Protein AF-A0A933GNL2-F1 (afdb_monomer)

Solvent-accessible surface area (backbone atoms only — not comparable to full-atom values): 48690 Å² total; per-residue (Å²): 142,79,89,74,84,86,89,81,90,83,83,91,78,91,82,86,78,81,92,78,86,88,84,88,87,84,84,80,88,85,90,87,90,85,88,88,89,81,91,85,86,81,84,91,83,87,85,80,91,81,85,88,85,87,83,90,88,85,86,82,86,79,88,86,89,90,77,59,64,53,76,52,50,26,35,67,80,77,69,48,68,53,80,87,29,60,48,80,44,79,56,96,91,38,82,46,78,48,77,58,79,70,92,86,65,95,45,32,42,38,44,45,47,47,67,68,96,73,86,90,76,90,85,80,90,82,85,85,90,88,87,85,83,90,84,85,87,88,79,72,84,58,80,49,82,53,66,94,68,86,69,69,64,63,65,62,56,67,76,74,66,85,72,85,84,82,80,89,78,92,84,86,81,91,86,86,86,89,84,89,85,91,79,92,78,82,90,77,86,83,81,88,79,90,77,85,82,80,78,85,72,80,83,69,77,80,66,74,74,75,69,36,45,15,32,44,35,39,37,33,23,36,68,78,70,47,42,36,47,61,25,40,39,30,41,57,99,58,92,50,56,27,62,20,39,84,68,4,40,38,61,35,67,71,43,73,8,63,43,66,34,38,39,46,30,49,49,34,95,64,40,28,42,23,42,50,47,56,41,45,73,41,44,61,72,37,77,42,75,51,78,70,36,44,28,16,27,33,45,58,68,86,27,42,64,66,40,57,82,54,53,43,78,66,37,57,84,53,88,48,49,50,65,35,25,66,60,4,63,50,35,37,32,56,33,66,62,40,80,59,59,61,44,85,90,40,64,92,76,39,47,51,79,77,45,86,34,59,36,80,50,86,33,67,26,42,31,56,64,79,48,72,52,78,19,30,38,28,41,30,30,79,45,93,58,39,42,30,40,33,39,32,53,75,88,66,62,83,65,52,69,86,71,71,68,50,70,31,50,54,55,25,36,40,49,36,72,29,103,43,82,36,38,28,61,40,24,33,36,38,25,24,39,34,85,50,31,66,46,47,67,81,57,75,54,86,40,40,55,86,74,31,30,29,47,43,42,45,27,41,31,38,44,82,88,71,48,71,41,68,40,72,35,61,24,83,50,31,75,37,77,80,41,23,35,68,48,46,45,32,72,63,38,30,20,60,58,44,77,42,54,46,95,55,98,80,52,42,68,27,28,41,50,55,67,30,83,16,41,47,65,49,60,52,24,26,34,38,42,53,11,56,76,64,72,40,70,65,49,45,30,21,36,43,50,90,23,29,29,43,65,40,35,27,41,48,51,22,59,63,21,17,31,56,76,16,9,6,38,33,63,69,63,69,31,61,32,42,21,19,57,90,38,45,86,41,51,56,49,20,42,83,31,49,59,77,53,65,60,65,65,16,18,34,43,30,59,39,25,44,94,75,76,31,4,14,47,39,42,99,85,55,51,49,42,40,45,43,45,28,50,37,36,14,26,71,73,12,58,57,44,61,47,79,58,44,43,40,35,60,62,70,60,25,29,79,49,33,68,53,76,26,17,70,63,44,77,41,80,53,104,84,44,43,34,38,36,32,48,36,44,62,86,66,35,34,44,56,39,61,66,49,32,57,39,76,74,29,44,87,37,48,73,65,38,41,41,30,58,30,39,74,72,74,33,54,34,25,51,71,85,42,76,66,84,72,56,75,62,58,33,48,53,27,46,52,53,50,26,50,35,45,41,49,43,43,34,75,75,69,63,69,48,100,80,66,79,50,49,82,87,78,58,93,55,76,68,34,56,53,52,36,24,24,27,32,41,10,49,58,46,35,66,33,72,50,61,40,101,84,68,79,36,21,46,55,43,36,63,37,57,40,43,44,62,51,68,45,54,49,66,61,26,54,66,25,29,83,74,28,72,65,30,54,92,55,39,60,46,26,29,54,22,84,83,34,64,93,46,26,62,46,27,112

pLDDT: mean 72.28, std 27.18, range [17.94, 98.62]

Foldseek 3Di:
DDWDFDDDDDDDDDDDDDDDDDDDDDDDDDDDDDDDDDDDDDDDDDDDDDDDDDDDDDDDDDDDDDFAKDKWKAFPVPRHTDPPQWDWDDDPNDTDIDGHDDDPRQGWIWIWIDRDDDDDDDDDDDDDDDDDDDDDDDDDTDTDTDGPDPPPPPVVVVPPPDDDDDDDDDDDDDDDDDDDDDDDDDDDDDDDDDDDDGDGDDPPPPPDPDKAKEKEKEFEAELVRFGDFQKWKDWPPDPFIFTADNRRITMTIRDIDQAWTKIWIHHDPQWFTFIQFFTFGDDHHYYTYDYYQYTFGAFPFPFAADDPVLVCVPPCVPDNLSVQLCAACQVFQKFLDLLQQDPPPCCLAAPDAPPLGWAQQVDWFAALAPLADTFGWTWDHDHNSWIWIATHHPVPCPRSPCPPHQIFTFRIKGQGQPVDGSDHDFKMWTWTQLVRRNVSVPPAAPECSRVKTFTDQWMWGQAPVRDTGIDGDPRSPSSPLLRMCQQEPDLSFAASWDWAADPDPQRGTRYTDGRGGGDDDCLLWNRCRVCVVVVHPSNRSTGDLVSHYQLLSQVSLCQQQQFQQWAFPVVHSNGRGFFDCVCCSGRSRGHDGRSPDDSCNGTFQRQFDVVRVTGAPAFPVSQWGAEGRRLSSNQCLACCCPPSTGRHHCLLQADSSHNQGGHQWHWDDDPAKIKIWGSADLQLVLSVCCPCACDDLNVVQDNVLSQLLSVVVVTWMAINNHTDDDDPVSPVVSQVSLQVSLVVCCCVPVVPDDPDGDRSPDDPDDSRLQLFQFAAFYQYSHWHWDADPVRDAIDTGHDGTGSNRHFFALVQQVVQLVVCQQHSSSGGDGSCCVPDVVSHHGND

Nearest PDB structures (foldseek):
  8fia-assembly1_A-2  TM=8.368E-01  e=4.714E-04  Drosophila melanogaster
  3rfz-assembly3_B  TM=6.156E-01  e=5.531E-02  Escherichia coli
  3rfz-assembly3_E-2  TM=6.160E-01  e=5.839E-02  Escherichia coli

Sequence (844 aa):
MKRVVLFGFFTALIISQLLYGCGGGGGGGGDLAGAPAGDLLIRLNGSVNNDQPAPGGAPDRLMAPGAGYIVKAINAATGVPYPDAYSVTDIDGKFQLSFKIPKGADSAAILVATKDATVFRTFLPLGWTDVSGALINGDAIVAVTISQQSEDLVETLEQNLGLPAMSFGVQAGVGKPANECNWAARNIGFLLVAQTLEITGEVVDGGTTPTGPATITGKVTNTAGQGLAGAVVTAVGTNLSATTDANGNYTIADVTAPGPYYLDVVAPAGYLDGETRASIWLTIGATSSANDVMLSARPPSDATFVGVNVCKTCHNFVDDKYNQLMTSAHSTSIQPDLSRMVNTDKPNVWPALNAPGVLASGIIAKSPVDGTTDVAVYMCNTTAYGYSMQFIASSDAAAGDCASGSVVKVSGTYGGVGSKTNLGSFKQRFLAKLSDVPLAASWNYDLGKDKDYLIMPVQVTQSGDGSPKLGGYKQSEWTSRKRTFARACSNCHNTGLKIAWTDDANKYITSYDYIDENITCERCHGPGSKHQLAGGGKGKYIVNPRYLTANAESQVCGQCHAADAGKSKDPLNVFAFAWNAANANALGGGIYVPGVHDISDYINQPTTPVSAGGGFDAWPDGKHGVAHRQQYSEFVQSAHANNPYEKLACPTCHNAHTAIQSPSNFTVETDSAEYIFNSPKHKNNGLCLACHSTFGPFAGVTKDDVAAINIDAGSSVTKNGVPLSFDSTQVADAKAKIGEAVVQHMNETAGMGLYVVYDPDNEPGVGRCINCHMPKTGKSGGYTTGLDATGKTALIEADQGSHVFDIIPPQVSKALVSTAGGADTKIMPNSCGKCHERYRYSAD

Radius of gyration: 35.12 Å; Cα contacts (8 Å, |Δi|>4): 1653; chains: 1; bounding box: 95×64×106 Å

InterPro domains:
  IPR008969 Carboxypeptidase-like, regulatory domain superfamily [SSF49464] (215-276)
  IPR023155 Cytochrome c-552/4 [PF13435] (481-526)
  IPR036280 Multiheme cytochrome superfamily [SSF48695] (304-836)

Secondary structure (DSSP, 8-state):
---------------------------------------------------S----------------PEEEEEETTT--B-TTSEEEEESSS-EEEEE---TT--S-EEEEEESS---------SS----------------EEE-S--SHHHHHHHSSS-PPP------------------PPPP------------------------EEEEEEEEEEETTS-B-TT-EEEETTSS-EEE--TTSEEEEEEEEESEEE-EEEEPPTTB--EE-SB-EEE-TT-EEEPPPEEEPBPPPTTPPP--HHHHHHHHTSSTTHHHHHHHSTTTSSEE--SGGG--TT-TTTSPPTTSS--EEEEEEEE-TTTSSSEEEEEEEEEETTEEEEEEE-TTTTTS--S-SSEEEE--EEES---SBTTB-SSEEEEEEEGGG-GGGGG---SB-TTT-EEEEEEEEEE-TTS-EEEEE-STTTTTSGGGBHHHHTHHHHEES-EEEE-SSTT--EEEEE-SEES--HHHHH---HHHHHTT--SSTTS--GGGS-HHHHHHHHHHHHS-SS--BTBTTTTSSS--BGGGTTSTTTTS--TTTS-GGGTBSSTTSBGGGTSSB-B-TTSSSB-SSS-HHHHHTTSTTTS-SSB---HHHH--TTSSSSS-SEEEEE-SS-EEEEES--STTSHHHHHHHTTSGGGTT--HHHHHHHHHHTT-EEEETTEEP---HHHHHHHHHHHHHHHHHHHHHHH---TT----TTT--STT-HHHHHS-EEEEEEEEE-SB-TTSSSB--EEEEEPSS-S---HHHHHHHHHHHSS-GGGSPPPTTTTT-GGG-----

Structure (mmCIF, N/CA/C/O backbone):
data_AF-A0A933GNL2-F1
#
_entry.id   AF-A0A933GNL2-F1
#
loop_
_atom_site.group_PDB
_atom_site.id
_atom_site.type_symbol
_atom_site.label_atom_id
_atom_site.label_alt_id
_atom_site.label_comp_id
_atom_site.label_asym_id
_atom_site.label_entity_id
_atom_site.label_seq_id
_atom_site.pdbx_PDB_ins_code
_atom_site.Cartn_x
_atom_site.Cartn_y
_atom_site.Cartn_z
_atom_site.occupancy
_atom_site.B_iso_or_equiv
_atom_site.auth_seq_id
_atom_site.auth_comp_id
_atom_site.auth_asym_id
_atom_site.auth_atom_id
_atom_site.pdbx_PDB_model_num
ATOM 1 N N . MET A 1 1 ? -4.174 -19.028 52.964 1.00 23.88 1 MET A N 1
ATOM 2 C CA . MET A 1 1 ? -3.129 -18.302 53.722 1.00 23.88 1 MET A CA 1
ATOM 3 C C . MET A 1 1 ? -1.973 -19.250 54.037 1.00 23.88 1 MET A C 1
ATOM 5 O O . MET A 1 1 ? -2.178 -20.208 54.772 1.00 23.88 1 MET A O 1
ATOM 9 N N . LYS A 1 2 ? -0.776 -18.995 53.503 1.00 21.73 2 LYS A N 1
ATOM 10 C CA . LYS A 1 2 ? 0.497 -19.538 54.010 1.00 21.73 2 LYS A CA 1
ATOM 11 C C . LYS A 1 2 ? 1.430 -18.341 54.197 1.0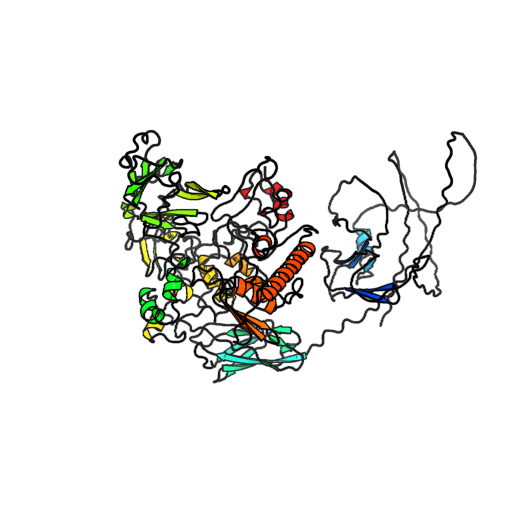0 21.73 2 LYS A C 1
ATOM 13 O O . LYS A 1 2 ? 1.581 -17.566 53.259 1.00 21.73 2 LYS A O 1
ATOM 18 N N . ARG A 1 3 ? 2.023 -18.169 55.381 1.00 23.92 3 ARG A N 1
ATOM 19 C CA . ARG A 1 3 ? 3.124 -17.211 55.569 1.00 23.92 3 ARG A CA 1
ATOM 20 C C . ARG A 1 3 ? 4.406 -17.863 55.062 1.00 23.92 3 ARG A C 1
ATOM 22 O O . ARG A 1 3 ? 4.700 -18.985 55.462 1.00 23.92 3 ARG A O 1
ATOM 29 N N . VAL A 1 4 ? 5.151 -17.160 54.216 1.00 26.98 4 VAL A N 1
ATOM 30 C CA . VAL A 1 4 ? 6.523 -17.520 53.842 1.00 26.98 4 VAL A CA 1
ATOM 31 C C . VAL A 1 4 ? 7.442 -16.528 54.542 1.00 26.98 4 VAL A C 1
ATOM 33 O O . VAL A 1 4 ? 7.252 -15.322 54.406 1.00 26.98 4 VAL A O 1
ATOM 36 N N . VAL A 1 5 ? 8.400 -17.032 55.318 1.00 26.64 5 VAL A N 1
ATOM 37 C CA . VAL A 1 5 ? 9.422 -16.225 55.995 1.00 26.64 5 VAL A CA 1
ATOM 38 C C . VAL A 1 5 ? 10.766 -16.604 55.386 1.00 26.64 5 VAL A C 1
ATOM 40 O O . VAL A 1 5 ? 11.175 -17.759 55.471 1.00 26.64 5 VAL A O 1
ATOM 43 N N . LEU A 1 6 ? 11.426 -15.641 54.746 1.00 27.81 6 LEU A N 1
ATOM 44 C CA . LEU A 1 6 ? 12.750 -15.797 54.145 1.00 27.81 6 LEU A CA 1
ATOM 45 C C . LEU A 1 6 ? 13.782 -15.094 55.031 1.00 27.81 6 LEU A C 1
ATOM 47 O O . LEU A 1 6 ? 13.713 -13.881 55.216 1.00 27.81 6 LEU A O 1
ATOM 51 N N . PHE A 1 7 ? 14.743 -15.852 55.558 1.00 25.09 7 PHE A N 1
ATOM 52 C CA . PHE A 1 7 ? 15.892 -15.310 56.282 1.00 25.09 7 PHE A CA 1
ATOM 53 C C . PHE A 1 7 ? 17.098 -15.212 55.345 1.00 25.09 7 PHE A C 1
ATOM 55 O O . PHE A 1 7 ? 17.540 -16.218 54.796 1.00 25.09 7 PHE A O 1
ATOM 62 N N . GLY A 1 8 ? 17.653 -14.008 55.196 1.00 28.75 8 GLY A N 1
ATOM 63 C CA . GLY A 1 8 ? 18.902 -13.762 54.476 1.00 28.75 8 GLY A CA 1
ATOM 64 C C . GLY A 1 8 ? 19.846 -12.909 55.320 1.00 28.75 8 GLY A C 1
ATOM 65 O O . GLY A 1 8 ? 19.467 -11.831 55.773 1.00 28.75 8 GLY A O 1
ATOM 66 N N . PHE A 1 9 ? 21.072 -13.387 55.534 1.00 24.03 9 PHE A N 1
ATOM 67 C CA . PHE A 1 9 ? 22.129 -12.615 56.188 1.00 24.03 9 PHE A CA 1
ATOM 68 C C . PHE A 1 9 ? 22.943 -11.851 55.140 1.00 24.03 9 PHE A C 1
ATOM 70 O O . PHE A 1 9 ? 23.398 -12.435 54.160 1.00 24.03 9 PHE A O 1
ATOM 77 N N . PHE A 1 10 ? 23.182 -10.561 55.380 1.00 27.11 10 PHE A N 1
ATOM 78 C CA . PHE A 1 10 ? 24.070 -9.735 54.562 1.00 27.11 10 PHE A CA 1
ATOM 79 C C . PHE A 1 10 ? 25.241 -9.216 55.396 1.00 27.11 10 PHE A C 1
ATOM 81 O O . PHE A 1 10 ? 25.085 -8.844 56.559 1.00 27.11 10 PHE A O 1
ATOM 88 N N . THR A 1 11 ? 26.427 -9.157 54.793 1.00 24.06 11 THR A N 1
ATOM 89 C CA . THR A 1 11 ? 27.618 -8.541 55.390 1.00 24.06 11 THR A CA 1
ATOM 90 C C . THR A 1 11 ? 28.251 -7.615 54.360 1.00 24.06 11 THR A C 1
ATOM 92 O O . THR A 1 11 ? 28.723 -8.071 53.322 1.00 24.06 11 THR A O 1
ATOM 95 N N . ALA A 1 12 ? 28.255 -6.310 54.628 1.00 26.33 12 ALA A N 1
ATOM 96 C CA . ALA A 1 12 ? 28.922 -5.330 53.778 1.00 26.33 12 ALA A CA 1
ATOM 97 C C . ALA A 1 12 ? 30.357 -5.112 54.276 1.00 26.33 12 ALA A C 1
ATOM 99 O O . ALA A 1 12 ? 30.560 -4.582 55.369 1.00 26.33 12 ALA A O 1
ATOM 100 N N . LEU A 1 13 ? 31.352 -5.512 53.479 1.00 23.62 13 LEU A N 1
ATOM 101 C CA . LEU A 1 13 ? 32.767 -5.295 53.784 1.00 23.62 13 LEU A CA 1
ATOM 102 C C . LEU A 1 13 ? 33.338 -4.211 52.861 1.00 23.62 13 LEU A C 1
ATOM 104 O O . LEU A 1 13 ? 33.428 -4.401 51.650 1.00 23.62 13 LEU A O 1
ATOM 108 N N . ILE A 1 14 ? 33.734 -3.069 53.426 1.00 24.98 14 ILE A N 1
ATOM 109 C CA . ILE A 1 14 ? 34.363 -1.983 52.663 1.00 24.98 14 ILE A CA 1
ATOM 110 C C . ILE A 1 14 ? 35.864 -2.270 52.557 1.00 24.98 14 ILE A C 1
ATOM 112 O O . ILE A 1 14 ? 36.626 -1.970 53.476 1.00 24.98 14 ILE A O 1
ATOM 116 N N . ILE A 1 15 ? 36.294 -2.840 51.428 1.00 23.59 15 ILE A N 1
ATOM 117 C CA . ILE A 1 15 ? 37.716 -2.981 51.089 1.00 23.59 15 ILE A CA 1
ATOM 118 C C . ILE A 1 15 ? 38.125 -1.835 50.160 1.00 23.59 15 ILE A C 1
ATOM 120 O O . ILE A 1 15 ? 37.629 -1.714 49.043 1.00 23.59 15 ILE A O 1
ATOM 124 N N . SER A 1 16 ? 39.088 -1.032 50.606 1.00 25.19 16 SER A N 1
ATOM 125 C CA . SER A 1 16 ? 39.906 -0.176 49.745 1.00 25.19 16 SER A CA 1
ATOM 126 C C . SER A 1 16 ? 41.315 -0.757 49.727 1.00 25.19 16 SER A C 1
ATOM 128 O O . SER A 1 16 ? 41.987 -0.742 50.760 1.00 25.19 16 SER A O 1
ATOM 130 N N . GLN A 1 17 ? 41.765 -1.287 48.587 1.00 24.78 17 GLN A N 1
ATOM 131 C CA . GLN A 1 17 ? 43.158 -1.699 48.415 1.00 24.78 17 GLN A CA 1
ATOM 132 C C . GLN A 1 17 ? 43.711 -1.313 47.044 1.00 24.78 17 GLN A C 1
ATOM 134 O O . GLN A 1 17 ? 43.114 -1.577 46.002 1.00 24.78 17 GLN A O 1
ATOM 139 N N . LEU A 1 18 ? 44.899 -0.707 47.081 1.00 24.39 18 LEU A N 1
ATOM 140 C CA . LEU A 1 18 ? 45.792 -0.620 45.935 1.00 24.39 18 LEU A CA 1
ATOM 141 C C . LEU A 1 18 ? 46.347 -2.017 45.614 1.00 24.39 18 LEU A C 1
ATOM 143 O O . LEU A 1 18 ? 46.599 -2.816 46.514 1.00 24.39 18 LEU A O 1
ATOM 147 N N . LEU A 1 19 ? 46.573 -2.282 44.328 1.00 22.19 19 LEU A N 1
ATOM 148 C CA . LEU A 1 19 ? 47.184 -3.514 43.820 1.00 22.19 19 LEU A CA 1
ATOM 149 C C . LEU A 1 19 ? 48.578 -3.762 44.420 1.00 22.19 19 LEU A C 1
ATOM 151 O O . LEU A 1 19 ? 49.414 -2.875 44.302 1.00 22.19 19 LEU A O 1
ATOM 155 N N . TYR A 1 20 ? 48.851 -4.977 44.923 1.00 22.28 20 TYR A N 1
ATOM 156 C CA . TYR A 1 20 ? 50.128 -5.702 44.743 1.00 22.28 20 TYR A CA 1
ATOM 157 C C . TYR A 1 20 ? 50.039 -7.188 45.182 1.00 22.28 20 TYR A C 1
ATOM 159 O O . TYR A 1 20 ? 49.918 -7.481 46.362 1.00 22.28 20 TYR A O 1
ATOM 167 N N . GLY A 1 21 ? 50.182 -8.110 44.217 1.00 22.19 21 GLY A N 1
ATOM 168 C CA . GLY A 1 21 ? 50.989 -9.349 44.299 1.00 22.19 21 GLY A CA 1
ATOM 169 C C . GLY A 1 21 ? 50.681 -10.520 45.270 1.00 22.19 21 GLY A C 1
ATOM 170 O O . GLY A 1 21 ? 50.908 -10.422 46.466 1.00 22.19 21 GLY A O 1
ATOM 171 N N . CYS A 1 22 ? 50.480 -11.705 44.663 1.00 21.81 22 CYS A N 1
ATOM 172 C CA . CYS A 1 22 ? 50.883 -13.062 45.118 1.00 21.81 22 CYS A CA 1
ATOM 173 C C . CYS A 1 22 ? 50.077 -13.863 46.183 1.00 21.81 22 CYS A C 1
ATOM 175 O O . CYS A 1 22 ? 50.244 -13.678 47.380 1.00 21.81 22 CYS A O 1
ATOM 177 N N . GLY A 1 23 ? 49.439 -14.961 45.731 1.00 23.69 23 GLY A N 1
ATOM 178 C CA . GLY A 1 23 ? 49.980 -16.307 46.028 1.00 23.69 23 GLY A CA 1
ATOM 179 C C . GLY A 1 23 ? 49.324 -17.238 47.075 1.00 23.69 23 GLY A C 1
ATOM 180 O O . GLY A 1 23 ? 49.934 -17.487 48.102 1.00 23.69 23 GLY A O 1
ATOM 181 N N . GLY A 1 24 ? 48.204 -17.891 46.721 1.00 24.45 24 GLY A N 1
ATOM 182 C CA . GLY A 1 24 ? 47.982 -19.356 46.858 1.00 24.45 24 GLY A CA 1
ATOM 183 C C . GLY A 1 24 ? 47.763 -20.068 48.222 1.00 24.45 24 GLY A C 1
ATOM 184 O O . GLY A 1 24 ? 48.628 -20.055 49.086 1.00 24.45 24 GLY A O 1
ATOM 185 N N . GLY A 1 25 ? 46.706 -20.905 48.294 1.00 25.05 25 GLY A N 1
ATOM 186 C CA . GLY A 1 25 ? 46.817 -22.274 48.856 1.00 25.05 25 GLY A CA 1
ATOM 187 C C . GLY A 1 25 ? 45.941 -22.730 50.050 1.00 25.05 25 GLY A C 1
ATOM 188 O O . GLY A 1 25 ? 46.413 -22.736 51.176 1.00 25.05 25 GLY A O 1
ATOM 189 N N . GLY A 1 26 ? 44.757 -23.305 49.771 1.00 25.28 26 GLY A N 1
ATOM 190 C CA . GLY A 1 26 ? 44.378 -24.674 50.210 1.00 25.28 26 GLY A CA 1
ATOM 191 C C . GLY A 1 26 ? 43.852 -25.008 51.632 1.00 25.28 26 GLY A C 1
ATOM 192 O O . GLY A 1 26 ? 44.640 -25.301 52.521 1.00 25.28 26 GLY A O 1
ATOM 193 N N . GLY A 1 27 ? 42.532 -25.259 51.735 1.00 25.47 27 GLY A N 1
ATOM 194 C CA . GLY A 1 27 ? 41.965 -26.552 52.202 1.00 25.47 27 GLY A CA 1
ATOM 195 C C . GLY A 1 27 ? 41.616 -26.809 53.691 1.00 25.47 27 GLY A C 1
ATOM 196 O O . GLY A 1 27 ? 42.455 -26.677 54.573 1.00 25.47 27 GLY A O 1
ATOM 197 N N . GLY A 1 28 ? 40.404 -27.344 53.942 1.00 25.39 28 GLY A N 1
ATOM 198 C CA . GLY A 1 28 ? 40.000 -28.029 55.195 1.00 25.39 28 GLY A CA 1
ATOM 199 C C . GLY A 1 28 ? 38.565 -27.717 55.675 1.00 25.39 28 GLY A C 1
ATOM 200 O O . GLY A 1 28 ? 38.170 -26.552 55.685 1.00 25.39 28 GLY A O 1
ATOM 201 N N . GLY A 1 29 ? 37.777 -28.730 56.077 1.00 26.38 29 GLY A N 1
ATOM 202 C CA . GLY A 1 29 ? 36.363 -28.581 56.495 1.00 26.38 29 GLY A CA 1
ATOM 203 C C . GLY A 1 29 ? 35.955 -29.393 57.742 1.00 26.38 29 GLY A C 1
ATOM 204 O O . GLY A 1 29 ? 36.789 -30.093 58.314 1.00 26.38 29 GLY A O 1
ATOM 205 N N . GLY A 1 30 ? 34.680 -29.296 58.151 1.00 25.09 30 GLY A N 1
ATOM 206 C CA . GLY A 1 30 ? 34.074 -30.053 59.266 1.00 25.09 30 GLY A CA 1
ATOM 207 C C . GLY A 1 30 ? 32.691 -29.524 59.711 1.00 25.09 30 GLY A C 1
ATOM 208 O O . GLY A 1 30 ? 32.497 -28.314 59.783 1.00 25.09 30 GLY A O 1
ATOM 209 N N . ASP A 1 31 ? 31.748 -30.431 59.999 1.00 25.27 31 ASP A N 1
ATOM 210 C CA . ASP A 1 31 ? 30.322 -30.171 60.307 1.00 25.27 31 ASP A CA 1
ATOM 211 C C . ASP A 1 31 ? 30.010 -29.822 61.785 1.00 25.27 31 ASP A C 1
ATOM 213 O O . ASP A 1 31 ? 30.770 -30.208 62.674 1.00 25.27 31 ASP A O 1
ATOM 217 N N . LEU A 1 32 ? 28.833 -29.216 62.070 1.00 24.02 32 LEU A N 1
ATOM 218 C CA . LEU A 1 32 ? 27.717 -29.864 62.819 1.00 24.02 32 LEU A CA 1
ATOM 219 C C . LEU A 1 32 ? 26.524 -28.946 63.228 1.00 24.02 32 LEU A C 1
ATOM 221 O O . LEU A 1 32 ? 26.669 -27.791 63.609 1.00 24.02 32 LEU A O 1
ATOM 225 N N . ALA A 1 33 ? 25.341 -29.573 63.187 1.00 23.45 33 ALA A N 1
ATOM 226 C CA . ALA A 1 33 ? 23.951 -29.189 63.503 1.00 23.45 33 ALA A CA 1
ATOM 227 C C . ALA A 1 33 ? 23.579 -28.415 64.805 1.00 23.45 33 ALA A C 1
ATOM 229 O O . ALA A 1 33 ? 24.254 -28.525 65.824 1.00 23.45 33 ALA A O 1
ATOM 230 N N . GLY A 1 34 ? 22.355 -27.836 64.826 1.00 23.41 34 GLY A N 1
ATOM 231 C CA . GLY A 1 34 ? 21.497 -27.768 66.040 1.00 23.41 34 GLY A CA 1
ATOM 232 C C . GLY A 1 34 ? 20.630 -26.502 66.259 1.00 23.41 34 GLY A C 1
ATOM 233 O O . GLY A 1 34 ? 21.163 -25.443 66.558 1.00 23.41 34 GLY A O 1
ATOM 234 N N . ALA A 1 35 ? 19.293 -26.620 66.189 1.00 23.78 35 ALA A N 1
ATOM 235 C CA . ALA A 1 35 ? 18.288 -25.566 66.499 1.00 23.78 35 ALA A CA 1
ATOM 236 C C . ALA A 1 35 ? 17.919 -25.531 68.025 1.00 23.78 35 ALA A C 1
ATOM 238 O O . ALA A 1 35 ? 18.414 -26.425 68.719 1.00 23.78 35 ALA A O 1
ATOM 239 N N . PRO A 1 36 ? 17.085 -24.609 68.606 1.00 27.00 36 PRO A N 1
ATOM 240 C CA . PRO A 1 36 ? 15.791 -24.096 68.100 1.00 27.00 36 PRO A CA 1
ATOM 241 C C . PRO A 1 36 ? 15.472 -22.587 68.365 1.00 27.00 36 PRO A C 1
ATOM 243 O O . PRO A 1 36 ? 16.342 -21.796 68.712 1.00 27.00 36 PRO A O 1
ATOM 246 N N . ALA A 1 37 ? 14.208 -22.194 68.134 1.00 24.95 37 ALA A N 1
ATOM 247 C CA . ALA A 1 37 ? 13.734 -20.826 67.863 1.00 24.95 37 ALA A CA 1
ATOM 248 C C . ALA A 1 37 ? 13.221 -19.981 69.059 1.00 24.95 37 ALA A C 1
ATOM 250 O O . ALA A 1 37 ? 12.924 -20.497 70.135 1.00 24.95 37 ALA A O 1
ATOM 251 N N . GLY A 1 38 ? 13.013 -18.681 68.793 1.00 20.53 38 GLY A N 1
ATOM 252 C CA . GLY A 1 38 ? 12.202 -17.735 69.572 1.00 20.53 38 GLY A CA 1
ATOM 253 C C . GLY A 1 38 ? 11.826 -16.504 68.724 1.00 20.53 38 GLY A C 1
ATOM 254 O O . GLY A 1 38 ? 12.639 -16.063 67.913 1.00 20.53 38 GLY A O 1
ATOM 255 N N . ASP A 1 39 ? 10.603 -15.984 68.874 1.00 22.84 39 ASP A N 1
ATOM 256 C CA . ASP A 1 39 ? 10.052 -14.897 68.041 1.00 22.84 39 ASP A CA 1
ATOM 257 C C . ASP A 1 39 ? 10.723 -13.528 68.283 1.00 22.84 39 ASP A C 1
ATOM 259 O O . ASP A 1 39 ? 11.056 -13.174 69.417 1.00 22.84 39 ASP A O 1
ATOM 263 N N . LEU A 1 40 ? 10.817 -12.699 67.234 1.00 22.44 40 LEU A N 1
ATOM 264 C CA . LEU A 1 40 ? 11.078 -11.258 67.341 1.00 22.44 40 LEU A CA 1
ATOM 265 C C . LEU A 1 40 ? 10.303 -10.491 66.253 1.00 22.44 40 LEU A C 1
ATOM 267 O O . LEU A 1 40 ? 9.906 -11.071 65.252 1.00 22.44 40 LEU A O 1
ATOM 271 N N . LEU A 1 41 ? 10.051 -9.202 66.494 1.00 22.64 41 LEU A N 1
ATOM 272 C CA . LEU A 1 41 ? 9.186 -8.321 65.704 1.00 22.64 41 LEU A CA 1
ATOM 273 C C . LEU A 1 41 ? 9.877 -6.960 65.553 1.00 22.64 41 LEU A C 1
ATOM 275 O O . LEU A 1 41 ? 10.186 -6.337 66.574 1.00 22.64 41 LEU A O 1
ATOM 279 N N . ILE A 1 42 ? 10.121 -6.475 64.328 1.00 21.20 42 ILE A N 1
ATOM 280 C CA . ILE A 1 42 ? 10.878 -5.224 64.103 1.00 21.20 42 ILE A CA 1
ATOM 281 C C . ILE A 1 42 ? 10.158 -4.218 63.188 1.00 21.20 42 ILE A C 1
ATOM 283 O O . ILE A 1 42 ? 9.677 -4.515 62.099 1.00 21.20 42 ILE A O 1
ATOM 287 N N . ARG A 1 43 ? 10.132 -2.962 63.656 1.00 22.16 43 ARG A N 1
ATOM 288 C CA . ARG A 1 43 ? 9.687 -1.762 62.929 1.00 22.16 43 ARG A CA 1
ATOM 289 C C . ARG A 1 43 ? 10.900 -0.987 62.412 1.00 22.16 43 ARG A C 1
ATOM 291 O O . ARG A 1 43 ? 11.878 -0.859 63.145 1.00 22.16 43 ARG A O 1
ATOM 298 N N . LEU A 1 44 ? 10.779 -0.331 61.257 1.00 23.16 44 LEU A N 1
ATOM 299 C CA . LEU A 1 44 ? 11.710 0.728 60.843 1.00 23.16 44 LEU A CA 1
ATOM 300 C C . LEU A 1 44 ? 11.108 2.133 61.053 1.00 23.16 44 LEU A C 1
ATOM 302 O O . LEU A 1 44 ? 9.920 2.379 60.811 1.00 23.16 44 LEU A O 1
ATOM 306 N N . ASN A 1 45 ? 11.957 3.048 61.528 1.00 23.00 45 ASN A N 1
ATOM 307 C CA . ASN A 1 45 ? 11.701 4.476 61.729 1.00 23.00 45 ASN A CA 1
ATOM 308 C C . ASN A 1 45 ? 12.896 5.265 61.169 1.00 23.00 45 ASN A C 1
ATOM 310 O O . ASN A 1 45 ? 14.033 4.981 61.539 1.00 23.00 45 ASN A O 1
ATOM 314 N N . GLY A 1 46 ? 12.630 6.289 60.358 1.00 24.97 46 GLY A N 1
ATOM 315 C CA . GLY A 1 46 ? 13.569 7.375 60.069 1.00 24.97 46 GLY A CA 1
ATOM 316 C C . GLY A 1 46 ? 13.058 8.672 60.698 1.00 24.97 46 GLY A C 1
ATOM 317 O O . GLY A 1 46 ? 11.849 8.862 60.797 1.00 24.97 46 GLY A O 1
ATOM 318 N N . SER A 1 47 ? 13.961 9.546 61.140 1.00 22.11 47 SER A N 1
ATOM 319 C CA . SER A 1 47 ? 13.637 10.867 61.695 1.00 22.11 47 SER A CA 1
ATOM 320 C C . SER A 1 47 ? 14.500 11.923 61.018 1.00 22.11 47 SER A C 1
ATOM 322 O O . SER A 1 47 ? 15.692 11.694 60.807 1.00 22.11 47 SER A O 1
ATOM 324 N N . VAL A 1 48 ? 13.919 13.085 60.724 1.00 26.03 48 VAL A N 1
ATOM 325 C CA . VAL A 1 48 ? 14.640 14.261 60.223 1.00 26.03 48 VAL A CA 1
ATOM 326 C C . VAL A 1 48 ? 14.620 15.320 61.319 1.00 26.03 48 VAL A C 1
ATOM 328 O O . VAL A 1 48 ? 13.554 15.805 61.689 1.00 26.03 48 VAL A O 1
ATOM 331 N N . ASN A 1 49 ? 15.789 15.677 61.853 1.00 24.64 49 ASN A N 1
ATOM 332 C CA . ASN A 1 49 ? 15.898 16.828 62.749 1.00 24.64 49 ASN A CA 1
ATOM 333 C C . ASN A 1 49 ? 15.765 18.108 61.923 1.00 24.64 49 ASN A C 1
ATOM 335 O O . ASN A 1 49 ? 16.545 18.319 60.996 1.00 24.64 49 ASN A O 1
ATOM 339 N N . ASN A 1 50 ? 14.819 18.968 62.290 1.00 27.69 50 ASN A N 1
ATOM 340 C CA . ASN A 1 50 ? 14.696 20.307 61.735 1.00 27.69 50 ASN A CA 1
ATOM 341 C C . ASN A 1 50 ? 14.490 21.281 62.896 1.00 27.69 50 ASN A C 1
ATOM 343 O O . ASN A 1 50 ? 13.520 21.153 63.642 1.00 27.69 50 ASN A O 1
ATOM 347 N N . ASP A 1 51 ? 15.435 22.197 63.082 1.00 24.89 51 ASP A N 1
ATOM 348 C CA . ASP A 1 51 ? 15.481 23.091 64.236 1.00 24.89 51 ASP A CA 1
ATOM 349 C C . ASP A 1 51 ? 15.261 24.544 63.785 1.00 24.89 51 ASP A C 1
ATOM 351 O O . ASP A 1 51 ? 15.894 25.006 62.836 1.00 24.89 51 ASP A O 1
ATOM 355 N N . GLN A 1 52 ? 14.415 25.257 64.535 1.00 25.34 52 GLN A N 1
ATOM 356 C CA . GLN A 1 52 ? 14.031 26.678 64.419 1.00 25.34 52 GLN A CA 1
ATOM 357 C C . GLN A 1 52 ? 12.876 27.071 63.455 1.00 25.34 52 GLN A C 1
ATOM 359 O O . GLN A 1 52 ? 12.629 26.396 62.456 1.00 25.34 52 GLN A O 1
ATOM 364 N N . PRO A 1 53 ? 12.088 28.127 63.794 1.00 28.70 53 PRO A N 1
ATOM 365 C CA . PRO A 1 53 ? 10.672 28.202 63.414 1.00 28.70 53 PRO A CA 1
ATOM 366 C C . PRO A 1 53 ? 10.308 29.303 62.397 1.00 28.70 53 PRO A C 1
ATOM 368 O O . PRO A 1 53 ? 10.995 30.311 62.245 1.00 28.70 53 PRO A O 1
ATOM 371 N N . ALA A 1 54 ? 9.151 29.132 61.752 1.00 29.50 54 ALA A N 1
ATOM 372 C CA . ALA A 1 54 ? 8.556 30.085 60.810 1.00 29.50 54 ALA A CA 1
ATOM 373 C C . ALA A 1 54 ? 7.780 31.232 61.493 1.00 29.50 54 ALA A C 1
ATOM 375 O O . ALA A 1 54 ? 7.364 31.109 62.649 1.00 29.50 54 ALA A O 1
ATOM 376 N N . PRO A 1 55 ? 7.460 32.298 60.732 1.00 26.12 55 PRO A N 1
ATOM 377 C CA . PRO A 1 55 ? 6.143 32.915 60.888 1.00 26.12 55 PRO A CA 1
ATOM 378 C C . PRO A 1 55 ? 5.439 33.293 59.565 1.00 26.12 55 PRO A C 1
ATOM 380 O O . PRO A 1 55 ? 5.938 34.104 58.793 1.00 26.12 55 PRO A O 1
ATOM 383 N N . GLY A 1 56 ? 4.190 32.831 59.424 1.00 23.45 56 GLY A N 1
ATOM 384 C CA . GLY A 1 56 ? 3.080 33.636 58.886 1.00 23.45 56 GLY A CA 1
ATOM 385 C C . GLY A 1 56 ? 2.801 33.624 57.374 1.00 23.45 56 GLY A C 1
ATOM 386 O O . GLY A 1 56 ? 3.565 34.167 56.586 1.00 23.45 56 GLY A O 1
ATOM 387 N N . GLY A 1 57 ? 1.602 33.155 57.001 1.00 21.98 57 GLY A N 1
ATOM 388 C CA . GLY A 1 57 ? 0.978 33.428 55.696 1.00 21.98 57 GLY A CA 1
ATOM 389 C C . GLY A 1 57 ? 0.440 32.181 54.992 1.00 21.98 57 GLY A C 1
ATOM 390 O O . GLY A 1 57 ? 1.202 31.310 54.597 1.00 21.98 57 GLY A O 1
ATOM 391 N N . ALA A 1 58 ? -0.877 32.112 54.811 1.00 22.22 58 ALA A N 1
ATOM 392 C CA . ALA A 1 58 ? -1.577 31.076 54.049 1.00 22.22 58 ALA A CA 1
ATOM 393 C C . ALA A 1 58 ? -2.458 31.744 52.972 1.00 22.22 58 ALA A C 1
ATOM 395 O O . ALA A 1 58 ? -2.760 32.930 53.123 1.00 22.22 58 ALA A O 1
ATOM 396 N N . PRO A 1 59 ? -3.010 31.006 51.992 1.00 31.88 59 PRO A N 1
ATOM 397 C CA . PRO A 1 59 ? -2.496 29.793 51.348 1.00 31.88 59 PRO A CA 1
ATOM 398 C C . PRO A 1 59 ? -2.492 29.946 49.812 1.00 31.88 59 PRO A C 1
ATOM 400 O O . PRO A 1 59 ? -3.552 30.143 49.222 1.00 31.88 59 PRO A O 1
ATOM 403 N N . ASP A 1 60 ? -1.350 29.790 49.135 1.00 21.25 60 ASP A N 1
ATOM 404 C CA . ASP A 1 60 ? -1.357 29.741 47.665 1.00 21.25 60 ASP A CA 1
ATOM 405 C C . ASP A 1 60 ? -0.147 28.989 47.085 1.00 21.25 60 ASP A C 1
ATOM 407 O O . ASP A 1 60 ? 0.985 29.289 47.449 1.00 21.25 60 ASP A O 1
ATOM 411 N N . ARG A 1 61 ? -0.440 28.055 46.165 1.00 23.77 61 ARG A N 1
ATOM 412 C CA . ARG A 1 61 ? 0.421 27.344 45.186 1.00 23.77 61 ARG A CA 1
ATOM 413 C C . ARG A 1 61 ? 1.790 26.740 45.594 1.00 23.77 61 ARG A C 1
ATOM 415 O O . ARG A 1 61 ? 2.484 27.161 46.502 1.00 23.77 61 ARG A O 1
ATOM 422 N N . LEU A 1 62 ? 2.204 25.814 44.718 1.00 20.39 62 LEU A N 1
ATOM 423 C CA . LEU A 1 62 ? 3.541 25.234 44.507 1.00 20.39 62 LEU A CA 1
ATOM 424 C C . LEU A 1 62 ? 3.994 24.044 45.374 1.00 20.39 62 LEU A C 1
ATOM 426 O O . LEU A 1 62 ? 3.848 23.985 46.587 1.00 20.39 62 LEU A O 1
ATOM 430 N N . MET A 1 63 ? 4.601 23.110 44.632 1.00 28.47 63 MET A N 1
ATOM 431 C CA . MET A 1 63 ? 5.760 22.274 44.956 1.00 28.47 63 MET A CA 1
ATOM 432 C C . MET A 1 63 ? 6.507 22.613 46.258 1.00 28.47 63 MET A C 1
ATOM 434 O O . MET A 1 63 ? 6.839 23.773 46.486 1.00 28.47 63 MET A O 1
ATOM 438 N N . ALA A 1 64 ? 7.004 21.587 46.961 1.00 22.75 64 ALA A N 1
ATOM 439 C CA . ALA A 1 64 ? 8.412 21.155 46.850 1.00 22.75 64 ALA A CA 1
ATOM 440 C C . ALA A 1 64 ? 8.697 19.987 47.851 1.00 22.75 64 ALA A C 1
ATOM 442 O O . ALA A 1 64 ? 7.792 19.173 48.026 1.00 22.75 64 ALA A O 1
ATOM 443 N N . PRO A 1 65 ? 9.923 19.730 48.362 1.00 32.50 65 PRO A N 1
ATOM 444 C CA . PRO A 1 65 ? 10.693 18.590 47.851 1.00 32.50 65 PRO A CA 1
ATOM 445 C C . PRO A 1 65 ? 11.257 17.650 48.942 1.00 32.50 65 PRO A C 1
ATOM 447 O O . PRO A 1 65 ? 11.294 17.994 50.119 1.00 32.50 65 PRO A O 1
ATOM 450 N N . GLY A 1 66 ? 11.853 16.521 48.528 1.00 24.81 66 GLY A N 1
ATOM 451 C CA . GLY A 1 66 ? 12.962 15.916 49.289 1.00 24.81 66 GLY A CA 1
ATOM 452 C C . GLY A 1 66 ? 12.858 14.439 49.682 1.00 24.81 66 GLY A C 1
ATOM 453 O O . GLY A 1 66 ? 12.732 14.145 50.862 1.00 24.81 66 GLY A O 1
ATOM 454 N N . ALA A 1 67 ? 13.036 13.528 48.716 1.00 32.75 67 ALA A N 1
ATOM 455 C CA . ALA A 1 67 ? 13.734 12.232 48.863 1.00 32.75 67 ALA A CA 1
ATOM 456 C C . ALA A 1 67 ? 13.672 11.468 47.523 1.00 32.75 67 ALA A C 1
ATOM 458 O O . ALA A 1 67 ? 12.714 10.749 47.252 1.00 32.75 67 ALA A O 1
ATOM 459 N N . GLY A 1 68 ? 14.664 11.659 46.648 1.00 34.78 68 GLY A N 1
ATOM 460 C CA . GLY A 1 68 ? 14.626 11.184 45.258 1.00 34.78 68 GLY A CA 1
ATOM 461 C C . GLY A 1 68 ? 14.904 9.691 45.061 1.00 34.78 68 GLY A C 1
ATOM 462 O O . GLY A 1 68 ? 15.889 9.355 44.421 1.00 34.78 68 GLY A O 1
ATOM 463 N N . TYR A 1 69 ? 14.056 8.792 45.566 1.00 35.66 69 TYR A N 1
ATOM 464 C CA . TYR A 1 69 ? 14.195 7.354 45.299 1.00 35.66 69 TYR A CA 1
ATOM 465 C C . TYR A 1 69 ? 13.461 6.930 44.022 1.00 35.66 69 TYR A C 1
ATOM 467 O O . TYR A 1 69 ? 12.237 7.022 43.942 1.00 35.66 69 TYR A O 1
ATOM 475 N N . ILE A 1 70 ? 14.195 6.393 43.044 1.00 40.09 70 ILE A N 1
ATOM 476 C CA . ILE A 1 70 ? 13.599 5.709 41.885 1.00 40.09 70 ILE A CA 1
ATOM 477 C C . ILE A 1 70 ? 13.482 4.221 42.212 1.00 40.09 70 ILE A C 1
ATOM 479 O O . ILE A 1 70 ? 14.503 3.557 42.374 1.00 40.09 70 ILE A O 1
ATOM 483 N N . VAL A 1 71 ? 12.257 3.692 42.254 1.00 41.22 71 VAL A N 1
ATOM 484 C CA . VAL A 1 71 ? 12.000 2.246 42.348 1.00 41.22 71 VAL A CA 1
ATOM 485 C C . VAL A 1 71 ? 11.619 1.707 40.976 1.00 41.22 71 VAL A C 1
ATOM 487 O O . VAL A 1 71 ? 10.767 2.279 40.299 1.00 41.22 71 VAL A O 1
ATOM 490 N N . LYS A 1 72 ? 12.227 0.590 40.567 1.00 44.78 72 LYS A N 1
ATOM 491 C CA . LYS A 1 72 ? 11.822 -0.173 39.378 1.00 44.78 72 LYS A CA 1
ATOM 492 C C . LYS A 1 72 ? 11.677 -1.650 39.722 1.00 44.78 72 LYS A C 1
ATOM 494 O O . LYS A 1 72 ? 12.529 -2.200 40.414 1.00 44.78 72 LYS A O 1
ATOM 499 N N . ALA A 1 73 ? 10.626 -2.273 39.194 1.00 43.97 73 ALA A N 1
ATOM 500 C CA . ALA A 1 73 ? 10.481 -3.721 39.131 1.00 43.97 73 ALA A CA 1
ATOM 501 C C . ALA A 1 73 ? 10.856 -4.187 37.719 1.00 43.97 73 ALA A C 1
ATOM 503 O O . ALA A 1 73 ? 10.269 -3.728 36.736 1.00 43.97 73 ALA A O 1
ATOM 504 N N . ILE A 1 74 ? 11.836 -5.084 37.619 1.00 44.16 74 ILE A N 1
ATOM 505 C CA . ILE A 1 74 ? 12.298 -5.665 36.350 1.00 44.16 74 ILE A CA 1
ATOM 506 C C . ILE A 1 74 ? 12.207 -7.190 36.388 1.00 44.16 74 ILE A C 1
ATOM 508 O O . ILE A 1 74 ? 12.422 -7.806 37.434 1.00 44.16 74 ILE A O 1
ATOM 512 N N . ASN A 1 75 ? 11.927 -7.798 35.239 1.00 45.34 75 ASN A N 1
ATOM 513 C CA . ASN A 1 75 ? 12.077 -9.236 35.037 1.00 45.34 75 ASN A CA 1
ATOM 514 C C . ASN A 1 75 ? 13.576 -9.594 35.011 1.00 45.34 75 ASN A C 1
ATOM 516 O O . ASN A 1 75 ? 14.308 -9.102 34.153 1.00 45.34 75 ASN A O 1
ATOM 520 N N . ALA A 1 76 ? 14.042 -10.455 35.921 1.00 41.44 76 ALA A N 1
ATOM 521 C CA . ALA A 1 76 ? 15.468 -10.774 36.054 1.00 41.44 76 ALA A CA 1
ATOM 522 C C . ALA A 1 76 ? 16.077 -11.517 34.848 1.00 41.44 76 ALA A C 1
ATOM 524 O O . ALA A 1 76 ? 17.289 -11.449 34.661 1.00 41.44 76 ALA A O 1
ATOM 525 N N . ALA A 1 77 ? 15.271 -12.199 34.025 1.00 38.41 77 ALA A N 1
ATOM 526 C CA . ALA A 1 77 ? 15.761 -12.929 32.852 1.00 38.41 77 ALA A CA 1
ATOM 527 C C . ALA A 1 77 ? 15.824 -12.061 31.584 1.00 38.41 77 ALA A C 1
ATOM 529 O O . ALA A 1 77 ? 16.687 -12.271 30.737 1.00 38.41 77 ALA A O 1
ATOM 530 N N . THR A 1 78 ? 14.913 -11.092 31.436 1.00 40.00 78 THR A N 1
ATOM 531 C CA . THR A 1 78 ? 14.778 -10.286 30.203 1.00 40.00 78 THR A CA 1
ATOM 532 C C . THR A 1 78 ? 15.158 -8.814 30.372 1.00 40.00 78 THR A C 1
ATOM 534 O O . THR A 1 78 ? 15.306 -8.105 29.380 1.00 40.00 78 THR A O 1
ATOM 537 N N . GLY A 1 79 ? 15.299 -8.323 31.608 1.00 38.19 79 GLY A N 1
ATOM 538 C CA . GLY A 1 79 ? 15.556 -6.911 31.914 1.00 38.19 79 GLY A CA 1
ATOM 539 C C . GLY A 1 79 ? 14.381 -5.968 31.621 1.00 38.19 79 GLY A C 1
ATOM 540 O O . GLY A 1 79 ? 14.512 -4.758 31.810 1.00 38.19 79 GLY A O 1
ATOM 541 N N . VAL A 1 80 ? 13.239 -6.496 31.169 1.00 42.88 80 VAL A N 1
ATOM 542 C CA . VAL A 1 80 ? 12.049 -5.713 30.818 1.00 42.88 80 VAL A CA 1
ATOM 543 C C . VAL A 1 80 ? 11.387 -5.176 32.100 1.00 42.88 80 VAL A C 1
ATOM 545 O O . VAL A 1 80 ? 11.188 -5.953 33.043 1.00 42.88 80 VAL A O 1
ATOM 548 N N . PRO A 1 81 ? 11.045 -3.873 32.177 1.00 41.31 81 PRO A N 1
ATOM 549 C CA . PRO A 1 81 ? 10.273 -3.324 33.288 1.00 41.31 81 PRO A CA 1
ATOM 550 C C . PRO A 1 81 ? 8.860 -3.905 33.338 1.00 41.31 81 PRO A C 1
ATOM 552 O O . PRO A 1 81 ? 8.245 -4.121 32.297 1.00 41.31 81 PRO A O 1
ATOM 555 N N . TYR A 1 82 ? 8.311 -4.059 34.540 1.00 42.66 82 TYR A N 1
ATOM 556 C CA . TYR A 1 82 ? 6.876 -4.264 34.724 1.00 42.66 82 TYR A CA 1
ATOM 557 C C . TYR A 1 82 ? 6.192 -2.906 34.987 1.00 42.66 82 TYR A C 1
ATOM 559 O O . TYR A 1 82 ? 6.213 -2.446 36.135 1.00 42.66 82 TYR A O 1
ATOM 567 N N . PRO A 1 83 ? 5.616 -2.229 33.970 1.00 40.97 83 PRO A N 1
ATOM 568 C CA . PRO A 1 83 ? 4.771 -1.059 34.210 1.00 40.97 83 PRO A CA 1
ATOM 569 C C . PRO A 1 83 ? 3.557 -1.451 35.065 1.00 40.97 83 PRO A C 1
ATOM 571 O O . PRO A 1 83 ? 3.081 -2.584 34.998 1.00 40.97 83 PRO A O 1
ATOM 574 N N . ASP A 1 84 ? 3.097 -0.524 35.907 1.00 41.97 84 ASP A N 1
ATOM 575 C CA . ASP A 1 84 ? 1.891 -0.622 36.752 1.00 41.97 84 ASP A CA 1
ATOM 576 C C . ASP A 1 84 ? 1.836 -1.797 37.756 1.00 41.97 84 ASP A C 1
ATOM 578 O O . ASP A 1 84 ? 0.848 -1.996 38.468 1.00 41.97 84 ASP A O 1
ATOM 582 N N . ALA A 1 85 ? 2.929 -2.553 37.888 1.00 37.94 85 ALA A N 1
ATOM 583 C CA . ALA A 1 85 ? 3.055 -3.686 38.801 1.00 37.94 85 ALA A CA 1
ATOM 584 C C . ALA A 1 85 ? 3.363 -3.291 40.256 1.00 37.94 85 ALA A C 1
ATOM 586 O O . ALA A 1 85 ? 3.631 -4.172 41.075 1.00 37.94 85 ALA A O 1
ATOM 587 N N . TYR A 1 86 ? 3.350 -2.000 40.601 1.00 41.47 86 TYR A N 1
ATOM 588 C CA . TYR A 1 86 ? 3.606 -1.527 41.960 1.00 41.47 86 TYR A CA 1
ATOM 589 C C . TYR A 1 86 ? 2.808 -0.273 42.322 1.00 41.47 86 TYR A C 1
ATOM 591 O O . TYR A 1 86 ? 2.415 0.509 41.459 1.00 41.47 86 TYR A O 1
ATOM 599 N N . SER A 1 87 ? 2.610 -0.060 43.622 1.00 39.75 87 SER A N 1
ATOM 600 C CA . SER A 1 87 ? 2.119 1.201 44.181 1.00 39.75 87 SER A CA 1
ATOM 601 C C . SER A 1 87 ? 2.978 1.623 45.368 1.00 39.75 87 SER A C 1
ATOM 603 O O . SER A 1 87 ? 3.389 0.785 46.174 1.00 39.75 87 SER A O 1
ATOM 605 N N . VAL A 1 88 ? 3.221 2.928 45.481 1.00 39.47 88 VAL A N 1
ATOM 606 C CA . VAL A 1 88 ? 3.871 3.554 46.637 1.00 39.47 88 VAL A CA 1
ATOM 607 C C . VAL A 1 88 ? 2.821 4.387 47.364 1.00 39.47 88 VAL A C 1
ATOM 609 O O . VAL A 1 88 ? 2.120 5.175 46.732 1.00 39.47 88 VAL A O 1
ATOM 612 N N . THR A 1 89 ? 2.694 4.214 48.675 1.00 37.78 89 THR A N 1
ATOM 613 C CA . THR A 1 89 ? 1.754 4.978 49.506 1.00 37.78 89 THR A CA 1
ATOM 614 C C . THR A 1 89 ? 2.505 5.570 50.691 1.00 37.78 89 THR A C 1
ATOM 616 O O . THR A 1 89 ? 3.253 4.856 51.355 1.00 37.78 89 THR A O 1
ATOM 619 N N . ASP A 1 90 ? 2.338 6.870 50.933 1.00 35.59 90 ASP A N 1
ATOM 620 C CA . ASP A 1 90 ? 2.852 7.536 52.132 1.00 35.59 90 ASP A CA 1
ATOM 621 C C . ASP A 1 90 ? 1.823 7.403 53.262 1.00 35.59 90 ASP A C 1
ATOM 623 O O . ASP A 1 90 ? 0.647 7.727 53.081 1.00 35.59 90 ASP A O 1
ATOM 627 N N . ILE A 1 91 ? 2.265 6.888 54.407 1.00 32.22 91 ILE A N 1
ATOM 628 C CA . ILE A 1 91 ? 1.483 6.788 55.638 1.00 32.22 91 ILE A CA 1
ATOM 629 C C . ILE A 1 91 ? 2.348 7.339 56.773 1.00 32.22 91 ILE A C 1
ATOM 631 O O . ILE A 1 91 ? 3.336 6.720 57.167 1.00 32.22 91 ILE A O 1
ATOM 635 N N . ASP A 1 92 ? 1.969 8.505 57.298 1.00 28.16 92 ASP A N 1
ATOM 636 C CA . ASP A 1 92 ? 2.637 9.197 58.409 1.00 28.16 92 ASP A CA 1
ATOM 637 C C . ASP A 1 92 ? 4.162 9.387 58.219 1.00 28.16 92 ASP A C 1
ATOM 639 O O . ASP A 1 92 ? 4.951 9.209 59.153 1.00 28.16 92 ASP A O 1
ATOM 643 N N . GLY A 1 93 ? 4.594 9.746 57.002 1.00 30.58 93 GLY A N 1
ATOM 644 C CA . GLY A 1 93 ? 6.007 9.970 56.673 1.00 30.58 93 GLY A CA 1
ATOM 645 C C . GLY A 1 93 ? 6.790 8.674 56.451 1.00 30.58 93 GLY A C 1
ATOM 646 O O . GLY A 1 93 ? 7.995 8.613 56.719 1.00 30.58 93 GLY A O 1
ATOM 647 N N . LYS A 1 94 ? 6.107 7.616 55.999 1.00 31.02 94 LYS A N 1
ATOM 648 C CA . LYS A 1 94 ? 6.687 6.302 55.701 1.00 31.02 94 LYS A CA 1
ATOM 649 C C . LYS A 1 94 ? 6.152 5.768 54.384 1.00 31.02 94 LYS A C 1
ATOM 651 O O . LYS A 1 94 ? 4.946 5.666 54.186 1.00 31.02 94 LYS A O 1
ATOM 656 N N . PHE A 1 95 ? 7.062 5.329 53.522 1.00 35.41 95 PHE A N 1
ATOM 657 C CA . PHE A 1 95 ? 6.716 4.716 52.245 1.00 35.41 95 PHE A CA 1
ATOM 658 C C . PHE A 1 95 ? 6.368 3.234 52.416 1.00 35.41 95 PHE A C 1
ATOM 660 O O . PHE A 1 95 ? 7.212 2.431 52.818 1.00 35.41 95 PHE A O 1
ATOM 667 N N . GLN A 1 96 ? 5.146 2.861 52.050 1.00 36.62 96 GLN A N 1
ATOM 668 C CA . GLN A 1 96 ? 4.730 1.477 51.860 1.00 36.62 96 GLN A CA 1
ATOM 669 C C . GLN A 1 96 ? 4.785 1.134 50.366 1.00 36.62 96 GLN A C 1
ATOM 671 O O . GLN A 1 96 ? 4.180 1.828 49.549 1.00 36.62 96 GLN A O 1
ATOM 676 N N . LEU A 1 97 ? 5.493 0.059 50.006 1.00 39.75 97 LEU A N 1
ATOM 677 C CA . LEU A 1 97 ? 5.493 -0.497 48.650 1.00 39.75 97 LEU A CA 1
ATOM 678 C C . LEU A 1 97 ? 4.635 -1.758 48.576 1.00 39.75 97 LEU A C 1
ATOM 680 O O . LEU A 1 97 ? 4.796 -2.672 49.381 1.00 39.75 97 LEU A O 1
ATOM 684 N N . SER A 1 98 ? 3.762 -1.814 47.572 1.00 39.06 98 SER A N 1
ATOM 685 C CA . SER A 1 98 ? 2.969 -2.997 47.217 1.00 39.06 98 SER A CA 1
ATOM 686 C C . SER A 1 98 ? 3.259 -3.399 45.773 1.00 39.06 98 SER A C 1
ATOM 688 O O . SER A 1 98 ? 3.496 -2.524 44.944 1.00 39.06 98 SER A O 1
ATOM 690 N N . PHE A 1 99 ? 3.216 -4.699 45.462 1.00 41.25 99 PHE A N 1
ATOM 691 C CA . PHE A 1 99 ? 3.524 -5.242 44.132 1.00 41.25 99 PHE A CA 1
ATOM 692 C C . PHE A 1 99 ? 2.440 -6.208 43.631 1.00 41.25 99 PHE A C 1
ATOM 694 O O . PHE A 1 99 ? 1.773 -6.868 44.426 1.00 41.25 99 PHE A O 1
ATOM 701 N N . LYS A 1 100 ? 2.304 -6.330 42.306 1.00 39.59 100 LYS A N 1
ATOM 702 C CA . LYS A 1 100 ? 1.458 -7.312 41.611 1.00 39.59 100 LYS A CA 1
ATOM 703 C C . LYS A 1 100 ? 2.308 -8.087 40.604 1.00 39.59 100 LYS A C 1
ATOM 705 O O . LYS A 1 100 ? 2.790 -7.505 39.639 1.00 39.59 100 LYS A O 1
ATOM 710 N N . ILE A 1 101 ? 2.471 -9.395 40.803 1.00 38.16 101 ILE A N 1
ATOM 711 C CA . ILE A 1 101 ? 3.195 -10.276 39.870 1.00 38.16 101 ILE A CA 1
ATOM 712 C C . ILE A 1 101 ? 2.169 -11.150 39.124 1.00 38.16 101 ILE A C 1
ATOM 714 O O . ILE A 1 101 ? 1.365 -11.811 39.787 1.00 38.16 101 ILE A O 1
ATOM 718 N N . PRO A 1 102 ? 2.164 -11.182 37.776 1.00 34.47 102 PRO A N 1
ATOM 719 C CA . PRO A 1 102 ? 1.308 -12.087 37.011 1.00 34.47 102 PRO A CA 1
ATOM 720 C C . PRO A 1 102 ? 1.625 -13.564 37.289 1.00 34.47 102 PRO A C 1
ATOM 722 O O . PRO A 1 102 ? 2.785 -13.957 37.415 1.00 34.47 102 PRO A O 1
ATOM 725 N N . LYS A 1 103 ? 0.592 -14.411 37.337 1.00 33.56 103 LYS A N 1
ATOM 726 C CA . LYS A 1 103 ? 0.759 -15.863 37.481 1.00 33.56 103 LYS A CA 1
ATOM 727 C C . LYS A 1 103 ? 1.376 -16.442 36.199 1.00 33.56 103 LYS A C 1
ATOM 729 O O . LYS A 1 103 ? 0.790 -16.284 35.134 1.00 33.56 103 LYS A O 1
ATOM 734 N N . GLY A 1 104 ? 2.519 -17.124 36.317 1.00 36.53 104 GLY A N 1
ATOM 735 C CA . GLY A 1 104 ? 3.272 -17.673 35.176 1.00 36.53 104 GLY A CA 1
ATOM 736 C C . GLY A 1 104 ? 4.469 -16.829 34.714 1.00 36.53 104 GLY A C 1
ATOM 737 O O . GLY A 1 104 ? 4.947 -17.016 33.603 1.00 36.53 104 GLY A O 1
ATOM 738 N N . ALA A 1 105 ? 4.951 -15.885 35.529 1.00 36.00 105 ALA A N 1
ATOM 739 C CA . ALA A 1 105 ? 6.239 -15.237 35.294 1.00 36.00 105 ALA A CA 1
ATOM 740 C C . ALA A 1 105 ? 7.388 -16.120 35.823 1.00 36.00 105 ALA A C 1
ATOM 742 O O . ALA A 1 105 ? 7.643 -16.143 37.025 1.00 36.00 105 ALA A O 1
ATOM 743 N N . ASP A 1 106 ? 8.106 -16.800 34.925 1.00 34.44 106 ASP A N 1
ATOM 744 C CA . ASP A 1 106 ? 9.198 -17.743 35.253 1.00 34.44 106 ASP A CA 1
ATOM 745 C C . ASP A 1 106 ? 10.495 -17.077 35.770 1.00 34.44 106 ASP A C 1
ATOM 747 O O . ASP A 1 106 ? 11.510 -17.739 35.982 1.00 34.44 106 ASP A O 1
ATOM 751 N N . SER A 1 107 ? 10.488 -15.757 35.977 1.00 38.28 107 SER A N 1
ATOM 752 C CA . SER A 1 107 ? 11.672 -14.970 36.327 1.00 38.28 107 SER A CA 1
ATOM 753 C C . SER A 1 107 ? 11.481 -14.221 37.634 1.00 38.28 107 SER A C 1
ATOM 755 O O . SER A 1 107 ? 10.454 -13.571 37.842 1.00 38.28 107 SER A O 1
ATOM 757 N N . ALA A 1 108 ? 12.526 -14.194 38.460 1.00 40.00 108 ALA A N 1
ATOM 758 C CA . ALA A 1 108 ? 12.523 -13.376 39.661 1.00 40.00 108 ALA A CA 1
ATOM 759 C C . ALA A 1 108 ? 12.340 -11.877 39.357 1.00 40.00 108 ALA A C 1
ATOM 761 O O . ALA A 1 108 ? 12.756 -11.381 38.306 1.00 40.00 108 ALA A O 1
ATOM 762 N N . ALA A 1 109 ? 11.746 -11.147 40.299 1.00 38.09 109 ALA A N 1
ATOM 763 C CA . ALA A 1 109 ? 11.732 -9.688 40.282 1.00 38.09 109 ALA A CA 1
ATOM 764 C C . ALA A 1 109 ? 12.924 -9.145 41.081 1.00 38.09 109 ALA A C 1
ATOM 766 O O . ALA A 1 109 ? 13.197 -9.647 42.172 1.00 38.09 109 ALA A O 1
ATOM 767 N N . ILE A 1 110 ? 13.595 -8.117 40.550 1.00 37.78 110 ILE A N 1
ATOM 768 C CA . ILE A 1 110 ? 14.635 -7.354 41.257 1.00 37.78 110 ILE A CA 1
ATOM 769 C C . ILE A 1 110 ? 14.086 -5.960 41.563 1.00 37.78 110 ILE A C 1
ATOM 771 O O . ILE A 1 110 ? 13.665 -5.250 40.646 1.00 37.78 110 ILE A O 1
ATOM 775 N N . LEU A 1 111 ? 14.124 -5.565 42.839 1.00 39.06 111 LEU A N 1
ATOM 776 C CA . LEU A 1 111 ? 14.018 -4.160 43.243 1.00 39.06 111 LEU A CA 1
ATOM 777 C C . LEU A 1 111 ? 15.398 -3.502 43.183 1.00 39.06 111 LEU A C 1
ATOM 779 O O . LEU A 1 111 ? 16.394 -4.092 43.597 1.00 39.06 111 LEU A O 1
ATOM 783 N N . VAL A 1 112 ? 15.424 -2.244 42.750 1.00 39.31 112 VAL A N 1
ATOM 784 C CA . VAL A 1 112 ? 16.545 -1.322 42.955 1.00 39.31 112 VAL A CA 1
ATOM 785 C C . VAL A 1 112 ? 15.967 0.010 43.422 1.00 39.31 112 VAL A C 1
ATOM 787 O O . VAL A 1 112 ? 14.971 0.465 42.860 1.00 39.31 112 VAL A O 1
ATOM 790 N N . ALA A 1 113 ? 16.588 0.622 44.430 1.00 38.31 113 ALA A N 1
ATOM 791 C CA . ALA A 1 113 ? 16.305 1.981 44.878 1.00 38.31 113 ALA A CA 1
ATOM 792 C C . ALA A 1 113 ? 17.623 2.759 44.978 1.00 38.31 113 ALA A C 1
ATOM 794 O O . ALA A 1 113 ? 18.545 2.319 45.660 1.00 38.31 113 ALA A O 1
ATOM 795 N N . THR A 1 114 ? 17.719 3.902 44.299 1.00 37.19 114 THR A N 1
ATOM 796 C CA . THR A 1 114 ? 18.872 4.820 44.366 1.00 37.19 114 THR A CA 1
ATOM 797 C C . THR A 1 114 ? 18.385 6.257 44.483 1.00 37.19 114 THR A C 1
ATOM 799 O O . THR A 1 114 ? 17.276 6.566 44.050 1.00 37.19 114 THR A O 1
ATOM 802 N N . LYS A 1 115 ? 19.213 7.124 45.075 1.00 32.31 115 LYS A N 1
ATOM 803 C CA . LYS A 1 115 ? 18.844 8.497 45.459 1.00 32.31 115 LYS A CA 1
ATOM 804 C C . LYS A 1 115 ? 19.151 9.573 44.406 1.00 32.31 115 LYS A C 1
ATOM 806 O O . LYS A 1 115 ? 18.638 10.682 44.509 1.00 32.31 115 LYS A O 1
ATOM 811 N N . ASP A 1 116 ? 19.981 9.248 43.413 1.00 35.62 116 ASP A N 1
ATOM 812 C CA . ASP A 1 116 ? 20.394 10.163 42.345 1.00 35.62 116 ASP A CA 1
ATOM 813 C C . ASP A 1 116 ? 20.123 9.590 40.947 1.00 35.62 116 ASP A C 1
ATOM 815 O O . ASP A 1 116 ? 20.176 8.379 40.708 1.00 35.62 116 ASP A O 1
ATOM 819 N N . ALA A 1 117 ? 19.820 10.493 40.012 1.00 32.59 117 ALA A N 1
ATOM 820 C CA . ALA A 1 117 ? 19.365 10.183 38.661 1.00 32.59 117 ALA A CA 1
ATOM 821 C C . ALA A 1 117 ? 20.524 10.082 37.648 1.00 32.59 117 ALA A C 1
ATOM 823 O O . ALA A 1 117 ? 20.633 10.889 36.723 1.00 32.59 117 ALA A O 1
ATOM 824 N N . THR A 1 118 ? 21.380 9.067 37.785 1.00 28.25 118 THR A N 1
ATOM 825 C CA . THR A 1 118 ? 22.480 8.792 36.840 1.00 28.25 118 THR A CA 1
ATOM 826 C C . THR A 1 118 ? 22.406 7.382 36.242 1.00 28.25 118 THR A C 1
ATOM 828 O O . THR A 1 118 ? 22.727 6.385 36.875 1.00 28.25 118 THR A O 1
ATOM 831 N N . VAL A 1 119 ? 21.967 7.336 34.976 1.00 28.52 119 VAL A N 1
ATOM 832 C CA . VAL A 1 119 ? 22.082 6.259 33.964 1.00 28.52 119 VAL A CA 1
ATOM 833 C C . VAL A 1 119 ? 22.397 4.844 34.485 1.00 28.52 119 VAL A C 1
ATOM 835 O O . VAL A 1 119 ? 23.555 4.444 34.594 1.00 28.52 119 VAL A O 1
ATOM 838 N N . PHE A 1 120 ? 21.361 4.017 34.633 1.00 27.00 120 PHE A N 1
ATOM 839 C CA . PHE A 1 120 ? 21.528 2.568 34.777 1.00 27.00 120 PHE A CA 1
ATOM 840 C C . PHE A 1 120 ? 21.822 1.918 33.411 1.00 27.00 120 PHE A C 1
ATOM 842 O O . PHE A 1 120 ? 21.064 2.100 32.456 1.00 27.00 120 PHE A O 1
ATOM 849 N N . ARG A 1 121 ? 22.896 1.124 33.316 1.00 24.77 121 ARG A N 1
ATOM 850 C CA . ARG A 1 121 ? 23.139 0.177 32.212 1.00 24.77 121 ARG A CA 1
ATOM 851 C C . ARG A 1 121 ? 23.327 -1.218 32.792 1.00 24.77 121 ARG A C 1
ATOM 853 O O . ARG A 1 121 ? 24.326 -1.478 33.454 1.00 24.77 121 ARG A O 1
ATOM 860 N N . THR A 1 122 ? 22.388 -2.114 32.521 1.00 26.59 122 THR A N 1
ATOM 861 C CA . THR A 1 122 ? 22.491 -3.531 32.876 1.00 26.59 122 THR A CA 1
ATOM 862 C C . THR A 1 122 ? 23.510 -4.233 31.977 1.00 26.59 122 THR A C 1
ATOM 864 O O . THR A 1 122 ? 23.316 -4.339 30.769 1.00 26.59 122 THR A O 1
ATOM 867 N N . PHE A 1 123 ? 24.589 -4.734 32.579 1.00 22.75 123 PHE A N 1
ATOM 868 C CA . PHE A 1 123 ? 25.426 -5.785 32.000 1.00 22.75 123 PHE A CA 1
ATOM 869 C C . PHE A 1 123 ? 24.936 -7.135 32.538 1.00 22.75 123 PHE A C 1
ATOM 871 O O . PHE A 1 123 ? 24.882 -7.325 33.751 1.00 22.75 123 PHE A O 1
ATOM 878 N N . LEU A 1 124 ? 24.604 -8.068 31.644 1.00 25.03 124 LEU A N 1
ATOM 879 C CA . LEU A 1 124 ? 24.394 -9.483 31.962 1.00 25.03 124 LEU A CA 1
ATOM 880 C C . LEU A 1 124 ? 25.548 -10.287 31.333 1.00 25.03 124 LEU A C 1
ATOM 882 O O . LEU A 1 124 ? 25.847 -10.061 30.157 1.00 25.03 124 LEU A O 1
ATOM 886 N N . PRO A 1 125 ? 26.239 -11.169 32.079 1.00 29.41 125 PRO A N 1
ATOM 887 C CA . PRO A 1 125 ? 27.482 -11.771 31.606 1.00 29.41 125 PRO A CA 1
ATOM 888 C C . PRO A 1 125 ? 27.279 -13.058 30.793 1.00 29.41 125 PRO A C 1
ATOM 890 O O . PRO A 1 125 ? 26.804 -14.067 31.307 1.00 29.41 125 PRO A O 1
ATOM 893 N N . LEU A 1 126 ? 27.805 -13.057 29.567 1.00 25.33 126 LEU A N 1
ATOM 894 C CA . LEU A 1 126 ? 28.402 -14.233 28.922 1.00 25.33 126 LEU A CA 1
ATOM 895 C C . LEU A 1 126 ? 29.736 -13.795 28.282 1.00 25.33 126 LEU A C 1
ATOM 897 O O . LEU A 1 126 ? 29.745 -13.246 27.185 1.00 25.33 126 LEU A O 1
ATOM 901 N N . GLY A 1 127 ? 30.858 -14.035 28.976 1.00 24.92 127 GLY A N 1
ATOM 902 C CA . GLY A 1 127 ? 32.228 -13.736 28.506 1.00 24.92 127 GLY A CA 1
ATOM 903 C C . GLY A 1 127 ? 32.843 -12.425 29.041 1.00 24.92 127 GLY A C 1
ATOM 904 O O . GLY A 1 127 ? 32.175 -11.401 29.103 1.00 24.92 127 GLY A O 1
ATOM 905 N N . TRP A 1 128 ? 34.122 -12.472 29.438 1.00 24.39 128 TRP A N 1
ATOM 906 C CA . TRP A 1 128 ? 34.889 -11.402 30.117 1.00 24.39 128 TRP A CA 1
ATOM 907 C C . TRP A 1 128 ? 36.038 -10.890 29.209 1.00 24.39 128 TRP A C 1
ATOM 909 O O . TRP A 1 128 ? 36.377 -11.577 28.248 1.00 24.39 128 TRP A O 1
ATOM 919 N N . THR A 1 129 ? 36.735 -9.767 29.445 1.00 24.33 129 THR A N 1
ATOM 920 C CA . THR A 1 129 ? 36.714 -8.738 30.521 1.00 24.33 129 THR A CA 1
ATOM 921 C C . THR A 1 129 ? 36.277 -7.361 29.923 1.00 24.33 129 THR A C 1
ATOM 923 O O . THR A 1 129 ? 35.645 -7.363 28.870 1.00 24.33 129 THR A O 1
ATOM 926 N N . ASP A 1 130 ? 36.452 -6.142 30.467 1.00 21.34 130 ASP A N 1
ATOM 927 C CA . ASP A 1 130 ? 37.201 -5.600 31.621 1.00 21.34 130 ASP A CA 1
ATOM 928 C C . ASP A 1 130 ? 36.589 -4.272 32.142 1.00 21.34 130 ASP A C 1
ATOM 930 O O . ASP A 1 130 ? 35.613 -3.775 31.575 1.00 21.34 130 ASP A O 1
ATOM 934 N N . VAL A 1 131 ? 37.144 -3.683 33.216 1.00 23.34 131 VAL A N 1
ATOM 935 C CA . VAL A 1 131 ? 36.574 -2.508 33.923 1.00 23.34 131 VAL A CA 1
ATOM 936 C C . VAL A 1 131 ? 37.645 -1.494 34.364 1.00 23.34 131 VAL A C 1
ATOM 938 O O . VAL A 1 131 ? 38.690 -1.881 34.875 1.00 23.34 131 VAL A O 1
ATOM 941 N N . SER A 1 132 ? 37.373 -0.178 34.282 1.00 17.94 132 SER A N 1
ATOM 942 C CA . SER A 1 132 ? 38.061 0.834 35.124 1.00 17.94 132 SER A CA 1
ATOM 943 C C . SER A 1 132 ? 37.342 2.203 35.233 1.00 17.94 132 SER A C 1
ATOM 945 O O . SER A 1 132 ? 36.862 2.738 34.239 1.00 17.94 132 SER A O 1
ATOM 947 N N . GLY A 1 133 ? 37.333 2.784 36.451 1.00 19.94 133 GLY A N 1
ATOM 948 C CA . GLY A 1 133 ? 36.868 4.151 36.805 1.00 19.94 133 GLY A CA 1
ATOM 949 C C . GLY A 1 133 ? 35.442 4.221 37.410 1.00 19.94 133 GLY A C 1
ATOM 950 O O . GLY A 1 133 ? 34.489 3.957 36.694 1.00 19.94 133 GLY A O 1
ATOM 951 N N . ALA A 1 134 ? 35.216 4.403 38.727 1.00 20.30 134 ALA A N 1
ATOM 952 C CA . ALA A 1 134 ? 35.419 5.598 39.594 1.00 20.30 134 ALA A CA 1
ATOM 953 C C . ALA A 1 134 ? 34.297 6.674 39.438 1.00 20.30 134 ALA A C 1
ATOM 955 O O . ALA A 1 134 ? 33.931 6.969 38.310 1.00 20.30 134 ALA A O 1
ATOM 956 N N . LEU A 1 135 ? 33.732 7.342 40.469 1.00 22.52 135 LEU A N 1
ATOM 957 C CA . LEU A 1 135 ? 34.022 7.427 41.923 1.00 22.52 135 LEU A CA 1
ATOM 958 C C . LEU A 1 135 ? 32.898 8.206 42.696 1.00 22.52 135 LEU A C 1
ATOM 960 O O . LEU A 1 135 ? 32.118 8.911 42.069 1.00 22.52 135 LEU A O 1
ATOM 964 N N . ILE A 1 136 ? 32.967 8.203 44.045 1.00 22.17 136 ILE A N 1
ATOM 965 C CA . ILE A 1 136 ? 32.458 9.205 45.038 1.00 22.17 136 ILE A CA 1
ATOM 966 C C . ILE A 1 136 ? 30.967 9.204 45.468 1.00 22.17 136 ILE A C 1
ATOM 968 O O . ILE A 1 136 ? 30.059 9.286 44.657 1.00 22.17 136 ILE A O 1
ATOM 972 N N . ASN A 1 137 ? 30.799 9.263 46.804 1.00 23.30 137 ASN A N 1
ATOM 973 C CA . ASN A 1 137 ? 29.591 9.419 47.636 1.00 23.30 137 ASN A CA 1
ATOM 974 C C . ASN A 1 137 ? 28.497 8.353 47.468 1.00 23.30 137 ASN A C 1
ATOM 976 O O . ASN A 1 137 ? 27.835 8.244 46.445 1.00 23.30 137 ASN A O 1
ATOM 980 N N . GLY A 1 138 ? 28.328 7.549 48.520 1.00 30.09 138 GLY A N 1
ATOM 981 C CA . GLY A 1 138 ? 27.464 6.375 48.501 1.00 30.09 138 GLY A CA 1
ATOM 982 C C . GLY A 1 138 ? 26.054 6.625 49.021 1.00 30.09 138 GLY A C 1
ATOM 983 O O . GLY A 1 138 ? 25.844 7.430 49.922 1.00 30.09 138 GLY A O 1
ATOM 984 N N . ASP A 1 139 ? 25.136 5.816 48.507 1.00 27.84 139 ASP A N 1
ATOM 985 C CA . ASP A 1 139 ? 23.872 5.417 49.121 1.00 27.84 139 ASP A CA 1
ATOM 986 C C . ASP A 1 139 ? 23.631 3.940 48.716 1.00 27.84 139 ASP A C 1
ATOM 988 O O . ASP A 1 139 ? 24.191 3.460 47.725 1.00 27.84 139 ASP A O 1
ATOM 992 N N . ALA A 1 140 ? 22.911 3.167 49.533 1.00 29.48 140 ALA A N 1
ATOM 993 C CA . ALA A 1 140 ? 22.953 1.699 49.476 1.00 29.48 140 ALA A CA 1
ATOM 994 C C . ALA A 1 140 ? 22.188 1.075 48.290 1.00 29.48 140 ALA A C 1
ATOM 996 O O . ALA A 1 140 ? 21.063 1.464 47.992 1.00 29.48 140 ALA A O 1
ATOM 997 N N . ILE A 1 141 ? 22.755 0.019 47.692 1.00 29.69 141 ILE A N 1
ATOM 998 C CA . ILE A 1 141 ? 22.037 -0.885 46.779 1.00 29.69 141 ILE A CA 1
ATOM 999 C C . ILE A 1 141 ? 21.407 -2.006 47.611 1.00 29.69 141 ILE A C 1
ATOM 1001 O O . ILE A 1 141 ? 22.123 -2.778 48.248 1.00 29.69 141 ILE A O 1
ATOM 1005 N N . VAL A 1 142 ? 20.080 -2.130 47.566 1.00 32.72 142 VAL A N 1
ATOM 1006 C CA . VAL A 1 142 ? 19.346 -3.275 48.123 1.00 32.72 142 VAL A CA 1
ATOM 1007 C C . VAL A 1 142 ? 18.732 -4.056 46.967 1.00 32.72 142 VAL A C 1
ATOM 1009 O O . VAL A 1 142 ? 17.748 -3.614 46.382 1.00 32.72 142 VAL A O 1
ATOM 1012 N N . ALA A 1 143 ? 19.321 -5.206 46.638 1.00 32.62 143 ALA A N 1
ATOM 1013 C CA . ALA A 1 143 ? 18.773 -6.143 45.664 1.00 32.62 143 ALA A CA 1
ATOM 1014 C C . ALA A 1 143 ? 17.992 -7.241 46.400 1.00 32.62 143 ALA A C 1
ATOM 1016 O O . ALA A 1 143 ? 18.569 -8.010 47.167 1.00 32.62 143 ALA A O 1
ATOM 1017 N N . VAL A 1 144 ? 16.681 -7.310 46.164 1.00 33.75 144 VAL A N 1
ATOM 1018 C CA . VAL A 1 144 ? 15.815 -8.393 46.655 1.00 33.75 144 VAL A CA 1
ATOM 1019 C C . VAL A 1 144 ? 15.396 -9.243 45.464 1.00 33.75 144 VAL A C 1
ATOM 1021 O O . VAL A 1 144 ? 14.891 -8.695 44.489 1.00 33.75 144 VAL A O 1
ATOM 1024 N N . THR A 1 145 ? 15.587 -10.559 45.562 1.00 32.97 145 THR A N 1
ATOM 1025 C CA . THR A 1 145 ? 15.208 -11.544 44.538 1.00 32.97 145 THR A CA 1
ATOM 1026 C C . THR A 1 145 ? 14.032 -12.367 45.055 1.00 32.97 145 THR A C 1
ATOM 1028 O O . THR A 1 145 ? 14.146 -13.009 46.096 1.00 32.97 145 THR A O 1
ATOM 1031 N N . ILE A 1 146 ? 12.906 -12.369 44.336 1.00 35.12 146 ILE A N 1
ATOM 1032 C CA . ILE A 1 146 ? 11.701 -13.135 44.703 1.00 35.12 146 ILE A CA 1
ATOM 1033 C C . ILE A 1 146 ? 11.422 -14.176 43.612 1.00 35.12 146 ILE A C 1
ATOM 1035 O O . ILE A 1 146 ? 11.129 -13.792 42.485 1.00 35.12 146 ILE A O 1
ATOM 1039 N N . SER A 1 147 ? 11.500 -15.471 43.944 1.00 35.62 147 SER A N 1
ATOM 1040 C CA . SER A 1 147 ? 11.224 -16.614 43.048 1.00 35.62 147 SER A CA 1
ATOM 1041 C C . SER A 1 147 ? 10.042 -17.445 43.568 1.00 35.62 147 SER A C 1
ATOM 1043 O O . SER A 1 147 ? 9.879 -17.577 44.780 1.00 35.62 147 SER A O 1
ATOM 1045 N N . GLN A 1 148 ? 9.241 -18.035 42.669 1.00 34.41 148 GLN A N 1
ATOM 1046 C CA . GLN A 1 148 ? 8.199 -19.013 43.032 1.00 34.41 148 GLN A CA 1
ATOM 1047 C C . GLN A 1 148 ? 8.716 -20.453 43.186 1.00 34.41 148 GLN A C 1
ATOM 1049 O O . GLN A 1 148 ? 8.012 -21.276 43.767 1.00 34.41 148 GLN A O 1
ATOM 1054 N N . GLN A 1 149 ? 9.925 -20.762 42.711 1.00 30.53 149 GLN A N 1
ATOM 1055 C CA . GLN A 1 149 ? 10.577 -22.056 42.932 1.00 30.53 149 GLN A CA 1
ATOM 1056 C C . GLN A 1 149 ? 11.680 -21.886 43.978 1.00 30.53 149 GLN A C 1
ATOM 1058 O O . GLN A 1 149 ? 12.714 -21.273 43.705 1.00 30.53 149 GLN A O 1
ATOM 1063 N N . SER A 1 150 ? 11.425 -22.385 45.190 1.00 30.92 150 SER A N 1
ATOM 1064 C CA . SER A 1 150 ? 12.312 -22.246 46.354 1.00 30.92 150 SER A CA 1
ATOM 1065 C C . SER A 1 150 ? 13.112 -23.506 46.698 1.00 30.92 150 SER A C 1
ATOM 1067 O O . SER A 1 150 ? 13.801 -23.495 47.712 1.00 30.92 150 SER A O 1
ATOM 1069 N N . GLU A 1 151 ? 13.018 -24.577 45.901 1.00 29.50 151 GLU A N 1
ATOM 1070 C CA . GLU A 1 151 ? 13.705 -25.853 46.177 1.00 29.50 151 GLU A CA 1
ATOM 1071 C C . GLU A 1 151 ? 14.700 -26.244 45.055 1.00 29.50 151 GLU A C 1
ATOM 1073 O O . GLU A 1 151 ? 15.856 -26.519 45.364 1.00 29.50 151 GLU A O 1
ATOM 1078 N N . ASP A 1 152 ? 14.355 -26.119 43.764 1.00 31.53 152 ASP A N 1
ATOM 1079 C CA . ASP A 1 152 ? 15.215 -26.612 42.658 1.00 31.53 152 ASP A CA 1
ATOM 1080 C C . ASP A 1 152 ? 16.383 -25.685 42.226 1.00 31.53 152 ASP A C 1
ATOM 1082 O O . ASP A 1 152 ? 17.302 -26.102 41.509 1.00 31.53 152 ASP A O 1
ATOM 1086 N N . LEU A 1 153 ? 16.383 -24.406 42.628 1.00 29.72 153 LEU A N 1
ATOM 1087 C CA . LEU A 1 153 ? 17.366 -23.432 42.116 1.00 29.72 153 LEU A CA 1
ATOM 1088 C C . LEU A 1 153 ? 18.757 -23.540 42.774 1.00 29.72 153 LEU A C 1
ATOM 1090 O O . LEU A 1 153 ? 19.735 -23.042 42.217 1.00 29.72 153 LEU A O 1
ATOM 1094 N N . VAL A 1 154 ? 18.851 -24.161 43.955 1.00 29.22 154 VAL A N 1
ATOM 1095 C CA . VAL A 1 154 ? 20.105 -24.247 44.728 1.00 29.22 154 VAL A CA 1
ATOM 1096 C C . VAL A 1 154 ? 21.008 -25.360 44.185 1.00 29.22 154 VAL A C 1
ATOM 1098 O O . VAL A 1 154 ? 22.183 -25.115 43.923 1.00 29.22 154 VAL A O 1
ATOM 1101 N N . GLU A 1 155 ? 20.457 -26.545 43.905 1.00 28.98 155 GLU A N 1
ATOM 1102 C CA . GLU A 1 155 ? 21.222 -27.688 43.370 1.00 28.98 155 GLU A CA 1
ATOM 1103 C C . GLU A 1 155 ? 21.762 -27.431 41.949 1.00 28.98 155 GLU A C 1
ATOM 1105 O O . GLU A 1 155 ? 22.866 -27.851 41.593 1.00 28.98 155 GLU A O 1
ATOM 1110 N N . THR A 1 156 ? 21.015 -26.674 41.138 1.00 30.77 156 THR A N 1
ATOM 1111 C CA . THR A 1 156 ? 21.358 -26.409 39.729 1.00 30.77 156 THR A CA 1
ATOM 1112 C C . THR A 1 156 ? 22.554 -25.454 39.562 1.00 30.77 156 THR A C 1
ATOM 1114 O O . THR A 1 156 ? 23.224 -25.472 38.524 1.00 30.77 156 THR A O 1
ATOM 1117 N N . LEU A 1 157 ? 22.867 -24.640 40.579 1.00 30.11 157 LEU A N 1
ATOM 1118 C CA . LEU A 1 157 ? 24.016 -23.724 40.576 1.00 30.11 157 LEU A CA 1
ATOM 1119 C C . LEU A 1 157 ? 25.328 -24.401 41.000 1.00 30.11 157 LEU A C 1
ATOM 1121 O O . LEU A 1 157 ? 26.383 -24.060 40.463 1.00 30.11 157 LEU A O 1
ATOM 1125 N N . GLU A 1 158 ? 25.277 -25.381 41.905 1.00 31.64 158 GLU A N 1
ATOM 1126 C CA . GLU A 1 158 ? 26.478 -26.072 42.396 1.00 31.64 158 GLU A CA 1
ATOM 1127 C C . GLU A 1 158 ? 27.071 -27.038 41.357 1.00 31.64 158 GLU A C 1
ATOM 1129 O O . GLU A 1 158 ? 28.293 -27.149 41.241 1.00 31.64 158 GLU A O 1
ATOM 1134 N N . GLN A 1 159 ? 26.236 -27.687 40.534 1.00 32.50 159 GLN A N 1
ATOM 1135 C CA . GLN A 1 159 ? 26.712 -28.668 39.545 1.00 32.50 159 GLN A CA 1
ATOM 1136 C C . GLN A 1 159 ? 27.314 -28.055 38.265 1.00 32.50 159 GLN A C 1
ATOM 1138 O O . GLN A 1 159 ? 28.097 -28.721 37.589 1.00 32.50 159 GLN A O 1
ATOM 1143 N N . ASN A 1 160 ? 26.989 -26.803 37.917 1.00 30.17 160 ASN A N 1
ATOM 1144 C CA . ASN A 1 160 ? 27.303 -26.236 36.593 1.00 30.17 160 ASN A CA 1
ATOM 1145 C C . ASN A 1 160 ? 28.521 -25.290 36.532 1.00 30.17 160 ASN A C 1
ATOM 1147 O O . ASN A 1 160 ? 28.884 -24.863 35.436 1.00 30.17 160 ASN A O 1
ATOM 1151 N N . LEU A 1 161 ? 29.158 -24.941 37.661 1.00 30.64 161 LEU A N 1
ATOM 1152 C CA . LEU A 1 161 ? 30.212 -23.904 37.689 1.00 30.64 161 LEU A CA 1
ATOM 1153 C C . LEU A 1 161 ? 31.614 -24.353 38.138 1.00 30.64 161 LEU A C 1
ATOM 1155 O O . LEU A 1 161 ? 32.561 -23.595 37.948 1.00 30.64 161 LEU A O 1
ATOM 1159 N N . GLY A 1 162 ? 31.792 -25.573 38.657 1.00 28.97 162 GLY A N 1
ATOM 1160 C CA . GLY A 1 162 ? 33.110 -26.231 38.718 1.00 28.97 162 GLY A CA 1
ATOM 1161 C C . GLY A 1 162 ? 34.239 -25.498 39.471 1.00 28.97 162 GLY A C 1
ATOM 1162 O O . GLY A 1 162 ? 35.401 -25.634 39.087 1.00 28.97 162 GLY A O 1
ATOM 1163 N N . LEU A 1 163 ? 33.931 -24.730 40.523 1.00 28.53 163 LEU A N 1
ATOM 1164 C CA . LEU A 1 163 ? 34.928 -24.024 41.345 1.00 28.53 163 LEU A CA 1
ATOM 1165 C C . LEU A 1 163 ? 35.200 -24.758 42.677 1.00 28.53 163 LEU A C 1
ATOM 1167 O O . LEU A 1 163 ? 34.257 -25.225 43.314 1.00 28.53 163 LEU A O 1
ATOM 1171 N N . PRO A 1 164 ? 36.464 -24.852 43.141 1.00 23.88 164 PRO A N 1
ATOM 1172 C CA . PRO A 1 164 ? 36.799 -25.512 44.401 1.00 23.88 164 PRO A CA 1
ATOM 1173 C C . PRO A 1 164 ? 36.482 -24.632 45.622 1.00 23.88 164 PRO A C 1
ATOM 1175 O O . PRO A 1 164 ? 36.761 -23.433 45.634 1.00 23.88 164 PRO A O 1
ATOM 1178 N N . ALA A 1 165 ? 35.953 -25.251 46.679 1.00 24.36 165 ALA A N 1
ATOM 1179 C CA . ALA A 1 165 ? 35.580 -24.572 47.918 1.00 24.36 165 ALA A CA 1
ATOM 1180 C C . ALA A 1 165 ? 36.787 -23.980 48.678 1.00 24.36 165 ALA A C 1
ATOM 1182 O O . ALA A 1 165 ? 37.817 -24.636 48.851 1.00 24.36 165 ALA A O 1
ATOM 1183 N N . MET A 1 166 ? 36.620 -22.766 49.214 1.00 23.58 166 MET A N 1
ATOM 1184 C CA . MET A 1 166 ? 37.511 -22.166 50.214 1.00 23.58 166 MET A CA 1
ATOM 1185 C C . MET A 1 166 ? 36.698 -21.689 51.421 1.00 23.58 166 MET A C 1
ATOM 1187 O O . MET A 1 166 ? 35.751 -20.918 51.284 1.00 23.58 166 MET A O 1
ATOM 1191 N N . SER A 1 167 ? 37.081 -22.168 52.601 1.00 24.05 167 SER A N 1
ATOM 1192 C CA . SER A 1 167 ? 36.452 -21.903 53.894 1.00 24.05 167 SER A CA 1
ATOM 1193 C C . SER A 1 167 ? 37.155 -20.753 54.629 1.00 24.05 167 SER A C 1
ATOM 1195 O O . SER A 1 167 ? 38.382 -20.696 54.674 1.00 24.05 167 SER A O 1
ATOM 1197 N N . PHE A 1 168 ? 36.387 -19.852 55.254 1.00 25.86 168 PHE A N 1
ATOM 1198 C CA . PHE A 1 168 ? 36.912 -18.830 56.171 1.00 25.86 168 PHE A CA 1
ATOM 1199 C C . PHE A 1 168 ? 36.413 -19.092 57.594 1.00 25.86 168 PHE A C 1
ATOM 1201 O O . PHE A 1 168 ? 35.214 -19.042 57.858 1.00 25.86 168 PHE A O 1
ATOM 1208 N N . GLY A 1 169 ? 37.345 -19.342 58.515 1.00 24.50 169 GLY A N 1
ATOM 1209 C CA . GLY A 1 169 ? 37.089 -19.431 59.954 1.00 24.50 169 GLY A CA 1
ATOM 1210 C C . GLY A 1 169 ? 37.662 -18.226 60.701 1.00 24.50 169 GLY A C 1
ATOM 1211 O O . GLY A 1 169 ? 38.722 -17.711 60.346 1.00 24.50 169 GLY A O 1
ATOM 1212 N N . VAL A 1 170 ? 36.979 -17.779 61.757 1.00 23.84 170 VAL A N 1
ATOM 1213 C CA . VAL A 1 170 ? 37.467 -16.706 62.637 1.00 23.84 170 VAL A CA 1
ATOM 1214 C C . VAL A 1 170 ? 38.413 -17.294 63.682 1.00 23.84 170 VAL A C 1
ATOM 1216 O O . VAL A 1 170 ? 37.990 -18.089 64.519 1.00 23.84 170 VAL A O 1
ATOM 1219 N N . GLN A 1 171 ? 39.676 -16.862 63.685 1.00 25.17 171 GLN A N 1
ATOM 1220 C CA . GLN A 1 171 ? 40.628 -17.179 64.750 1.00 25.17 171 GLN A CA 1
ATOM 1221 C C . GLN A 1 171 ? 40.907 -15.927 65.590 1.00 25.17 171 GLN A C 1
ATOM 1223 O O . GLN A 1 171 ? 41.369 -14.909 65.077 1.00 25.17 171 GLN A O 1
ATOM 1228 N N . ALA A 1 172 ? 40.641 -16.002 66.894 1.00 23.38 172 ALA A N 1
ATOM 1229 C CA . ALA A 1 172 ? 40.939 -14.937 67.846 1.00 23.38 172 ALA A CA 1
ATOM 1230 C C . ALA A 1 172 ? 42.004 -15.403 68.849 1.00 23.38 172 ALA A C 1
ATOM 1232 O O . ALA A 1 172 ? 41.805 -16.419 69.511 1.00 23.38 172 ALA A O 1
ATOM 1233 N N . GLY A 1 173 ? 43.086 -14.631 69.025 1.00 25.70 173 GLY A N 1
ATOM 1234 C CA . GLY A 1 173 ? 43.867 -14.692 70.268 1.00 25.70 173 GLY A CA 1
ATOM 1235 C C . GLY A 1 173 ? 45.387 -14.480 70.200 1.00 25.70 173 GLY A C 1
ATOM 1236 O O . GLY A 1 173 ? 46.125 -15.417 69.945 1.00 25.70 173 GLY A O 1
ATOM 1237 N N . VAL A 1 174 ? 45.817 -13.279 70.616 1.00 23.92 174 VAL A N 1
ATOM 1238 C CA . VAL A 1 174 ? 46.968 -13.004 71.518 1.00 23.92 174 VAL A CA 1
ATOM 1239 C C . VAL A 1 174 ? 48.398 -13.452 71.118 1.00 23.92 174 VAL A C 1
ATOM 1241 O O . VAL A 1 174 ? 48.733 -14.627 71.171 1.00 23.92 174 VAL A O 1
ATOM 1244 N N . GLY A 1 175 ? 49.316 -12.479 70.948 1.00 24.70 175 GLY A N 1
ATOM 1245 C CA . GLY A 1 175 ? 50.776 -12.698 71.085 1.00 24.70 175 GLY A CA 1
ATOM 1246 C C . GLY A 1 175 ? 51.688 -11.787 70.238 1.00 24.70 175 GLY A C 1
ATOM 1247 O O . GLY A 1 175 ? 51.816 -11.983 69.038 1.00 24.70 175 GLY A O 1
ATOM 1248 N N . LYS A 1 176 ? 52.360 -10.806 70.862 1.00 24.88 176 LYS A N 1
ATOM 1249 C CA . LYS A 1 176 ? 53.467 -9.975 70.300 1.00 24.88 176 LYS A CA 1
ATOM 1250 C C . LYS A 1 176 ? 54.850 -10.597 70.683 1.00 24.88 176 LYS A C 1
ATOM 1252 O O . LYS A 1 176 ? 54.800 -11.497 71.521 1.00 24.88 176 LYS A O 1
ATOM 1257 N N . PRO A 1 177 ? 56.058 -10.134 70.227 1.00 34.56 177 PRO A N 1
ATOM 1258 C CA . PRO A 1 177 ? 56.377 -8.851 69.558 1.00 34.56 177 PRO A CA 1
ATOM 1259 C C . PRO A 1 177 ? 57.470 -8.795 68.434 1.00 34.56 177 PRO A C 1
ATOM 1261 O O . PRO A 1 177 ? 58.366 -9.622 68.351 1.00 34.56 177 PRO A O 1
ATOM 1264 N N . ALA A 1 178 ? 57.441 -7.666 67.703 1.00 25.67 178 ALA A N 1
ATOM 1265 C CA . ALA A 1 178 ? 58.554 -6.778 67.278 1.00 25.67 178 ALA A CA 1
ATOM 1266 C C . ALA A 1 178 ? 59.690 -7.193 66.300 1.00 25.67 178 ALA A C 1
ATOM 1268 O O . ALA A 1 178 ? 60.705 -7.750 66.707 1.00 25.67 178 ALA A O 1
ATOM 1269 N N . ASN A 1 179 ? 59.660 -6.567 65.110 1.00 28.98 179 ASN A N 1
ATOM 1270 C CA . ASN A 1 179 ? 60.717 -5.653 64.624 1.00 28.98 179 ASN A CA 1
ATOM 1271 C C . ASN A 1 179 ? 60.048 -4.459 63.889 1.00 28.98 179 ASN A C 1
ATOM 1273 O O . ASN A 1 179 ? 58.896 -4.567 63.473 1.00 28.98 179 ASN A O 1
ATOM 1277 N N . GLU A 1 180 ? 60.718 -3.308 63.772 1.00 25.95 180 GLU A N 1
ATOM 1278 C CA . GLU A 1 180 ? 60.058 -1.999 63.585 1.00 25.95 180 GLU A CA 1
ATOM 1279 C C . GLU A 1 180 ? 60.098 -1.401 62.164 1.00 25.95 180 GLU A C 1
ATOM 1281 O O . GLU A 1 180 ? 61.132 -1.398 61.500 1.00 25.95 180 GLU A O 1
ATOM 1286 N N . CYS A 1 181 ? 59.014 -0.713 61.781 1.00 22.38 181 CYS A N 1
ATOM 1287 C CA . CYS A 1 181 ? 59.088 0.622 61.168 1.00 22.38 181 CYS A CA 1
ATOM 1288 C C . CYS A 1 181 ? 57.763 1.373 61.401 1.00 22.38 181 CYS A C 1
ATOM 1290 O O . CYS A 1 181 ? 56.690 0.791 61.260 1.00 22.38 181 CYS A O 1
ATOM 1292 N N . ASN A 1 182 ? 57.822 2.642 61.817 1.00 24.44 182 ASN A N 1
ATOM 1293 C CA . ASN A 1 182 ? 56.717 3.305 62.522 1.00 24.44 182 ASN A CA 1
ATOM 1294 C C . ASN A 1 182 ? 56.284 4.615 61.836 1.00 24.44 182 ASN A C 1
ATOM 1296 O O . ASN A 1 182 ? 57.059 5.568 61.811 1.00 24.44 182 ASN A O 1
ATOM 1300 N N . TRP A 1 183 ? 55.048 4.681 61.323 1.00 21.55 183 TRP A N 1
ATOM 1301 C CA . TRP A 1 183 ? 54.391 5.916 60.860 1.00 21.55 183 TRP A CA 1
ATOM 1302 C C . TRP A 1 183 ? 52.928 5.931 61.333 1.00 21.55 183 TRP A C 1
ATOM 1304 O O . TRP A 1 183 ? 52.251 4.904 61.338 1.00 21.55 183 TRP A O 1
ATOM 1314 N N . ALA A 1 184 ? 52.453 7.090 61.794 1.00 23.27 184 ALA A N 1
ATOM 1315 C CA . ALA A 1 184 ? 51.273 7.183 62.654 1.00 23.27 184 ALA A CA 1
ATOM 1316 C C . ALA A 1 184 ? 49.924 7.025 61.923 1.00 23.27 184 ALA A C 1
ATOM 1318 O O . ALA A 1 184 ? 49.598 7.801 61.026 1.00 23.27 184 ALA A O 1
ATOM 1319 N N . ALA A 1 185 ? 49.084 6.104 62.405 1.00 24.73 185 ALA A N 1
ATOM 1320 C CA . ALA A 1 185 ? 47.674 6.006 62.033 1.00 24.73 185 ALA A CA 1
ATOM 1321 C C . ALA A 1 185 ? 46.783 6.729 63.062 1.00 24.73 185 ALA A C 1
ATOM 1323 O O . ALA A 1 185 ? 46.882 6.488 64.266 1.00 24.73 185 ALA A O 1
ATOM 1324 N N . ARG A 1 186 ? 45.876 7.597 62.594 1.00 24.16 186 ARG A N 1
ATOM 1325 C CA . ARG A 1 186 ? 44.773 8.115 63.421 1.00 24.16 186 ARG A CA 1
ATOM 1326 C C . ARG A 1 186 ? 43.678 7.052 63.516 1.00 24.16 186 ARG A C 1
ATOM 1328 O O . ARG A 1 186 ? 43.236 6.544 62.492 1.00 24.16 186 ARG A O 1
ATOM 1335 N N . ASN A 1 187 ? 43.209 6.769 64.729 1.00 22.92 187 ASN A N 1
ATOM 1336 C CA . ASN A 1 187 ? 42.077 5.869 64.944 1.00 22.92 187 ASN A CA 1
ATOM 1337 C C . ASN A 1 187 ? 40.793 6.455 64.336 1.00 22.92 187 ASN A C 1
ATOM 1339 O O . ASN A 1 187 ? 40.345 7.521 64.757 1.00 22.92 187 ASN A O 1
ATOM 1343 N N . ILE A 1 188 ? 40.175 5.722 63.409 1.00 23.91 188 ILE A N 1
ATOM 1344 C CA . ILE A 1 188 ? 38.763 5.877 63.046 1.00 23.91 188 ILE A CA 1
ATOM 1345 C C . ILE A 1 188 ? 38.072 4.592 63.502 1.00 23.91 188 ILE A C 1
ATOM 1347 O O . ILE A 1 188 ? 38.356 3.513 62.986 1.00 23.91 188 ILE A O 1
ATOM 1351 N N . GLY A 1 189 ? 37.217 4.698 64.518 1.00 21.95 189 GLY A N 1
ATOM 1352 C CA . GLY A 1 189 ? 36.409 3.574 64.983 1.00 21.95 189 GLY A CA 1
ATOM 1353 C C . GLY A 1 189 ? 35.226 3.351 64.046 1.00 21.95 189 GLY A C 1
ATOM 1354 O O . GLY A 1 189 ? 34.461 4.280 63.801 1.00 21.95 189 GLY A O 1
ATOM 1355 N N . PHE A 1 190 ? 35.063 2.128 63.546 1.00 22.11 190 PHE A N 1
ATOM 1356 C CA . PHE A 1 190 ? 33.881 1.737 62.783 1.00 22.11 190 PHE A CA 1
ATOM 1357 C C . PHE A 1 190 ? 32.783 1.250 63.733 1.00 22.11 190 PHE A C 1
ATOM 1359 O O . PHE A 1 190 ? 32.991 0.323 64.514 1.00 22.11 190 PHE A O 1
ATOM 1366 N N . LEU A 1 191 ? 31.608 1.874 63.651 1.00 22.94 191 LEU A N 1
ATOM 1367 C CA . LEU A 1 191 ? 30.407 1.448 64.362 1.00 22.94 191 LEU A CA 1
ATOM 1368 C C . LEU A 1 191 ? 29.649 0.442 63.484 1.00 22.94 191 LEU A C 1
ATOM 1370 O O . LEU A 1 191 ? 29.098 0.828 62.454 1.00 22.94 191 LEU A O 1
ATOM 1374 N N . LEU A 1 192 ? 29.602 -0.834 63.878 1.00 21.48 192 LEU A N 1
ATOM 1375 C CA . LEU A 1 192 ? 28.673 -1.782 63.257 1.00 21.48 192 LEU A CA 1
ATOM 1376 C C . LEU A 1 192 ? 27.244 -1.455 63.705 1.00 21.48 192 LEU A C 1
ATOM 1378 O O . LEU A 1 192 ? 26.940 -1.502 64.895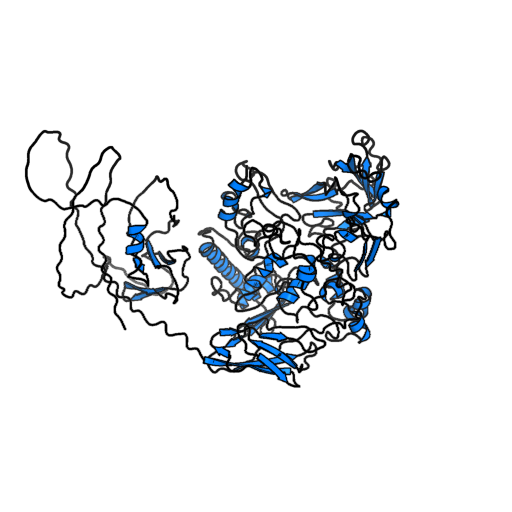 1.00 21.48 192 LEU A O 1
ATOM 1382 N N . VAL A 1 193 ? 26.361 -1.199 62.742 1.00 22.56 193 VAL A N 1
ATOM 1383 C CA . VAL A 1 193 ? 24.911 -1.161 62.954 1.00 22.56 193 VAL A CA 1
ATOM 1384 C C . VAL A 1 193 ? 24.301 -2.287 62.128 1.00 22.56 193 VAL A C 1
ATOM 1386 O O . VAL A 1 193 ? 24.166 -2.169 60.913 1.00 22.56 193 VAL A O 1
ATOM 1389 N N . ALA A 1 194 ? 23.954 -3.394 62.782 1.00 22.17 194 ALA A N 1
ATOM 1390 C CA . ALA A 1 194 ? 23.154 -4.441 62.160 1.00 22.17 194 ALA A CA 1
ATOM 1391 C C . ALA A 1 194 ? 21.672 -4.044 62.243 1.00 22.17 194 ALA A C 1
ATOM 1393 O O . ALA A 1 194 ? 21.143 -3.871 63.341 1.00 22.17 194 ALA A O 1
ATOM 1394 N N . GLN A 1 195 ? 21.008 -3.903 61.096 1.00 23.19 195 GLN A N 1
ATOM 1395 C CA . GLN A 1 195 ? 19.551 -3.790 61.017 1.00 23.19 195 GLN A CA 1
ATOM 1396 C C . GLN A 1 195 ? 18.990 -5.030 60.327 1.00 23.19 195 GLN A C 1
ATOM 1398 O O . GLN A 1 195 ? 19.313 -5.315 59.176 1.00 23.19 195 GLN A O 1
ATOM 1403 N N . THR A 1 196 ? 18.143 -5.764 61.040 1.00 23.69 196 THR A N 1
ATOM 1404 C CA . THR A 1 196 ? 17.317 -6.840 60.492 1.00 23.69 196 THR A CA 1
ATOM 1405 C C . THR A 1 196 ? 16.106 -6.235 59.784 1.00 23.69 196 THR A C 1
ATOM 1407 O O . THR A 1 196 ? 15.310 -5.526 60.398 1.00 23.69 196 THR A O 1
ATOM 1410 N N . LEU A 1 197 ? 15.967 -6.517 58.487 1.00 27.42 197 LEU A N 1
ATOM 1411 C CA . LEU A 1 197 ? 14.821 -6.116 57.673 1.00 27.42 197 LEU A CA 1
ATOM 1412 C C . LEU A 1 197 ? 13.840 -7.291 57.567 1.00 27.42 197 LEU A C 1
ATOM 1414 O O . LEU A 1 197 ? 14.073 -8.222 56.800 1.00 27.42 197 LEU A O 1
ATOM 1418 N N . GLU A 1 198 ? 12.737 -7.248 58.313 1.00 25.91 198 GLU A N 1
ATOM 1419 C CA . GLU A 1 198 ? 11.632 -8.194 58.125 1.00 25.91 198 GLU A CA 1
ATOM 1420 C C . GLU A 1 198 ? 10.732 -7.733 56.971 1.00 25.91 198 GLU A C 1
ATOM 1422 O O . GLU A 1 198 ? 10.001 -6.748 57.089 1.00 25.91 198 GLU A O 1
ATOM 1427 N N . ILE A 1 199 ? 10.756 -8.459 55.850 1.00 29.17 199 ILE A N 1
ATOM 1428 C CA . ILE A 1 199 ? 9.818 -8.246 54.741 1.00 29.17 199 ILE A CA 1
ATOM 1429 C C . ILE A 1 199 ? 8.622 -9.179 54.941 1.00 29.17 199 ILE A C 1
ATOM 1431 O O . ILE A 1 199 ? 8.723 -10.388 54.742 1.00 29.17 199 ILE A O 1
ATOM 1435 N N . THR A 1 200 ? 7.469 -8.618 55.307 1.00 26.42 200 THR A N 1
ATOM 1436 C CA . THR A 1 200 ? 6.197 -9.353 55.345 1.00 26.42 200 THR A CA 1
ATOM 1437 C C . THR A 1 200 ? 5.415 -9.103 54.059 1.00 26.42 200 THR A C 1
ATOM 1439 O O . THR A 1 200 ? 4.784 -8.066 53.883 1.00 26.42 200 THR A O 1
ATOM 1442 N N . GLY A 1 201 ? 5.471 -10.064 53.136 1.00 29.12 201 GLY A N 1
ATOM 1443 C CA . GLY A 1 201 ? 4.627 -10.080 51.942 1.00 29.12 201 GLY A CA 1
ATOM 1444 C C . GLY A 1 201 ? 3.347 -10.873 52.192 1.00 29.12 201 GLY A C 1
ATOM 1445 O O . GLY A 1 201 ? 3.409 -12.046 52.565 1.00 29.12 201 GLY A O 1
ATOM 1446 N N . GLU A 1 202 ? 2.186 -10.266 51.954 1.00 27.47 202 GLU A N 1
ATOM 1447 C CA . GLU A 1 202 ? 0.938 -11.016 51.842 1.00 27.47 202 GLU A CA 1
ATOM 1448 C C . GLU A 1 202 ? 0.758 -11.460 50.388 1.00 27.47 202 GLU A C 1
ATOM 1450 O O . GLU A 1 202 ? 0.553 -10.641 49.493 1.00 27.47 202 GLU A O 1
ATOM 1455 N N . VAL A 1 203 ? 0.829 -12.773 50.145 1.00 28.92 203 VAL A N 1
ATOM 1456 C CA . VAL A 1 203 ? 0.331 -13.348 48.891 1.00 28.92 203 VAL A CA 1
ATOM 1457 C C . VAL A 1 203 ? -1.189 -13.300 48.962 1.00 28.92 203 VAL A C 1
ATOM 1459 O O . VAL A 1 203 ? -1.843 -14.256 49.386 1.00 28.92 203 VAL A O 1
ATOM 1462 N N . VAL A 1 204 ? -1.743 -12.154 48.572 1.00 28.47 204 VAL A N 1
ATOM 1463 C CA . VAL A 1 204 ? -3.138 -12.079 48.158 1.00 28.47 204 VAL A CA 1
ATOM 1464 C C . VAL A 1 204 ? -3.243 -13.006 46.955 1.00 28.47 204 VAL A C 1
ATOM 1466 O O . VAL A 1 204 ? -2.549 -12.794 45.957 1.00 28.47 204 VAL A O 1
ATOM 1469 N N . ASP A 1 205 ? -4.067 -14.052 47.049 1.00 28.94 205 ASP A N 1
ATOM 1470 C CA . ASP A 1 205 ? -4.451 -14.800 45.858 1.00 28.94 205 ASP A CA 1
ATOM 1471 C C . ASP A 1 205 ? -5.006 -13.772 44.874 1.00 28.94 205 ASP A C 1
ATOM 1473 O O . ASP A 1 205 ? -6.030 -13.134 45.138 1.00 28.94 205 ASP A O 1
ATOM 1477 N N . GLY A 1 206 ? -4.312 -13.597 43.748 1.00 33.44 206 GLY A N 1
ATOM 1478 C CA . GLY A 1 206 ? -4.872 -12.955 42.574 1.00 33.44 206 GLY A CA 1
ATOM 1479 C C . GLY A 1 206 ? -5.994 -13.856 42.095 1.00 33.44 206 GLY A C 1
ATOM 1480 O O . GLY A 1 206 ? -5.774 -14.704 41.229 1.00 33.44 206 GLY A O 1
ATOM 1481 N N . GLY A 1 207 ? -7.157 -13.731 42.745 1.00 32.94 207 GLY A N 1
ATOM 1482 C CA . GLY A 1 207 ? -8.343 -14.505 42.440 1.00 32.94 207 GLY A CA 1
ATOM 1483 C C . GLY A 1 207 ? -8.554 -14.411 40.945 1.00 32.94 207 GLY A C 1
ATOM 1484 O O . GLY A 1 207 ? -8.503 -13.309 40.396 1.00 32.94 207 GLY A O 1
ATOM 1485 N N . THR A 1 208 ? -8.706 -15.567 40.295 1.00 43.44 208 THR A N 1
ATOM 1486 C CA . THR A 1 208 ? -8.973 -15.644 38.858 1.00 43.44 208 THR A CA 1
ATOM 1487 C C . THR A 1 208 ? -10.005 -14.584 38.526 1.00 43.44 208 THR A C 1
ATOM 1489 O O . THR A 1 208 ? -11.100 -14.658 39.093 1.00 43.44 208 THR A O 1
ATOM 1492 N N . THR A 1 209 ? -9.641 -13.596 37.692 1.00 57.03 209 THR A N 1
ATOM 1493 C CA . THR A 1 209 ? -10.559 -12.534 37.263 1.00 57.03 209 THR A CA 1
ATOM 1494 C C . THR A 1 209 ? -11.875 -13.218 36.936 1.00 57.03 209 THR A C 1
ATOM 1496 O O . THR A 1 209 ? -11.834 -14.122 36.096 1.00 57.03 209 THR A O 1
ATOM 1499 N N . PRO A 1 210 ? -12.978 -12.930 37.660 1.00 76.38 210 PRO A N 1
ATOM 1500 C CA . PRO A 1 210 ? -14.157 -13.773 37.583 1.00 76.38 210 PRO A CA 1
ATOM 1501 C C . PRO A 1 210 ? -14.552 -13.942 36.124 1.00 76.38 210 PRO A C 1
ATOM 1503 O O . PRO A 1 210 ? -14.704 -12.956 35.410 1.00 76.38 210 PRO A O 1
ATOM 1506 N N . THR A 1 211 ? -14.615 -15.188 35.667 1.00 84.50 211 THR A N 1
ATOM 1507 C CA . THR A 1 211 ? -15.028 -15.497 34.303 1.00 84.50 211 THR A CA 1
ATOM 1508 C C . THR A 1 211 ? -16.432 -16.058 34.329 1.00 84.50 211 THR A C 1
ATOM 1510 O O . THR A 1 211 ? -16.821 -16.766 35.261 1.00 84.50 211 THR A O 1
ATOM 1513 N N . GLY A 1 212 ? -17.217 -15.719 33.317 1.00 86.19 212 GLY A N 1
ATOM 1514 C CA . GLY A 1 212 ? -18.576 -16.216 33.189 1.00 86.19 212 GLY A CA 1
ATOM 1515 C C . GLY A 1 212 ? -19.165 -15.913 31.818 1.00 86.19 212 GLY A C 1
ATOM 1516 O O . GLY A 1 212 ? -18.555 -15.179 31.037 1.00 86.19 212 GLY A O 1
ATOM 1517 N N . PRO A 1 213 ? -20.334 -16.490 31.512 1.00 92.62 213 PRO A N 1
ATOM 1518 C CA . PRO A 1 213 ? -20.962 -16.331 30.213 1.00 92.62 213 PRO A CA 1
ATOM 1519 C C . PRO A 1 213 ? -21.424 -14.887 30.001 1.00 92.62 213 PRO A C 1
ATOM 1521 O O . PRO A 1 213 ? -21.935 -14.229 30.911 1.00 92.62 213 PRO A O 1
ATOM 1524 N N . ALA A 1 214 ? -21.275 -14.421 28.771 1.00 94.94 214 ALA A N 1
ATOM 1525 C CA . ALA A 1 214 ? -21.879 -13.219 28.226 1.00 94.94 214 ALA A CA 1
ATOM 1526 C C . ALA A 1 214 ? -22.460 -13.539 26.841 1.00 94.94 214 ALA A C 1
ATOM 1528 O O . ALA A 1 214 ? -22.169 -14.579 26.247 1.00 94.94 214 ALA A O 1
ATOM 1529 N N . THR A 1 215 ? -23.315 -12.653 26.338 1.00 96.00 215 THR A N 1
ATOM 1530 C CA . THR A 1 215 ? -23.974 -12.819 25.036 1.00 96.00 215 THR A CA 1
ATOM 1531 C C . THR A 1 215 ? -23.585 -11.684 24.098 1.00 96.00 215 THR A C 1
ATOM 1533 O O . THR A 1 215 ? -23.613 -10.518 24.490 1.00 96.00 215 THR A O 1
ATOM 1536 N N . ILE A 1 216 ? -23.260 -12.018 22.851 1.00 96.56 216 ILE A N 1
ATOM 1537 C CA . ILE A 1 216 ? -23.097 -11.051 21.763 1.00 96.56 216 ILE A CA 1
ATOM 1538 C C . ILE A 1 216 ? -24.344 -11.105 20.887 1.00 96.56 216 ILE A C 1
ATOM 1540 O O . ILE A 1 216 ? -24.714 -12.171 20.397 1.00 96.56 216 ILE A O 1
ATOM 1544 N N . THR A 1 217 ? -24.962 -9.958 20.639 1.00 97.06 217 THR A N 1
ATOM 1545 C CA . THR A 1 217 ? -26.013 -9.797 19.623 1.00 97.06 217 THR A CA 1
ATOM 1546 C C . THR A 1 217 ? -25.555 -8.828 18.546 1.00 97.06 217 THR A C 1
ATOM 1548 O O . THR A 1 217 ? -24.683 -7.997 18.787 1.00 97.06 217 THR A O 1
ATOM 1551 N N . GLY A 1 218 ? -26.152 -8.886 17.363 1.00 96.44 218 GLY A N 1
ATOM 1552 C CA . GLY A 1 218 ? -25.895 -7.896 16.323 1.00 96.44 218 GLY A CA 1
ATOM 1553 C C . GLY A 1 218 ? -26.575 -8.256 15.015 1.00 96.44 218 GLY A C 1
ATOM 1554 O O . GLY A 1 218 ? -27.454 -9.124 14.972 1.00 96.44 218 GLY A O 1
ATOM 1555 N N . LYS A 1 219 ? -26.155 -7.585 13.942 1.00 97.50 219 LYS A N 1
ATOM 1556 C CA . LYS A 1 219 ? -26.745 -7.743 12.617 1.00 97.50 219 LYS A CA 1
ATOM 1557 C C . LYS A 1 219 ? -25.692 -7.746 11.514 1.00 97.50 219 LYS A C 1
ATOM 1559 O O . LYS A 1 219 ? -24.712 -7.007 11.571 1.00 97.50 219 LYS A O 1
ATOM 1564 N N . VAL A 1 220 ? -25.928 -8.549 10.481 1.00 98.31 220 VAL A N 1
ATOM 1565 C CA . VAL A 1 220 ? -25.185 -8.521 9.218 1.00 98.31 220 VAL A CA 1
ATOM 1566 C C . VAL A 1 220 ? -26.084 -7.937 8.135 1.00 98.31 220 VAL A C 1
ATOM 1568 O O . VAL A 1 220 ? -27.228 -8.369 7.953 1.00 98.31 220 VAL A O 1
ATOM 1571 N N . THR A 1 221 ? -25.581 -6.944 7.406 1.00 97.00 221 THR A N 1
ATOM 1572 C CA . THR A 1 221 ? -26.342 -6.239 6.366 1.00 97.00 221 THR A CA 1
ATOM 1573 C C . THR A 1 221 ? -25.554 -6.095 5.070 1.00 97.00 221 THR A C 1
ATOM 1575 O O . THR A 1 221 ? -24.337 -6.255 5.029 1.00 97.00 221 THR A O 1
ATOM 1578 N N . ASN A 1 222 ? -26.248 -5.787 3.976 1.00 93.81 222 ASN A N 1
ATOM 1579 C CA . ASN A 1 222 ? -25.608 -5.319 2.754 1.00 93.81 222 ASN A CA 1
ATOM 1580 C C . ASN A 1 222 ? -25.377 -3.799 2.785 1.00 93.81 222 ASN A C 1
ATOM 1582 O O . ASN A 1 222 ? -25.910 -3.067 3.616 1.00 93.81 222 ASN A O 1
ATOM 1586 N N . THR A 1 223 ? -24.656 -3.297 1.788 1.00 90.12 223 THR A N 1
ATOM 1587 C CA . THR A 1 223 ? -24.379 -1.867 1.561 1.00 90.12 223 THR A CA 1
ATOM 1588 C C . THR A 1 223 ? -25.609 -0.966 1.358 1.00 90.12 223 THR A C 1
ATOM 1590 O O . THR A 1 223 ? -25.470 0.257 1.297 1.00 90.12 223 THR A O 1
ATOM 1593 N N . ALA A 1 224 ? -26.819 -1.527 1.263 1.00 89.00 224 ALA A N 1
ATOM 1594 C CA . ALA A 1 224 ? -28.080 -0.786 1.261 1.00 89.00 224 ALA A CA 1
ATOM 1595 C C . ALA A 1 224 ? -28.798 -0.776 2.630 1.00 89.00 224 ALA A C 1
ATOM 1597 O O . ALA A 1 224 ? -29.843 -0.134 2.738 1.00 89.00 224 ALA A O 1
ATOM 1598 N N . GLY A 1 225 ? -28.246 -1.434 3.658 1.00 90.44 225 GLY A N 1
ATOM 1599 C CA . GLY A 1 225 ? -28.821 -1.566 5.005 1.00 90.44 225 GLY A CA 1
ATOM 1600 C C . GLY A 1 225 ? -29.821 -2.720 5.159 1.00 90.44 225 GLY A C 1
ATOM 1601 O O . GLY A 1 225 ? -30.484 -2.836 6.190 1.00 90.44 225 GLY A O 1
ATOM 1602 N N . GLN A 1 226 ? -29.965 -3.575 4.141 1.00 93.50 226 GLN A N 1
ATOM 1603 C CA . GLN A 1 226 ? -30.864 -4.730 4.192 1.00 93.50 226 GLN A CA 1
ATOM 1604 C C . GLN A 1 226 ? -30.171 -5.889 4.910 1.00 93.50 226 GLN A C 1
ATOM 1606 O O . GLN A 1 226 ? -28.999 -6.153 4.652 1.00 93.50 226 GLN A O 1
ATOM 1611 N N . GLY A 1 227 ? -30.898 -6.586 5.783 1.00 96.75 227 GLY A N 1
ATOM 1612 C CA . GLY A 1 227 ? -30.400 -7.771 6.479 1.00 96.75 227 GLY A CA 1
ATOM 1613 C C . GLY A 1 227 ? -30.009 -8.904 5.533 1.00 96.75 227 GLY A C 1
ATOM 1614 O O . GLY A 1 227 ? -30.664 -9.107 4.510 1.00 96.75 227 GLY A O 1
ATOM 1615 N N . LEU A 1 228 ? -28.951 -9.638 5.880 1.00 97.31 228 LEU A N 1
ATOM 1616 C CA . LEU A 1 228 ? -28.464 -10.782 5.111 1.00 97.31 228 LEU A CA 1
ATOM 1617 C C . LEU A 1 228 ? -28.611 -12.076 5.907 1.00 97.31 228 LEU A C 1
ATOM 1619 O O . LEU A 1 228 ? -27.941 -12.257 6.919 1.00 97.31 228 LEU A O 1
ATOM 1623 N N . ALA A 1 229 ? -29.458 -12.980 5.419 1.00 97.94 229 ALA A N 1
ATOM 1624 C CA . ALA A 1 229 ? -29.656 -14.308 5.991 1.00 97.94 229 ALA A CA 1
ATOM 1625 C C . ALA A 1 229 ? -28.538 -15.282 5.594 1.00 97.94 229 ALA A C 1
ATOM 1627 O O . ALA A 1 229 ? -28.021 -15.216 4.476 1.00 97.94 229 ALA A O 1
ATOM 1628 N N . GLY A 1 230 ? -28.217 -16.227 6.479 1.00 97.88 230 GLY A N 1
ATOM 1629 C CA . GLY A 1 230 ? -27.250 -17.291 6.191 1.00 97.88 230 GLY A CA 1
ATOM 1630 C C . GLY A 1 230 ? -25.774 -16.877 6.245 1.00 97.88 230 GLY A C 1
ATOM 1631 O O . GLY A 1 230 ? -24.926 -17.664 5.835 1.00 97.88 230 GLY A O 1
ATOM 1632 N N . ALA A 1 231 ? -25.453 -15.680 6.745 1.00 98.44 231 ALA A N 1
ATOM 1633 C CA . ALA A 1 231 ? -24.086 -15.321 7.117 1.00 98.44 231 ALA A CA 1
ATOM 1634 C C . ALA A 1 231 ? -23.705 -16.059 8.410 1.00 98.44 231 ALA A C 1
ATOM 1636 O O . ALA A 1 231 ? -24.545 -16.192 9.303 1.00 98.44 231 ALA A O 1
ATOM 1637 N N . VAL A 1 232 ? -22.461 -16.527 8.532 1.00 98.56 232 VAL A N 1
ATOM 1638 C CA . VAL A 1 232 ? -21.973 -17.199 9.751 1.00 98.56 232 VAL A CA 1
ATOM 1639 C C . VAL A 1 232 ? -21.033 -16.261 10.492 1.00 98.56 232 VAL A C 1
ATOM 1641 O O . VAL A 1 232 ? -19.965 -15.925 9.987 1.00 98.56 232 VAL A O 1
ATOM 1644 N N . VAL A 1 233 ? -21.441 -15.842 11.687 1.00 98.50 233 VAL A N 1
ATOM 1645 C CA . VAL A 1 233 ? -20.713 -14.905 12.549 1.00 98.50 233 VAL A CA 1
ATOM 1646 C C . VAL A 1 233 ? -20.024 -15.692 13.656 1.00 98.50 233 VAL A C 1
ATOM 1648 O O . VAL A 1 233 ? -20.696 -16.428 14.377 1.00 98.50 233 VAL A O 1
ATOM 1651 N N . THR A 1 234 ? -18.708 -15.545 13.801 1.00 98.00 234 THR A N 1
ATOM 1652 C CA . THR A 1 234 ? -17.885 -16.302 14.762 1.00 98.00 234 THR A CA 1
ATOM 1653 C C . THR A 1 234 ? -17.147 -15.356 15.701 1.00 98.00 234 THR A C 1
ATOM 1655 O O . THR A 1 234 ? -16.514 -14.409 15.239 1.00 98.00 234 THR A O 1
ATOM 1658 N N . ALA A 1 235 ? -17.190 -15.619 17.009 1.00 96.25 235 ALA A N 1
ATOM 1659 C CA . ALA A 1 235 ? -16.404 -14.868 17.986 1.00 96.25 235 ALA A CA 1
ATOM 1660 C C . ALA A 1 235 ? -14.937 -15.332 17.953 1.00 96.25 235 ALA A C 1
ATOM 1662 O O . ALA A 1 235 ? -14.626 -16.475 18.304 1.00 96.25 235 ALA A O 1
ATOM 1663 N N . VAL A 1 236 ? -14.039 -14.447 17.515 1.00 92.25 236 VAL A N 1
ATOM 1664 C CA . VAL A 1 236 ? -12.616 -14.744 17.279 1.00 92.25 236 VAL A CA 1
ATOM 1665 C C . VAL A 1 236 ? -11.940 -15.249 18.555 1.00 92.25 236 VAL A C 1
ATOM 1667 O O . VAL A 1 236 ? -12.165 -14.727 19.644 1.00 92.25 236 VAL A O 1
ATOM 1670 N N . GLY A 1 237 ? -11.106 -16.285 18.417 1.00 90.25 237 GLY A N 1
ATOM 1671 C CA . GLY A 1 237 ? -10.478 -16.977 19.549 1.00 90.25 237 GLY A CA 1
ATOM 1672 C C . GLY A 1 237 ? -11.368 -18.032 20.219 1.00 90.25 237 GLY A C 1
ATOM 1673 O O . GLY A 1 237 ? -10.940 -18.658 21.186 1.00 90.25 237 GLY A O 1
ATOM 1674 N N . THR A 1 238 ? -12.579 -18.269 19.704 1.00 92.56 238 THR A N 1
ATOM 1675 C CA . THR A 1 238 ? -13.510 -19.296 20.193 1.00 92.56 238 THR A CA 1
ATOM 1676 C C . THR A 1 238 ? -14.038 -20.162 19.042 1.00 92.56 238 THR A C 1
ATOM 1678 O O . THR A 1 238 ? -13.853 -19.838 17.872 1.00 92.56 238 THR A O 1
ATOM 1681 N N . ASN A 1 239 ? -14.754 -21.239 19.378 1.00 93.12 239 ASN A N 1
ATOM 1682 C CA . ASN A 1 239 ? -15.551 -22.018 18.419 1.00 93.12 239 ASN A CA 1
ATOM 1683 C C . ASN A 1 239 ? -17.039 -21.596 18.408 1.00 93.12 239 ASN A C 1
ATOM 1685 O O . ASN A 1 239 ? -17.877 -22.301 17.846 1.00 93.12 239 ASN A O 1
ATOM 1689 N N . LEU A 1 240 ? -17.392 -20.492 19.079 1.00 97.12 240 LEU A N 1
ATOM 1690 C CA . LEU A 1 240 ? -18.770 -20.029 19.228 1.00 97.12 240 LEU A CA 1
ATOM 1691 C C . LEU A 1 240 ? -19.170 -19.194 18.011 1.00 97.12 240 LEU A C 1
ATOM 1693 O O . LEU A 1 240 ? -18.518 -18.206 17.666 1.00 97.12 240 LEU A O 1
ATOM 1697 N N . SER A 1 241 ? -20.260 -19.596 17.364 1.00 97.50 241 SER A N 1
ATOM 1698 C CA . SER A 1 241 ? -20.774 -18.945 16.163 1.00 97.50 241 SER A CA 1
ATOM 1699 C C . SER A 1 241 ? -22.298 -18.984 16.101 1.00 97.50 241 SER A C 1
ATOM 1701 O O . SER A 1 241 ? -22.946 -19.779 16.783 1.00 97.50 241 SER A O 1
ATOM 1703 N N . ALA A 1 242 ? -22.867 -18.113 15.273 1.00 98.12 242 ALA A N 1
ATOM 1704 C CA . ALA A 1 242 ? -24.291 -18.054 14.983 1.00 98.12 242 ALA A CA 1
ATOM 1705 C C . ALA A 1 242 ? -24.525 -17.789 13.491 1.00 98.12 242 ALA A C 1
ATOM 1707 O O . ALA A 1 242 ? -23.762 -17.068 12.846 1.00 98.12 242 ALA A O 1
ATOM 1708 N N . THR A 1 243 ? -25.597 -18.356 12.940 1.00 98.44 243 THR A N 1
ATOM 1709 C CA . THR A 1 243 ? -26.047 -18.070 11.570 1.00 98.44 243 THR A CA 1
ATOM 1710 C C . THR A 1 243 ? -27.149 -17.019 11.596 1.00 98.44 243 THR A C 1
ATOM 1712 O O . THR A 1 243 ? -28.049 -17.095 12.432 1.00 98.44 243 THR A O 1
ATOM 1715 N N . THR A 1 244 ? -27.095 -16.049 10.687 1.00 98.62 244 THR A N 1
ATOM 1716 C CA . THR A 1 244 ? -28.049 -14.936 10.671 1.00 98.62 244 THR A CA 1
ATOM 1717 C C . THR A 1 244 ? -29.446 -15.321 10.186 1.00 98.62 244 THR A C 1
ATOM 1719 O O . THR A 1 244 ? -29.611 -16.095 9.235 1.00 98.62 244 THR A O 1
ATOM 1722 N N . ASP A 1 245 ? -30.459 -14.727 10.823 1.00 98.12 245 ASP A N 1
ATOM 1723 C CA . ASP A 1 245 ? -31.874 -14.891 10.476 1.00 98.12 245 ASP A CA 1
ATOM 1724 C C . ASP A 1 245 ? -32.270 -14.158 9.172 1.00 98.12 245 ASP A C 1
ATOM 1726 O O . ASP A 1 245 ? -31.466 -13.486 8.525 1.00 98.12 245 ASP A O 1
ATOM 1730 N N . ALA A 1 246 ? -33.550 -14.248 8.790 1.00 96.62 246 ALA A N 1
ATOM 1731 C CA . ALA A 1 246 ? -34.102 -13.578 7.605 1.00 96.62 246 ALA A CA 1
ATOM 1732 C C . ALA A 1 246 ? -33.928 -12.041 7.587 1.00 96.62 246 ALA A C 1
ATOM 1734 O O . ALA A 1 246 ? -34.001 -11.430 6.522 1.00 96.62 246 ALA A O 1
ATOM 1735 N N . ASN A 1 247 ? -33.700 -11.418 8.746 1.00 96.94 247 ASN A N 1
ATOM 1736 C CA . ASN A 1 247 ? -33.479 -9.984 8.924 1.00 96.94 247 ASN A CA 1
ATOM 1737 C C . ASN A 1 247 ? -31.995 -9.636 9.150 1.00 96.94 247 ASN A C 1
ATOM 1739 O O . ASN A 1 247 ? -31.675 -8.465 9.367 1.00 96.94 247 ASN A O 1
ATOM 1743 N N . GLY A 1 248 ? -31.093 -10.620 9.080 1.00 97.81 248 GLY A N 1
ATOM 1744 C CA . GLY A 1 248 ? -29.660 -10.466 9.317 1.00 97.81 248 GLY A CA 1
ATOM 1745 C C . GLY A 1 248 ? -29.229 -10.532 10.784 1.00 97.81 248 GLY A C 1
ATOM 1746 O O . GLY A 1 248 ? -28.048 -10.332 11.050 1.00 97.81 248 GLY A O 1
ATOM 1747 N N . ASN A 1 249 ? -30.132 -10.788 11.733 1.00 98.25 249 ASN A N 1
ATOM 1748 C CA . ASN A 1 249 ? -29.810 -10.787 13.163 1.00 98.25 249 ASN A CA 1
ATOM 1749 C C . ASN A 1 249 ? -29.083 -12.073 13.575 1.00 98.25 249 ASN A C 1
ATOM 1751 O O . ASN A 1 249 ? -29.391 -13.148 13.056 1.00 98.25 249 ASN A O 1
ATOM 1755 N N . TYR A 1 250 ? -28.194 -11.985 14.564 1.00 98.25 250 TYR A N 1
ATOM 1756 C CA . TYR A 1 250 ? -27.557 -13.140 15.205 1.00 98.25 250 TYR A CA 1
ATOM 1757 C C . TYR A 1 250 ? -27.429 -12.957 16.724 1.00 98.25 250 TYR A C 1
ATOM 1759 O O . TYR A 1 250 ? -27.428 -11.834 17.235 1.00 98.25 250 TYR A O 1
ATOM 1767 N N . THR A 1 251 ? -27.255 -14.081 17.425 1.00 97.94 251 THR A N 1
ATOM 1768 C CA . THR A 1 251 ? -26.989 -14.141 18.868 1.00 97.94 251 THR A CA 1
ATOM 1769 C C . THR A 1 251 ? -25.973 -15.245 19.148 1.00 97.94 251 THR A C 1
ATOM 1771 O O . THR A 1 251 ? -26.254 -16.411 18.882 1.00 97.94 251 THR A O 1
ATOM 1774 N N . ILE A 1 252 ? -24.812 -14.890 19.698 1.00 97.38 252 ILE A N 1
ATOM 1775 C CA . ILE A 1 252 ? -23.782 -15.825 20.171 1.00 97.38 252 ILE A CA 1
ATOM 1776 C C . ILE A 1 252 ? -23.834 -15.821 21.701 1.00 97.38 252 ILE A C 1
ATOM 1778 O O . ILE A 1 252 ? -23.496 -14.819 22.332 1.00 97.38 252 ILE A O 1
ATOM 1782 N N . ALA A 1 253 ? -24.300 -16.920 22.290 1.00 96.12 253 ALA A N 1
ATOM 1783 C CA . ALA A 1 253 ? -24.360 -17.109 23.739 1.00 96.12 253 ALA A CA 1
ATOM 1784 C C . ALA A 1 253 ? -23.052 -17.704 24.293 1.00 96.12 253 ALA A C 1
ATOM 1786 O O . ALA A 1 253 ? -22.190 -18.149 23.534 1.00 96.12 253 ALA A O 1
ATOM 1787 N N . ASP A 1 254 ? -22.937 -17.725 25.623 1.00 94.50 254 ASP A N 1
ATOM 1788 C CA . ASP A 1 254 ? -21.878 -18.403 26.386 1.00 94.50 254 ASP A CA 1
ATOM 1789 C C . ASP A 1 254 ? -20.435 -17.979 26.048 1.00 94.50 254 ASP A C 1
ATOM 1791 O O . ASP A 1 254 ? -19.480 -18.719 26.283 1.00 94.50 254 ASP A O 1
ATOM 1795 N N . VAL A 1 255 ? -20.254 -16.752 25.548 1.00 94.69 255 VAL A N 1
ATOM 1796 C CA . VAL A 1 255 ? -18.928 -16.178 25.290 1.00 94.69 255 VAL A CA 1
ATOM 1797 C C . VAL A 1 255 ? -18.275 -15.793 26.618 1.00 94.69 255 VAL A C 1
ATOM 1799 O O . VAL A 1 255 ? -18.875 -15.088 27.429 1.00 94.69 255 VAL A O 1
ATOM 1802 N N . THR A 1 256 ? -17.044 -16.245 26.860 1.00 93.25 256 THR A N 1
ATOM 1803 C CA . THR A 1 256 ? -16.344 -16.025 28.134 1.00 93.25 256 THR A CA 1
ATOM 1804 C C . THR A 1 256 ? -15.997 -14.550 28.343 1.00 93.25 256 THR A C 1
ATOM 1806 O O . THR A 1 256 ? -15.113 -14.010 27.680 1.00 93.25 256 THR A O 1
ATOM 1809 N N . ALA A 1 257 ? -16.641 -13.904 29.308 1.00 89.56 257 ALA A N 1
ATOM 1810 C CA . ALA A 1 257 ? -16.317 -12.555 29.762 1.00 89.56 257 ALA A CA 1
ATOM 1811 C C . ALA A 1 257 ? -15.493 -12.586 31.067 1.00 89.56 257 ALA A C 1
ATOM 1813 O O . ALA A 1 257 ? -15.611 -13.560 31.812 1.00 89.56 257 ALA A O 1
ATOM 1814 N N . PRO A 1 258 ? -14.723 -11.527 31.393 1.00 88.06 258 PRO A N 1
ATOM 1815 C CA . PRO A 1 258 ? -14.499 -10.335 30.577 1.00 88.06 258 PRO A CA 1
ATOM 1816 C C . PRO A 1 258 ? -13.479 -10.560 29.455 1.00 88.06 258 PRO A C 1
ATOM 1818 O O . PRO A 1 258 ? -12.534 -11.332 29.609 1.00 88.06 258 PRO A O 1
ATOM 1821 N N . GLY A 1 259 ? -13.642 -9.844 28.343 1.00 84.31 259 GLY A N 1
ATOM 1822 C CA . GLY A 1 259 ? -12.667 -9.850 27.252 1.00 84.31 259 GLY A CA 1
ATOM 1823 C C . GLY A 1 259 ? -13.113 -9.050 26.022 1.00 84.31 259 GLY A C 1
ATOM 1824 O O . GLY A 1 259 ? -14.321 -8.905 25.809 1.00 84.31 259 GLY A O 1
ATOM 1825 N N . PRO A 1 260 ? -12.164 -8.529 25.222 1.00 90.56 260 PRO A N 1
ATOM 1826 C CA . PRO A 1 260 ? -12.431 -7.994 23.892 1.00 90.56 260 PRO A CA 1
ATOM 1827 C C . PRO A 1 260 ? -12.601 -9.132 22.879 1.00 90.56 260 PRO A C 1
ATOM 1829 O O . PRO A 1 260 ? -11.738 -10.003 22.770 1.00 90.56 260 PRO A O 1
ATOM 1832 N N . TYR A 1 261 ? -13.673 -9.089 22.090 1.00 92.19 261 TYR A N 1
ATOM 1833 C CA . TYR A 1 261 ? -13.912 -10.033 20.997 1.00 92.19 261 TYR A CA 1
ATOM 1834 C C . TYR A 1 261 ? -14.094 -9.310 19.667 1.00 92.19 261 TYR A C 1
ATOM 1836 O O . TYR A 1 261 ? -14.896 -8.385 19.553 1.00 92.19 261 TYR A O 1
ATOM 1844 N N . TYR A 1 262 ? -13.386 -9.773 18.642 1.00 94.38 262 TYR A N 1
ATOM 1845 C CA . TYR A 1 262 ? -13.741 -9.486 17.255 1.00 94.38 262 TYR A CA 1
ATOM 1846 C C . TYR A 1 262 ? -14.742 -10.524 16.755 1.00 94.38 262 TYR A C 1
ATOM 1848 O O . TYR A 1 262 ? -14.780 -11.650 17.261 1.00 94.38 262 TYR A O 1
ATOM 1856 N N . LEU A 1 263 ? -15.524 -10.155 15.745 1.00 96.25 263 LEU A N 1
ATOM 1857 C CA . LEU A 1 263 ? -16.376 -11.086 15.018 1.00 96.25 263 LEU A CA 1
ATOM 1858 C C . LEU A 1 263 ? -15.885 -11.204 13.585 1.00 96.25 263 LEU A C 1
ATOM 1860 O O . LEU A 1 263 ? -15.826 -10.192 12.891 1.00 96.25 263 LEU A O 1
ATOM 1864 N N . ASP A 1 264 ? -15.608 -12.425 13.141 1.00 96.69 264 ASP A N 1
ATOM 1865 C CA . ASP A 1 264 ? -15.372 -12.725 11.729 1.00 96.69 264 ASP A CA 1
ATOM 1866 C C . ASP A 1 264 ? -16.691 -13.231 11.114 1.00 96.69 264 ASP A C 1
ATOM 1868 O O . ASP A 1 264 ? -17.430 -13.998 11.743 1.00 96.69 264 ASP A O 1
ATOM 1872 N N . VAL A 1 265 ? -17.013 -12.785 9.896 1.00 98.19 265 VAL A N 1
ATOM 1873 C CA . VAL A 1 265 ? -18.281 -13.070 9.208 1.00 98.19 265 VAL A CA 1
ATOM 1874 C C . VAL A 1 265 ? -18.020 -13.722 7.857 1.00 98.19 265 VAL A C 1
ATOM 1876 O O . VAL A 1 265 ? -17.615 -13.054 6.904 1.00 98.19 265 VAL A O 1
ATOM 1879 N N . VAL A 1 266 ? -18.332 -15.017 7.763 1.00 98.12 266 VAL A N 1
ATOM 1880 C CA . VAL A 1 266 ? -18.371 -15.744 6.488 1.00 98.12 266 VAL A CA 1
ATOM 1881 C C . VAL A 1 266 ? -19.654 -15.367 5.753 1.00 98.12 266 VAL A C 1
ATOM 1883 O O . VAL A 1 266 ? -20.764 -15.505 6.282 1.00 98.12 266 VAL A O 1
ATOM 1886 N N . ALA A 1 267 ? -19.497 -14.860 4.537 1.00 97.81 267 ALA A N 1
ATOM 1887 C CA . ALA A 1 267 ? -20.559 -14.229 3.778 1.00 97.81 267 ALA A CA 1
ATOM 1888 C C . ALA A 1 267 ? -21.466 -15.235 3.042 1.00 97.81 267 ALA A C 1
ATOM 1890 O O . ALA A 1 267 ? -20.999 -16.253 2.522 1.00 97.81 267 ALA A O 1
ATOM 1891 N N . PRO A 1 268 ? -22.773 -14.936 2.906 1.00 97.25 268 PRO A N 1
ATOM 1892 C CA . PRO A 1 268 ? -23.655 -15.694 2.033 1.00 97.25 268 PRO A CA 1
ATOM 1893 C C . PRO A 1 268 ? -23.337 -15.412 0.555 1.00 97.25 268 PRO A C 1
ATOM 1895 O O . PRO A 1 268 ? -22.717 -14.407 0.192 1.00 97.25 268 PRO A O 1
ATOM 1898 N N . ALA A 1 269 ? -23.803 -16.296 -0.330 1.00 95.56 269 ALA A N 1
ATOM 1899 C CA . ALA A 1 269 ? -23.527 -16.219 -1.764 1.00 95.56 269 ALA A CA 1
ATOM 1900 C C . ALA A 1 269 ? -23.868 -14.840 -2.373 1.00 95.56 269 ALA A C 1
ATOM 1902 O O . ALA A 1 269 ? -24.968 -14.315 -2.200 1.00 95.56 269 ALA A O 1
ATOM 1903 N N . GLY A 1 270 ? -22.922 -14.274 -3.131 1.00 95.00 270 GLY A N 1
ATOM 1904 C CA . GLY A 1 270 ? -23.038 -12.942 -3.744 1.00 95.00 270 GLY A CA 1
ATOM 1905 C C . GLY A 1 270 ? -22.397 -11.803 -2.940 1.00 95.00 270 GLY A C 1
ATOM 1906 O O . GLY A 1 270 ? -22.315 -10.684 -3.451 1.00 95.00 270 GLY A O 1
ATOM 1907 N N . TYR A 1 271 ? -21.891 -12.087 -1.739 1.00 97.56 271 TYR A N 1
ATOM 1908 C CA . TYR A 1 271 ? -21.162 -11.150 -0.883 1.00 97.56 271 TYR A CA 1
ATOM 1909 C C . TYR A 1 271 ? -19.715 -11.613 -0.645 1.00 97.56 271 TYR A C 1
ATOM 1911 O O . TYR A 1 271 ? -19.307 -12.678 -1.119 1.00 97.56 271 TYR A O 1
ATOM 1919 N N . LEU A 1 272 ? -18.923 -10.762 0.005 1.00 97.94 272 LEU A N 1
ATOM 1920 C CA . LEU A 1 272 ? -17.553 -11.032 0.447 1.00 97.94 272 LEU A CA 1
ATOM 1921 C C . LEU A 1 272 ? -17.493 -11.016 1.973 1.00 97.94 272 LEU A C 1
ATOM 1923 O O . LEU A 1 272 ? -18.265 -10.292 2.603 1.00 97.94 272 LEU A O 1
ATOM 1927 N N . ASP A 1 273 ? -16.575 -11.803 2.529 1.00 97.94 273 ASP A N 1
ATOM 1928 C CA . ASP A 1 273 ? -16.379 -11.935 3.972 1.00 97.94 273 ASP A CA 1
ATOM 1929 C C . ASP A 1 273 ? -16.011 -10.591 4.619 1.00 97.94 273 ASP A C 1
ATOM 1931 O O . ASP A 1 273 ? -15.321 -9.748 4.032 1.00 97.94 273 ASP A O 1
ATOM 1935 N N . GLY A 1 274 ? -16.480 -10.406 5.850 1.00 96.88 274 GLY A N 1
ATOM 1936 C CA . GLY A 1 274 ? -16.308 -9.181 6.627 1.00 96.88 274 GLY A CA 1
ATOM 1937 C C . GLY A 1 274 ? -15.992 -9.479 8.088 1.00 96.88 274 GLY A C 1
ATOM 1938 O O . GLY A 1 274 ? -15.899 -10.632 8.498 1.00 96.88 274 GLY A O 1
ATOM 1939 N N . GLU A 1 275 ? -15.815 -8.432 8.884 1.00 95.69 275 GLU A N 1
ATOM 1940 C CA . GLU A 1 275 ? -15.523 -8.543 10.316 1.00 95.69 275 GLU A CA 1
ATOM 1941 C C . GLU A 1 275 ? -15.921 -7.260 11.060 1.00 95.69 275 GLU A C 1
ATOM 1943 O O . GLU A 1 275 ? -16.157 -6.221 10.432 1.00 95.69 275 GLU A O 1
ATOM 1948 N N . THR A 1 276 ? -15.921 -7.289 12.394 1.00 93.81 276 THR A N 1
ATOM 1949 C CA . THR A 1 276 ? -15.909 -6.051 13.190 1.00 93.81 276 THR A CA 1
ATOM 1950 C C . THR A 1 276 ? -14.508 -5.440 13.219 1.00 93.81 276 THR A C 1
ATOM 1952 O O . THR A 1 276 ? -13.516 -6.135 13.440 1.00 93.81 276 THR A O 1
ATOM 1955 N N . ARG A 1 277 ? -14.415 -4.117 13.018 1.00 88.69 277 ARG A N 1
ATOM 1956 C CA . ARG A 1 277 ? -13.140 -3.385 13.122 1.00 88.69 277 ARG A CA 1
ATOM 1957 C C . ARG A 1 277 ? -12.795 -2.992 14.548 1.00 88.69 277 ARG A C 1
ATOM 1959 O O . ARG A 1 277 ? -11.639 -3.125 14.914 1.00 88.69 277 ARG A O 1
ATOM 1966 N N . ALA A 1 278 ? -13.775 -2.593 15.354 1.00 88.81 278 ALA A N 1
ATOM 1967 C CA . ALA A 1 278 ? -13.613 -2.451 16.799 1.00 88.81 278 ALA A CA 1
ATOM 1968 C C . ALA A 1 278 ? -13.868 -3.789 17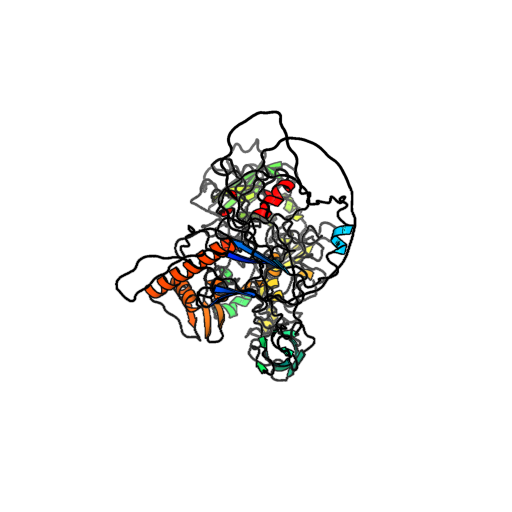.513 1.00 88.81 278 ALA A C 1
ATOM 1970 O O . ALA A 1 278 ? -14.652 -4.624 17.038 1.00 88.81 278 ALA A O 1
ATOM 1971 N N . SER A 1 279 ? -13.215 -3.986 18.657 1.00 89.75 279 SER A N 1
ATOM 1972 C CA . SER A 1 279 ? -13.492 -5.106 19.551 1.00 89.75 279 SER A CA 1
ATOM 1973 C C . SER A 1 279 ? -14.715 -4.837 20.430 1.00 89.75 279 SER A C 1
ATOM 1975 O O . SER A 1 279 ? -14.985 -3.716 20.861 1.00 89.75 279 SER A O 1
ATOM 1977 N N . ILE A 1 280 ? -15.471 -5.893 20.712 1.00 90.38 280 ILE A N 1
ATOM 1978 C CA . ILE A 1 280 ? -16.639 -5.865 21.589 1.00 90.38 280 ILE A CA 1
ATOM 1979 C C . ILE A 1 280 ? -16.167 -6.263 22.981 1.00 90.38 280 ILE A C 1
ATOM 1981 O O . ILE A 1 280 ? -15.766 -7.407 23.200 1.00 90.38 280 ILE A O 1
ATOM 1985 N N . TRP A 1 281 ? -16.220 -5.330 23.926 1.00 88.19 281 TRP A N 1
ATOM 1986 C CA . TRP A 1 281 ? -15.855 -5.594 25.314 1.00 88.19 281 TRP A CA 1
ATOM 1987 C C . TRP A 1 281 ? -17.024 -6.236 26.057 1.00 88.19 281 TRP A C 1
ATOM 1989 O O . TRP A 1 281 ? -18.100 -5.649 26.198 1.00 88.19 281 TRP A O 1
ATOM 1999 N N . LEU A 1 282 ? -16.819 -7.469 26.521 1.00 90.25 282 LEU A N 1
ATOM 2000 C CA . LEU A 1 282 ? -17.826 -8.211 27.274 1.00 90.25 282 LEU A CA 1
ATOM 2001 C C . LEU A 1 282 ? -17.633 -8.068 28.779 1.00 90.25 282 LEU A C 1
ATOM 2003 O O . LEU A 1 282 ? -16.517 -8.134 29.292 1.00 90.25 282 LEU A O 1
ATOM 2007 N N . THR A 1 283 ? -18.760 -7.953 29.477 1.00 90.00 283 THR A N 1
ATOM 2008 C CA . THR A 1 283 ? -18.868 -7.994 30.938 1.00 90.00 283 THR A CA 1
ATOM 2009 C C . THR A 1 283 ? -19.672 -9.234 31.332 1.00 90.00 283 THR A C 1
ATOM 2011 O O . THR A 1 283 ? -20.581 -9.643 30.611 1.00 90.00 283 THR A O 1
ATOM 2014 N N . ILE A 1 284 ? -19.337 -9.852 32.465 1.00 91.44 284 ILE A N 1
ATOM 2015 C CA . ILE A 1 284 ? -19.965 -11.093 32.948 1.00 91.44 284 ILE A CA 1
ATOM 2016 C C . ILE A 1 284 ? -21.487 -10.923 33.053 1.00 91.44 284 ILE A C 1
ATOM 2018 O O . ILE A 1 284 ? -21.963 -9.978 33.680 1.00 91.44 284 ILE A O 1
ATOM 2022 N N . GLY A 1 285 ? -22.248 -11.842 32.456 1.00 89.00 285 GLY A N 1
ATOM 2023 C CA . GLY A 1 285 ? -23.713 -11.824 32.454 1.00 89.00 285 GLY A CA 1
ATOM 2024 C C . GLY A 1 285 ? -24.350 -10.735 31.582 1.00 89.00 285 GLY A C 1
ATOM 2025 O O . GLY A 1 285 ? -25.577 -10.667 31.513 1.00 89.00 285 GLY A O 1
ATOM 2026 N N . ALA A 1 286 ? -23.562 -9.890 30.910 1.00 90.12 286 ALA A N 1
ATOM 2027 C CA . ALA A 1 286 ? -24.085 -8.855 30.027 1.00 90.12 286 ALA A CA 1
ATOM 2028 C C . ALA A 1 286 ? -24.472 -9.418 28.650 1.00 90.12 286 ALA A C 1
ATOM 2030 O O . ALA A 1 286 ? -23.915 -10.406 28.165 1.00 90.12 286 ALA A O 1
ATOM 2031 N N . THR A 1 287 ? -25.414 -8.735 27.997 1.00 91.56 287 THR A N 1
ATOM 2032 C CA . THR A 1 287 ? -25.628 -8.842 26.550 1.00 91.56 287 THR A CA 1
ATOM 2033 C C . THR A 1 287 ? -25.078 -7.579 25.905 1.00 91.56 287 THR A C 1
ATOM 2035 O O . THR A 1 287 ? -25.588 -6.492 26.177 1.00 91.56 287 THR A O 1
ATOM 2038 N N . SER A 1 288 ? -24.047 -7.714 25.074 1.00 90.62 288 SER A N 1
ATOM 2039 C CA . SER A 1 288 ? -23.464 -6.601 24.320 1.00 90.62 288 SER A CA 1
ATOM 2040 C C . SER A 1 288 ? -23.953 -6.647 22.875 1.00 90.62 288 SER A C 1
ATOM 2042 O O . SER A 1 288 ? -23.880 -7.691 22.223 1.00 90.62 288 SER A O 1
ATOM 2044 N N . SER A 1 289 ? -24.418 -5.509 22.354 1.00 89.12 289 SER A N 1
ATOM 2045 C CA . SER A 1 289 ? -24.647 -5.363 20.916 1.00 89.12 289 SER A CA 1
ATOM 2046 C C . SER A 1 289 ? -23.332 -5.028 20.226 1.00 89.12 289 SER A C 1
ATOM 2048 O O . SER A 1 289 ? -22.650 -4.085 20.618 1.00 89.12 289 SER A O 1
ATOM 2050 N N . ALA A 1 290 ? -22.997 -5.777 19.184 1.00 87.75 290 ALA A N 1
ATOM 2051 C CA . ALA A 1 290 ? -21.995 -5.383 18.210 1.00 87.75 290 ALA A CA 1
ATOM 2052 C C . ALA A 1 290 ? -22.551 -4.292 17.281 1.00 87.75 290 ALA A C 1
ATOM 2054 O O . ALA A 1 290 ? -23.767 -4.201 17.081 1.00 87.75 290 ALA A O 1
ATOM 2055 N N . ASN A 1 291 ? -21.652 -3.521 16.668 1.00 86.44 291 ASN A N 1
ATOM 2056 C CA . ASN A 1 291 ? -21.982 -2.672 15.524 1.00 86.44 291 ASN A CA 1
ATOM 2057 C C . ASN A 1 291 ? -22.307 -3.545 14.295 1.00 86.44 291 ASN A C 1
ATOM 2059 O O . ASN A 1 291 ? -21.687 -4.593 14.098 1.00 86.44 291 ASN A O 1
ATOM 2063 N N . ASP A 1 292 ? -23.263 -3.109 13.466 1.00 90.38 292 ASP A N 1
ATOM 2064 C CA . ASP A 1 292 ? -23.698 -3.828 12.259 1.00 90.38 292 ASP A CA 1
ATOM 2065 C C . ASP A 1 292 ? -22.517 -4.139 11.319 1.00 90.38 292 ASP A C 1
ATOM 2067 O O . ASP A 1 292 ? -21.833 -3.233 10.831 1.00 90.38 292 ASP A O 1
ATOM 2071 N N . VAL A 1 293 ? -22.323 -5.418 10.982 1.00 95.25 293 VAL A N 1
ATOM 2072 C CA . VAL A 1 293 ? -21.327 -5.823 9.980 1.00 95.25 293 VAL A CA 1
ATOM 2073 C C . VAL A 1 293 ? -21.943 -5.681 8.591 1.00 95.25 293 VAL A C 1
ATOM 2075 O O . VAL A 1 293 ? -22.755 -6.495 8.147 1.00 95.25 293 VAL A O 1
ATOM 2078 N N . MET A 1 294 ? -21.559 -4.617 7.892 1.00 95.75 294 MET A N 1
ATOM 2079 C CA . MET A 1 294 ? -21.913 -4.403 6.491 1.00 95.75 294 MET A CA 1
ATOM 2080 C C . MET A 1 294 ? -20.972 -5.214 5.592 1.00 95.75 294 MET A C 1
ATOM 2082 O O . MET A 1 294 ? -19.759 -5.036 5.671 1.00 95.75 294 MET A O 1
ATOM 2086 N N . LEU A 1 295 ? -21.514 -6.064 4.716 1.00 96.88 295 LEU A N 1
ATOM 2087 C CA . LEU A 1 295 ? -20.733 -6.867 3.768 1.00 96.88 295 LEU A CA 1
ATOM 2088 C C . LEU A 1 295 ? -20.653 -6.212 2.385 1.00 96.88 295 LEU A C 1
ATOM 2090 O O . LEU A 1 295 ? -21.661 -5.762 1.824 1.00 96.88 295 LEU A O 1
ATOM 2094 N N . SER A 1 296 ? -19.454 -6.222 1.795 1.00 96.81 296 SER A N 1
ATOM 2095 C CA . SER A 1 296 ? -19.260 -5.869 0.385 1.00 96.81 296 SER A CA 1
ATOM 2096 C C . SER A 1 296 ? -19.973 -6.868 -0.528 1.00 96.81 296 SER A C 1
ATOM 2098 O O . SER A 1 296 ? -19.948 -8.075 -0.288 1.00 96.81 296 SER A O 1
ATOM 2100 N N . ALA A 1 297 ? -20.543 -6.397 -1.640 1.00 96.12 297 ALA A N 1
ATOM 2101 C CA . ALA A 1 297 ? -20.953 -7.304 -2.706 1.00 96.12 297 ALA A CA 1
ATOM 2102 C C . ALA A 1 297 ? -19.726 -7.951 -3.371 1.00 96.12 297 ALA A C 1
ATOM 2104 O O . ALA A 1 297 ? -18.644 -7.358 -3.438 1.00 96.12 297 ALA A O 1
ATOM 2105 N N . ARG A 1 298 ? -19.926 -9.151 -3.916 1.00 96.50 298 ARG A N 1
ATOM 2106 C CA . ARG A 1 298 ? -18.979 -9.835 -4.798 1.00 96.50 298 ARG A CA 1
ATOM 2107 C C . ARG A 1 298 ? -19.348 -9.539 -6.259 1.00 96.50 298 ARG A C 1
ATOM 2109 O O . ARG A 1 298 ? -20.510 -9.740 -6.631 1.00 96.50 298 ARG A O 1
ATOM 2116 N N . PRO A 1 299 ? -18.413 -9.090 -7.115 1.00 97.00 299 PRO A N 1
ATOM 2117 C CA . PRO A 1 299 ? -18.657 -9.053 -8.553 1.00 97.00 299 PRO A CA 1
ATOM 2118 C C . PRO A 1 299 ? -18.940 -10.478 -9.073 1.00 97.00 299 PRO A C 1
ATOM 2120 O O . PRO A 1 299 ? -18.235 -11.411 -8.677 1.00 97.00 299 PRO A O 1
ATOM 2123 N N . PRO A 1 300 ? -19.954 -10.688 -9.934 1.00 96.12 300 PRO A N 1
ATOM 2124 C CA . PRO A 1 300 ? -20.189 -11.980 -10.577 1.00 96.12 300 PRO A CA 1
ATOM 2125 C C . PRO A 1 300 ? -18.946 -12.478 -11.323 1.00 96.12 300 PRO A C 1
ATOM 2127 O O . PRO A 1 300 ? -18.167 -11.675 -11.829 1.00 96.12 300 PRO A O 1
ATOM 2130 N N . SER A 1 301 ? -18.758 -13.795 -11.417 1.00 95.12 301 SER A N 1
ATOM 2131 C CA . SER A 1 301 ? -17.537 -14.402 -11.978 1.00 95.12 301 SER A CA 1
ATOM 2132 C C . SER A 1 301 ? -17.258 -14.038 -13.441 1.00 95.12 301 SER A C 1
ATOM 2134 O O . SER A 1 301 ? -16.114 -14.105 -13.874 1.00 95.12 301 SER A O 1
ATOM 2136 N N . ASP A 1 302 ? -18.289 -13.643 -14.189 1.00 95.12 302 ASP A N 1
ATOM 2137 C CA . ASP A 1 302 ? -18.228 -13.181 -15.578 1.00 95.12 302 ASP A CA 1
ATOM 2138 C C . ASP A 1 302 ? -18.195 -11.640 -15.706 1.00 95.12 302 ASP A C 1
ATOM 2140 O O . ASP A 1 302 ? -18.456 -11.090 -16.779 1.00 95.12 302 ASP A O 1
ATOM 2144 N N . ALA A 1 303 ? -17.902 -10.915 -14.621 1.00 97.38 303 ALA A N 1
ATOM 2145 C CA . ALA A 1 303 ? -17.697 -9.472 -14.655 1.00 97.38 303 ALA A CA 1
ATOM 2146 C C . ALA A 1 303 ? -16.333 -9.115 -15.273 1.00 97.38 303 ALA A C 1
ATOM 2148 O O . ALA A 1 303 ? -15.272 -9.493 -14.776 1.00 97.38 303 ALA A O 1
ATOM 2149 N N . THR A 1 304 ? -16.362 -8.319 -16.340 1.00 97.06 304 THR A N 1
ATOM 2150 C CA . THR A 1 304 ? -15.186 -7.696 -16.959 1.00 97.06 304 THR A CA 1
ATOM 2151 C C . THR A 1 304 ? -14.960 -6.273 -16.451 1.00 97.06 304 THR A C 1
ATOM 2153 O O . THR A 1 304 ? -15.892 -5.613 -15.978 1.00 97.06 304 THR A O 1
ATOM 2156 N N . PHE A 1 305 ? -13.720 -5.801 -16.587 1.00 97.50 305 PHE A N 1
ATOM 2157 C CA . PHE A 1 305 ? -13.353 -4.394 -16.434 1.00 97.50 305 PHE A CA 1
ATOM 2158 C C . PHE A 1 305 ? -14.021 -3.532 -17.525 1.00 97.50 305 PHE A C 1
ATOM 2160 O O . PHE A 1 305 ? -14.262 -4.031 -18.631 1.00 97.50 305 PHE A O 1
ATOM 2167 N N . VAL A 1 306 ? -14.311 -2.262 -17.229 1.00 96.56 306 VAL A N 1
ATOM 2168 C CA . VAL A 1 306 ? -14.955 -1.295 -18.151 1.00 96.56 306 VAL A CA 1
ATOM 2169 C C . VAL A 1 306 ? -14.239 0.055 -18.266 1.00 96.56 306 VAL A C 1
ATOM 2171 O O . VAL A 1 306 ? -14.499 0.801 -19.210 1.00 96.56 306 VAL A O 1
ATOM 2174 N N . GLY A 1 307 ? -13.313 0.358 -17.357 1.00 94.69 307 GLY A N 1
ATOM 2175 C CA . GLY A 1 307 ? -12.489 1.563 -17.367 1.00 94.69 307 GLY A CA 1
ATOM 2176 C C . GLY A 1 307 ? -13.141 2.798 -16.748 1.00 94.69 307 GLY A C 1
ATOM 2177 O O . GLY A 1 307 ? -14.366 2.959 -16.687 1.00 94.69 307 GLY A O 1
ATOM 2178 N N . VAL A 1 308 ? -12.295 3.737 -16.325 1.00 91.38 308 VAL A N 1
ATOM 2179 C CA . VAL A 1 308 ? -12.696 4.953 -15.602 1.00 91.38 308 VAL A CA 1
ATOM 2180 C C . VAL A 1 308 ? -13.653 5.834 -16.411 1.00 91.38 308 VAL A C 1
ATOM 2182 O O . VAL A 1 308 ? -14.527 6.499 -15.853 1.00 91.38 308 VAL A O 1
ATOM 2185 N N . ASN A 1 309 ? -13.543 5.793 -17.743 1.00 91.06 309 ASN A N 1
ATOM 2186 C CA . ASN A 1 309 ? -14.410 6.525 -18.665 1.00 91.06 309 ASN A CA 1
ATOM 2187 C C . ASN A 1 309 ? -15.864 6.035 -18.674 1.00 91.06 309 ASN A C 1
ATOM 2189 O O . ASN A 1 309 ? -16.746 6.807 -19.051 1.00 91.06 309 ASN A O 1
ATOM 2193 N N . VAL A 1 310 ? -16.120 4.801 -18.236 1.00 91.88 310 VAL A N 1
ATOM 2194 C CA . VAL A 1 310 ? -17.471 4.281 -18.004 1.00 91.88 310 VAL A CA 1
ATOM 2195 C C . VAL A 1 310 ? -17.939 4.661 -16.601 1.00 91.88 310 VAL A C 1
ATOM 2197 O O . VAL A 1 310 ? -19.022 5.232 -16.459 1.00 91.88 310 VAL A O 1
ATOM 2200 N N . CYS A 1 311 ? -17.104 4.460 -15.575 1.00 89.88 311 CYS A N 1
ATOM 2201 C CA . CYS A 1 311 ? -17.425 4.815 -14.186 1.00 89.88 311 CYS A CA 1
ATOM 2202 C C . CYS A 1 311 ? -17.828 6.295 -14.029 1.00 89.88 311 CYS A C 1
ATOM 2204 O O . CYS A 1 311 ? -18.815 6.611 -13.360 1.00 89.88 311 CYS A O 1
ATOM 2206 N N . LYS A 1 312 ? -17.120 7.210 -14.708 1.00 88.50 312 LYS A N 1
ATOM 2207 C CA . LYS A 1 312 ? -17.374 8.660 -14.641 1.00 88.50 312 LYS A CA 1
ATOM 2208 C C . LYS A 1 312 ? -18.773 9.075 -15.115 1.00 88.50 312 LYS A C 1
ATOM 2210 O O . LYS A 1 312 ? -19.254 10.130 -14.717 1.00 88.50 312 LYS A O 1
ATOM 2215 N N . THR A 1 313 ? -19.450 8.261 -15.935 1.00 86.31 313 THR A N 1
ATOM 2216 C CA . THR A 1 313 ? -20.806 8.579 -16.432 1.00 86.31 313 THR A CA 1
ATOM 2217 C C . THR A 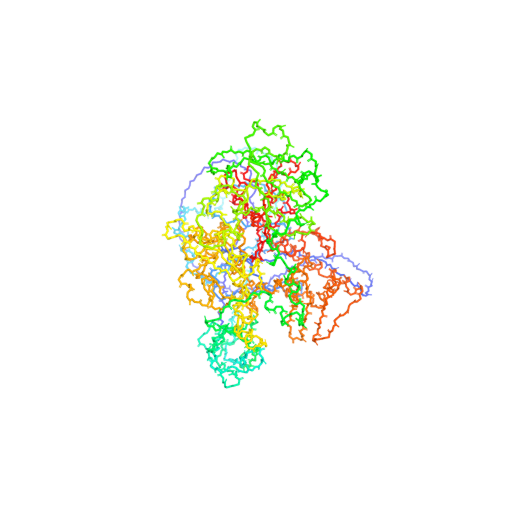1 313 ? -21.839 8.671 -15.307 1.00 86.31 313 THR A C 1
ATOM 2219 O O . THR A 1 313 ? -22.793 9.432 -15.428 1.00 86.31 313 THR A O 1
ATOM 2222 N N . CYS A 1 314 ? -21.615 7.952 -14.201 1.00 84.00 314 CYS A N 1
ATOM 2223 C CA . CYS A 1 314 ? -22.454 7.999 -13.002 1.00 84.00 314 CYS A CA 1
ATOM 2224 C C . CYS A 1 314 ? -21.740 8.698 -11.828 1.00 84.00 314 CYS A C 1
ATOM 2226 O O . CYS A 1 314 ? -22.354 9.488 -11.115 1.00 84.00 314 CYS A O 1
ATOM 2228 N N . HIS A 1 315 ? -20.432 8.469 -11.651 1.00 83.56 315 HIS A N 1
ATOM 2229 C CA . HIS A 1 315 ? -19.669 8.961 -10.492 1.00 83.56 315 HIS A CA 1
ATOM 2230 C C . HIS A 1 315 ? -19.149 10.410 -10.599 1.00 83.56 315 HIS A C 1
ATOM 2232 O O . HIS A 1 315 ? -18.518 10.891 -9.662 1.00 83.56 315 HIS A O 1
ATOM 2238 N N . ASN A 1 316 ? -19.422 11.136 -11.691 1.00 67.94 316 ASN A N 1
ATOM 2239 C CA . ASN A 1 316 ? -19.107 12.572 -11.778 1.00 67.94 316 ASN A CA 1
ATOM 2240 C C . ASN A 1 316 ? -20.121 13.475 -11.062 1.00 67.94 316 ASN A C 1
ATOM 2242 O O . ASN A 1 316 ? -19.796 14.614 -10.743 1.00 67.94 316 ASN A O 1
ATOM 2246 N N . PHE A 1 317 ? -21.344 12.992 -10.832 1.00 53.94 317 PHE A N 1
ATOM 2247 C CA . PHE A 1 317 ? -22.445 13.796 -10.285 1.00 53.94 317 PHE A CA 1
ATOM 2248 C C . PHE A 1 317 ? -22.623 13.642 -8.770 1.00 53.94 317 PHE A C 1
ATOM 2250 O O . PHE A 1 317 ? -23.438 14.342 -8.174 1.00 53.94 317 PHE A O 1
ATOM 2257 N N . VAL A 1 318 ? -21.875 12.723 -8.155 1.00 50.56 318 VAL A N 1
ATOM 2258 C CA . VAL A 1 318 ? -21.966 12.373 -6.737 1.00 50.56 318 VAL A CA 1
ATOM 2259 C C . VAL A 1 318 ? -20.548 12.399 -6.154 1.00 50.56 318 VAL A C 1
ATOM 2261 O O . VAL A 1 318 ? -19.689 11.611 -6.545 1.00 50.56 318 VAL A O 1
ATOM 2264 N N . ASP A 1 319 ? -20.306 13.345 -5.246 1.00 60.12 319 ASP A N 1
ATOM 2265 C CA . ASP A 1 319 ? -19.118 13.474 -4.382 1.00 60.12 319 ASP A CA 1
ATOM 2266 C C . ASP A 1 319 ? -17.748 13.771 -5.036 1.00 60.12 319 ASP A C 1
ATOM 2268 O O . ASP A 1 319 ? -16.717 13.671 -4.360 1.00 60.12 319 ASP A O 1
ATOM 2272 N N . ASP A 1 320 ? -17.707 14.151 -6.321 1.00 71.56 320 ASP A N 1
ATOM 2273 C CA . ASP A 1 320 ? -16.495 14.598 -7.049 1.00 71.56 320 ASP A CA 1
ATOM 2274 C C . ASP A 1 320 ? -15.328 13.569 -7.059 1.00 71.56 320 ASP A C 1
ATOM 2276 O O . ASP A 1 320 ? -14.176 13.863 -7.391 1.00 71.56 320 ASP A O 1
ATOM 2280 N N . LYS A 1 321 ? -15.626 12.302 -6.735 1.00 74.81 321 LYS A N 1
ATOM 2281 C CA . LYS A 1 321 ? -14.624 11.241 -6.519 1.00 74.81 321 LYS A CA 1
ATOM 2282 C C . LYS A 1 321 ? -13.775 10.939 -7.748 1.00 74.81 321 LYS A C 1
ATOM 2284 O O . LYS A 1 321 ? -12.613 10.571 -7.600 1.00 74.81 321 LYS A O 1
ATOM 2289 N N . TYR A 1 322 ? -14.328 11.124 -8.946 1.00 83.88 322 TYR A N 1
ATOM 2290 C CA . TYR A 1 322 ? -13.574 11.006 -10.191 1.00 83.88 322 TYR A CA 1
ATOM 2291 C C . TYR A 1 322 ? -12.456 12.056 -10.283 1.00 83.88 322 TYR A C 1
ATOM 2293 O O . TYR A 1 322 ? -11.306 11.682 -10.488 1.00 83.88 322 TYR A O 1
ATOM 2301 N N . ASN A 1 323 ? -12.744 13.348 -10.086 1.00 82.62 323 ASN A N 1
ATOM 2302 C CA . ASN A 1 323 ? -11.724 14.399 -10.211 1.00 82.62 323 ASN A CA 1
ATOM 2303 C C . ASN A 1 323 ? -10.678 14.302 -9.091 1.00 82.62 323 ASN A C 1
ATOM 2305 O O . ASN A 1 323 ? -9.481 14.456 -9.344 1.00 82.62 323 ASN A O 1
ATOM 2309 N N . GLN A 1 324 ? -11.113 13.961 -7.875 1.00 81.50 324 GLN A N 1
ATOM 2310 C CA . GLN A 1 324 ? -10.220 13.628 -6.763 1.00 81.50 324 GLN A CA 1
ATOM 2311 C C . GLN A 1 324 ? -9.262 12.486 -7.154 1.00 81.50 324 GLN A C 1
ATOM 2313 O O . GLN A 1 324 ? -8.042 12.648 -7.071 1.00 81.50 324 GLN A O 1
ATOM 2318 N N . LEU A 1 325 ? -9.781 11.358 -7.663 1.00 85.00 325 LEU A N 1
ATOM 2319 C CA . LEU A 1 325 ? -8.946 10.218 -8.051 1.00 85.00 325 LEU A CA 1
ATOM 2320 C C . LEU A 1 325 ? -8.008 10.570 -9.209 1.00 85.00 325 LEU A C 1
ATOM 2322 O O . LEU A 1 325 ? -6.828 10.241 -9.138 1.00 85.00 325 LEU A O 1
ATOM 2326 N N . MET A 1 326 ? -8.490 11.274 -10.237 1.00 85.00 326 MET A N 1
ATOM 2327 C CA . MET A 1 326 ? -7.700 11.688 -11.408 1.00 85.00 326 MET A CA 1
ATOM 2328 C C . MET A 1 326 ? -6.640 12.765 -11.103 1.00 85.00 326 MET A C 1
ATOM 2330 O O . MET A 1 326 ? -5.810 13.069 -11.959 1.00 85.00 326 MET A O 1
ATOM 2334 N N . THR A 1 327 ? -6.635 13.323 -9.887 1.00 80.81 327 THR A N 1
ATOM 2335 C CA . THR A 1 327 ? -5.568 14.198 -9.370 1.00 80.81 327 THR A CA 1
ATOM 2336 C C . THR A 1 327 ? -4.691 13.521 -8.308 1.00 80.81 327 THR A C 1
ATOM 2338 O O . THR A 1 327 ? -3.712 14.116 -7.857 1.00 80.81 327 THR A O 1
ATOM 2341 N N . SER A 1 328 ? -4.988 12.275 -7.917 1.00 82.12 328 SER A N 1
ATOM 2342 C CA . SER A 1 328 ? -4.185 11.512 -6.955 1.00 82.12 328 SER A CA 1
ATOM 2343 C C . SER A 1 328 ? -2.908 10.934 -7.583 1.00 82.12 328 SER A C 1
ATOM 2345 O O . SER A 1 328 ? -2.780 10.798 -8.801 1.00 82.12 328 SER A O 1
ATOM 2347 N N . ALA A 1 329 ? -1.941 10.543 -6.747 1.00 79.56 329 ALA A N 1
ATOM 2348 C CA . ALA A 1 329 ? -0.696 9.919 -7.210 1.00 79.56 329 ALA A CA 1
ATOM 2349 C C . ALA A 1 329 ? -0.920 8.579 -7.950 1.00 79.56 329 ALA A C 1
ATOM 2351 O O . ALA A 1 329 ? -0.111 8.189 -8.794 1.00 79.56 329 ALA A O 1
ATOM 2352 N N . HIS A 1 330 ? -2.027 7.882 -7.668 1.00 86.50 330 HIS A N 1
ATOM 2353 C CA . HIS A 1 330 ? -2.341 6.575 -8.253 1.00 86.50 330 HIS A CA 1
ATOM 2354 C C . HIS A 1 330 ? -2.720 6.678 -9.739 1.00 86.50 330 HIS A C 1
ATOM 2356 O O . HIS A 1 330 ? -2.260 5.871 -10.547 1.00 86.50 330 HIS A O 1
ATOM 2362 N N . SER A 1 331 ? -3.476 7.711 -10.119 1.00 85.81 331 SER A N 1
ATOM 2363 C CA . SER A 1 331 ? -3.856 7.989 -11.513 1.00 85.81 331 SER A CA 1
ATOM 2364 C C . SER A 1 331 ? -2.782 8.749 -12.305 1.00 85.81 331 SER A C 1
ATOM 2366 O O . SER A 1 331 ? -2.900 8.893 -13.519 1.00 85.81 331 SER A O 1
ATOM 2368 N N . THR A 1 332 ? -1.724 9.227 -11.635 1.00 79.19 332 THR A N 1
ATOM 2369 C CA . THR A 1 332 ? -0.689 10.102 -12.218 1.00 79.19 332 THR A CA 1
ATOM 2370 C C . THR A 1 332 ? 0.743 9.553 -12.106 1.00 79.19 332 THR A C 1
ATOM 2372 O O . THR A 1 332 ? 1.709 10.276 -12.363 1.00 79.19 332 THR A O 1
ATOM 2375 N N . SER A 1 333 ? 0.910 8.270 -11.771 1.00 79.56 333 SER A N 1
ATOM 2376 C CA . SER A 1 333 ? 2.225 7.625 -11.597 1.00 79.56 333 SER A CA 1
ATOM 2377 C C . SER A 1 333 ? 3.063 7.557 -12.885 1.00 79.56 333 SER A C 1
ATOM 2379 O O . SER A 1 333 ? 4.286 7.729 -12.834 1.00 79.56 333 SER A O 1
ATOM 2381 N N . ILE A 1 334 ? 2.399 7.326 -14.021 1.00 83.81 334 ILE A N 1
ATOM 2382 C CA . ILE A 1 334 ? 2.912 7.384 -15.392 1.00 83.81 334 ILE A CA 1
ATOM 2383 C C . ILE A 1 334 ? 2.373 8.649 -16.054 1.00 83.81 334 ILE A C 1
ATOM 2385 O O . ILE A 1 334 ? 1.164 8.883 -16.061 1.00 83.81 334 ILE A O 1
ATOM 2389 N N . GLN A 1 335 ? 3.272 9.444 -16.626 1.00 80.75 335 GLN A N 1
ATOM 2390 C CA . GLN A 1 335 ? 2.943 10.617 -17.432 1.00 80.75 335 GLN A CA 1
ATOM 2391 C C . GLN A 1 335 ? 3.405 10.370 -18.874 1.00 80.75 335 GLN A C 1
ATOM 2393 O O . GLN A 1 335 ? 4.606 10.482 -19.130 1.00 80.75 335 GLN A O 1
ATOM 2398 N N . PRO A 1 336 ? 2.502 10.004 -19.805 1.00 74.56 336 PRO A N 1
ATOM 2399 C CA . PRO A 1 336 ? 2.815 9.940 -21.234 1.00 74.56 336 PRO A CA 1
ATOM 2400 C C . PRO A 1 336 ? 2.854 11.342 -21.868 1.00 74.56 336 PRO A C 1
ATOM 2402 O O . PRO A 1 336 ? 3.469 11.535 -22.915 1.00 74.56 336 PRO A O 1
ATOM 2405 N N . ASP A 1 337 ? 2.226 12.339 -21.230 1.00 67.06 337 ASP A N 1
ATOM 2406 C CA . ASP A 1 337 ? 2.401 13.743 -21.594 1.00 67.06 337 ASP A CA 1
ATOM 2407 C C . ASP A 1 337 ? 3.788 14.235 -21.136 1.00 67.06 337 ASP A C 1
ATOM 2409 O O . ASP A 1 337 ? 4.220 13.982 -20.010 1.00 67.06 337 ASP A O 1
ATOM 2413 N N . LEU A 1 338 ? 4.496 14.933 -22.029 1.00 65.00 338 LEU A N 1
ATOM 2414 C CA . LEU A 1 338 ? 5.813 15.511 -21.735 1.00 65.00 338 LEU A CA 1
ATOM 2415 C C . LEU A 1 338 ? 5.709 16.936 -21.151 1.00 65.00 338 LEU A C 1
ATOM 2417 O O . LEU A 1 338 ? 6.712 17.514 -20.730 1.00 65.00 338 LEU A O 1
ATOM 2421 N N . SER A 1 339 ? 4.501 17.515 -21.092 1.00 59.53 339 SER A N 1
ATOM 2422 C CA . SER A 1 339 ? 4.269 18.899 -20.642 1.00 59.53 339 SER A CA 1
ATOM 2423 C C . SER A 1 339 ? 4.692 19.117 -19.184 1.00 59.53 339 SER A C 1
ATOM 2425 O O . SER A 1 339 ? 5.122 20.205 -18.803 1.00 59.53 339 SER A O 1
ATOM 2427 N N . ARG A 1 340 ? 4.660 18.043 -18.386 1.00 57.62 340 ARG A N 1
ATOM 2428 C CA . ARG A 1 340 ? 5.035 18.014 -16.964 1.00 57.62 340 ARG A CA 1
ATOM 2429 C C . ARG A 1 340 ? 6.516 17.706 -16.707 1.00 57.62 340 ARG A C 1
ATOM 2431 O O . ARG A 1 340 ? 6.908 17.582 -15.550 1.00 57.62 340 ARG A O 1
ATOM 2438 N N . MET A 1 341 ? 7.344 17.564 -17.747 1.00 60.62 341 MET A N 1
ATOM 2439 C CA . MET A 1 341 ? 8.777 17.245 -17.601 1.00 60.62 341 MET A CA 1
ATOM 2440 C C . MET A 1 341 ? 9.681 18.462 -17.367 1.00 60.62 341 MET A C 1
ATOM 2442 O O . MET A 1 341 ? 10.813 18.303 -16.922 1.00 60.62 341 MET A O 1
ATOM 2446 N N . VAL A 1 342 ? 9.237 19.674 -17.713 1.00 54.47 342 VAL A N 1
ATOM 2447 C CA . VAL A 1 342 ? 10.135 20.837 -17.800 1.00 54.47 342 VAL A CA 1
ATOM 2448 C C . VAL A 1 342 ? 10.172 21.607 -16.483 1.00 54.47 342 VAL A C 1
ATOM 2450 O O . VAL A 1 342 ? 9.260 22.377 -16.187 1.00 54.47 342 VAL A O 1
ATOM 2453 N N . ASN A 1 343 ? 11.257 21.491 -15.717 1.00 55.94 343 ASN A N 1
ATOM 2454 C CA . ASN A 1 343 ? 11.577 22.500 -14.706 1.00 55.94 343 ASN A CA 1
ATOM 2455 C C . ASN A 1 343 ? 12.418 23.615 -15.357 1.00 55.94 343 ASN A C 1
ATOM 2457 O O . ASN A 1 343 ? 13.633 23.477 -15.510 1.00 55.94 343 ASN A O 1
ATOM 2461 N N . THR A 1 344 ? 11.760 24.710 -15.752 1.00 50.50 344 THR A N 1
ATOM 2462 C CA . THR A 1 344 ? 12.382 25.895 -16.383 1.00 50.50 344 THR A CA 1
ATOM 2463 C C . THR A 1 344 ? 13.423 26.583 -15.502 1.00 50.50 344 THR A C 1
ATOM 2465 O O . THR A 1 344 ? 14.296 27.283 -16.008 1.00 50.50 344 THR A O 1
ATOM 2468 N N . ASP A 1 345 ? 13.363 26.352 -14.192 1.00 51.94 345 ASP A N 1
ATOM 2469 C CA . ASP A 1 345 ? 14.064 27.140 -13.178 1.00 51.94 345 ASP A CA 1
ATOM 2470 C C . ASP A 1 345 ? 15.369 26.454 -12.716 1.00 51.94 345 ASP A C 1
ATOM 2472 O O . ASP A 1 345 ? 16.048 26.914 -11.791 1.00 51.94 345 ASP A O 1
ATOM 2476 N N . LYS A 1 346 ? 15.728 25.320 -13.344 1.00 58.34 346 LYS A N 1
ATOM 2477 C CA . LYS A 1 346 ? 16.919 24.501 -13.047 1.00 58.34 346 LYS A CA 1
ATOM 2478 C C . LYS A 1 346 ? 17.697 24.111 -14.323 1.00 58.34 346 LYS A C 1
ATOM 2480 O O . LYS A 1 346 ? 17.797 22.921 -14.635 1.00 58.34 346 LYS A O 1
ATOM 2485 N N . PRO A 1 347 ? 18.334 25.076 -15.020 1.00 54.28 347 PRO A N 1
ATOM 2486 C CA . PRO A 1 347 ? 19.085 24.827 -16.262 1.00 54.28 347 PRO A CA 1
ATOM 2487 C C . PRO A 1 347 ? 20.307 23.900 -16.103 1.00 54.28 347 PRO A C 1
ATOM 2489 O O . PRO A 1 347 ? 20.821 23.384 -17.087 1.00 54.28 347 PRO A O 1
ATOM 2492 N N . ASN A 1 348 ? 20.760 23.640 -14.871 1.00 55.91 348 ASN A N 1
ATOM 2493 C CA . ASN A 1 348 ? 21.858 22.704 -14.590 1.00 55.91 348 ASN A CA 1
ATOM 2494 C C . ASN A 1 348 ? 21.406 21.227 -14.536 1.00 55.91 348 ASN A C 1
ATOM 2496 O O . ASN A 1 348 ? 22.241 20.340 -14.387 1.00 55.91 348 ASN A O 1
ATOM 2500 N N . VAL A 1 349 ? 20.095 20.962 -14.604 1.00 60.34 349 VAL A N 1
ATOM 2501 C CA . VAL A 1 349 ? 19.496 19.610 -14.588 1.00 60.34 349 VAL A CA 1
ATOM 2502 C C . VAL A 1 349 ? 18.819 19.294 -15.923 1.00 60.34 349 VAL A C 1
ATOM 2504 O O . VAL A 1 349 ? 18.813 18.144 -16.356 1.00 60.34 349 VAL A O 1
ATOM 2507 N N . TRP A 1 350 ? 18.284 20.318 -16.592 1.00 64.50 350 TRP A N 1
ATOM 2508 C CA . TRP A 1 350 ? 17.612 20.206 -17.883 1.00 64.50 350 TRP A CA 1
ATOM 2509 C C . TRP A 1 350 ? 18.307 21.092 -18.922 1.00 64.50 350 TRP A C 1
ATOM 2511 O O . TRP A 1 350 ? 18.454 22.288 -18.666 1.00 64.50 350 TRP A O 1
ATOM 2521 N N . PRO A 1 351 ? 18.690 20.567 -20.102 1.00 59.16 351 PRO A N 1
ATOM 2522 C CA . PRO A 1 351 ? 19.245 21.394 -21.164 1.00 59.16 351 PRO A CA 1
ATOM 2523 C C . PRO A 1 351 ? 18.225 22.446 -21.616 1.00 59.16 351 PRO A C 1
ATOM 2525 O O . PRO A 1 351 ? 17.034 22.152 -21.780 1.00 59.16 351 PRO A O 1
ATOM 2528 N N . ALA A 1 352 ? 18.700 23.679 -21.796 1.00 59.44 352 ALA A N 1
ATOM 2529 C CA . ALA A 1 352 ? 17.872 24.815 -22.179 1.00 59.44 352 ALA A CA 1
ATOM 2530 C C . ALA A 1 352 ? 17.224 24.604 -23.558 1.00 59.44 352 ALA A C 1
ATOM 2532 O O . ALA A 1 352 ? 17.830 24.042 -24.471 1.00 59.44 352 ALA A O 1
ATOM 2533 N N . LEU A 1 353 ? 15.983 25.069 -23.705 1.00 54.66 353 LEU A N 1
ATOM 2534 C CA . LEU A 1 353 ? 15.211 24.922 -24.937 1.00 54.66 353 LEU A CA 1
ATOM 2535 C C . LEU A 1 353 ? 15.914 25.605 -26.119 1.00 54.66 353 LEU A C 1
ATOM 2537 O O . LEU A 1 353 ? 16.219 26.793 -26.049 1.00 54.66 353 LEU A O 1
ATOM 2541 N N . ASN A 1 354 ? 16.119 24.860 -27.210 1.00 49.06 354 ASN A N 1
ATOM 2542 C CA . ASN A 1 354 ? 16.743 25.319 -28.458 1.00 49.06 354 ASN A CA 1
ATOM 2543 C C . ASN A 1 354 ? 18.173 25.885 -28.309 1.00 49.06 354 ASN A C 1
ATOM 2545 O O . ASN A 1 354 ? 18.679 26.521 -29.234 1.00 49.06 354 ASN A O 1
ATOM 2549 N N . ALA A 1 355 ? 18.845 25.655 -27.177 1.00 53.91 355 ALA A N 1
ATOM 2550 C CA . ALA A 1 355 ? 20.272 25.928 -27.057 1.00 53.91 355 ALA A CA 1
ATOM 2551 C C . ALA A 1 355 ? 21.077 24.798 -27.734 1.00 53.91 355 ALA A C 1
ATOM 2553 O O . ALA A 1 355 ? 20.684 23.635 -27.612 1.00 53.91 355 ALA A O 1
ATOM 2554 N N . PRO A 1 356 ? 22.220 25.085 -28.391 1.00 50.41 356 PRO A N 1
ATOM 2555 C CA . PRO A 1 356 ? 23.192 24.055 -28.759 1.00 50.41 356 PRO A CA 1
ATOM 2556 C C . PRO A 1 356 ? 23.772 23.470 -27.463 1.00 50.41 356 PRO A C 1
ATOM 2558 O O . PRO A 1 356 ? 24.687 24.024 -26.857 1.00 50.41 356 PRO A O 1
ATOM 2561 N N . GLY A 1 357 ? 23.129 22.414 -26.968 1.00 56.91 357 GLY A N 1
ATOM 2562 C CA . GLY A 1 357 ? 23.135 22.087 -25.546 1.00 56.91 357 GLY A CA 1
ATOM 2563 C C . GLY A 1 357 ? 22.769 20.636 -25.301 1.00 56.91 357 GLY A C 1
ATOM 2564 O O . GLY A 1 357 ? 21.682 20.318 -24.823 1.00 56.91 357 GLY A O 1
ATOM 2565 N N . VAL A 1 358 ? 23.711 19.757 -25.614 1.00 64.44 358 VAL A N 1
ATOM 2566 C CA . VAL A 1 358 ? 23.665 18.357 -25.210 1.00 64.44 358 VAL A CA 1
ATOM 2567 C C . VAL A 1 358 ? 24.115 18.273 -23.745 1.00 64.44 358 VAL A C 1
ATOM 2569 O O . VAL A 1 358 ? 25.264 18.590 -23.436 1.00 64.44 358 VAL A O 1
ATOM 2572 N N . LEU A 1 359 ? 23.240 17.856 -22.822 1.00 71.88 359 LEU A N 1
ATOM 2573 C CA . LEU A 1 359 ? 23.636 17.677 -21.422 1.00 71.88 359 LEU A CA 1
ATOM 2574 C C . LEU A 1 359 ? 24.364 16.337 -21.260 1.00 71.88 359 LEU A C 1
ATOM 2576 O O . LEU A 1 359 ? 23.760 15.264 -21.359 1.00 71.88 359 LEU A O 1
ATOM 2580 N N . ALA A 1 360 ? 25.669 16.411 -20.995 1.00 70.81 360 ALA A N 1
ATOM 2581 C CA . ALA A 1 360 ? 26.496 15.262 -20.648 1.00 70.81 360 ALA A CA 1
ATOM 2582 C C . ALA A 1 360 ? 25.990 14.620 -19.352 1.00 70.81 360 ALA A C 1
ATOM 2584 O O . ALA A 1 360 ? 26.105 15.198 -18.275 1.00 70.81 360 ALA A O 1
ATOM 2585 N N . SER A 1 361 ? 25.428 13.414 -19.455 1.00 70.56 361 SER A N 1
ATOM 2586 C CA . SER A 1 361 ? 24.866 12.721 -18.289 1.00 70.56 361 SER A CA 1
ATOM 2587 C C . SER A 1 361 ? 25.926 12.037 -17.416 1.00 70.56 361 SER A C 1
ATOM 2589 O O . SER A 1 361 ? 25.642 11.675 -16.278 1.00 70.56 361 SER A O 1
ATOM 2591 N N . GLY A 1 362 ? 27.133 11.817 -17.956 1.00 79.31 362 GLY A N 1
ATOM 2592 C CA . GLY A 1 362 ? 28.172 10.980 -17.343 1.00 79.31 362 GLY A CA 1
ATOM 2593 C C . GLY A 1 362 ? 27.878 9.472 -17.397 1.00 79.31 362 GLY A C 1
ATOM 2594 O O . GLY A 1 362 ? 28.605 8.684 -16.797 1.00 79.31 362 GLY A O 1
ATOM 2595 N N . ILE A 1 363 ? 26.817 9.056 -18.096 1.00 86.06 363 ILE A N 1
ATOM 2596 C CA . ILE A 1 363 ? 26.333 7.675 -18.124 1.00 86.06 363 ILE A CA 1
ATOM 2597 C C . ILE A 1 363 ? 26.827 6.966 -19.389 1.00 86.06 363 ILE A C 1
ATOM 2599 O O . ILE A 1 363 ? 26.614 7.441 -20.502 1.00 86.06 363 ILE A O 1
ATOM 2603 N N . ILE A 1 364 ? 27.420 5.785 -19.211 1.00 90.81 364 ILE A N 1
ATOM 2604 C CA . ILE A 1 364 ? 27.635 4.796 -20.275 1.00 90.81 364 ILE A CA 1
ATOM 2605 C C . ILE A 1 364 ? 26.523 3.741 -20.195 1.00 90.81 364 ILE A C 1
ATOM 2607 O O . ILE A 1 364 ? 26.177 3.302 -19.093 1.00 90.81 364 ILE A O 1
ATOM 2611 N N . ALA A 1 365 ? 25.957 3.350 -21.339 1.00 94.31 365 ALA A N 1
ATOM 2612 C CA . ALA A 1 365 ? 24.907 2.337 -21.451 1.00 94.31 365 ALA A CA 1
ATOM 2613 C C . ALA A 1 365 ? 24.990 1.543 -22.758 1.00 94.31 365 ALA A C 1
ATOM 2615 O O . ALA A 1 365 ? 25.691 1.932 -23.688 1.00 94.31 365 ALA A O 1
ATOM 2616 N N . LYS A 1 366 ? 24.229 0.446 -22.850 1.00 95.25 366 LYS A N 1
ATOM 2617 C CA . LYS A 1 366 ? 24.127 -0.337 -24.088 1.00 95.25 366 LYS A CA 1
ATOM 2618 C C . LYS A 1 366 ? 23.447 0.438 -25.213 1.00 95.25 366 LYS A C 1
ATOM 2620 O O . LYS A 1 366 ? 22.448 1.119 -24.987 1.00 95.25 366 LYS A O 1
ATOM 2625 N N . SER A 1 367 ? 23.978 0.305 -26.424 1.00 93.88 367 SER A N 1
ATOM 2626 C CA . SER A 1 367 ? 23.459 0.946 -27.629 1.00 93.88 367 SER A CA 1
ATOM 2627 C C . SER A 1 367 ? 22.028 0.483 -27.933 1.00 93.88 367 SER A C 1
ATOM 2629 O O . SER A 1 367 ? 21.758 -0.720 -27.892 1.00 93.88 367 SER A O 1
ATOM 2631 N N . PRO A 1 368 ? 21.106 1.395 -28.295 1.00 94.62 368 PRO A N 1
ATOM 2632 C CA . PRO A 1 368 ? 19.735 1.051 -28.675 1.00 94.62 368 PRO A CA 1
ATOM 2633 C C . PRO A 1 368 ? 19.640 0.346 -30.040 1.00 94.62 368 PRO A C 1
ATOM 2635 O O . PRO A 1 368 ? 18.542 -0.041 -30.441 1.00 94.62 368 PRO A O 1
ATOM 2638 N N . VAL A 1 369 ? 20.761 0.198 -30.760 1.00 94.31 369 VAL A N 1
ATOM 2639 C CA . VAL A 1 369 ? 20.844 -0.462 -32.074 1.00 94.31 369 VAL A CA 1
ATOM 2640 C C . VAL A 1 369 ? 21.118 -1.959 -31.941 1.00 94.31 369 VAL A C 1
ATOM 2642 O O . VAL A 1 369 ? 20.402 -2.759 -32.535 1.00 94.31 369 VAL A O 1
ATOM 2645 N N . ASP A 1 370 ? 22.126 -2.338 -31.151 1.00 93.38 370 ASP A N 1
ATOM 2646 C CA . ASP A 1 370 ? 22.590 -3.729 -31.012 1.00 93.38 370 ASP A CA 1
ATOM 2647 C C . ASP A 1 370 ? 22.330 -4.338 -29.619 1.00 93.38 370 ASP A C 1
ATOM 2649 O O . ASP A 1 370 ? 22.259 -5.556 -29.476 1.00 93.38 370 ASP A O 1
ATOM 2653 N N . GLY A 1 371 ? 22.142 -3.508 -28.587 1.00 93.38 371 GLY A N 1
ATOM 2654 C CA . GLY A 1 371 ? 21.997 -3.937 -27.197 1.00 93.38 371 GLY A CA 1
ATOM 2655 C C . GLY A 1 371 ? 23.285 -4.444 -26.531 1.00 93.38 371 GLY A C 1
ATOM 2656 O O . GLY A 1 371 ? 23.222 -4.882 -25.383 1.00 93.38 371 GLY A O 1
ATOM 2657 N N . THR A 1 372 ? 24.438 -4.374 -27.200 1.00 93.38 372 THR A N 1
ATOM 2658 C CA . THR A 1 372 ? 25.718 -4.966 -26.767 1.00 93.38 372 THR A CA 1
ATOM 2659 C C . THR A 1 372 ? 26.857 -3.958 -26.636 1.00 93.38 372 THR A C 1
ATOM 2661 O O . THR A 1 372 ? 27.672 -4.087 -25.717 1.00 93.38 372 THR A O 1
ATOM 2664 N N . THR A 1 373 ? 26.912 -2.948 -27.503 1.00 94.50 373 THR A N 1
ATOM 2665 C CA . THR A 1 373 ? 27.992 -1.950 -27.538 1.00 94.50 373 THR A CA 1
ATOM 2666 C C . THR A 1 373 ? 27.787 -0.901 -26.452 1.00 94.50 373 THR A C 1
ATOM 2668 O O . THR A 1 373 ? 26.679 -0.392 -26.295 1.00 94.50 373 THR A O 1
ATOM 2671 N N . ASP A 1 374 ? 28.837 -0.568 -25.701 1.00 93.75 374 ASP A N 1
ATOM 2672 C CA . ASP A 1 374 ? 28.792 0.505 -24.704 1.00 93.75 374 ASP A CA 1
ATOM 2673 C C . ASP A 1 374 ? 28.975 1.875 -25.369 1.00 93.75 374 ASP A C 1
ATOM 2675 O O . ASP A 1 374 ? 29.939 2.111 -26.094 1.00 93.75 374 ASP A O 1
ATOM 2679 N N . VAL A 1 375 ? 28.030 2.779 -25.117 1.00 91.38 375 VAL A N 1
ATOM 2680 C CA . VAL A 1 375 ? 27.963 4.131 -25.685 1.00 91.38 375 VAL A CA 1
ATOM 2681 C C . VAL A 1 375 ? 27.642 5.148 -24.593 1.00 91.38 375 VAL A C 1
ATOM 2683 O O . VAL A 1 375 ? 26.984 4.834 -23.598 1.00 91.38 375 VAL A O 1
ATOM 2686 N N . ALA A 1 376 ? 28.111 6.379 -24.769 1.00 89.00 376 ALA A N 1
ATOM 2687 C CA . ALA A 1 376 ? 27.782 7.480 -23.881 1.00 89.00 376 ALA A CA 1
ATOM 2688 C C . ALA A 1 376 ? 26.356 7.977 -24.144 1.00 89.00 376 ALA A C 1
ATOM 2690 O O . ALA A 1 376 ? 25.913 8.080 -25.292 1.00 89.00 376 ALA A O 1
ATOM 2691 N N . VAL A 1 377 ? 25.645 8.269 -23.054 1.00 87.75 377 VAL A N 1
ATOM 2692 C CA . VAL A 1 377 ? 24.267 8.754 -23.071 1.00 87.75 377 VAL A CA 1
ATOM 2693 C C . VAL A 1 377 ? 24.244 10.246 -22.780 1.00 87.75 377 VAL A C 1
ATOM 2695 O O . VAL A 1 377 ? 24.908 10.750 -21.870 1.00 87.75 377 VAL A O 1
ATOM 2698 N N . TYR A 1 378 ? 23.424 10.952 -23.534 1.00 83.25 378 TYR A N 1
ATOM 2699 C CA . TYR A 1 378 ? 23.352 12.400 -23.531 1.00 83.25 378 TYR A CA 1
ATOM 2700 C C . TYR A 1 378 ? 21.894 12.845 -23.595 1.00 83.25 378 TYR A C 1
ATOM 2702 O O . TYR A 1 378 ? 21.115 12.261 -24.342 1.00 83.25 378 TYR A O 1
ATOM 2710 N N . MET A 1 379 ? 21.507 13.864 -22.823 1.00 81.50 379 MET A N 1
ATOM 2711 C CA . MET A 1 379 ? 20.132 14.374 -22.849 1.00 81.50 379 MET A CA 1
ATOM 2712 C C . MET A 1 379 ? 20.027 15.584 -23.782 1.00 81.50 379 MET A C 1
ATOM 2714 O O . MET A 1 379 ? 20.773 16.554 -23.645 1.00 81.50 379 MET A O 1
ATOM 2718 N N . CYS A 1 380 ? 19.082 15.521 -24.716 1.00 77.62 380 CYS A N 1
ATOM 2719 C CA . CYS A 1 380 ? 18.831 16.512 -25.759 1.00 77.62 380 CYS A CA 1
ATOM 2720 C C . CYS A 1 380 ? 17.454 17.156 -25.555 1.00 77.62 380 CYS A C 1
ATOM 2722 O O . CYS A 1 380 ? 16.501 16.470 -25.181 1.00 77.62 380 CYS A O 1
ATOM 2724 N N . ASN A 1 381 ? 17.326 18.451 -25.850 1.00 74.31 381 ASN A N 1
ATOM 2725 C CA . ASN A 1 381 ? 16.058 19.188 -25.828 1.00 74.31 381 ASN A CA 1
ATOM 2726 C C . ASN A 1 381 ? 15.816 19.799 -27.214 1.00 74.31 381 ASN A C 1
ATOM 2728 O O . ASN A 1 381 ? 16.448 20.787 -27.578 1.00 74.31 381 ASN A O 1
ATOM 2732 N N . THR A 1 382 ? 14.955 19.159 -28.008 1.00 61.62 382 THR A N 1
ATOM 2733 C CA . THR A 1 382 ? 14.823 19.442 -29.454 1.00 61.62 382 THR A CA 1
ATOM 2734 C C . THR A 1 382 ? 13.586 20.265 -29.810 1.00 61.62 382 THR A C 1
ATOM 2736 O O . THR A 1 382 ? 13.508 20.820 -30.901 1.00 61.62 382 THR A O 1
ATOM 2739 N N . THR A 1 383 ? 12.613 20.347 -28.901 1.00 61.81 383 THR A N 1
ATOM 2740 C CA . THR A 1 383 ? 11.374 21.129 -29.034 1.00 61.81 383 THR A CA 1
ATOM 2741 C C . THR A 1 383 ? 10.858 21.495 -27.644 1.00 61.81 383 THR A C 1
ATOM 2743 O O . THR A 1 383 ? 11.266 20.892 -26.653 1.00 61.81 383 THR A O 1
ATOM 2746 N N . ALA A 1 384 ? 9.932 22.454 -27.535 1.00 56.31 384 ALA A N 1
ATOM 2747 C CA . ALA A 1 384 ? 9.299 22.756 -26.252 1.00 56.31 384 ALA A CA 1
ATOM 2748 C C . ALA A 1 384 ? 8.655 21.478 -25.684 1.00 56.31 384 ALA A C 1
ATOM 2750 O O . ALA A 1 384 ? 7.787 20.891 -26.325 1.00 56.31 384 ALA A O 1
ATOM 2751 N N . TYR A 1 385 ? 9.101 21.056 -24.495 1.00 56.31 385 TYR A N 1
ATOM 2752 C CA . TYR A 1 385 ? 8.706 19.804 -23.831 1.00 56.31 385 TYR A CA 1
ATOM 2753 C C . TYR A 1 385 ? 9.159 18.500 -24.532 1.00 56.31 385 TYR A C 1
ATOM 2755 O O . TYR A 1 385 ? 8.824 17.418 -24.064 1.00 56.31 385 TYR A O 1
ATOM 2763 N N . GLY A 1 386 ? 9.949 18.552 -25.611 1.00 67.38 386 GLY A N 1
ATOM 2764 C CA . GLY A 1 386 ? 10.413 17.372 -26.352 1.00 67.38 386 GLY A CA 1
ATOM 2765 C C . GLY A 1 386 ? 11.865 16.995 -26.062 1.00 67.38 386 GLY A C 1
ATOM 2766 O O . GLY A 1 386 ? 12.786 17.413 -26.775 1.00 67.38 386 GLY A O 1
ATOM 2767 N N . TYR A 1 387 ? 12.054 16.152 -25.045 1.00 77.31 387 TYR A N 1
ATOM 2768 C CA . TYR A 1 387 ? 13.351 15.564 -24.712 1.00 77.31 387 TYR A CA 1
ATOM 2769 C C . TYR A 1 387 ? 13.621 14.260 -25.473 1.00 77.31 387 TYR A C 1
ATOM 2771 O O . TYR A 1 387 ? 12.722 13.451 -25.712 1.00 77.31 387 TYR A O 1
ATOM 2779 N N . SER A 1 388 ? 14.895 14.024 -25.771 1.00 83.06 388 SER A N 1
ATOM 2780 C CA . SER A 1 388 ? 15.411 12.768 -26.323 1.00 83.06 388 SER A CA 1
ATOM 2781 C C . SER A 1 388 ? 16.723 12.396 -25.636 1.00 83.06 388 SER A C 1
ATOM 2783 O O . SER A 1 388 ? 17.404 13.260 -25.084 1.00 83.06 388 SER A O 1
ATOM 2785 N N . MET A 1 389 ? 17.098 11.121 -25.697 1.00 86.94 389 MET A N 1
ATOM 2786 C CA . MET A 1 389 ? 18.416 10.644 -25.286 1.00 86.94 389 MET A CA 1
ATOM 2787 C C . MET A 1 389 ? 19.227 10.275 -26.531 1.00 86.94 389 MET A C 1
ATOM 2789 O O . MET A 1 389 ? 18.804 9.434 -27.326 1.00 86.94 389 MET A O 1
ATOM 2793 N N . GLN A 1 390 ? 20.383 10.908 -26.698 1.00 87.00 390 GLN A N 1
ATOM 2794 C CA . GLN A 1 390 ? 21.369 10.601 -27.728 1.00 87.00 390 GLN A CA 1
ATOM 2795 C C . GLN A 1 390 ? 22.344 9.540 -27.198 1.00 87.00 390 GLN A C 1
ATOM 2797 O O . GLN A 1 390 ? 22.808 9.611 -26.059 1.00 87.00 390 GLN A O 1
ATOM 2802 N N . PHE A 1 391 ? 22.635 8.554 -28.042 1.00 89.25 391 PHE A N 1
ATOM 2803 C CA . PHE A 1 391 ? 23.509 7.415 -27.787 1.00 89.25 391 PHE A CA 1
ATOM 2804 C C . PHE A 1 391 ? 24.614 7.409 -28.844 1.00 89.25 391 PHE A C 1
ATOM 2806 O O . PHE A 1 391 ? 24.347 7.198 -30.032 1.00 89.25 391 PHE A O 1
ATOM 2813 N N . ILE A 1 392 ? 25.847 7.672 -28.420 1.00 86.06 392 ILE A N 1
ATOM 2814 C CA . ILE A 1 392 ? 26.995 7.870 -29.313 1.00 86.06 392 ILE A CA 1
ATOM 2815 C C . ILE A 1 392 ? 28.293 7.406 -28.633 1.00 86.06 392 ILE A C 1
ATOM 2817 O O . ILE A 1 392 ? 28.358 7.326 -27.405 1.00 86.06 392 ILE A O 1
ATOM 2821 N N . ALA A 1 393 ? 29.335 7.076 -29.398 1.00 80.31 393 ALA A N 1
ATOM 2822 C CA . ALA A 1 393 ? 30.652 6.834 -28.814 1.00 80.31 393 ALA A CA 1
ATOM 2823 C C . ALA A 1 393 ? 31.147 8.100 -28.088 1.00 80.31 393 ALA A C 1
ATOM 2825 O O . ALA A 1 393 ? 30.976 9.218 -28.575 1.00 80.31 393 ALA A O 1
ATOM 2826 N N . SER A 1 394 ? 31.763 7.937 -26.914 1.00 66.00 394 SER A N 1
ATOM 2827 C CA . SER A 1 394 ? 32.213 9.064 -26.080 1.00 66.00 394 SER A CA 1
ATOM 2828 C C . SER A 1 394 ? 33.282 9.937 -26.748 1.00 66.00 394 SER A C 1
ATOM 2830 O O . SER A 1 394 ? 33.415 11.106 -26.396 1.00 66.00 394 SER A O 1
ATOM 2832 N N . SER A 1 395 ? 34.015 9.391 -27.722 1.00 64.44 395 SER A N 1
ATOM 2833 C CA . SER A 1 395 ? 34.970 10.108 -28.576 1.00 64.44 395 SER A CA 1
ATOM 2834 C C . SER A 1 395 ? 34.315 11.093 -29.548 1.00 64.44 395 SER A C 1
ATOM 2836 O O . SER A 1 395 ? 34.951 12.068 -29.943 1.00 64.44 395 SER A O 1
ATOM 2838 N N . ASP A 1 396 ? 33.056 10.856 -29.922 1.00 66.25 396 ASP A N 1
ATOM 2839 C CA . ASP A 1 396 ? 32.431 11.478 -31.096 1.00 66.25 396 ASP A CA 1
ATOM 2840 C C . ASP A 1 396 ? 31.425 12.578 -30.700 1.00 66.25 396 ASP A C 1
ATOM 2842 O O . ASP A 1 396 ? 30.962 13.351 -31.535 1.00 66.25 396 ASP A O 1
ATOM 2846 N N . ALA A 1 397 ? 31.116 12.698 -29.405 1.00 58.00 397 ALA A N 1
ATOM 2847 C CA . ALA A 1 397 ? 30.129 13.628 -28.850 1.00 58.00 397 ALA A CA 1
ATOM 2848 C C . ALA A 1 397 ? 30.561 15.113 -28.824 1.00 58.00 397 ALA A C 1
ATOM 2850 O O . ALA A 1 397 ? 29.861 15.954 -28.261 1.00 58.00 397 ALA A O 1
ATOM 2851 N N . ALA A 1 398 ? 31.717 15.456 -29.400 1.00 54.19 398 ALA A N 1
ATOM 2852 C CA . ALA A 1 398 ? 32.275 16.812 -29.369 1.00 54.19 398 ALA A CA 1
ATOM 2853 C C . ALA A 1 398 ? 31.495 17.838 -30.225 1.00 54.19 398 ALA A C 1
ATOM 2855 O O . ALA A 1 398 ? 31.707 19.042 -30.074 1.00 54.19 398 ALA A O 1
ATOM 2856 N N . ALA A 1 399 ? 30.587 17.388 -31.097 1.00 51.03 399 ALA A N 1
ATOM 2857 C CA . ALA A 1 399 ? 29.662 18.238 -31.845 1.00 51.03 399 ALA A CA 1
ATOM 2858 C C . ALA A 1 399 ? 28.258 18.181 -31.212 1.00 51.03 399 ALA A C 1
ATOM 2860 O O . ALA A 1 399 ? 27.526 17.209 -31.376 1.00 51.03 399 ALA A O 1
ATOM 2861 N N . GLY A 1 400 ? 27.879 19.229 -30.473 1.00 53.59 400 GLY A N 1
ATOM 2862 C CA . GLY A 1 400 ? 26.621 19.299 -29.713 1.00 53.59 400 GLY A CA 1
ATOM 2863 C C . GLY A 1 400 ? 25.361 19.545 -30.557 1.00 53.59 400 GLY A C 1
ATOM 2864 O O . GLY A 1 400 ? 24.629 20.494 -30.285 1.00 53.59 400 GLY A O 1
ATOM 2865 N N . ASP A 1 401 ? 25.120 18.726 -31.583 1.00 64.19 401 ASP A N 1
ATOM 2866 C CA . ASP A 1 401 ? 24.096 18.947 -32.618 1.00 64.19 401 ASP A CA 1
ATOM 2867 C C . ASP A 1 401 ? 22.733 18.268 -32.364 1.00 64.19 401 ASP A C 1
ATOM 2869 O O . ASP A 1 401 ? 21.764 18.569 -33.058 1.00 64.19 401 ASP A O 1
ATOM 2873 N N . CYS A 1 402 ? 22.637 17.364 -31.379 1.00 69.94 402 CYS A N 1
ATOM 2874 C CA . CYS A 1 402 ? 21.471 16.492 -31.133 1.00 69.94 402 CYS A CA 1
ATOM 2875 C C . CYS A 1 402 ? 21.021 15.637 -32.347 1.00 69.94 402 CYS A C 1
ATOM 2877 O O . CYS A 1 402 ? 19.916 15.094 -32.330 1.00 69.94 402 CYS A O 1
ATOM 2879 N N . ALA A 1 403 ? 21.854 15.518 -33.384 1.00 65.50 403 ALA A N 1
ATOM 2880 C CA . ALA A 1 403 ? 21.560 14.865 -34.663 1.00 65.50 403 ALA A CA 1
ATOM 2881 C C . ALA A 1 403 ? 22.516 13.697 -34.973 1.00 65.50 403 ALA A C 1
ATOM 2883 O O . ALA A 1 403 ? 22.167 12.799 -35.737 1.00 65.50 403 ALA A O 1
ATOM 2884 N N . SER A 1 404 ? 23.700 13.687 -34.359 1.00 68.94 404 SER A N 1
ATOM 2885 C CA . SER A 1 404 ? 24.687 12.611 -34.466 1.00 68.94 404 SER A CA 1
ATOM 2886 C C . SER A 1 404 ? 24.309 11.366 -33.637 1.00 68.94 404 SER A C 1
ATOM 2888 O O . SER A 1 404 ? 23.650 11.463 -32.600 1.00 68.94 404 SER A O 1
ATOM 2890 N N . GLY A 1 405 ? 24.773 10.179 -34.042 1.00 75.56 405 GLY A N 1
ATOM 2891 C CA . GLY A 1 405 ? 24.533 8.921 -33.314 1.00 75.56 405 GLY A CA 1
ATOM 2892 C C . GLY A 1 405 ? 23.086 8.408 -33.392 1.00 75.56 405 GLY A C 1
ATOM 2893 O O . GLY A 1 405 ? 22.356 8.698 -34.336 1.00 75.56 405 GLY A O 1
ATOM 2894 N N . SER A 1 406 ? 22.669 7.598 -32.414 1.00 86.56 406 SER A N 1
ATOM 2895 C CA . SER A 1 406 ? 21.282 7.113 -32.306 1.00 86.56 406 SER A CA 1
ATOM 2896 C C . SER A 1 406 ? 20.496 7.944 -31.301 1.00 86.56 406 SER A C 1
ATOM 2898 O O . SER A 1 406 ? 20.875 8.017 -30.135 1.00 86.56 406 SER A O 1
ATOM 2900 N N . VAL A 1 407 ? 19.380 8.536 -31.721 1.00 87.25 407 VAL A N 1
ATOM 2901 C CA . VAL A 1 407 ? 18.524 9.362 -30.857 1.00 87.25 407 VAL A CA 1
ATOM 2902 C C . VAL A 1 407 ? 17.231 8.611 -30.551 1.00 87.25 407 VAL A C 1
ATOM 2904 O O . VAL A 1 407 ? 16.484 8.261 -31.460 1.00 87.25 407 VAL A O 1
ATOM 2907 N N . VAL A 1 408 ? 16.959 8.376 -29.266 1.00 90.38 408 VAL A N 1
ATOM 2908 C CA . VAL A 1 408 ? 15.725 7.741 -28.779 1.00 90.38 408 VAL A CA 1
ATOM 2909 C C . VAL A 1 408 ? 14.884 8.791 -28.067 1.00 90.38 408 VAL A C 1
ATOM 2911 O O . VAL A 1 408 ? 15.346 9.442 -27.127 1.00 90.38 408 VAL A O 1
ATOM 2914 N N . LYS A 1 409 ? 13.637 8.959 -28.502 1.00 88.06 409 LYS A N 1
ATOM 2915 C CA . LYS A 1 409 ? 12.703 9.930 -27.928 1.00 88.06 409 LYS A CA 1
ATOM 2916 C C . LYS A 1 409 ? 12.295 9.540 -26.501 1.00 88.06 409 LYS A C 1
ATOM 2918 O O . LYS A 1 409 ? 12.012 8.372 -26.232 1.00 88.06 409 LYS A O 1
ATOM 2923 N N . VAL A 1 410 ? 12.197 10.524 -25.601 1.00 86.69 410 VAL A N 1
ATOM 2924 C CA . VAL A 1 410 ? 11.467 10.336 -24.341 1.00 86.69 410 VAL A CA 1
ATOM 2925 C C . VAL A 1 410 ? 9.974 10.459 -24.639 1.00 86.69 410 VAL A C 1
ATOM 2927 O O . VAL A 1 410 ? 9.495 11.505 -25.073 1.00 86.69 410 VAL A O 1
ATOM 2930 N N . SER A 1 411 ? 9.243 9.374 -24.411 1.00 87.38 411 SER A N 1
ATOM 2931 C CA . SER A 1 411 ? 7.811 9.238 -24.708 1.00 87.38 411 SER A CA 1
ATOM 2932 C C . SER A 1 411 ? 6.950 9.101 -23.441 1.00 87.38 411 SER A C 1
ATOM 2934 O O . SER A 1 411 ? 5.758 8.831 -23.536 1.00 87.38 411 SER A O 1
ATOM 2936 N N . GLY A 1 412 ? 7.543 9.291 -22.257 1.00 85.25 412 GLY A N 1
ATOM 2937 C CA . GLY A 1 412 ? 6.837 9.406 -20.981 1.00 85.25 412 GLY A CA 1
ATOM 2938 C C . GLY A 1 412 ? 7.775 9.347 -19.772 1.00 85.25 412 GLY A C 1
ATOM 2939 O O . GLY A 1 412 ? 8.980 9.118 -19.915 1.00 85.25 412 GLY A O 1
ATOM 2940 N N . THR A 1 413 ? 7.235 9.528 -18.564 1.00 81.75 413 THR A N 1
ATOM 2941 C CA . THR A 1 413 ? 7.992 9.396 -17.305 1.00 81.75 413 THR A CA 1
ATOM 2942 C C . THR A 1 413 ? 7.248 8.606 -16.230 1.00 81.75 413 THR A C 1
ATOM 2944 O O . THR A 1 413 ? 6.021 8.528 -16.230 1.00 81.75 413 THR A O 1
ATOM 2947 N N . TYR A 1 414 ? 8.014 8.027 -15.302 1.00 81.12 414 TYR A N 1
ATOM 2948 C CA . TYR A 1 414 ? 7.539 7.319 -14.111 1.00 81.12 414 TYR A CA 1
ATOM 2949 C C . TYR A 1 414 ? 8.168 7.923 -12.849 1.00 81.12 414 TYR A C 1
ATOM 2951 O O . TYR A 1 414 ? 9.383 8.133 -12.803 1.00 81.12 414 TYR A O 1
ATOM 2959 N N . GLY A 1 415 ? 7.357 8.155 -11.814 1.00 71.44 415 GLY A N 1
ATOM 2960 C CA . GLY A 1 415 ? 7.794 8.734 -10.531 1.00 71.44 415 GLY A CA 1
ATOM 2961 C C . GLY A 1 415 ? 6.875 9.826 -9.969 1.00 71.44 415 GLY A C 1
ATOM 2962 O O . GLY A 1 415 ? 7.116 10.305 -8.864 1.00 71.44 415 GLY A O 1
ATOM 2963 N N . GLY A 1 416 ? 5.816 10.187 -10.704 1.00 58.62 416 GLY A N 1
ATOM 2964 C CA . GLY A 1 416 ? 4.854 11.222 -10.322 1.00 58.62 416 GLY A CA 1
ATOM 2965 C C . GLY A 1 416 ? 5.404 12.652 -10.385 1.00 58.62 416 GLY A C 1
ATOM 2966 O O . GLY A 1 416 ? 6.580 12.886 -10.660 1.00 58.62 416 GLY A O 1
ATOM 2967 N N . VAL A 1 417 ? 4.530 13.621 -10.109 1.00 51.47 417 VAL A N 1
ATOM 2968 C CA . VAL A 1 417 ? 4.918 15.011 -9.829 1.00 51.47 417 VAL A CA 1
ATOM 2969 C C . VAL A 1 417 ? 5.057 15.135 -8.313 1.00 51.47 417 VAL A C 1
ATOM 2971 O O . VAL A 1 417 ? 4.116 14.839 -7.578 1.00 51.47 417 VAL A O 1
ATOM 2974 N N . GLY A 1 418 ? 6.240 15.509 -7.827 1.00 48.06 418 GLY A N 1
ATOM 2975 C CA . GLY A 1 418 ? 6.478 15.728 -6.404 1.00 48.06 418 GLY A CA 1
ATOM 2976 C C . GLY A 1 418 ? 5.833 17.019 -5.897 1.00 48.06 418 GLY A C 1
ATOM 2977 O O . GLY A 1 418 ? 5.158 17.741 -6.625 1.00 48.06 418 GLY A O 1
ATOM 2978 N N . SER A 1 419 ? 6.131 17.398 -4.651 1.00 40.41 419 SER A N 1
ATOM 2979 C CA . SER A 1 419 ? 5.746 18.718 -4.114 1.00 40.41 419 SER A CA 1
ATOM 2980 C C . SER A 1 419 ? 6.538 19.888 -4.731 1.00 40.41 419 SER A C 1
ATOM 2982 O O . SER A 1 419 ? 6.454 21.015 -4.250 1.00 40.41 419 SER A O 1
ATOM 2984 N N . LYS A 1 420 ? 7.361 19.610 -5.748 1.00 48.50 420 LYS A N 1
ATOM 2985 C CA . LYS A 1 420 ? 8.108 20.569 -6.561 1.00 48.50 420 LYS A CA 1
ATOM 2986 C C . LYS A 1 420 ? 7.561 20.475 -7.981 1.00 48.50 420 LYS A C 1
ATOM 2988 O O . LYS A 1 420 ? 7.418 19.374 -8.510 1.00 48.50 420 LYS A O 1
ATOM 2993 N N . THR A 1 421 ? 7.301 21.615 -8.607 1.00 49.62 421 THR A N 1
ATOM 2994 C CA . THR A 1 421 ? 6.851 21.691 -10.000 1.00 49.62 421 THR A CA 1
ATOM 2995 C C . THR A 1 421 ? 7.792 20.907 -10.919 1.00 49.62 421 THR A C 1
ATOM 2997 O O . THR A 1 421 ? 9.004 21.145 -10.951 1.00 49.62 421 THR A O 1
ATOM 3000 N N . ASN A 1 422 ? 7.206 19.980 -11.679 1.00 50.62 422 ASN A N 1
ATOM 3001 C CA . ASN A 1 422 ? 7.825 19.272 -12.803 1.00 50.62 422 ASN A CA 1
ATOM 3002 C C . ASN A 1 422 ? 9.032 18.375 -12.448 1.00 50.62 422 ASN A C 1
ATOM 3004 O O . ASN A 1 422 ? 9.884 18.116 -13.294 1.00 50.62 422 ASN A O 1
ATOM 3008 N N . LEU A 1 423 ? 9.108 17.885 -11.202 1.00 57.00 423 LEU A N 1
ATOM 3009 C CA . LEU A 1 423 ? 10.076 16.871 -10.763 1.00 57.00 423 LEU A CA 1
ATOM 3010 C C . LEU A 1 423 ? 9.423 15.878 -9.796 1.00 57.00 423 LEU A C 1
ATOM 3012 O O . LEU A 1 423 ? 8.752 16.288 -8.849 1.00 57.00 423 LEU A O 1
ATOM 3016 N N . GLY A 1 424 ? 9.669 14.580 -9.986 1.00 54.00 424 GLY A N 1
ATOM 3017 C CA . GLY A 1 424 ? 9.284 13.553 -9.013 1.00 54.00 424 GLY A CA 1
ATOM 3018 C C . GLY A 1 424 ? 10.002 13.741 -7.671 1.00 54.00 424 GLY A C 1
ATOM 3019 O O . GLY A 1 424 ? 11.179 14.107 -7.628 1.00 54.00 424 GLY A O 1
ATOM 3020 N N . SER A 1 425 ? 9.309 13.489 -6.556 1.00 51.88 425 SER A N 1
ATOM 3021 C CA . SER A 1 425 ? 9.951 13.486 -5.234 1.00 51.88 425 SER A CA 1
ATOM 3022 C C . SER A 1 425 ? 10.958 12.333 -5.159 1.00 51.88 425 SER A C 1
ATOM 3024 O O . SER A 1 425 ? 10.597 11.177 -5.369 1.00 51.88 425 SER A O 1
ATOM 3026 N N . PHE A 1 426 ? 12.215 12.646 -4.836 1.00 59.50 426 PHE A N 1
ATOM 3027 C CA . PHE A 1 426 ? 13.361 11.726 -4.755 1.00 59.50 426 PHE A CA 1
ATOM 3028 C C . PHE A 1 426 ? 13.809 11.044 -6.059 1.00 59.50 426 PHE A C 1
ATOM 3030 O O . PHE A 1 426 ? 15.015 10.946 -6.265 1.00 59.50 426 PHE A O 1
ATOM 3037 N N . LYS A 1 427 ? 12.915 10.619 -6.963 1.00 74.19 427 LYS A N 1
ATOM 3038 C CA . LYS A 1 427 ? 13.296 9.973 -8.237 1.00 74.19 427 LYS A CA 1
ATOM 3039 C C . LYS A 1 427 ? 12.315 10.209 -9.389 1.00 74.19 427 LYS A C 1
ATOM 3041 O O . LYS A 1 427 ? 11.108 10.289 -9.182 1.00 74.19 427 LYS A O 1
ATOM 3046 N N . GLN A 1 428 ? 12.834 10.195 -10.615 1.00 78.81 428 GLN A N 1
ATOM 3047 C CA . GLN A 1 428 ? 12.057 10.148 -11.858 1.00 78.81 428 GLN A CA 1
ATOM 3048 C C . GLN A 1 428 ? 12.798 9.311 -12.911 1.00 78.81 428 GLN A C 1
ATOM 3050 O O . GLN A 1 428 ? 14.006 9.457 -13.089 1.00 78.81 428 GLN A O 1
ATOM 3055 N N . ARG A 1 429 ? 12.086 8.421 -13.610 1.00 83.75 429 ARG A N 1
ATOM 3056 C CA . ARG A 1 429 ? 12.621 7.588 -14.702 1.00 83.75 429 ARG A CA 1
ATOM 3057 C C . ARG A 1 429 ? 11.970 7.967 -16.025 1.00 83.75 429 ARG A C 1
ATOM 3059 O O . ARG A 1 429 ? 10.796 8.336 -16.048 1.00 83.75 429 ARG A O 1
ATOM 3066 N N . PHE A 1 430 ? 12.714 7.817 -17.114 1.00 87.31 430 PHE A N 1
ATOM 3067 C CA . PHE A 1 430 ? 12.247 8.110 -18.470 1.00 87.31 430 PHE A CA 1
ATOM 3068 C C . PHE A 1 430 ? 11.825 6.831 -19.201 1.00 87.31 430 PHE A C 1
ATOM 3070 O O . PHE A 1 430 ? 12.394 5.758 -18.976 1.00 87.31 430 PHE A O 1
ATOM 3077 N N . LEU A 1 431 ? 10.823 6.947 -20.069 1.00 91.25 431 LEU A N 1
ATOM 3078 C CA . LEU A 1 431 ? 10.265 5.863 -20.874 1.00 91.25 431 LEU A CA 1
ATOM 3079 C C . LEU A 1 431 ? 10.451 6.177 -22.363 1.00 91.25 431 LEU A C 1
ATOM 3081 O O . LEU A 1 431 ? 10.214 7.306 -22.789 1.00 91.25 431 LEU A O 1
ATOM 3085 N N . ALA A 1 432 ? 10.814 5.172 -23.154 1.00 93.38 432 ALA A N 1
ATOM 3086 C CA . ALA A 1 432 ? 10.834 5.228 -24.616 1.00 93.38 432 ALA A CA 1
ATOM 3087 C C . ALA A 1 432 ? 9.846 4.198 -25.171 1.00 93.38 432 ALA A C 1
ATOM 3089 O O . ALA A 1 432 ? 9.796 3.075 -24.666 1.00 93.38 432 ALA A O 1
ATOM 3090 N N . LYS A 1 433 ? 9.060 4.547 -26.196 1.00 93.62 433 LYS A N 1
ATOM 3091 C CA . LYS A 1 433 ? 8.178 3.576 -26.866 1.00 93.62 433 LYS A CA 1
ATOM 3092 C C . LYS A 1 433 ? 9.018 2.538 -27.607 1.00 93.62 433 LYS A C 1
ATOM 3094 O O . LYS A 1 433 ? 10.099 2.857 -28.098 1.00 93.62 433 LYS A O 1
ATOM 3099 N N . LEU A 1 434 ? 8.512 1.309 -27.752 1.00 95.25 434 LEU A N 1
ATOM 3100 C CA . LEU A 1 434 ? 9.227 0.274 -28.518 1.00 95.25 434 LEU A CA 1
ATOM 3101 C C . LEU A 1 434 ? 9.407 0.635 -30.006 1.00 95.25 434 LEU A C 1
ATOM 3103 O O . LEU A 1 434 ? 10.304 0.101 -30.650 1.00 95.25 434 LEU A O 1
ATOM 3107 N N . SER A 1 435 ? 8.591 1.546 -30.547 1.00 92.25 435 SER A N 1
ATOM 3108 C CA . SER A 1 435 ? 8.764 2.130 -31.886 1.00 92.25 435 SER A CA 1
ATOM 3109 C C . SER A 1 435 ? 10.032 2.974 -32.030 1.00 92.25 435 SER A C 1
ATOM 3111 O O . SER A 1 435 ? 10.578 3.067 -33.125 1.00 92.25 435 SER A O 1
ATOM 3113 N N . ASP A 1 436 ? 10.494 3.579 -30.934 1.00 91.69 436 ASP A N 1
ATOM 3114 C CA . ASP A 1 436 ? 11.539 4.608 -30.933 1.00 91.69 436 ASP A CA 1
ATOM 3115 C C . ASP A 1 436 ? 12.934 4.002 -30.665 1.00 91.69 436 ASP A C 1
ATOM 3117 O O . ASP A 1 436 ? 13.936 4.716 -30.644 1.00 91.69 436 ASP A O 1
ATOM 3121 N N . VAL A 1 437 ? 13.010 2.682 -30.440 1.00 95.12 437 VAL A N 1
ATOM 3122 C CA . VAL A 1 437 ? 14.237 1.940 -30.110 1.00 95.12 437 VAL A CA 1
ATOM 3123 C C . VAL A 1 437 ? 14.567 0.969 -31.254 1.00 95.12 437 VAL A C 1
ATOM 3125 O O . VAL A 1 437 ? 13.877 -0.043 -31.393 1.00 95.12 437 VAL A O 1
ATOM 3128 N N . PRO A 1 438 ? 15.623 1.208 -32.061 1.00 94.75 438 PRO A N 1
ATOM 3129 C CA . PRO A 1 438 ? 15.899 0.426 -33.272 1.00 94.75 438 PRO A CA 1
ATOM 3130 C C . PRO A 1 438 ? 15.968 -1.095 -33.067 1.00 94.75 438 PRO A C 1
ATOM 3132 O O . PRO A 1 438 ? 15.351 -1.840 -33.829 1.00 94.75 438 PRO A O 1
ATOM 3135 N N . LEU A 1 439 ? 16.624 -1.575 -32.003 1.00 94.81 439 LEU A N 1
ATOM 3136 C CA . LEU A 1 439 ? 16.692 -3.007 -31.675 1.00 94.81 439 LEU A CA 1
ATOM 3137 C C . LEU A 1 439 ? 15.298 -3.640 -31.499 1.00 94.81 439 LEU A C 1
ATOM 3139 O O . LEU A 1 439 ? 15.079 -4.796 -31.883 1.00 94.81 439 LEU A O 1
ATOM 3143 N N . ALA A 1 440 ? 14.345 -2.885 -30.943 1.00 95.44 440 ALA A N 1
ATOM 3144 C CA . ALA A 1 440 ? 12.990 -3.350 -30.663 1.00 95.44 440 ALA A CA 1
ATOM 3145 C C . ALA A 1 440 ? 12.114 -3.477 -31.920 1.00 95.44 440 ALA A C 1
ATOM 3147 O O . ALA A 1 440 ? 11.100 -4.183 -31.890 1.00 95.44 440 ALA A O 1
ATOM 3148 N N . ALA A 1 441 ? 12.523 -2.912 -33.064 1.00 92.44 441 ALA A N 1
ATOM 3149 C CA . ALA A 1 441 ? 11.845 -3.122 -34.345 1.00 92.44 441 ALA A CA 1
ATOM 3150 C C . ALA A 1 441 ? 11.705 -4.623 -34.673 1.00 92.44 441 ALA A C 1
ATOM 3152 O O . ALA A 1 441 ? 10.621 -5.069 -35.041 1.00 92.44 441 ALA A O 1
ATOM 3153 N N . SER A 1 442 ? 12.747 -5.415 -34.392 1.00 91.75 442 SER A N 1
ATOM 3154 C CA . SER A 1 442 ? 12.804 -6.874 -34.604 1.00 91.75 442 SER A CA 1
ATOM 3155 C C . SER A 1 442 ? 11.975 -7.729 -33.625 1.00 91.75 442 SER A C 1
ATOM 3157 O O . SER A 1 442 ? 11.996 -8.957 -33.700 1.00 91.75 442 SER A O 1
ATOM 3159 N N . TRP A 1 443 ? 11.303 -7.124 -32.639 1.00 94.75 443 TRP A N 1
ATOM 3160 C CA . TRP A 1 443 ? 10.613 -7.874 -31.585 1.00 94.75 443 TRP A CA 1
ATOM 3161 C C . TRP A 1 443 ? 9.184 -8.231 -32.000 1.00 94.75 443 TRP A C 1
ATOM 3163 O O . TRP A 1 443 ? 8.380 -7.340 -32.279 1.00 94.75 443 TRP A O 1
ATOM 3173 N N . ASN A 1 444 ? 8.877 -9.529 -32.020 1.00 91.62 444 ASN A N 1
ATOM 3174 C CA . ASN A 1 444 ? 7.563 -10.051 -32.393 1.00 91.62 444 ASN A CA 1
ATOM 3175 C C . ASN A 1 444 ? 6.531 -9.752 -31.302 1.00 91.62 444 ASN A C 1
ATOM 3177 O O . ASN A 1 444 ? 6.742 -10.114 -30.146 1.00 91.62 444 ASN A O 1
ATOM 3181 N N . TYR A 1 445 ? 5.431 -9.117 -31.697 1.00 96.19 445 TYR A N 1
ATOM 3182 C CA . TYR A 1 445 ? 4.238 -8.887 -30.889 1.00 96.19 445 TYR A CA 1
ATOM 3183 C C . TYR A 1 445 ? 3.018 -9.176 -31.767 1.00 96.19 445 TYR A C 1
ATOM 3185 O O . TYR A 1 445 ? 2.982 -8.744 -32.920 1.00 96.19 445 TYR A O 1
ATOM 3193 N N . ASP A 1 446 ? 2.027 -9.851 -31.201 1.00 95.75 446 ASP A N 1
ATOM 3194 C CA . ASP A 1 446 ? 0.721 -10.106 -31.806 1.00 95.75 446 ASP A CA 1
ATOM 3195 C C . ASP A 1 446 ? -0.185 -8.865 -31.679 1.00 95.75 446 ASP A C 1
ATOM 3197 O O . ASP A 1 446 ? -0.969 -8.562 -32.578 1.00 95.75 446 ASP A O 1
ATOM 3201 N N . LEU A 1 447 ? -0.056 -8.117 -30.570 1.00 96.50 447 LEU A N 1
ATOM 3202 C CA . LEU A 1 447 ? -0.833 -6.906 -30.275 1.00 96.50 447 LEU A CA 1
ATOM 3203 C C . LEU A 1 447 ? -0.100 -5.968 -29.295 1.00 96.50 447 LEU A C 1
ATOM 3205 O O . LEU A 1 447 ? 0.555 -6.417 -28.355 1.00 96.50 447 LEU A O 1
ATOM 3209 N N . GLY A 1 448 ? -0.261 -4.650 -29.468 1.00 94.62 448 GLY A N 1
ATOM 3210 C CA . GLY A 1 448 ? 0.053 -3.659 -28.427 1.00 94.62 448 GLY A CA 1
ATOM 3211 C C . GLY A 1 448 ? 1.525 -3.267 -28.268 1.00 94.62 448 GLY A C 1
ATOM 3212 O O . GLY A 1 448 ? 1.913 -2.687 -27.252 1.00 94.62 448 GLY A O 1
ATOM 3213 N N . LYS A 1 449 ? 2.363 -3.539 -29.274 1.00 95.06 449 LYS A N 1
ATOM 3214 C CA . LYS A 1 449 ? 3.771 -3.096 -29.315 1.00 95.06 449 LYS A CA 1
ATOM 3215 C C . LYS A 1 449 ? 3.925 -1.570 -29.224 1.00 95.06 449 LYS A C 1
ATOM 3217 O O . LYS A 1 449 ? 4.905 -1.073 -28.683 1.00 95.06 449 LYS A O 1
ATOM 3222 N N . ASP A 1 450 ? 2.942 -0.845 -29.746 1.00 92.75 450 ASP A N 1
ATOM 3223 C CA . ASP A 1 450 ? 2.768 0.609 -29.683 1.00 92.75 450 ASP A CA 1
ATOM 3224 C C . ASP A 1 450 ? 2.361 1.114 -28.285 1.00 92.75 450 ASP A C 1
ATOM 3226 O O . ASP A 1 450 ? 2.585 2.279 -27.946 1.00 92.75 450 ASP A O 1
ATOM 3230 N N . LYS A 1 451 ? 1.796 0.246 -27.438 1.00 93.06 451 LYS A N 1
ATOM 3231 C CA . LYS A 1 451 ? 1.464 0.569 -26.045 1.00 93.06 451 LYS A CA 1
ATOM 3232 C C . LYS A 1 451 ? 2.666 0.418 -25.113 1.00 93.06 451 LYS A C 1
ATOM 3234 O O . LYS A 1 451 ? 2.805 1.227 -24.198 1.00 93.06 451 LYS A O 1
ATOM 3239 N N . ASP A 1 452 ? 3.535 -0.563 -25.351 1.00 95.31 452 ASP A N 1
ATOM 3240 C CA . ASP A 1 452 ? 4.665 -0.900 -24.472 1.00 95.31 452 ASP A CA 1
ATOM 3241 C C . ASP A 1 452 ? 5.838 0.107 -24.548 1.00 95.31 452 ASP A C 1
ATOM 3243 O O . ASP A 1 452 ? 6.005 0.860 -25.514 1.00 95.31 452 ASP A O 1
ATOM 3247 N N . TYR A 1 453 ? 6.672 0.098 -23.509 1.00 94.88 453 TYR A N 1
ATOM 3248 C CA . TYR A 1 453 ? 7.830 0.975 -23.346 1.00 94.88 453 TYR A CA 1
ATOM 3249 C C . TYR A 1 453 ? 9.065 0.191 -22.878 1.00 94.88 453 TYR A C 1
ATOM 3251 O O . TYR A 1 453 ? 8.953 -0.812 -22.172 1.00 94.88 453 TYR A O 1
ATOM 3259 N N . LEU A 1 454 ? 10.260 0.712 -23.162 1.00 95.56 454 LEU A N 1
ATOM 3260 C CA . LEU A 1 454 ? 11.456 0.438 -22.364 1.00 95.56 454 LEU A CA 1
ATOM 3261 C C . LEU A 1 454 ? 11.683 1.569 -21.361 1.00 95.56 454 LEU A C 1
ATOM 3263 O O . LEU A 1 454 ? 11.504 2.748 -21.671 1.00 95.56 454 LEU A O 1
ATOM 3267 N N . ILE A 1 455 ? 12.130 1.204 -20.161 1.00 92.75 455 ILE A N 1
ATOM 3268 C CA . ILE A 1 455 ? 12.626 2.173 -19.181 1.00 92.75 455 ILE A CA 1
ATOM 3269 C C . ILE A 1 455 ? 14.067 2.511 -19.568 1.00 92.75 455 ILE A C 1
ATOM 3271 O O . ILE A 1 455 ? 14.917 1.621 -19.621 1.00 92.75 455 ILE A O 1
ATOM 3275 N N . MET A 1 456 ? 14.318 3.784 -19.859 1.00 92.81 456 MET A N 1
ATOM 3276 C CA . MET A 1 456 ? 15.593 4.285 -20.375 1.00 92.81 456 MET A CA 1
ATOM 3277 C C . MET A 1 456 ? 16.723 4.152 -19.335 1.00 92.81 456 MET A C 1
ATOM 3279 O O . MET A 1 456 ? 16.443 4.084 -18.134 1.00 92.81 456 MET A O 1
ATOM 3283 N N . PRO A 1 457 ? 18.008 4.168 -19.746 1.00 92.81 457 PRO A N 1
ATOM 3284 C CA . PRO A 1 457 ? 19.131 3.897 -18.847 1.00 92.81 457 PRO A CA 1
ATOM 3285 C C . PRO A 1 457 ? 19.513 5.082 -17.949 1.00 92.81 457 PRO A C 1
ATOM 3287 O O . PRO A 1 457 ? 20.590 5.094 -17.352 1.00 92.81 457 PRO A O 1
ATOM 3290 N N . VAL A 1 458 ? 18.641 6.086 -17.870 1.00 86.38 458 VAL A N 1
ATOM 3291 C CA . VAL A 1 458 ? 18.836 7.366 -17.192 1.00 86.38 458 VAL A CA 1
ATOM 3292 C C . VAL A 1 458 ? 17.669 7.586 -16.236 1.00 86.38 458 VAL A C 1
ATOM 3294 O O . VAL A 1 458 ? 16.509 7.342 -16.578 1.00 86.38 458 VAL A O 1
ATOM 3297 N N . GLN A 1 459 ? 17.973 8.078 -15.043 1.00 83.94 459 GLN A N 1
ATOM 3298 C CA . GLN A 1 459 ? 17.000 8.563 -14.071 1.00 83.94 459 GLN A CA 1
ATOM 3299 C C . GLN A 1 459 ? 17.487 9.885 -13.471 1.00 83.94 459 GLN A C 1
ATOM 3301 O O . GLN A 1 459 ? 18.689 10.140 -13.409 1.00 83.94 459 GLN A O 1
ATOM 3306 N N . VAL A 1 460 ? 16.559 10.715 -13.008 1.00 77.50 460 VAL A N 1
ATOM 3307 C CA . VAL A 1 460 ? 16.859 11.814 -12.086 1.00 77.50 460 VAL A CA 1
ATOM 3308 C C . VAL A 1 460 ? 16.676 11.280 -10.672 1.00 77.50 460 VAL A C 1
ATOM 3310 O O . VAL A 1 460 ? 15.655 10.659 -10.378 1.00 77.50 460 VAL A O 1
ATOM 3313 N N . THR A 1 461 ? 17.639 11.537 -9.793 1.00 72.44 461 THR A N 1
ATOM 3314 C CA . THR A 1 461 ? 17.546 11.270 -8.350 1.00 72.44 461 THR A CA 1
ATOM 3315 C C . THR A 1 461 ? 17.856 12.536 -7.567 1.00 72.44 461 THR A C 1
ATOM 3317 O O . THR A 1 461 ? 18.768 13.277 -7.932 1.00 72.44 461 THR A O 1
ATOM 3320 N N . GLN A 1 462 ? 17.137 12.787 -6.478 1.00 58.62 462 GLN A N 1
ATOM 3321 C CA . GLN A 1 462 ? 17.479 13.844 -5.532 1.00 58.62 462 GLN A CA 1
ATOM 3322 C C . GLN A 1 462 ? 18.590 13.329 -4.610 1.00 58.62 462 GLN A C 1
ATOM 3324 O O . GLN A 1 462 ? 18.376 12.366 -3.876 1.00 58.62 462 GLN A O 1
ATOM 3329 N N . SER A 1 463 ? 19.773 13.943 -4.644 1.00 50.72 463 SER A N 1
ATOM 3330 C CA . SER A 1 463 ? 20.835 13.624 -3.682 1.00 50.72 463 SER A CA 1
ATOM 3331 C C . SER A 1 463 ? 20.517 14.180 -2.289 1.00 50.72 463 SER A C 1
ATOM 3333 O O . SER A 1 463 ? 19.661 15.054 -2.139 1.00 50.72 463 SER A O 1
ATOM 3335 N N . GLY A 1 464 ? 21.228 13.694 -1.263 1.00 45.06 464 GLY A N 1
ATOM 3336 C CA . GLY A 1 464 ? 21.075 14.152 0.128 1.00 45.06 464 GLY A CA 1
ATOM 3337 C C . GLY A 1 464 ? 21.331 15.653 0.346 1.00 45.06 464 GLY A C 1
ATOM 3338 O O . GLY A 1 464 ? 20.840 16.222 1.311 1.00 45.06 464 GLY A O 1
ATOM 3339 N N . ASP A 1 465 ? 22.005 16.320 -0.597 1.00 50.44 465 ASP A N 1
ATOM 3340 C CA . ASP A 1 465 ? 22.149 17.787 -0.677 1.00 50.44 465 ASP A CA 1
ATOM 3341 C C . ASP A 1 465 ? 20.885 18.522 -1.190 1.00 50.44 465 ASP A C 1
ATOM 3343 O O . ASP A 1 465 ? 20.887 19.737 -1.391 1.00 50.44 465 ASP A O 1
ATOM 3347 N N . GLY A 1 466 ? 19.800 17.792 -1.454 1.00 55.03 466 GLY A N 1
ATOM 3348 C CA . GLY A 1 466 ? 18.523 18.316 -1.925 1.00 55.03 466 GLY A CA 1
ATOM 3349 C C . GLY A 1 466 ? 18.451 18.647 -3.422 1.00 55.03 466 GLY A C 1
ATOM 3350 O O . GLY A 1 466 ? 17.352 18.978 -3.893 1.00 55.03 466 GLY A O 1
ATOM 3351 N N . SER A 1 467 ? 19.555 18.533 -4.168 1.00 62.44 467 SER A N 1
ATOM 3352 C CA . SER A 1 467 ? 19.630 18.841 -5.603 1.00 62.44 467 SER A CA 1
ATOM 3353 C C . SER A 1 467 ? 19.287 17.625 -6.478 1.00 62.44 467 SER A C 1
ATOM 3355 O O . SER A 1 467 ? 19.632 16.500 -6.118 1.00 62.44 467 SER A O 1
ATOM 3357 N N . PRO A 1 468 ? 18.625 17.798 -7.640 1.00 66.62 468 PRO A N 1
ATOM 3358 C CA . PRO A 1 468 ? 18.442 16.710 -8.596 1.00 66.62 468 PRO A CA 1
ATOM 3359 C C . PRO A 1 468 ? 19.748 16.450 -9.356 1.00 66.62 468 PRO A C 1
ATOM 3361 O O . PRO A 1 468 ? 20.404 17.393 -9.798 1.00 66.62 468 PRO A O 1
ATOM 3364 N N . LYS A 1 469 ? 20.099 15.180 -9.549 1.00 73.25 469 LYS A N 1
ATOM 3365 C CA . LYS A 1 469 ? 21.245 14.728 -10.350 1.00 73.25 469 LYS A CA 1
ATOM 3366 C C . LYS A 1 469 ? 20.796 13.651 -11.330 1.00 73.25 469 LYS A C 1
ATOM 3368 O O . LYS A 1 469 ? 19.919 12.850 -11.004 1.00 73.25 469 LYS A O 1
ATOM 3373 N N . LEU A 1 470 ? 21.399 13.628 -12.518 1.00 77.81 470 LEU A N 1
ATOM 3374 C CA . LEU A 1 470 ? 21.267 12.495 -13.432 1.00 77.81 470 LEU A CA 1
ATOM 3375 C C . LEU A 1 470 ? 22.073 11.314 -12.885 1.00 77.81 470 LEU A C 1
ATOM 3377 O O . LEU A 1 470 ? 23.187 11.483 -12.394 1.00 77.81 470 LEU A O 1
ATOM 3381 N N . GLY A 1 471 ? 21.497 10.121 -12.975 1.00 79.94 471 GLY A N 1
ATOM 3382 C CA . GLY A 1 471 ? 22.121 8.874 -12.566 1.00 79.94 471 GLY A CA 1
ATOM 3383 C C . GLY A 1 471 ? 21.791 7.752 -13.539 1.00 79.94 471 GLY A C 1
ATOM 3384 O O . GLY A 1 471 ? 20.733 7.738 -14.174 1.00 79.94 471 GLY A O 1
ATOM 3385 N N . GLY A 1 472 ? 22.706 6.793 -13.649 1.00 86.19 472 GLY A N 1
ATOM 3386 C CA . GLY A 1 472 ? 22.478 5.573 -14.413 1.00 86.19 472 GLY A CA 1
ATOM 3387 C C . GLY A 1 472 ? 21.354 4.728 -13.812 1.00 86.19 472 GLY A C 1
ATOM 3388 O O . GLY A 1 472 ? 21.195 4.650 -12.591 1.00 86.19 472 GLY A O 1
ATOM 3389 N N . TYR A 1 473 ? 20.574 4.076 -14.670 1.00 88.19 473 TYR A N 1
ATOM 3390 C CA . TYR A 1 473 ? 19.565 3.104 -14.263 1.00 88.19 473 TYR A CA 1
ATOM 3391 C C . TYR A 1 473 ? 19.630 1.864 -15.154 1.00 88.19 473 TYR A C 1
ATOM 3393 O O . TYR A 1 473 ? 19.194 1.889 -16.297 1.00 88.19 473 TYR A O 1
ATOM 3401 N N . LYS A 1 474 ? 20.157 0.749 -14.631 1.00 92.44 474 LYS A N 1
ATOM 3402 C CA . LYS A 1 474 ? 20.198 -0.547 -15.341 1.00 92.44 474 LYS A CA 1
ATOM 3403 C C . LYS A 1 474 ? 20.858 -0.477 -16.731 1.00 92.44 474 LYS A C 1
ATOM 3405 O O . LYS A 1 474 ? 20.434 -1.145 -17.672 1.00 92.44 474 LYS A O 1
ATOM 3410 N N . GLN A 1 475 ? 21.925 0.313 -16.854 1.00 93.88 475 GLN A N 1
ATOM 3411 C CA . GLN A 1 475 ? 22.524 0.680 -18.145 1.00 93.88 475 GLN A CA 1
ATOM 3412 C C . GLN A 1 475 ? 23.037 -0.495 -18.988 1.00 93.88 475 GLN A C 1
ATOM 3414 O O . GLN A 1 475 ? 23.062 -0.406 -20.214 1.00 93.88 475 GLN A O 1
ATOM 3419 N N . SER A 1 476 ? 23.435 -1.589 -18.338 1.00 94.19 476 SER A N 1
ATOM 3420 C CA . SER A 1 476 ? 23.913 -2.816 -18.980 1.00 94.19 476 SER A CA 1
ATOM 3421 C C . SER A 1 476 ? 22.796 -3.713 -19.527 1.00 94.19 476 SER A C 1
ATOM 3423 O O . SER A 1 476 ? 23.086 -4.620 -20.299 1.00 94.19 476 SER A O 1
ATOM 3425 N N . GLU A 1 477 ? 21.535 -3.488 -19.134 1.00 94.25 477 GLU A N 1
ATOM 3426 C CA . GLU A 1 477 ? 20.405 -4.369 -19.469 1.00 94.25 477 GLU A CA 1
ATOM 3427 C C . GLU A 1 477 ? 19.149 -3.637 -19.977 1.00 94.25 477 GLU A C 1
ATOM 3429 O O . GLU A 1 477 ? 18.158 -4.295 -20.284 1.00 94.25 477 GLU A O 1
ATOM 3434 N N . TRP A 1 478 ? 19.149 -2.301 -20.075 1.00 94.50 478 TRP A N 1
ATOM 3435 C CA . TRP A 1 478 ? 17.947 -1.505 -20.388 1.00 94.50 478 TRP A CA 1
ATOM 3436 C C . TRP A 1 478 ? 17.284 -1.858 -21.733 1.00 94.50 478 TRP A C 1
ATOM 3438 O O . TRP A 1 478 ? 16.062 -1.796 -21.843 1.00 94.50 478 TRP A O 1
ATOM 3448 N N . THR A 1 479 ? 18.072 -2.292 -22.720 1.00 94.69 479 THR A N 1
ATOM 3449 C CA . THR A 1 479 ? 17.631 -2.783 -24.039 1.00 94.69 479 THR A CA 1
ATOM 3450 C C . THR A 1 479 ? 17.051 -4.201 -24.017 1.00 94.69 479 THR A C 1
ATOM 3452 O O . THR A 1 479 ? 16.586 -4.695 -25.041 1.00 94.69 479 THR A O 1
ATOM 3455 N N . SER A 1 480 ? 17.077 -4.898 -22.880 1.00 93.56 480 SER A N 1
ATOM 3456 C CA . SER A 1 480 ? 16.579 -6.269 -22.768 1.00 93.56 480 SER A CA 1
ATOM 3457 C C . SER A 1 480 ? 15.056 -6.332 -22.868 1.00 93.56 480 SER A C 1
ATOM 3459 O O . SER A 1 480 ? 14.343 -5.617 -22.167 1.00 93.56 480 SER A O 1
ATOM 3461 N N . ARG A 1 481 ? 14.525 -7.318 -23.602 1.00 93.25 481 ARG A N 1
ATOM 3462 C CA . ARG A 1 481 ? 13.089 -7.667 -23.568 1.00 93.25 481 ARG A CA 1
ATOM 3463 C C . ARG A 1 481 ? 12.573 -8.010 -22.159 1.00 93.25 481 ARG A C 1
ATOM 3465 O O . ARG A 1 481 ? 11.371 -7.987 -21.925 1.00 93.25 481 ARG A O 1
ATOM 3472 N N . LYS A 1 482 ? 13.455 -8.316 -21.192 1.00 92.38 482 LYS A N 1
ATOM 3473 C CA . LYS A 1 482 ? 13.067 -8.526 -19.779 1.00 92.38 482 LYS A CA 1
ATOM 3474 C C . LYS A 1 482 ? 12.757 -7.214 -19.037 1.00 92.38 482 LYS A C 1
ATOM 3476 O O . LYS A 1 482 ? 12.182 -7.267 -17.951 1.00 92.38 482 LYS A O 1
ATOM 3481 N N . ARG A 1 483 ? 13.126 -6.064 -19.617 1.00 92.44 483 ARG A N 1
ATOM 3482 C CA . ARG A 1 483 ? 12.976 -4.700 -19.080 1.00 92.44 483 ARG A CA 1
ATOM 3483 C C . ARG A 1 483 ? 11.771 -3.927 -19.630 1.00 92.44 483 ARG A C 1
ATOM 3485 O O . ARG A 1 483 ? 11.615 -2.765 -19.253 1.00 92.44 483 ARG A O 1
ATOM 3492 N N . THR A 1 484 ? 10.932 -4.534 -20.476 1.00 95.12 484 THR A N 1
ATOM 3493 C CA . THR A 1 484 ? 9.722 -3.866 -20.978 1.00 95.12 484 THR A CA 1
ATOM 3494 C C . THR A 1 484 ? 8.746 -3.533 -19.856 1.00 95.12 484 THR A C 1
ATOM 3496 O O . THR A 1 484 ? 8.628 -4.258 -18.861 1.00 95.12 484 THR A O 1
ATOM 3499 N N . PHE A 1 485 ? 8.033 -2.424 -20.018 1.00 94.56 485 PHE A N 1
ATOM 3500 C CA . PHE A 1 485 ? 7.046 -1.944 -19.061 1.00 94.56 485 PHE A CA 1
ATOM 3501 C C . PHE A 1 485 ? 5.917 -2.965 -18.868 1.00 94.56 485 PHE A C 1
ATOM 3503 O O . PHE A 1 485 ? 5.562 -3.280 -17.727 1.00 94.56 485 PHE A O 1
ATOM 3510 N N . ALA A 1 486 ? 5.447 -3.576 -19.962 1.00 95.38 486 ALA A N 1
ATOM 3511 C CA . ALA A 1 486 ? 4.464 -4.657 -19.947 1.00 95.38 486 ALA A CA 1
ATOM 3512 C C . ALA A 1 486 ? 4.851 -5.825 -19.021 1.00 95.38 486 ALA A C 1
ATOM 3514 O O . ALA A 1 486 ? 3.979 -6.412 -18.384 1.00 95.38 486 ALA A O 1
ATOM 3515 N N . ARG A 1 487 ? 6.149 -6.141 -18.902 1.00 94.44 487 ARG A N 1
ATOM 3516 C CA . ARG A 1 487 ? 6.670 -7.266 -18.104 1.00 94.44 487 ARG A CA 1
ATOM 3517 C C . ARG A 1 487 ? 7.099 -6.879 -16.682 1.00 94.44 487 ARG A C 1
ATOM 3519 O O . ARG A 1 487 ? 7.134 -7.729 -15.792 1.00 94.44 487 ARG A O 1
ATOM 3526 N N . ALA A 1 488 ? 7.487 -5.621 -16.477 1.00 91.38 488 ALA A N 1
ATOM 3527 C CA . ALA A 1 488 ? 8.131 -5.153 -15.248 1.00 91.38 488 ALA A CA 1
ATOM 3528 C C . ALA A 1 488 ? 7.275 -4.204 -14.391 1.00 91.38 488 ALA A C 1
ATOM 3530 O O . ALA A 1 488 ? 7.639 -3.934 -13.248 1.00 91.38 488 ALA A O 1
ATOM 3531 N N . CYS A 1 489 ? 6.189 -3.646 -14.931 1.00 91.19 489 CYS A N 1
ATOM 3532 C CA . CYS A 1 489 ? 5.465 -2.540 -14.292 1.00 91.19 489 CYS A CA 1
ATOM 3533 C C . CYS A 1 489 ? 3.939 -2.614 -14.448 1.00 91.19 489 CYS A C 1
ATOM 3535 O O . CYS A 1 489 ? 3.225 -2.143 -13.564 1.00 91.19 489 CYS A O 1
ATOM 3537 N N . SER A 1 490 ? 3.446 -3.197 -15.541 1.00 93.19 490 SER A N 1
ATOM 3538 C CA . SER A 1 490 ? 2.057 -3.045 -15.990 1.00 93.19 490 SER A CA 1
ATOM 3539 C C . SER A 1 490 ? 0.982 -3.335 -14.941 1.00 93.19 490 SER A C 1
ATOM 3541 O O . SER A 1 490 ? 0.153 -2.468 -14.696 1.00 93.19 490 SER A O 1
ATOM 3543 N N . ASN A 1 491 ? 0.989 -4.473 -14.235 1.00 91.38 491 ASN A N 1
ATOM 3544 C CA . ASN A 1 491 ? -0.126 -4.768 -13.316 1.00 91.38 491 ASN A CA 1
ATOM 3545 C C . ASN A 1 491 ? -0.153 -3.889 -12.046 1.00 91.38 491 ASN A C 1
ATOM 3547 O O . ASN A 1 491 ? -1.137 -3.899 -11.304 1.00 91.38 491 ASN A O 1
ATOM 3551 N N . CYS A 1 492 ? 0.897 -3.098 -11.802 1.00 91.81 492 CYS A N 1
ATOM 3552 C CA . CYS A 1 492 ? 0.914 -2.058 -10.770 1.00 91.81 492 CYS A CA 1
ATOM 3553 C C . CYS A 1 492 ? 0.577 -0.656 -11.314 1.00 91.81 492 CYS A C 1
ATOM 3555 O O . CYS A 1 492 ? 0.455 0.281 -10.528 1.00 91.81 492 CYS A O 1
ATOM 3557 N N . HIS A 1 493 ? 0.437 -0.500 -12.637 1.00 93.00 493 HIS A N 1
ATOM 3558 C CA . HIS A 1 493 ? 0.310 0.790 -13.330 1.00 93.00 493 HIS A CA 1
ATOM 3559 C C . HIS A 1 493 ? -0.678 0.787 -14.515 1.00 93.00 493 HIS A C 1
ATOM 3561 O O . HIS A 1 493 ? -0.697 1.733 -15.298 1.00 93.00 493 HIS A O 1
ATOM 3567 N N . ASN A 1 494 ? -1.516 -0.239 -14.639 1.00 94.88 494 ASN A N 1
ATOM 3568 C CA . ASN A 1 494 ? -2.603 -0.342 -15.607 1.00 94.88 494 ASN A CA 1
ATOM 3569 C C . ASN A 1 494 ? -3.839 -0.932 -14.934 1.00 94.88 494 ASN A C 1
ATOM 3571 O O . ASN A 1 494 ? -3.730 -1.759 -14.024 1.00 94.88 494 ASN A O 1
ATOM 3575 N N . THR A 1 495 ? -5.014 -0.564 -15.440 1.00 95.75 495 THR A N 1
ATOM 3576 C CA . THR A 1 495 ? -6.291 -1.145 -15.010 1.00 95.75 495 THR A CA 1
ATOM 3577 C C . THR A 1 495 ? -6.925 -1.918 -16.170 1.00 95.75 495 THR A C 1
ATOM 3579 O O . THR A 1 495 ? -6.913 -1.465 -17.317 1.00 95.75 495 THR A O 1
ATOM 3582 N N . GLY A 1 496 ? -7.424 -3.128 -15.889 1.00 95.81 496 GLY A N 1
ATOM 3583 C CA . GLY A 1 496 ? -7.908 -4.059 -16.915 1.00 95.81 496 GLY A CA 1
ATOM 3584 C C . GLY A 1 496 ? -6.803 -4.623 -17.821 1.00 95.81 496 GLY A C 1
ATOM 3585 O O . GLY A 1 496 ? -7.015 -4.741 -19.027 1.00 95.81 496 GLY A O 1
ATOM 3586 N N . LEU A 1 497 ? -5.625 -4.920 -17.257 1.00 96.50 497 LEU A N 1
ATOM 3587 C CA . LEU A 1 497 ? -4.470 -5.480 -17.970 1.00 96.50 497 LEU A CA 1
ATOM 3588 C C . LEU A 1 497 ? -4.803 -6.806 -18.680 1.00 96.50 497 LEU A C 1
ATOM 3590 O O . LEU A 1 497 ? -5.465 -7.681 -18.128 1.00 96.50 497 LEU A O 1
ATOM 3594 N N . LYS A 1 498 ? -4.261 -6.990 -19.883 1.00 95.62 498 LYS A N 1
ATOM 3595 C CA . LYS A 1 498 ? -4.209 -8.267 -20.598 1.00 95.62 498 LYS A CA 1
ATOM 3596 C C . LYS A 1 498 ? -2.806 -8.452 -21.160 1.00 95.62 498 LYS A C 1
ATOM 3598 O O . LYS A 1 498 ? -2.310 -7.593 -21.888 1.00 95.62 498 LYS A O 1
ATOM 3603 N N . ILE A 1 499 ? -2.177 -9.578 -20.843 1.00 95.75 499 ILE A N 1
ATOM 3604 C CA . ILE A 1 499 ? -0.848 -9.930 -21.348 1.00 95.75 499 ILE A CA 1
ATOM 3605 C C . ILE A 1 499 ? -0.823 -11.360 -21.879 1.00 95.75 499 ILE A C 1
ATOM 3607 O O . ILE A 1 499 ? -1.452 -12.249 -21.312 1.00 95.75 499 ILE A O 1
ATOM 3611 N N . ALA A 1 500 ? -0.057 -11.569 -22.946 1.00 95.81 500 ALA A N 1
ATOM 3612 C CA . ALA A 1 500 ? 0.370 -12.886 -23.409 1.00 95.81 500 ALA A CA 1
ATOM 3613 C C . ALA A 1 500 ? 1.889 -12.885 -23.598 1.00 95.81 500 ALA A C 1
ATOM 3615 O O . ALA A 1 500 ? 2.504 -11.825 -23.768 1.00 95.81 500 ALA A O 1
ATOM 3616 N N . TRP A 1 501 ? 2.500 -14.064 -23.537 1.00 96.44 501 TRP A N 1
ATOM 3617 C CA . TRP A 1 501 ? 3.948 -14.222 -23.546 1.00 96.44 501 TRP A CA 1
ATOM 3618 C C . TRP A 1 501 ? 4.383 -15.511 -24.250 1.00 96.44 501 TRP A C 1
ATOM 3620 O O . TRP A 1 501 ? 3.614 -16.462 -24.372 1.00 96.44 501 TRP A O 1
ATOM 3630 N N . THR A 1 502 ? 5.642 -15.557 -24.685 1.00 95.88 502 THR A N 1
ATOM 3631 C CA . THR A 1 502 ? 6.256 -16.742 -25.293 1.00 95.88 502 THR A CA 1
ATOM 3632 C C . THR A 1 502 ? 6.332 -17.893 -24.296 1.00 95.88 502 THR A C 1
ATOM 3634 O O . THR A 1 502 ? 6.718 -17.689 -23.146 1.00 95.88 502 THR A O 1
ATOM 3637 N N . ASP A 1 503 ? 6.053 -19.128 -24.721 1.00 92.12 503 ASP A N 1
ATOM 3638 C CA . ASP A 1 503 ? 6.135 -20.287 -23.819 1.00 92.12 503 ASP A CA 1
ATOM 3639 C C . ASP A 1 503 ? 7.566 -20.841 -23.621 1.00 92.12 503 ASP A C 1
ATOM 3641 O O . ASP A 1 503 ? 7.772 -21.975 -23.206 1.00 92.12 503 ASP A O 1
ATOM 3645 N N . ASP A 1 504 ? 8.595 -20.018 -23.830 1.00 92.56 504 ASP A N 1
ATOM 3646 C CA . ASP A 1 504 ? 9.989 -20.364 -23.526 1.00 92.56 504 ASP A CA 1
ATOM 3647 C C . ASP A 1 504 ? 10.402 -19.936 -22.099 1.00 92.56 504 ASP A C 1
ATOM 3649 O O . ASP A 1 504 ? 9.629 -19.325 -21.360 1.00 92.56 504 ASP A O 1
ATOM 3653 N N . ALA A 1 505 ? 11.629 -20.254 -21.676 1.00 88.75 505 ALA A N 1
ATOM 3654 C CA . ALA A 1 505 ? 12.125 -19.958 -20.325 1.00 88.75 505 ALA A CA 1
ATOM 3655 C C . ALA A 1 505 ? 12.214 -18.453 -19.979 1.00 88.75 505 ALA A C 1
ATOM 3657 O O . ALA A 1 505 ? 12.314 -18.090 -18.807 1.00 88.75 505 ALA A O 1
ATOM 3658 N N . ASN A 1 506 ? 12.196 -17.555 -20.967 1.00 90.12 506 ASN A N 1
ATOM 3659 C CA . ASN A 1 506 ? 12.271 -16.111 -20.744 1.00 90.12 506 ASN A CA 1
ATOM 3660 C C . ASN A 1 506 ? 10.908 -15.464 -20.473 1.00 90.12 506 ASN A C 1
ATOM 3662 O O . ASN A 1 506 ? 10.877 -14.405 -19.826 1.00 90.12 506 ASN A O 1
ATOM 3666 N N . LYS A 1 507 ? 9.824 -16.083 -20.970 1.00 94.38 507 LYS A N 1
ATOM 3667 C CA . LYS A 1 507 ? 8.450 -15.555 -20.967 1.00 94.38 507 LYS A CA 1
ATOM 3668 C C . LYS A 1 507 ? 8.438 -14.087 -21.432 1.00 94.38 507 LYS A C 1
ATOM 3670 O O . LYS A 1 507 ? 8.216 -13.156 -20.650 1.00 94.38 507 LYS A O 1
ATOM 3675 N N . TYR A 1 508 ? 8.819 -13.867 -22.693 1.00 95.50 508 TYR A N 1
ATOM 3676 C CA . TYR A 1 508 ? 8.816 -12.536 -23.306 1.00 95.50 508 TYR A CA 1
ATOM 3677 C C . TYR A 1 508 ? 7.393 -12.151 -23.698 1.00 95.50 508 TYR A C 1
ATOM 3679 O O . TYR A 1 508 ? 6.674 -12.984 -24.233 1.00 95.50 508 TYR A O 1
ATOM 3687 N N . ILE A 1 509 ? 6.993 -10.903 -23.460 1.00 96.19 509 ILE A N 1
ATOM 3688 C CA . ILE A 1 509 ? 5.656 -10.419 -23.828 1.00 96.19 509 ILE A CA 1
ATOM 3689 C C . ILE A 1 509 ? 5.483 -10.468 -25.353 1.00 96.19 509 ILE A C 1
ATOM 3691 O O . ILE A 1 509 ? 6.375 -10.035 -26.081 1.00 96.19 509 ILE A O 1
ATOM 3695 N N . THR A 1 510 ? 4.340 -10.983 -25.810 1.00 96.38 510 THR A N 1
ATOM 3696 C CA . THR A 1 510 ? 3.908 -10.967 -27.221 1.00 96.38 510 THR A CA 1
ATOM 3697 C C . THR A 1 510 ? 2.600 -10.201 -27.418 1.00 96.38 510 THR A C 1
ATOM 3699 O O . THR A 1 510 ? 2.373 -9.650 -28.488 1.00 96.38 510 THR A O 1
ATOM 3702 N N . SER A 1 511 ? 1.760 -10.083 -26.388 1.00 96.94 511 SER A N 1
ATOM 3703 C CA . SER A 1 511 ? 0.574 -9.221 -26.407 1.00 96.94 511 SER A CA 1
ATOM 3704 C C . SER A 1 511 ? 0.529 -8.376 -25.144 1.00 96.94 511 SER A C 1
ATOM 3706 O O . SER A 1 511 ? 0.740 -8.903 -24.051 1.00 96.94 511 SER A O 1
ATOM 3708 N N . TYR A 1 512 ? 0.219 -7.088 -25.285 1.00 97.38 512 TYR A N 1
ATOM 3709 C CA . TYR A 1 512 ? 0.058 -6.159 -24.166 1.00 97.38 512 TYR A CA 1
ATOM 3710 C C . TYR A 1 512 ? -1.096 -5.189 -24.420 1.00 97.38 512 TYR A C 1
ATOM 3712 O O . TYR A 1 512 ? -1.046 -4.362 -25.326 1.00 97.38 512 TYR A O 1
ATOM 3720 N N . ASP A 1 513 ? -2.140 -5.280 -23.605 1.00 96.44 513 ASP A N 1
ATOM 3721 C CA . ASP A 1 513 ? -3.309 -4.411 -23.687 1.00 96.44 513 ASP A CA 1
ATOM 3722 C C . ASP A 1 513 ? -3.803 -4.026 -22.285 1.00 96.44 513 ASP A C 1
ATOM 3724 O O . ASP A 1 513 ? -3.520 -4.700 -21.296 1.00 96.44 513 ASP A O 1
ATOM 3728 N N . TYR A 1 514 ? -4.523 -2.915 -22.189 1.00 96.12 514 TYR A N 1
ATOM 3729 C CA . TYR A 1 514 ? -5.112 -2.402 -20.954 1.00 96.12 514 TYR A CA 1
ATOM 3730 C C . TYR A 1 514 ? -6.271 -1.462 -21.285 1.00 96.12 514 TYR A C 1
ATOM 3732 O O . TYR A 1 514 ? -6.315 -0.890 -22.378 1.00 96.12 514 TYR A O 1
ATOM 3740 N N . ILE A 1 515 ? -7.185 -1.275 -20.328 1.00 96.25 515 ILE A N 1
ATOM 3741 C CA . ILE A 1 515 ? -8.309 -0.344 -20.483 1.00 96.25 515 ILE A CA 1
ATOM 3742 C C . ILE A 1 515 ? -7.890 1.072 -20.077 1.00 96.25 515 ILE A C 1
ATOM 3744 O O . ILE A 1 515 ? -8.029 1.991 -20.879 1.00 96.25 515 ILE A O 1
ATOM 3748 N N . ASP A 1 516 ? -7.308 1.233 -18.883 1.00 94.44 516 ASP A N 1
ATOM 3749 C CA . ASP A 1 516 ? -6.760 2.515 -18.426 1.00 94.44 516 ASP A CA 1
ATOM 3750 C C . ASP A 1 516 ? -5.236 2.430 -18.214 1.00 94.44 516 ASP A C 1
ATOM 3752 O O . ASP A 1 516 ? -4.708 1.451 -17.670 1.00 94.44 516 ASP A O 1
ATOM 3756 N N . GLU A 1 517 ? -4.525 3.481 -18.629 1.00 89.44 517 GLU A N 1
ATOM 3757 C CA . GLU A 1 517 ? -3.155 3.765 -18.184 1.00 89.44 517 GLU A CA 1
ATOM 3758 C C . GLU A 1 517 ? -3.235 4.375 -16.775 1.00 89.44 517 GLU A C 1
ATOM 3760 O O . GLU A 1 517 ? -4.101 5.213 -16.521 1.00 89.44 517 GLU A O 1
ATOM 3765 N N . ASN A 1 518 ? -2.342 3.963 -15.871 1.00 90.50 518 ASN A N 1
ATOM 3766 C CA . ASN A 1 518 ? -2.404 4.193 -14.421 1.00 90.50 518 ASN A CA 1
ATOM 3767 C C . ASN A 1 518 ? -3.489 3.395 -13.663 1.00 90.50 518 ASN A C 1
ATOM 3769 O O . ASN A 1 518 ? -4.186 2.527 -14.197 1.00 90.50 518 ASN A O 1
ATOM 3773 N N . ILE A 1 519 ? -3.549 3.640 -12.350 1.00 92.50 519 ILE A N 1
ATOM 3774 C CA . ILE A 1 519 ? -4.453 2.985 -11.409 1.00 92.50 519 ILE A CA 1
ATOM 3775 C C . ILE A 1 519 ? -5.751 3.785 -11.299 1.00 92.50 519 ILE A C 1
ATOM 3777 O O . ILE A 1 519 ? -5.753 4.933 -10.850 1.00 92.50 519 ILE A O 1
ATOM 3781 N N . THR A 1 520 ? -6.856 3.157 -11.697 1.00 92.88 520 THR A N 1
ATOM 3782 C CA . THR A 1 520 ? -8.207 3.730 -11.662 1.00 92.88 520 THR A CA 1
ATOM 3783 C C . THR A 1 520 ? -9.140 2.882 -10.786 1.00 92.88 520 THR A C 1
ATOM 3785 O O . THR A 1 520 ? -8.703 1.932 -10.130 1.00 92.88 520 THR A O 1
ATOM 3788 N N . CYS A 1 521 ? -10.430 3.242 -10.732 1.00 93.75 521 CYS A N 1
ATOM 3789 C CA . CYS A 1 521 ? -11.423 2.699 -9.797 1.00 93.75 521 CYS A CA 1
ATOM 3790 C C . CYS A 1 521 ? -11.369 1.167 -9.663 1.00 93.75 521 CYS A C 1
ATOM 3792 O O . CYS A 1 521 ? -11.300 0.631 -8.558 1.00 93.75 521 CYS A O 1
ATOM 3794 N N . GLU A 1 522 ? -11.366 0.451 -10.786 1.00 96.25 522 GLU A N 1
ATOM 3795 C CA . GLU A 1 522 ? -11.522 -1.007 -10.805 1.00 96.25 522 GLU A CA 1
ATOM 3796 C C . GLU A 1 522 ? -10.289 -1.773 -10.294 1.00 96.25 522 GLU A C 1
ATOM 3798 O O . GLU A 1 522 ? -10.392 -2.961 -9.994 1.00 96.25 522 GLU A O 1
ATOM 3803 N N . ARG A 1 523 ? -9.130 -1.118 -10.110 1.00 95.19 523 ARG A N 1
ATOM 3804 C CA . ARG A 1 523 ? -7.977 -1.754 -9.447 1.00 95.19 523 ARG A CA 1
ATOM 3805 C C . ARG A 1 523 ? -8.232 -1.987 -7.951 1.00 95.19 523 ARG A C 1
ATOM 3807 O O . ARG A 1 523 ? -7.721 -2.956 -7.391 1.00 95.19 523 ARG A O 1
ATOM 3814 N N . CYS A 1 524 ? -9.033 -1.122 -7.324 1.00 95.38 524 CYS A N 1
ATOM 3815 C CA . CYS A 1 524 ? -9.406 -1.205 -5.906 1.00 95.38 524 CYS A CA 1
ATOM 3816 C C . CYS A 1 524 ? -10.832 -1.736 -5.691 1.00 95.38 524 CYS A C 1
ATOM 3818 O O . CYS A 1 524 ? -11.117 -2.320 -4.650 1.00 95.38 524 CYS A O 1
ATOM 3820 N N . HIS A 1 525 ? -11.718 -1.556 -6.673 1.00 95.75 525 HIS A N 1
ATOM 3821 C CA . HIS A 1 525 ? -13.130 -1.948 -6.604 1.00 95.75 525 HIS A CA 1
ATOM 3822 C C . HIS A 1 525 ? -13.472 -3.227 -7.396 1.00 95.75 525 HIS A C 1
ATOM 3824 O O . HIS A 1 525 ? -14.597 -3.722 -7.322 1.00 95.75 525 HIS A O 1
ATOM 3830 N N . GLY A 1 526 ? -12.507 -3.791 -8.127 1.00 96.56 526 GLY A 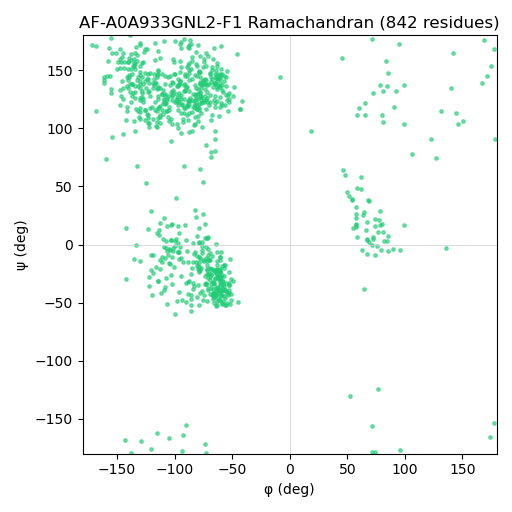N 1
ATOM 3831 C CA . GLY A 1 526 ? -12.707 -4.959 -8.984 1.00 96.56 526 GLY A CA 1
ATOM 3832 C C . GLY A 1 526 ? -13.480 -4.654 -10.281 1.00 96.56 526 GLY A C 1
ATOM 3833 O O . GLY A 1 526 ? -13.824 -3.500 -10.543 1.00 96.56 526 GLY A O 1
ATOM 3834 N N . PRO A 1 527 ? -13.740 -5.683 -11.112 1.00 97.31 527 PRO A N 1
ATOM 3835 C CA . PRO A 1 527 ? -14.402 -5.535 -12.413 1.00 97.31 527 PRO A CA 1
ATOM 3836 C C . PRO A 1 527 ? -15.850 -5.012 -12.316 1.00 97.31 527 PRO A C 1
ATOM 3838 O O . PRO A 1 527 ? -16.696 -5.629 -11.668 1.00 97.31 527 PRO A O 1
ATOM 3841 N N . GLY A 1 528 ? -16.154 -3.896 -12.986 1.00 96.94 528 GLY A N 1
ATOM 3842 C CA . GLY A 1 528 ? -17.384 -3.119 -12.793 1.00 96.94 528 GLY A CA 1
ATOM 3843 C C . GLY A 1 528 ? -18.505 -3.304 -13.820 1.00 96.94 528 GLY A C 1
ATOM 3844 O O . GLY A 1 528 ? -19.582 -2.738 -13.634 1.00 96.94 528 GLY A O 1
ATOM 3845 N N . SER A 1 529 ? -18.330 -4.101 -14.879 1.00 97.06 529 SER A N 1
ATOM 3846 C CA . SER A 1 529 ? -19.359 -4.281 -15.933 1.00 97.06 529 SER A CA 1
ATOM 3847 C C . SER A 1 529 ? -20.747 -4.676 -15.413 1.00 97.06 529 SER A C 1
ATOM 3849 O O . SER A 1 529 ? -21.758 -4.144 -15.868 1.00 97.06 529 SER A O 1
ATOM 3851 N N . LYS A 1 530 ? -20.834 -5.584 -14.435 1.00 96.94 530 LYS A N 1
ATOM 3852 C CA . LYS A 1 530 ? -22.125 -6.019 -13.872 1.00 96.94 530 LYS A CA 1
ATOM 3853 C C . LYS A 1 530 ? -22.768 -4.950 -12.993 1.00 96.94 530 LYS A C 1
ATOM 3855 O O . LYS A 1 530 ? -23.989 -4.818 -13.002 1.00 96.94 530 LYS A O 1
ATOM 3860 N N . HIS A 1 531 ? -21.959 -4.160 -12.290 1.00 95.62 531 HIS A N 1
ATOM 3861 C CA . HIS A 1 531 ? -22.413 -2.980 -11.557 1.00 95.62 531 HIS A CA 1
ATOM 3862 C C . HIS A 1 531 ? -22.986 -1.925 -12.514 1.00 95.62 531 HIS A C 1
ATOM 3864 O O . HIS A 1 531 ? -24.119 -1.482 -12.333 1.00 95.62 531 HIS A O 1
ATOM 3870 N N . GLN A 1 532 ? -22.259 -1.607 -13.591 1.00 94.00 532 GLN A N 1
ATOM 3871 C CA . GLN A 1 532 ? -22.715 -0.703 -14.651 1.00 94.00 532 GLN A CA 1
ATOM 3872 C C . GLN A 1 532 ? -24.045 -1.174 -15.266 1.00 94.00 532 GLN A C 1
ATOM 3874 O O . GLN A 1 532 ? -25.002 -0.404 -15.328 1.00 94.00 532 GLN A O 1
ATOM 3879 N N . LEU A 1 533 ? -24.131 -2.441 -15.691 1.00 93.94 533 LEU A N 1
ATOM 3880 C CA . LEU A 1 533 ? -25.334 -3.011 -16.316 1.00 93.94 533 LEU A CA 1
ATOM 3881 C C . LEU A 1 533 ? -26.544 -3.066 -15.371 1.00 93.94 533 LEU A C 1
ATOM 3883 O O . LEU A 1 533 ? -27.681 -3.044 -15.835 1.00 93.94 533 LEU A O 1
ATOM 3887 N N . ALA A 1 534 ? -26.322 -3.100 -14.055 1.00 92.00 534 ALA A N 1
ATOM 3888 C CA . ALA A 1 534 ? -27.380 -2.997 -13.053 1.00 92.00 534 ALA A CA 1
ATOM 3889 C C . ALA A 1 534 ? -27.874 -1.552 -12.812 1.00 92.00 534 ALA A C 1
ATOM 3891 O O . ALA A 1 534 ? -28.734 -1.354 -11.954 1.00 92.00 534 ALA A O 1
ATOM 3892 N N . GLY A 1 535 ? -27.341 -0.557 -13.535 1.00 87.44 535 GLY A N 1
ATOM 3893 C CA . GLY A 1 535 ? -27.618 0.868 -13.317 1.00 87.44 535 GLY A CA 1
ATOM 3894 C C . GLY A 1 535 ? -26.845 1.475 -12.139 1.00 87.44 535 GLY A C 1
ATOM 3895 O O . GLY A 1 535 ? -27.225 2.529 -11.634 1.00 87.44 535 GLY A O 1
ATOM 3896 N N . GLY A 1 536 ? -25.787 0.807 -11.670 1.00 79.06 536 GLY A N 1
ATOM 3897 C CA . GLY A 1 536 ? -25.016 1.199 -10.493 1.00 79.06 536 GLY A CA 1
ATOM 3898 C C . GLY A 1 536 ? -25.721 0.859 -9.173 1.00 79.06 536 GLY A C 1
ATOM 3899 O O . GLY A 1 536 ? -26.066 -0.295 -8.905 1.00 79.06 536 GLY A O 1
ATOM 3900 N N . GLY A 1 537 ? -25.911 1.870 -8.320 1.00 71.00 537 GLY A N 1
ATOM 3901 C CA . GLY A 1 537 ? -26.537 1.750 -6.996 1.00 71.00 537 GLY A CA 1
ATOM 3902 C C . GLY A 1 537 ? -25.540 1.601 -5.837 1.00 71.00 537 GLY A C 1
ATOM 3903 O O . GLY A 1 537 ? -24.327 1.646 -6.029 1.00 71.00 537 GLY A O 1
ATOM 3904 N N . LYS A 1 538 ? -26.050 1.424 -4.608 1.00 73.44 538 LYS A N 1
ATOM 3905 C CA . LYS A 1 538 ? -25.247 1.323 -3.369 1.00 73.44 538 LYS A CA 1
ATOM 3906 C C . LYS A 1 538 ? -24.410 0.030 -3.317 1.00 73.44 538 LYS A C 1
ATOM 3908 O O . LYS A 1 538 ? -24.765 -0.900 -2.602 1.00 73.44 538 LYS A O 1
ATOM 3913 N N . GLY A 1 539 ? -23.318 -0.054 -4.076 1.00 79.44 539 GLY A N 1
ATOM 3914 C CA . GLY A 1 539 ? -22.339 -1.150 -4.002 1.00 79.44 539 GLY A CA 1
ATOM 3915 C C . GLY A 1 539 ? -22.767 -2.495 -4.610 1.00 79.44 539 GLY A C 1
ATOM 3916 O O . GLY A 1 539 ? -22.143 -3.509 -4.329 1.00 79.44 539 GLY A O 1
ATOM 3917 N N . LYS A 1 540 ? -23.818 -2.556 -5.439 1.00 89.12 540 LYS A N 1
ATOM 3918 C CA . LYS A 1 540 ? -24.277 -3.820 -6.050 1.00 89.12 540 LYS A CA 1
ATOM 3919 C C . LYS A 1 540 ? -23.273 -4.337 -7.093 1.00 89.12 540 LYS A C 1
ATOM 3921 O O . LYS A 1 540 ? -22.939 -3.594 -8.007 1.00 89.12 540 LYS A O 1
ATOM 3926 N N . TYR A 1 541 ? -22.856 -5.604 -7.004 1.00 95.25 541 TYR A N 1
ATOM 3927 C CA . TYR A 1 541 ? -21.916 -6.263 -7.938 1.00 95.25 541 TYR A CA 1
ATOM 3928 C C . TYR A 1 541 ? -20.535 -5.589 -8.094 1.00 95.25 541 TYR A C 1
ATOM 3930 O O . TYR A 1 541 ? -19.870 -5.796 -9.106 1.00 95.25 541 TYR A O 1
ATOM 3938 N N . ILE A 1 542 ? -20.101 -4.796 -7.113 1.00 96.06 542 ILE A N 1
ATOM 3939 C CA . ILE A 1 542 ? -18.793 -4.129 -7.090 1.00 96.06 542 ILE A CA 1
ATOM 3940 C C . ILE A 1 542 ? -18.203 -4.244 -5.682 1.00 96.06 542 ILE A C 1
ATOM 3942 O O . ILE A 1 542 ? -18.954 -4.243 -4.705 1.00 96.06 542 ILE A O 1
ATOM 3946 N N . VAL A 1 543 ? -16.878 -4.344 -5.564 1.00 97.25 543 VAL A N 1
ATOM 3947 C CA . VAL A 1 543 ? -16.223 -4.406 -4.252 1.00 97.25 543 VAL A CA 1
ATOM 3948 C C . VAL A 1 543 ? -16.236 -3.025 -3.600 1.00 97.25 543 VAL A C 1
ATOM 3950 O O . VAL A 1 543 ? -15.944 -2.017 -4.245 1.00 97.25 543 VAL A O 1
ATOM 3953 N N . ASN A 1 544 ? -16.515 -2.967 -2.301 1.00 94.25 544 ASN A N 1
ATOM 3954 C CA . ASN A 1 544 ? -16.245 -1.805 -1.465 1.00 94.25 544 ASN A CA 1
ATOM 3955 C C . ASN A 1 544 ? -15.199 -2.182 -0.398 1.00 94.25 544 ASN A C 1
ATOM 3957 O O . ASN A 1 544 ? -15.555 -2.873 0.557 1.00 94.25 544 ASN A O 1
ATOM 3961 N N . PRO A 1 545 ? -13.932 -1.734 -0.535 1.00 94.50 545 PRO A N 1
ATOM 3962 C CA . PRO A 1 545 ? -12.839 -2.100 0.371 1.00 94.50 545 PRO A CA 1
ATOM 3963 C C . PRO A 1 545 ? -13.112 -1.875 1.865 1.00 94.50 545 PRO A C 1
ATOM 3965 O O . PRO A 1 545 ? -12.687 -2.696 2.674 1.00 94.50 545 PRO A O 1
ATOM 3968 N N . ARG A 1 546 ? -13.896 -0.844 2.227 1.00 90.81 546 ARG A N 1
ATOM 3969 C CA . ARG A 1 546 ? -14.263 -0.537 3.626 1.00 90.81 546 ARG A CA 1
ATOM 3970 C C . ARG A 1 546 ? -15.043 -1.669 4.310 1.00 90.81 546 ARG A C 1
ATOM 3972 O O . ARG A 1 546 ? -15.063 -1.749 5.532 1.00 90.81 546 ARG A O 1
ATOM 3979 N N . TYR A 1 547 ? -15.702 -2.518 3.522 1.00 94.62 547 TYR A N 1
ATOM 3980 C CA . TYR A 1 547 ? -16.564 -3.614 3.974 1.00 94.62 547 TYR A CA 1
ATOM 3981 C C . TYR A 1 547 ? -15.949 -4.998 3.712 1.00 94.62 547 TYR A C 1
ATOM 3983 O O . TYR A 1 547 ? -16.668 -5.987 3.580 1.00 94.62 547 TYR A O 1
ATOM 3991 N N . LEU A 1 548 ? -14.620 -5.050 3.587 1.00 96.69 548 LEU A N 1
ATOM 3992 C CA . LEU A 1 548 ? -13.820 -6.272 3.649 1.00 96.69 548 LEU A CA 1
ATOM 3993 C C . LEU A 1 548 ? -13.278 -6.471 5.075 1.00 96.69 548 LEU A C 1
ATOM 3995 O O . LEU A 1 548 ? -13.353 -5.564 5.911 1.00 96.69 548 LEU A O 1
ATOM 3999 N N . THR A 1 549 ? -12.649 -7.615 5.345 1.00 95.62 549 THR A N 1
ATOM 4000 C CA . THR A 1 549 ? -11.769 -7.763 6.520 1.00 95.62 549 THR A CA 1
ATOM 4001 C C . THR A 1 549 ? -10.563 -6.817 6.431 1.00 95.62 549 THR A C 1
ATOM 4003 O O . THR A 1 549 ? -10.144 -6.446 5.334 1.00 95.62 549 THR A O 1
ATOM 4006 N N . ALA A 1 550 ? -9.975 -6.409 7.558 1.00 94.62 550 ALA A N 1
ATOM 4007 C CA . ALA A 1 550 ? -8.853 -5.468 7.605 1.00 94.62 550 ALA A CA 1
ATOM 4008 C C . ALA A 1 550 ? -7.618 -5.993 6.862 1.00 94.62 550 ALA A C 1
ATOM 4010 O O . ALA A 1 550 ? -6.925 -5.221 6.192 1.00 94.62 550 ALA A O 1
ATOM 4011 N N . ASN A 1 551 ? -7.377 -7.311 6.895 1.00 93.50 551 ASN A N 1
ATOM 4012 C CA . ASN A 1 551 ? -6.353 -7.942 6.061 1.00 93.50 551 ASN A CA 1
ATOM 4013 C C . ASN A 1 551 ? -6.695 -7.796 4.567 1.00 93.50 551 ASN A C 1
ATOM 4015 O O . ASN A 1 551 ? -5.881 -7.267 3.814 1.00 93.50 551 ASN A O 1
ATOM 4019 N N . ALA A 1 552 ? -7.901 -8.184 4.135 1.00 96.62 552 ALA A N 1
ATOM 4020 C CA . ALA A 1 552 ? -8.301 -8.096 2.729 1.00 96.62 552 ALA A CA 1
ATOM 4021 C C . ALA A 1 552 ? -8.340 -6.645 2.204 1.00 96.62 552 ALA A C 1
ATOM 4023 O O . ALA A 1 552 ? -7.931 -6.397 1.068 1.00 96.62 552 ALA A O 1
ATOM 4024 N N . GLU A 1 553 ? -8.750 -5.674 3.029 1.00 96.62 553 GLU A N 1
ATOM 4025 C CA . GLU A 1 553 ? -8.661 -4.239 2.727 1.00 96.62 553 GLU A CA 1
ATOM 4026 C C . GLU A 1 553 ? -7.198 -3.786 2.588 1.00 96.62 553 GLU A C 1
ATOM 4028 O O . GLU A 1 553 ? -6.848 -3.086 1.637 1.00 96.62 553 GLU A O 1
ATOM 4033 N N . SER A 1 554 ? -6.307 -4.239 3.474 1.00 96.19 554 SER A N 1
ATOM 4034 C CA . SER A 1 554 ? -4.872 -3.930 3.394 1.00 96.19 554 SER A CA 1
ATOM 4035 C C . SER A 1 554 ? -4.208 -4.555 2.160 1.00 96.19 554 SER A C 1
ATOM 4037 O O . SER A 1 554 ? -3.341 -3.936 1.536 1.00 96.19 554 SER A O 1
ATOM 4039 N N . GLN A 1 555 ? -4.658 -5.737 1.726 1.00 97.12 555 GLN A N 1
ATOM 4040 C CA . GLN A 1 555 ? -4.209 -6.371 0.481 1.00 97.12 555 GLN A CA 1
ATOM 4041 C C . GLN A 1 555 ? -4.610 -5.581 -0.781 1.00 97.12 555 GLN A C 1
ATOM 4043 O O . GLN A 1 555 ? -3.908 -5.663 -1.793 1.00 97.12 555 GLN A O 1
ATOM 4048 N N . VAL A 1 556 ? -5.655 -4.737 -0.729 1.00 97.12 556 VAL A N 1
ATOM 4049 C CA . VAL A 1 556 ? -5.993 -3.795 -1.822 1.00 97.12 556 VAL A CA 1
ATOM 4050 C C . VAL A 1 556 ? -4.866 -2.793 -2.079 1.00 97.12 556 VAL A C 1
ATOM 4052 O O . VAL A 1 556 ? -4.662 -2.379 -3.221 1.00 97.12 556 VAL A O 1
ATOM 4055 N N . CYS A 1 557 ? -4.087 -2.444 -1.055 1.00 95.69 557 CYS A N 1
ATOM 4056 C CA . CYS A 1 557 ? -2.839 -1.699 -1.214 1.00 95.69 557 CYS A CA 1
ATOM 4057 C C . CYS A 1 557 ? -1.664 -2.646 -1.510 1.00 95.69 557 CYS A C 1
ATOM 4059 O O . CYS A 1 557 ? -0.873 -2.395 -2.424 1.00 95.69 557 CYS A O 1
ATOM 4061 N N . GLY A 1 558 ? -1.580 -3.768 -0.786 1.00 95.75 558 GLY A N 1
ATOM 4062 C CA . GLY A 1 558 ? -0.507 -4.759 -0.898 1.00 95.75 558 GLY A CA 1
ATOM 4063 C C . GLY A 1 558 ? -0.260 -5.278 -2.317 1.00 95.75 558 GLY A C 1
ATOM 4064 O O . GLY A 1 558 ? 0.898 -5.462 -2.687 1.00 95.75 558 GLY A O 1
ATOM 4065 N N . GLN A 1 559 ? -1.296 -5.426 -3.153 1.00 93.94 559 GLN A N 1
ATOM 4066 C CA . GLN A 1 559 ? -1.163 -5.879 -4.552 1.00 93.94 559 GLN A CA 1
ATOM 4067 C C . GLN A 1 559 ? -0.145 -5.075 -5.386 1.00 93.94 559 GLN A C 1
ATOM 4069 O O . GLN A 1 559 ? 0.394 -5.598 -6.363 1.00 93.94 559 GLN A O 1
ATOM 4074 N N . CYS A 1 560 ? 0.132 -3.829 -4.981 1.00 93.69 560 CYS A N 1
ATOM 4075 C CA . CYS A 1 560 ? 1.210 -2.992 -5.507 1.00 93.69 560 CYS A CA 1
ATOM 4076 C C . CYS A 1 560 ? 2.276 -2.638 -4.451 1.00 93.69 560 CYS A C 1
ATOM 4078 O O . CYS A 1 560 ? 3.369 -2.241 -4.839 1.00 93.69 560 CYS A O 1
ATOM 4080 N N . HIS A 1 561 ? 1.976 -2.748 -3.149 1.00 93.81 561 HIS A N 1
ATOM 4081 C CA . HIS A 1 561 ? 2.798 -2.262 -2.028 1.00 93.81 561 HIS A CA 1
ATOM 4082 C C . HIS A 1 561 ? 3.257 -3.346 -1.029 1.00 93.81 561 HIS A C 1
ATOM 4084 O O . HIS A 1 561 ? 3.470 -3.038 0.142 1.00 93.81 561 HIS A O 1
ATOM 4090 N N . ALA A 1 562 ? 3.427 -4.603 -1.453 1.00 92.50 562 ALA A N 1
ATOM 4091 C CA . ALA A 1 562 ? 3.915 -5.686 -0.585 1.00 92.50 562 ALA A CA 1
ATOM 4092 C C . ALA A 1 562 ? 5.419 -6.016 -0.687 1.00 92.50 562 ALA A C 1
ATOM 4094 O O . ALA A 1 562 ? 6.079 -6.154 0.339 1.00 92.50 562 ALA A O 1
ATOM 4095 N N . ALA A 1 563 ? 5.981 -6.192 -1.885 1.00 89.00 563 ALA A N 1
ATOM 4096 C CA . ALA A 1 563 ? 7.285 -6.848 -2.038 1.00 89.00 563 ALA A CA 1
ATOM 4097 C C . ALA A 1 563 ? 8.117 -6.303 -3.209 1.00 89.00 563 ALA A C 1
ATOM 4099 O O . ALA A 1 563 ? 7.554 -5.866 -4.219 1.00 89.00 563 ALA A O 1
ATOM 4100 N N . ASP A 1 564 ? 9.455 -6.383 -3.109 1.00 86.25 564 ASP A N 1
ATOM 4101 C CA . ASP A 1 564 ? 10.346 -6.111 -4.244 1.00 86.25 564 ASP A CA 1
ATOM 4102 C C . ASP A 1 564 ? 10.852 -7.387 -4.933 1.00 86.25 564 ASP A C 1
ATOM 4104 O O . ASP A 1 564 ? 10.564 -7.606 -6.115 1.00 86.25 564 ASP A O 1
ATOM 4108 N N . ALA A 1 565 ? 11.549 -8.256 -4.197 1.00 83.25 565 ALA A N 1
ATOM 4109 C CA . ALA A 1 565 ? 11.964 -9.576 -4.665 1.00 83.25 565 ALA A CA 1
ATOM 4110 C C . ALA A 1 565 ? 10.772 -10.514 -4.899 1.00 83.25 565 ALA A C 1
ATOM 4112 O O . ALA A 1 565 ? 10.816 -11.335 -5.821 1.00 83.25 565 ALA A O 1
ATOM 4113 N N . GLY A 1 566 ? 9.705 -10.361 -4.107 1.00 79.19 566 GLY A N 1
ATOM 4114 C CA . GLY A 1 566 ? 8.409 -11.001 -4.310 1.00 79.19 566 GLY A CA 1
ATOM 4115 C C . GLY A 1 566 ? 7.748 -10.501 -5.591 1.00 79.19 566 GLY A C 1
ATOM 4116 O O . GLY A 1 566 ? 7.467 -9.315 -5.763 1.00 79.19 566 GLY A O 1
ATOM 4117 N N . LYS A 1 567 ? 7.524 -11.437 -6.506 1.00 88.12 567 LYS A N 1
ATOM 4118 C CA . LYS A 1 567 ? 7.085 -11.221 -7.890 1.00 88.12 567 LYS A CA 1
ATOM 4119 C C . LYS A 1 567 ? 5.876 -12.110 -8.191 1.00 88.12 567 LYS A C 1
ATOM 4121 O O . LYS A 1 567 ? 5.318 -12.688 -7.261 1.00 88.12 567 LYS A O 1
ATOM 4126 N N . SER A 1 568 ? 5.463 -12.231 -9.453 1.00 95.12 568 SER A N 1
ATOM 4127 C CA . SER A 1 568 ? 4.328 -13.079 -9.848 1.00 95.12 568 SER A CA 1
ATOM 4128 C C . SER A 1 568 ? 4.405 -14.489 -9.257 1.00 95.12 568 SER A C 1
ATOM 4130 O O . SER A 1 568 ? 5.461 -15.126 -9.287 1.00 95.12 568 SER A O 1
ATOM 4132 N N . LYS A 1 569 ? 3.277 -14.990 -8.744 1.00 95.44 569 LYS A N 1
ATOM 4133 C CA . LYS A 1 569 ? 3.153 -16.365 -8.246 1.00 95.44 569 LYS A CA 1
ATOM 4134 C C . LYS A 1 569 ? 3.269 -17.378 -9.382 1.00 95.44 569 LYS A C 1
ATOM 4136 O O . LYS A 1 569 ? 3.980 -18.369 -9.243 1.00 95.44 569 LYS A O 1
ATOM 4141 N N . ASP A 1 570 ? 2.612 -17.097 -10.504 1.00 94.88 570 ASP A N 1
ATOM 4142 C CA . ASP A 1 570 ? 2.603 -17.954 -11.688 1.00 94.88 570 ASP A CA 1
ATOM 4143 C C . ASP A 1 570 ? 2.506 -17.106 -12.972 1.00 94.88 570 ASP A C 1
ATOM 4145 O O . ASP A 1 570 ? 1.531 -16.368 -13.111 1.00 94.88 570 ASP A O 1
ATOM 4149 N N . PRO A 1 571 ? 3.470 -17.169 -13.912 1.00 94.25 571 PRO A N 1
ATOM 4150 C CA . PRO A 1 571 ? 4.715 -17.929 -13.830 1.00 94.25 571 PRO A CA 1
ATOM 4151 C C . PRO A 1 571 ? 5.652 -17.377 -12.745 1.00 94.25 571 PRO A C 1
ATOM 4153 O O . PRO A 1 571 ? 5.830 -16.162 -12.603 1.00 94.25 571 PRO A O 1
ATOM 4156 N N . LEU A 1 572 ? 6.242 -18.283 -11.960 1.00 92.88 572 LEU A N 1
ATOM 4157 C CA . LEU A 1 572 ? 6.926 -17.952 -10.708 1.00 92.88 572 LEU A CA 1
ATOM 4158 C C . LEU A 1 572 ? 8.100 -16.981 -10.906 1.00 92.88 572 LEU A C 1
ATOM 4160 O O . LEU A 1 572 ? 9.064 -17.261 -11.616 1.00 92.88 572 LEU A O 1
ATOM 4164 N N . ASN A 1 573 ? 8.022 -15.839 -10.225 1.00 89.62 573 ASN A N 1
ATOM 4165 C CA . ASN A 1 573 ? 9.008 -14.759 -10.193 1.00 89.62 573 ASN A CA 1
ATOM 4166 C C . ASN A 1 573 ? 9.381 -14.129 -11.556 1.00 89.62 573 ASN A C 1
ATOM 4168 O O . ASN A 1 573 ? 10.392 -13.426 -11.670 1.00 89.62 573 ASN A O 1
ATOM 4172 N N . VAL A 1 574 ? 8.559 -14.340 -12.588 1.00 92.88 574 VAL A N 1
ATOM 4173 C CA . VAL A 1 574 ? 8.786 -13.850 -13.957 1.00 92.88 574 VAL A CA 1
ATOM 4174 C C . VAL A 1 574 ? 8.434 -12.371 -14.116 1.00 92.88 574 VAL A C 1
ATOM 4176 O O . VAL A 1 574 ? 9.266 -11.604 -14.619 1.00 92.88 574 VAL A O 1
ATOM 4179 N N . PHE A 1 575 ? 7.230 -11.969 -13.701 1.00 94.31 575 PHE A N 1
ATOM 4180 C CA . PHE A 1 575 ? 6.735 -10.595 -13.789 1.00 94.31 575 PHE A CA 1
ATOM 4181 C C . PHE A 1 575 ? 6.986 -9.854 -12.479 1.00 94.31 575 PHE A C 1
ATOM 4183 O O . PHE A 1 575 ? 6.814 -10.417 -11.401 1.00 94.31 575 PHE A O 1
ATOM 4190 N N . ALA A 1 576 ? 7.372 -8.579 -12.542 1.00 90.81 576 ALA A N 1
ATOM 4191 C CA . ALA A 1 576 ? 7.723 -7.808 -11.340 1.00 90.81 576 ALA A CA 1
ATOM 4192 C C . ALA A 1 576 ? 6.507 -7.217 -10.588 1.00 90.81 576 ALA A C 1
ATOM 4194 O O . ALA A 1 576 ? 6.597 -6.151 -9.981 1.00 90.81 576 ALA A O 1
ATOM 4195 N N . PHE A 1 577 ? 5.368 -7.905 -10.670 1.00 92.75 577 PHE A N 1
ATOM 4196 C CA . PHE A 1 577 ? 4.071 -7.516 -10.126 1.00 92.75 577 PHE A CA 1
ATOM 4197 C C . PHE A 1 577 ? 3.240 -8.758 -9.771 1.00 92.75 577 PHE A C 1
ATOM 4199 O O . PHE A 1 577 ? 3.536 -9.862 -10.229 1.00 92.75 577 PHE A O 1
ATOM 4206 N N . ALA A 1 578 ? 2.179 -8.565 -8.986 1.00 94.38 578 ALA A N 1
ATOM 4207 C CA . ALA A 1 578 ? 1.214 -9.604 -8.634 1.00 94.38 578 ALA A CA 1
ATOM 4208 C C . ALA A 1 578 ? 0.548 -10.198 -9.894 1.00 94.38 578 ALA A C 1
ATOM 4210 O O . ALA A 1 578 ? -0.079 -9.454 -10.645 1.00 94.38 578 ALA A O 1
ATOM 4211 N N . TRP A 1 579 ? 0.671 -11.503 -10.148 1.00 96.38 579 TRP A N 1
ATOM 4212 C CA . TRP A 1 579 ? 0.038 -12.187 -11.291 1.00 96.38 579 TRP A CA 1
ATOM 4213 C C . TRP A 1 579 ? -0.014 -13.703 -11.062 1.00 96.38 579 TRP A C 1
ATOM 4215 O O . TRP A 1 579 ? 0.921 -14.276 -10.491 1.00 96.38 579 TRP A O 1
ATOM 4225 N N . ASN A 1 580 ? -1.094 -14.339 -11.521 1.00 96.94 580 ASN A N 1
ATOM 4226 C CA . ASN A 1 580 ? -1.284 -15.787 -11.455 1.00 96.94 580 ASN A CA 1
ATOM 4227 C C . ASN A 1 580 ? -1.985 -16.296 -12.729 1.00 96.94 580 ASN A C 1
ATOM 4229 O O . ASN A 1 580 ? -3.179 -16.062 -12.922 1.00 96.94 580 ASN A O 1
ATOM 4233 N N . ALA A 1 581 ? -1.245 -16.986 -13.600 1.00 96.12 581 ALA A N 1
ATOM 4234 C CA . ALA A 1 581 ? -1.757 -17.496 -14.870 1.00 96.12 581 ALA A CA 1
ATOM 4235 C C . ALA A 1 581 ? -2.748 -18.667 -14.709 1.00 96.12 581 ALA A C 1
ATOM 4237 O O . ALA A 1 581 ? -3.680 -18.766 -15.509 1.00 96.12 581 ALA A O 1
ATOM 4238 N N . ALA A 1 582 ? -2.651 -19.480 -13.652 1.00 96.12 582 ALA A N 1
ATOM 4239 C CA . ALA A 1 582 ? -3.679 -20.470 -13.307 1.00 96.12 582 ALA A CA 1
ATOM 4240 C C . ALA A 1 582 ? -5.069 -19.830 -13.091 1.00 96.12 582 ALA A C 1
ATOM 4242 O O . ALA A 1 582 ? -6.092 -20.447 -13.391 1.00 96.12 582 ALA A O 1
ATOM 4243 N N . ASN A 1 583 ? -5.111 -18.557 -12.680 1.00 95.56 583 ASN A N 1
ATOM 4244 C CA . ASN A 1 583 ? -6.341 -17.779 -12.505 1.00 95.56 583 ASN A CA 1
ATOM 4245 C C . ASN A 1 583 ? -6.764 -16.988 -13.765 1.00 95.56 583 ASN A C 1
ATOM 4247 O O . ASN A 1 583 ? -7.615 -16.101 -13.677 1.00 95.56 583 ASN A O 1
ATOM 4251 N N . ALA A 1 584 ? -6.233 -17.307 -14.955 1.00 93.12 584 ALA A N 1
ATOM 4252 C CA . ALA A 1 584 ? -6.606 -16.653 -16.220 1.00 93.12 584 ALA A CA 1
ATOM 4253 C C . ALA A 1 584 ? -8.098 -16.799 -16.590 1.00 93.12 584 ALA A C 1
ATOM 4255 O O . ALA A 1 584 ? -8.652 -15.918 -17.242 1.00 93.12 584 ALA A O 1
ATOM 4256 N N . ASN A 1 585 ? -8.756 -17.876 -16.144 1.00 92.62 585 ASN A N 1
ATOM 4257 C CA . ASN A 1 585 ? -10.198 -18.105 -16.329 1.00 92.62 585 ASN A CA 1
ATOM 4258 C C . ASN A 1 585 ? -11.048 -17.688 -15.110 1.00 92.62 585 ASN A C 1
ATOM 4260 O O . ASN A 1 585 ? -12.264 -17.879 -15.115 1.00 92.62 585 ASN A O 1
ATOM 4264 N N . ALA A 1 586 ? -10.425 -17.157 -14.054 1.00 94.50 586 ALA A N 1
ATOM 4265 C CA . ALA A 1 586 ? -11.120 -16.648 -12.875 1.00 94.50 586 ALA A CA 1
ATOM 4266 C C . ALA A 1 586 ? -11.513 -15.169 -13.054 1.00 94.50 586 ALA A C 1
ATOM 4268 O O . ALA A 1 586 ? -11.083 -14.492 -13.993 1.00 94.50 586 ALA A O 1
ATOM 4269 N N . LEU A 1 587 ? -12.308 -14.648 -12.116 1.00 95.94 587 LEU A N 1
ATOM 4270 C CA . LEU A 1 587 ? -12.660 -13.229 -12.065 1.00 95.94 587 LEU A CA 1
ATOM 4271 C C . LEU A 1 587 ? -11.385 -12.367 -12.080 1.00 95.94 587 LEU A C 1
ATOM 4273 O O . LEU A 1 587 ? -10.477 -12.582 -11.287 1.00 95.94 587 LEU A O 1
ATOM 4277 N N . GLY A 1 588 ? -11.308 -11.388 -12.981 1.00 94.44 588 GLY A N 1
ATOM 4278 C CA . GLY A 1 588 ? -10.117 -10.545 -13.144 1.00 94.44 588 GLY A CA 1
ATOM 4279 C C . GLY A 1 588 ? -9.025 -11.105 -14.068 1.00 94.44 588 GLY A C 1
ATOM 4280 O O . GLY A 1 588 ? -8.084 -10.373 -14.358 1.00 94.44 588 GLY A O 1
ATOM 4281 N N . GLY A 1 589 ? -9.144 -12.336 -14.581 1.00 94.56 589 GLY A N 1
ATOM 4282 C CA . GLY A 1 589 ? -8.335 -12.833 -15.705 1.00 94.56 589 GLY A CA 1
ATOM 4283 C C . GLY A 1 589 ? -6.823 -12.881 -15.455 1.00 94.56 589 GLY A C 1
ATOM 4284 O O . GLY A 1 589 ? -6.047 -12.387 -16.268 1.00 94.56 589 GLY A O 1
ATOM 4285 N N . GLY A 1 590 ? -6.401 -13.436 -14.315 1.00 94.75 590 GLY A N 1
ATOM 4286 C CA . GLY A 1 590 ? -4.993 -13.498 -13.891 1.00 94.75 590 GLY A CA 1
ATOM 4287 C C . GLY A 1 590 ? -4.504 -12.303 -13.057 1.00 94.75 590 GLY A C 1
ATOM 4288 O O . GLY A 1 590 ? -3.395 -12.337 -12.518 1.00 94.75 590 GLY A O 1
ATOM 4289 N N . ILE A 1 591 ? -5.354 -11.286 -12.865 1.00 95.50 591 ILE A N 1
ATOM 4290 C CA . ILE A 1 591 ? -5.145 -10.152 -11.950 1.00 95.50 591 ILE A CA 1
ATOM 4291 C C . ILE A 1 591 ? -5.741 -10.468 -10.562 1.00 95.50 591 ILE A C 1
ATOM 4293 O O . ILE A 1 591 ? -6.761 -11.147 -10.447 1.00 95.50 591 ILE A O 1
ATOM 4297 N N . TYR A 1 592 ? -5.116 -9.957 -9.496 1.00 96.69 592 TYR A N 1
ATOM 4298 C CA . TYR A 1 592 ? -5.683 -9.967 -8.141 1.00 96.69 592 TYR A CA 1
ATOM 4299 C C . TYR A 1 592 ? -6.976 -9.134 -8.076 1.00 96.69 592 TYR A C 1
ATOM 4301 O O . TYR A 1 592 ? -7.015 -8.008 -8.577 1.00 96.69 592 TYR A O 1
ATOM 4309 N N . VAL A 1 593 ? -8.014 -9.652 -7.411 1.00 97.38 593 VAL A N 1
ATOM 4310 C CA . VAL A 1 593 ? -9.290 -8.949 -7.223 1.00 97.38 593 VAL A CA 1
ATOM 4311 C C . VAL A 1 593 ? -9.551 -8.775 -5.718 1.00 97.38 593 VAL A C 1
ATOM 4313 O O . VAL A 1 593 ? -9.681 -9.779 -5.016 1.00 97.38 593 VAL A O 1
ATOM 4316 N N . PRO A 1 594 ? -9.637 -7.525 -5.218 1.00 96.44 594 PRO A N 1
ATOM 4317 C CA . PRO A 1 594 ? -9.914 -7.183 -3.820 1.00 96.44 594 PRO A CA 1
ATOM 4318 C C . PRO A 1 594 ? -10.993 -8.030 -3.138 1.00 96.44 594 PRO A C 1
ATOM 4320 O O . PRO A 1 594 ? -12.120 -8.104 -3.622 1.00 96.44 594 PRO A O 1
ATOM 4323 N N . GLY A 1 595 ? -10.642 -8.674 -2.019 1.00 95.81 595 GLY A N 1
ATOM 4324 C CA . GLY A 1 595 ? -11.552 -9.487 -1.194 1.00 95.81 595 GLY A CA 1
ATOM 4325 C C . GLY A 1 595 ? -12.073 -10.777 -1.843 1.00 95.81 595 GLY A C 1
ATOM 4326 O O . GLY A 1 595 ? -12.705 -11.587 -1.177 1.00 95.81 595 GLY A O 1
ATOM 4327 N N . VAL A 1 596 ? -11.819 -10.986 -3.136 1.00 96.69 596 VAL A N 1
ATOM 4328 C CA . VAL A 1 596 ? -12.172 -12.202 -3.884 1.00 96.69 596 VAL A CA 1
ATOM 4329 C C . VAL A 1 596 ? -11.035 -13.222 -3.813 1.00 96.69 596 VAL A C 1
ATOM 4331 O O . VAL A 1 596 ? -11.308 -14.422 -3.822 1.00 96.69 596 VAL A O 1
ATOM 4334 N N . HIS A 1 597 ? -9.792 -12.739 -3.761 1.00 96.25 597 HIS A N 1
ATOM 4335 C CA . HIS A 1 597 ? -8.551 -13.512 -3.764 1.00 96.25 597 HIS A CA 1
ATOM 4336 C C . HIS A 1 597 ? -7.657 -13.108 -2.587 1.00 96.25 597 HIS A C 1
ATOM 4338 O O . HIS A 1 597 ? -7.755 -11.974 -2.120 1.00 96.25 597 HIS A O 1
ATOM 4344 N N . ASP A 1 598 ? -6.744 -13.992 -2.177 1.00 95.56 598 ASP A N 1
ATOM 4345 C CA . ASP A 1 598 ? -5.635 -13.637 -1.285 1.00 95.56 598 ASP A CA 1
ATOM 4346 C C . ASP A 1 598 ? -4.398 -13.208 -2.094 1.00 95.56 598 ASP A C 1
ATOM 4348 O O . ASP A 1 598 ? -4.114 -13.713 -3.184 1.00 95.56 598 ASP A O 1
ATOM 4352 N N . ILE A 1 599 ? -3.637 -12.249 -1.572 1.00 94.81 599 ILE A N 1
ATOM 4353 C CA . ILE A 1 599 ? -2.448 -11.712 -2.236 1.00 94.81 599 ILE A CA 1
ATOM 4354 C C . ILE A 1 599 ? -1.317 -12.741 -2.406 1.00 94.81 599 ILE A C 1
ATOM 4356 O O . ILE A 1 599 ? -0.552 -12.654 -3.370 1.00 94.81 599 ILE A O 1
ATOM 4360 N N . SER A 1 600 ? -1.202 -13.729 -1.515 1.00 94.50 600 SER A N 1
ATOM 4361 C CA . SER A 1 600 ? -0.162 -14.768 -1.558 1.00 94.50 600 SER A CA 1
ATOM 4362 C C . SER A 1 600 ? -0.357 -15.784 -2.694 1.00 94.50 600 SER A C 1
ATOM 4364 O O . SER A 1 600 ? 0.592 -16.485 -3.072 1.00 94.50 600 SER A O 1
ATOM 4366 N N . ASP A 1 601 ? -1.542 -15.803 -3.313 1.00 95.81 601 ASP A N 1
ATOM 4367 C CA . ASP A 1 601 ? -1.816 -16.513 -4.566 1.00 95.81 601 ASP A CA 1
ATOM 4368 C C . ASP A 1 601 ? -1.344 -15.740 -5.804 1.00 95.81 601 ASP A C 1
ATOM 4370 O O . ASP A 1 601 ? -1.337 -16.292 -6.900 1.00 95.81 601 ASP A O 1
ATOM 4374 N N . TYR A 1 602 ? -0.934 -14.476 -5.662 1.00 96.62 602 TYR A N 1
ATOM 4375 C CA . TYR A 1 602 ? -0.537 -13.606 -6.777 1.00 96.62 602 TYR A CA 1
ATOM 4376 C C . TYR A 1 602 ? 0.887 -13.061 -6.650 1.00 96.62 602 TYR A C 1
ATOM 4378 O O . TYR A 1 602 ? 1.535 -12.814 -7.671 1.00 96.62 602 TYR A O 1
ATOM 4386 N N . ILE A 1 603 ? 1.389 -12.906 -5.424 1.00 95.50 603 ILE A N 1
ATOM 4387 C CA . ILE A 1 603 ? 2.773 -12.547 -5.113 1.00 95.50 603 ILE A CA 1
ATOM 4388 C C . ILE A 1 603 ? 3.451 -13.735 -4.430 1.00 95.50 603 ILE A C 1
ATOM 4390 O O . ILE A 1 603 ? 2.904 -14.339 -3.509 1.00 95.50 603 ILE A O 1
ATOM 4394 N N . ASN A 1 604 ? 4.667 -14.068 -4.854 1.00 94.12 604 ASN A N 1
ATOM 4395 C CA . ASN A 1 604 ? 5.474 -15.089 -4.199 1.00 94.12 604 ASN A CA 1
ATOM 4396 C C . ASN A 1 604 ? 5.924 -14.631 -2.797 1.00 94.12 604 ASN A C 1
ATOM 4398 O O . ASN A 1 604 ? 6.820 -13.795 -2.686 1.00 94.12 604 ASN A O 1
ATOM 4402 N N . GLN A 1 605 ? 5.319 -15.213 -1.754 1.00 92.88 605 GLN A N 1
ATOM 4403 C CA . GLN A 1 605 ? 5.686 -15.052 -0.338 1.00 92.88 605 GLN A CA 1
ATOM 4404 C C . GLN A 1 605 ? 5.884 -13.580 0.090 1.00 92.88 605 GLN A C 1
ATOM 4406 O O . GLN A 1 605 ? 6.983 -13.200 0.503 1.00 92.88 605 GLN A O 1
ATOM 4411 N N . PRO A 1 606 ? 4.846 -12.725 -0.031 1.00 93.81 606 PRO A N 1
ATOM 4412 C CA . PRO A 1 606 ? 4.984 -11.269 0.043 1.00 93.81 606 PRO A CA 1
ATOM 4413 C C . PRO A 1 606 ? 5.538 -10.749 1.373 1.00 93.81 606 PRO A C 1
ATOM 4415 O O . PRO A 1 606 ? 6.193 -9.711 1.376 1.00 93.81 606 PRO A O 1
ATOM 4418 N N . THR A 1 607 ? 5.272 -11.449 2.478 1.00 94.06 607 THR A N 1
ATOM 4419 C CA . THR A 1 607 ? 5.601 -11.047 3.857 1.00 94.06 607 THR A CA 1
ATOM 4420 C C . THR A 1 607 ? 6.795 -11.802 4.444 1.00 94.06 607 THR A C 1
AT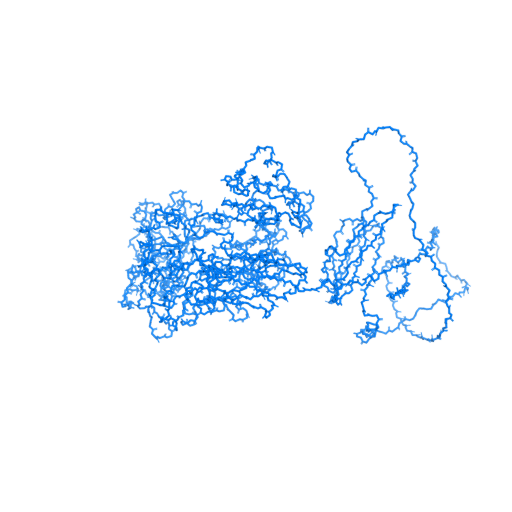OM 4422 O O . THR A 1 607 ? 7.359 -11.379 5.448 1.00 94.06 607 THR A O 1
ATOM 4425 N N . THR A 1 608 ? 7.209 -12.916 3.835 1.00 94.75 608 THR A N 1
ATOM 4426 C CA . THR A 1 608 ? 8.331 -13.730 4.320 1.00 94.75 608 THR A CA 1
ATOM 4427 C C . THR A 1 608 ? 9.661 -13.128 3.858 1.00 94.75 608 THR A C 1
ATOM 4429 O O . THR A 1 608 ? 9.813 -12.885 2.657 1.00 94.75 608 THR A O 1
ATOM 4432 N N . PRO A 1 609 ? 10.649 -12.921 4.751 1.00 95.19 609 PRO A N 1
ATOM 4433 C CA . PRO A 1 609 ? 11.956 -12.394 4.374 1.00 95.19 609 PRO A CA 1
ATOM 4434 C C . PRO A 1 609 ? 12.666 -13.198 3.274 1.00 95.19 609 PRO A C 1
ATOM 4436 O O . PRO A 1 609 ? 12.628 -14.429 3.271 1.00 95.19 609 PRO A O 1
ATOM 4439 N N . VAL A 1 610 ? 13.395 -12.521 2.380 1.00 93.38 610 VAL A N 1
ATOM 4440 C CA . VAL A 1 610 ? 14.248 -13.160 1.352 1.00 93.38 610 VAL A CA 1
ATOM 4441 C C . VAL A 1 610 ? 15.306 -14.074 1.985 1.00 93.38 610 VAL A C 1
ATOM 4443 O O . VAL A 1 610 ? 15.602 -15.141 1.450 1.00 93.38 610 VAL A O 1
ATOM 4446 N N . SER A 1 611 ? 15.819 -13.719 3.168 1.00 91.06 611 SER A N 1
ATOM 4447 C CA . SER A 1 611 ? 16.717 -14.562 3.975 1.00 91.06 611 SER A CA 1
ATOM 4448 C C . SER A 1 611 ? 16.086 -15.888 4.427 1.00 91.06 611 SER A C 1
ATOM 4450 O O . SER A 1 611 ? 16.811 -16.842 4.694 1.00 91.06 611 SER A O 1
ATOM 4452 N N . ALA A 1 612 ? 14.753 -15.967 4.463 1.00 92.38 612 ALA A N 1
ATOM 4453 C CA . ALA A 1 612 ? 13.964 -17.168 4.735 1.00 92.38 612 ALA A CA 1
ATOM 4454 C C . ALA A 1 612 ? 13.341 -17.777 3.454 1.00 92.38 612 ALA A C 1
ATOM 4456 O O . ALA A 1 612 ? 12.416 -18.582 3.534 1.00 92.38 612 ALA A O 1
ATOM 4457 N N . GLY A 1 613 ? 13.828 -17.395 2.265 1.00 90.00 613 GLY A N 1
ATOM 4458 C CA . GLY A 1 613 ? 13.344 -17.894 0.970 1.00 90.00 613 GLY A CA 1
ATOM 4459 C C . GLY A 1 613 ? 12.067 -17.223 0.446 1.00 90.00 613 GLY A C 1
ATOM 4460 O O . GLY A 1 613 ? 11.479 -17.711 -0.520 1.00 90.00 613 GLY A O 1
ATOM 4461 N N . GLY A 1 614 ? 11.627 -16.129 1.071 1.00 91.62 614 GLY A N 1
ATOM 4462 C CA . GLY A 1 614 ? 10.437 -15.380 0.675 1.00 91.62 614 GLY A CA 1
ATOM 4463 C C . GLY A 1 614 ? 10.689 -14.220 -0.295 1.00 91.62 614 GLY A C 1
ATOM 4464 O O . GLY A 1 614 ? 11.727 -14.141 -0.951 1.00 91.62 614 GLY A O 1
ATOM 4465 N N . GLY A 1 615 ? 9.706 -13.323 -0.404 1.00 91.62 615 GLY A N 1
ATOM 4466 C CA . GLY A 1 615 ? 9.712 -12.166 -1.304 1.00 91.62 615 GLY A CA 1
ATOM 4467 C C . GLY A 1 615 ? 9.932 -10.804 -0.632 1.00 91.62 615 GLY A C 1
ATOM 4468 O O . GLY A 1 615 ? 10.039 -9.796 -1.332 1.00 91.62 615 GLY A O 1
ATOM 4469 N N . PHE A 1 616 ? 9.989 -10.741 0.699 1.00 94.50 616 PHE A N 1
ATOM 4470 C CA . PHE A 1 616 ? 10.180 -9.497 1.444 1.00 94.50 616 PHE A CA 1
ATOM 4471 C C . PHE A 1 616 ? 11.677 -9.204 1.643 1.00 94.50 616 PHE A C 1
ATOM 4473 O O . PHE A 1 616 ? 12.355 -9.865 2.426 1.00 94.50 616 PHE A O 1
ATOM 4480 N N . ASP A 1 617 ? 12.232 -8.222 0.932 1.00 94.00 617 ASP A N 1
ATOM 4481 C CA . ASP A 1 617 ? 13.586 -7.703 1.178 1.00 94.00 617 ASP A CA 1
ATOM 4482 C C . ASP A 1 617 ? 13.635 -6.959 2.520 1.00 94.00 617 ASP A C 1
ATOM 4484 O O . ASP A 1 617 ? 13.530 -5.732 2.571 1.00 94.00 617 ASP A O 1
ATOM 4488 N N . ALA A 1 618 ? 13.733 -7.726 3.602 1.00 94.06 618 ALA A N 1
ATOM 4489 C CA . ALA A 1 618 ? 13.814 -7.237 4.966 1.00 94.06 618 ALA A CA 1
ATOM 4490 C C . ALA A 1 618 ? 15.262 -6.958 5.388 1.00 94.06 618 ALA A C 1
ATOM 4492 O O . ALA A 1 618 ? 16.214 -7.577 4.900 1.00 94.06 618 ALA A O 1
ATOM 4493 N N . TRP A 1 619 ? 15.424 -6.057 6.351 1.00 93.81 619 TRP A N 1
ATOM 4494 C CA . TRP A 1 619 ? 16.636 -5.962 7.153 1.00 93.81 619 TRP A CA 1
ATOM 4495 C C . TRP A 1 619 ? 16.796 -7.229 8.027 1.00 93.81 619 TRP A C 1
ATOM 4497 O O . TRP A 1 619 ? 15.869 -8.037 8.121 1.00 93.81 619 TRP A O 1
ATOM 4507 N N . PRO A 1 620 ? 17.953 -7.447 8.686 1.00 92.56 620 PRO A N 1
ATOM 4508 C CA . PRO A 1 620 ? 18.201 -8.671 9.460 1.00 92.56 620 PRO A CA 1
ATOM 4509 C C . PRO A 1 620 ? 17.240 -8.953 10.628 1.00 92.56 620 PRO A C 1
ATOM 4511 O O . PRO A 1 620 ? 17.273 -10.054 11.167 1.00 92.56 620 PRO A O 1
ATOM 4514 N N . ASP A 1 621 ? 16.389 -7.997 11.014 1.00 92.00 621 ASP A N 1
ATOM 4515 C CA . ASP A 1 621 ? 15.318 -8.194 11.998 1.00 92.00 621 ASP A CA 1
ATOM 4516 C C . ASP A 1 621 ? 14.075 -8.911 11.432 1.00 92.00 621 ASP A C 1
ATOM 4518 O O . ASP A 1 621 ? 13.200 -9.317 12.195 1.00 92.00 621 ASP A O 1
ATOM 4522 N N . GLY A 1 622 ? 13.988 -9.063 10.105 1.00 92.81 622 GLY A N 1
ATOM 4523 C CA . GLY A 1 622 ? 12.867 -9.679 9.395 1.00 92.81 622 GLY A CA 1
ATOM 4524 C C . GLY A 1 622 ? 11.611 -8.808 9.273 1.00 92.81 622 GLY A C 1
ATOM 4525 O O . GLY A 1 622 ? 10.650 -9.250 8.645 1.00 92.81 622 GLY A O 1
ATOM 4526 N N . LYS A 1 623 ? 11.610 -7.588 9.830 1.00 92.94 623 LYS A N 1
ATOM 4527 C CA . LYS A 1 623 ? 10.413 -6.735 9.969 1.00 92.94 623 LYS A CA 1
ATOM 4528 C C . LYS A 1 623 ? 10.452 -5.489 9.103 1.00 92.94 623 LYS A C 1
ATOM 4530 O O . LYS A 1 623 ? 9.440 -5.125 8.514 1.00 92.94 623 LYS A O 1
ATOM 4535 N N . HIS A 1 624 ? 11.608 -4.838 9.038 1.00 94.75 624 HIS A N 1
ATOM 4536 C CA . HIS A 1 624 ? 11.773 -3.559 8.357 1.00 94.75 624 HIS A CA 1
ATOM 4537 C C . HIS A 1 624 ? 12.165 -3.746 6.891 1.00 94.75 624 HIS A C 1
ATOM 4539 O O . HIS A 1 624 ? 13.068 -4.522 6.584 1.00 94.75 624 HIS A O 1
ATOM 4545 N N . GLY A 1 625 ? 11.547 -2.992 5.983 1.00 93.00 625 GLY A N 1
ATOM 4546 C CA . GLY A 1 625 ? 11.834 -3.033 4.552 1.00 93.00 625 GLY A CA 1
ATOM 4547 C C . GLY A 1 625 ? 13.146 -2.341 4.170 1.00 93.00 625 GLY A C 1
ATOM 4548 O O . GLY A 1 625 ? 13.504 -1.281 4.693 1.00 93.00 625 GLY A O 1
ATOM 4549 N N . VAL A 1 626 ? 13.866 -2.936 3.218 1.00 90.38 626 VAL A N 1
ATOM 4550 C CA . VAL A 1 626 ? 15.095 -2.388 2.613 1.00 90.38 626 VAL A CA 1
ATOM 4551 C C . VAL A 1 626 ? 14.823 -1.787 1.237 1.00 90.38 626 VAL A C 1
ATOM 4553 O O . VAL A 1 626 ? 15.486 -0.834 0.824 1.00 90.38 626 VAL A O 1
ATOM 4556 N N . ALA A 1 627 ? 13.886 -2.371 0.502 1.00 87.81 627 ALA A N 1
ATOM 4557 C CA . ALA A 1 627 ? 13.638 -2.113 -0.904 1.00 87.81 627 ALA A CA 1
ATOM 4558 C C . ALA A 1 627 ? 12.377 -1.260 -1.102 1.00 87.81 627 ALA A C 1
ATOM 4560 O O . ALA A 1 627 ? 11.871 -0.625 -0.176 1.00 87.81 627 ALA A O 1
ATOM 4561 N N . HIS A 1 628 ? 11.896 -1.188 -2.343 1.00 80.56 628 HIS A N 1
ATOM 4562 C CA . HIS A 1 628 ? 10.710 -0.406 -2.665 1.00 80.56 628 HIS A CA 1
ATOM 4563 C C . HIS A 1 628 ? 9.412 -1.177 -2.538 1.00 80.56 628 HIS A C 1
ATOM 4565 O O . HIS A 1 628 ? 9.387 -2.380 -2.772 1.00 80.56 628 HIS A O 1
ATOM 4571 N N . ARG A 1 629 ? 8.334 -0.423 -2.266 1.00 87.12 629 ARG A N 1
ATOM 4572 C CA . ARG A 1 629 ? 6.928 -0.863 -2.270 1.00 87.12 629 ARG A CA 1
ATOM 4573 C C . ARG A 1 629 ? 6.645 -2.024 -1.300 1.00 87.12 629 ARG A C 1
ATOM 4575 O O . ARG A 1 629 ? 6.027 -3.004 -1.696 1.00 87.12 629 ARG A O 1
ATOM 4582 N N . GLN A 1 630 ? 7.105 -1.914 -0.050 1.00 93.31 630 GLN A N 1
ATOM 4583 C CA . GLN A 1 630 ? 6.986 -2.976 0.966 1.00 93.31 630 GLN A CA 1
ATOM 4584 C C . GLN A 1 630 ? 6.067 -2.636 2.156 1.00 93.31 630 GLN A C 1
ATOM 4586 O O . GLN A 1 630 ? 6.061 -3.340 3.163 1.00 93.31 630 GLN A O 1
ATOM 4591 N N . GLN A 1 631 ? 5.278 -1.563 2.039 1.00 94.56 631 GLN A N 1
ATOM 4592 C CA . GLN A 1 631 ? 4.448 -1.019 3.119 1.00 94.56 631 GLN A CA 1
ATOM 4593 C C . GLN A 1 631 ? 3.468 -2.037 3.717 1.00 94.56 631 GLN A C 1
ATOM 4595 O O . GLN A 1 631 ? 3.283 -2.049 4.926 1.00 94.56 631 GLN A O 1
ATOM 4600 N N . TYR A 1 632 ? 2.849 -2.895 2.900 1.00 96.06 632 TYR A N 1
ATOM 4601 C CA . TYR A 1 632 ? 1.939 -3.940 3.382 1.00 96.06 632 TYR A CA 1
ATOM 4602 C C . TYR A 1 632 ? 2.678 -4.972 4.239 1.00 96.06 632 TYR A C 1
ATOM 4604 O O . TYR A 1 632 ? 2.187 -5.338 5.301 1.00 96.06 632 TYR A O 1
ATOM 4612 N N . SER A 1 633 ? 3.870 -5.401 3.816 1.00 95.38 633 SER A N 1
ATOM 4613 C CA . SER A 1 633 ? 4.637 -6.437 4.515 1.00 95.38 633 SER A CA 1
ATOM 4614 C C . SER A 1 633 ? 5.273 -5.953 5.816 1.00 95.38 633 SER A C 1
ATOM 4616 O O . SER A 1 633 ? 5.430 -6.750 6.736 1.00 95.38 633 SER A O 1
ATOM 4618 N N . GLU A 1 634 ? 5.563 -4.656 5.931 1.00 96.12 634 GLU A N 1
ATOM 4619 C CA . GLU A 1 634 ? 5.838 -4.005 7.219 1.00 96.12 634 GLU A CA 1
ATOM 4620 C C . GLU A 1 634 ? 4.551 -3.866 8.060 1.00 96.12 634 GLU A C 1
ATOM 4622 O O . GLU A 1 634 ? 4.522 -4.252 9.228 1.00 96.12 634 GLU A O 1
ATOM 4627 N N . PHE A 1 635 ? 3.458 -3.367 7.463 1.00 96.38 635 PHE A N 1
ATOM 4628 C CA . PHE A 1 635 ? 2.207 -3.057 8.167 1.00 96.38 635 PHE A CA 1
ATOM 4629 C C . PHE A 1 635 ? 1.572 -4.266 8.852 1.00 96.38 635 PHE A C 1
ATOM 4631 O O . PHE A 1 635 ? 1.184 -4.159 10.015 1.00 96.38 635 PHE A O 1
ATOM 4638 N N . VAL A 1 636 ? 1.499 -5.422 8.186 1.00 93.94 636 VAL A N 1
ATOM 4639 C CA . VAL A 1 636 ? 0.912 -6.639 8.782 1.00 93.94 636 VAL A CA 1
ATOM 4640 C C . VAL A 1 636 ? 1.736 -7.222 9.936 1.00 93.94 636 VAL A C 1
ATOM 4642 O O . VAL A 1 636 ? 1.256 -8.109 10.635 1.00 93.94 636 VAL A O 1
ATOM 4645 N N . GLN A 1 637 ? 2.958 -6.724 10.157 1.00 91.88 637 GLN A N 1
ATOM 4646 C CA . GLN A 1 637 ? 3.797 -7.051 11.316 1.00 91.88 637 GLN A CA 1
ATOM 4647 C C . GLN A 1 637 ? 3.691 -6.006 12.444 1.00 91.88 637 GLN A C 1
ATOM 4649 O O . GLN A 1 637 ? 4.254 -6.207 13.521 1.00 91.88 637 GLN A O 1
ATOM 4654 N N . SER A 1 638 ? 2.983 -4.896 12.211 1.00 93.56 638 SER A N 1
ATOM 4655 C CA . SER A 1 638 ? 2.763 -3.833 13.195 1.00 93.56 638 SER A CA 1
ATOM 4656 C C . SER A 1 638 ? 1.625 -4.161 14.165 1.00 93.56 638 SER A C 1
ATOM 4658 O O . SER A 1 638 ? 0.668 -4.860 13.825 1.00 93.56 638 SER A O 1
ATOM 4660 N N . ALA A 1 639 ? 1.658 -3.553 15.353 1.00 91.31 639 ALA A N 1
ATOM 4661 C CA . ALA A 1 639 ? 0.534 -3.605 16.291 1.00 91.31 639 ALA A CA 1
ATOM 4662 C C . ALA A 1 639 ? -0.749 -2.954 15.725 1.00 91.31 639 ALA A C 1
ATOM 4664 O O . ALA A 1 639 ? -1.853 -3.307 16.130 1.00 91.31 639 ALA A O 1
ATOM 4665 N N . HIS A 1 640 ? -0.644 -2.035 14.760 1.00 91.69 640 HIS A N 1
ATOM 4666 C CA . HIS A 1 640 ? -1.817 -1.402 14.150 1.00 91.69 640 HIS A CA 1
ATOM 4667 C C . HIS A 1 640 ? -2.665 -2.388 13.334 1.00 91.69 640 HIS A C 1
ATOM 4669 O O . HIS A 1 640 ? -3.887 -2.279 13.344 1.00 91.69 640 HIS A O 1
ATOM 4675 N N . ALA A 1 641 ? -2.051 -3.385 12.690 1.00 90.88 641 ALA A N 1
ATOM 4676 C CA . ALA A 1 641 ? -2.792 -4.417 11.964 1.00 90.88 641 ALA A CA 1
ATOM 4677 C C . ALA A 1 641 ? -3.533 -5.400 12.893 1.00 90.88 641 ALA A C 1
ATOM 4679 O O . ALA A 1 641 ? -4.525 -5.998 12.480 1.00 90.88 641 ALA A O 1
ATOM 4680 N N . ASN A 1 642 ? -3.067 -5.580 14.137 1.00 81.56 642 ASN A N 1
ATOM 4681 C CA . ASN A 1 642 ? -3.669 -6.499 15.105 1.00 81.56 642 ASN A CA 1
ATOM 4682 C C . ASN A 1 642 ? -3.387 -6.068 16.561 1.00 81.56 642 ASN A C 1
ATOM 4684 O O . ASN A 1 642 ? -2.378 -6.452 17.153 1.00 81.56 642 ASN A O 1
ATOM 4688 N N . ASN A 1 643 ? -4.296 -5.286 17.147 1.00 84.69 643 ASN A N 1
ATOM 4689 C CA . ASN A 1 643 ? -4.300 -4.913 18.570 1.00 84.69 643 ASN A CA 1
ATOM 4690 C C . ASN A 1 643 ? -5.675 -5.247 19.198 1.00 84.69 643 ASN A C 1
ATOM 4692 O O . ASN A 1 643 ? -6.629 -5.504 18.462 1.00 84.69 643 ASN A O 1
ATOM 4696 N N . PRO A 1 644 ? -5.822 -5.265 20.538 1.00 81.88 644 PRO A N 1
ATOM 4697 C CA . PRO A 1 644 ? -7.068 -5.697 21.181 1.00 81.88 644 PRO A CA 1
ATOM 4698 C C . PRO A 1 644 ? -8.218 -4.673 21.143 1.00 81.88 644 PRO A C 1
ATOM 4700 O O . PRO A 1 644 ? -9.291 -4.984 21.659 1.00 81.88 644 PRO A O 1
ATOM 4703 N N . TYR A 1 645 ? -8.028 -3.479 20.571 1.00 84.50 645 TYR A N 1
ATOM 4704 C CA . TYR A 1 645 ? -9.052 -2.426 20.515 1.00 84.50 645 TYR A CA 1
ATOM 4705 C C . TYR A 1 645 ? -9.648 -2.261 19.112 1.00 84.50 645 TYR A C 1
ATOM 4707 O O . TYR A 1 645 ? -10.870 -2.285 18.970 1.00 84.50 645 TYR A O 1
ATOM 4715 N N . GLU A 1 646 ? -8.805 -2.121 18.082 1.00 87.81 646 GLU A N 1
ATOM 4716 C CA . GLU A 1 646 ? -9.260 -1.912 16.703 1.00 87.81 646 GLU A CA 1
ATOM 4717 C C . GLU A 1 646 ? -8.328 -2.553 15.645 1.00 87.81 646 GLU A C 1
ATOM 4719 O O . GLU A 1 646 ? -7.126 -2.282 15.619 1.00 87.81 646 GLU A O 1
ATOM 4724 N N . LYS A 1 647 ? -8.867 -3.368 14.724 1.00 89.69 647 LYS A N 1
ATOM 4725 C CA . LYS A 1 647 ? -8.157 -3.886 13.535 1.00 89.69 647 LYS A CA 1
ATOM 4726 C C . LYS A 1 647 ? -8.049 -2.781 12.470 1.00 89.69 647 LYS A C 1
ATOM 4728 O O . LYS A 1 647 ? -9.009 -2.524 11.734 1.00 89.69 647 LYS A O 1
ATOM 4733 N N . LEU A 1 648 ? -6.886 -2.135 12.353 1.00 92.12 648 LEU A N 1
ATOM 4734 C CA . LEU A 1 648 ? -6.680 -1.060 11.372 1.00 92.12 648 LEU A CA 1
ATOM 4735 C C . LEU A 1 648 ? -6.289 -1.615 9.992 1.00 92.12 648 LEU A C 1
ATOM 4737 O O . LEU A 1 648 ? -5.745 -2.712 9.866 1.00 92.12 648 LEU A O 1
ATOM 4741 N N . ALA A 1 649 ? -6.513 -0.821 8.946 1.00 93.69 649 ALA A N 1
ATOM 4742 C CA . ALA A 1 649 ? -6.078 -1.110 7.579 1.00 93.69 649 ALA A CA 1
ATOM 4743 C C . ALA A 1 649 ? -5.427 0.129 6.946 1.00 93.69 649 ALA A C 1
ATOM 4745 O O . ALA A 1 649 ? -5.523 1.236 7.473 1.00 93.69 649 ALA A O 1
ATOM 4746 N N . CYS A 1 650 ? -4.791 -0.007 5.780 1.00 93.06 650 CYS A N 1
ATOM 4747 C CA . CYS A 1 650 ? -4.148 1.135 5.112 1.00 93.06 650 CYS A CA 1
ATOM 4748 C C . CYS A 1 650 ? -5.082 2.364 4.918 1.00 93.06 650 CYS A C 1
ATOM 4750 O O . CYS A 1 650 ? -4.617 3.488 5.137 1.00 93.06 650 CYS A O 1
ATOM 4752 N N . PRO A 1 651 ? -6.385 2.210 4.576 1.00 91.06 651 PRO A N 1
ATOM 4753 C CA . PRO A 1 651 ? -7.318 3.338 4.452 1.00 91.06 651 PRO A CA 1
ATOM 4754 C C . PRO A 1 651 ? -7.700 4.032 5.770 1.00 91.06 651 PRO A C 1
ATOM 4756 O O . PRO A 1 651 ? -8.215 5.148 5.737 1.00 91.06 651 PRO A O 1
ATOM 4759 N N . THR A 1 652 ? -7.408 3.430 6.928 1.00 90.25 652 THR A N 1
ATOM 4760 C CA . THR A 1 652 ? -7.534 4.082 8.243 1.00 90.25 652 THR A CA 1
ATOM 4761 C C . THR A 1 652 ? -6.660 5.341 8.313 1.00 90.25 652 THR A C 1
ATOM 4763 O O . THR A 1 652 ? -7.076 6.362 8.857 1.00 90.25 652 THR A O 1
ATOM 4766 N N . CYS A 1 653 ? -5.464 5.303 7.710 1.00 89.81 653 CYS A N 1
ATOM 4767 C CA . CYS A 1 653 ? -4.492 6.402 7.749 1.00 89.81 653 CYS A CA 1
ATOM 4768 C C . CYS A 1 653 ? -4.282 7.119 6.403 1.00 89.81 653 CYS A C 1
ATOM 4770 O O . CYS A 1 653 ? -3.667 8.188 6.374 1.00 89.81 653 CYS A O 1
ATOM 4772 N N . HIS A 1 654 ? -4.804 6.585 5.296 1.00 90.25 654 HIS A N 1
ATOM 4773 C CA . HIS A 1 654 ? -4.592 7.114 3.946 1.00 90.25 654 HIS A CA 1
ATOM 4774 C C . HIS A 1 654 ? -5.873 7.169 3.113 1.00 90.25 654 HIS A C 1
ATOM 4776 O O . HIS A 1 654 ? -6.824 6.434 3.343 1.00 90.25 654 HIS A O 1
ATOM 4782 N N . ASN A 1 655 ? -5.875 7.996 2.065 1.00 86.81 655 ASN A N 1
ATOM 4783 C CA . ASN A 1 655 ? -6.954 8.015 1.085 1.00 86.81 655 ASN A CA 1
ATOM 4784 C C . ASN A 1 655 ? -6.413 7.928 -0.346 1.00 86.81 655 ASN A C 1
ATOM 4786 O O . ASN A 1 655 ? -5.880 8.898 -0.882 1.00 86.81 655 ASN A O 1
ATOM 4790 N N . ALA A 1 656 ? -6.603 6.775 -0.993 1.00 86.81 656 ALA A N 1
ATOM 4791 C CA . ALA A 1 656 ? -6.172 6.551 -2.375 1.00 86.81 656 ALA A CA 1
ATOM 4792 C C . ALA A 1 656 ? -6.884 7.458 -3.401 1.00 86.81 656 ALA A C 1
ATOM 4794 O O . ALA A 1 656 ? -6.338 7.706 -4.483 1.00 86.81 656 ALA A O 1
ATOM 4795 N N . HIS A 1 657 ? -8.068 7.979 -3.055 1.00 86.38 657 HIS A N 1
ATOM 4796 C CA . HIS A 1 657 ? -8.862 8.850 -3.918 1.00 86.38 657 HIS A CA 1
ATOM 4797 C C . HIS A 1 657 ? -8.349 10.283 -4.001 1.00 86.38 657 HIS A C 1
ATOM 4799 O O . HIS A 1 657 ? -8.915 11.028 -4.778 1.00 86.38 657 HIS A O 1
ATOM 4805 N N . THR A 1 658 ? -7.354 10.725 -3.226 1.00 78.38 658 THR A N 1
ATOM 4806 C CA . THR A 1 658 ? -6.937 12.141 -3.252 1.00 78.38 658 THR A CA 1
ATOM 4807 C C . THR A 1 658 ? -5.419 12.294 -3.233 1.00 78.38 658 THR A C 1
ATOM 4809 O O . THR A 1 658 ? -4.692 11.371 -2.871 1.00 78.38 658 THR A O 1
ATOM 4812 N N . ALA A 1 659 ? -4.919 13.479 -3.589 1.00 71.75 659 ALA A N 1
ATOM 4813 C CA . ALA A 1 659 ? -3.519 13.842 -3.356 1.00 71.75 659 ALA A CA 1
ATOM 4814 C C . ALA A 1 659 ? -3.195 14.083 -1.861 1.00 71.75 659 ALA A C 1
ATOM 4816 O O . ALA A 1 659 ? -2.024 14.155 -1.482 1.00 71.75 659 ALA A O 1
ATOM 4817 N N . ILE A 1 660 ? -4.213 14.201 -0.999 1.00 68.44 660 ILE A N 1
ATOM 4818 C CA . ILE A 1 660 ? -4.053 14.345 0.448 1.00 68.44 660 ILE A CA 1
ATOM 4819 C C . ILE A 1 660 ? -3.815 12.952 1.045 1.00 68.44 660 ILE A C 1
ATOM 4821 O O . ILE A 1 660 ? -4.668 12.071 0.999 1.00 68.44 660 ILE A O 1
ATOM 4825 N N . GLN A 1 661 ? -2.638 12.756 1.637 1.00 69.56 661 GLN A N 1
ATOM 4826 C CA . GLN A 1 661 ? -2.177 11.474 2.189 1.00 69.56 661 GLN A CA 1
ATOM 4827 C C . GLN A 1 661 ? -2.831 11.085 3.537 1.00 69.56 661 GLN A C 1
ATOM 4829 O O . GLN A 1 661 ? -2.214 10.371 4.327 1.00 69.56 661 GLN A O 1
ATOM 4834 N N . SER A 1 662 ? -4.043 11.563 3.829 1.00 81.88 662 SER A N 1
ATOM 4835 C CA . SER A 1 662 ? -4.793 11.285 5.063 1.00 81.88 662 SER A CA 1
ATOM 4836 C C . SER A 1 662 ? -6.249 10.890 4.763 1.00 81.88 662 SER A C 1
ATOM 4838 O O . SER A 1 662 ? -6.729 11.185 3.663 1.00 81.88 662 SER A O 1
ATOM 4840 N N . PRO A 1 663 ? -6.957 10.185 5.670 1.00 86.62 663 PRO A N 1
ATOM 4841 C CA . PRO A 1 663 ? -8.343 9.768 5.438 1.00 86.62 663 PRO A CA 1
ATOM 4842 C C . PRO A 1 663 ? -9.253 10.985 5.233 1.00 86.62 663 PRO A C 1
ATOM 4844 O O . PRO A 1 663 ? -9.094 11.991 5.919 1.00 86.62 663 PRO A O 1
ATOM 4847 N N . SER A 1 664 ? -10.242 10.907 4.330 1.00 82.75 664 SER A N 1
ATOM 4848 C CA . SER A 1 664 ? -11.216 12.007 4.153 1.00 82.75 664 SER A CA 1
ATOM 4849 C C . SER A 1 664 ? -11.963 12.326 5.446 1.00 82.75 664 SER A C 1
ATOM 4851 O O . SER A 1 664 ? -12.213 13.493 5.736 1.00 82.75 664 SER A O 1
ATOM 4853 N N . ASN A 1 665 ? -12.289 11.291 6.210 1.00 85.56 665 ASN A N 1
ATOM 4854 C CA . ASN A 1 665 ? -13.005 11.329 7.470 1.00 85.56 665 ASN A CA 1
ATOM 4855 C C . ASN A 1 665 ? -12.487 10.186 8.345 1.00 85.56 665 ASN A C 1
ATOM 4857 O O . ASN A 1 665 ? -12.342 9.055 7.882 1.00 85.56 665 ASN A O 1
ATOM 4861 N N . PHE A 1 666 ? -12.192 10.512 9.596 1.00 88.81 666 PHE A N 1
ATOM 4862 C CA . PHE A 1 666 ? -11.648 9.617 10.601 1.00 88.81 666 PHE A CA 1
ATOM 4863 C C . PHE A 1 666 ? -12.565 9.665 11.820 1.00 88.81 666 PHE A C 1
ATOM 4865 O O . PHE A 1 666 ? -12.623 10.688 12.505 1.00 88.81 666 PHE A O 1
ATOM 4872 N N . THR A 1 667 ? -13.331 8.597 12.027 1.00 89.19 667 THR A N 1
ATOM 4873 C CA . THR A 1 667 ? -14.279 8.485 13.139 1.00 89.19 667 THR A CA 1
ATOM 4874 C C . THR A 1 667 ? -13.585 7.841 14.331 1.00 89.19 667 THR A C 1
ATOM 4876 O O . THR A 1 667 ? -12.917 6.826 14.165 1.00 89.19 667 THR A O 1
ATOM 4879 N N . VAL A 1 668 ? -13.756 8.419 15.517 1.00 88.31 668 VAL A N 1
ATOM 4880 C CA . VAL A 1 668 ? -13.299 7.865 16.794 1.00 88.31 668 VAL A CA 1
ATOM 4881 C C . VAL A 1 668 ? -14.472 7.894 17.761 1.00 88.31 668 VAL A C 1
ATOM 4883 O O . VAL A 1 668 ? -14.979 8.967 18.092 1.00 88.31 668 VAL A O 1
ATOM 4886 N N . GLU A 1 669 ? -14.897 6.721 18.211 1.00 84.31 669 GLU A N 1
ATOM 4887 C CA . GLU A 1 669 ? -15.910 6.571 19.254 1.00 84.31 669 GLU A CA 1
ATOM 4888 C C . GLU A 1 669 ? -15.239 6.584 20.638 1.00 84.31 669 GLU A C 1
ATOM 4890 O O . GLU A 1 669 ? -14.147 6.048 20.831 1.00 84.31 669 GLU A O 1
ATOM 4895 N N . THR A 1 670 ? -15.889 7.221 21.608 1.00 81.12 670 THR A N 1
ATOM 4896 C CA . THR A 1 670 ? -15.595 7.099 23.043 1.00 81.12 670 THR A CA 1
ATOM 4897 C C . THR A 1 670 ? -16.868 6.674 23.769 1.00 81.12 670 THR A C 1
ATOM 4899 O O . THR A 1 670 ? -17.962 6.817 23.224 1.00 81.12 670 THR A O 1
ATOM 4902 N N . ASP A 1 671 ? -16.754 6.279 25.038 1.00 73.56 671 ASP A N 1
ATOM 4903 C CA . ASP A 1 671 ? -17.884 5.931 25.921 1.00 73.56 671 ASP A CA 1
ATOM 4904 C C . ASP A 1 671 ? -19.001 7.001 26.009 1.00 73.56 671 ASP A C 1
ATOM 4906 O O . ASP A 1 671 ? -20.068 6.743 26.565 1.00 73.56 671 ASP A O 1
ATOM 4910 N N . SER A 1 672 ? -18.759 8.225 25.519 1.00 80.25 672 SER A N 1
ATOM 4911 C CA . SER A 1 672 ? -19.677 9.369 25.632 1.00 80.25 672 SER A CA 1
ATOM 4912 C C . SER A 1 672 ? -19.872 10.198 24.355 1.00 80.25 672 SER A C 1
ATOM 4914 O O . SER A 1 672 ? -20.786 11.029 24.319 1.00 80.25 672 SER A O 1
ATOM 4916 N N . ALA A 1 673 ? -19.044 10.026 23.317 1.00 88.56 673 ALA A N 1
ATOM 4917 C CA . ALA A 1 673 ? -19.174 10.788 22.076 1.00 88.56 673 ALA A CA 1
ATOM 4918 C C . ALA A 1 673 ? -18.505 10.129 20.860 1.00 88.56 673 ALA A C 1
ATOM 4920 O O . ALA A 1 673 ? -17.404 9.592 20.949 1.00 88.56 673 ALA A O 1
ATOM 4921 N N . GLU A 1 674 ? -19.128 10.298 19.696 1.00 92.94 674 GLU A N 1
ATOM 4922 C CA . GLU A 1 674 ? -18.496 10.126 18.389 1.00 92.94 674 GLU A CA 1
ATOM 4923 C C . GLU A 1 674 ? -17.775 11.426 17.996 1.00 92.94 674 GLU A C 1
ATOM 4925 O O . GLU A 1 674 ? -18.373 12.506 17.994 1.00 92.94 674 GLU A O 1
ATOM 4930 N N . TYR A 1 675 ? -16.505 11.324 17.608 1.00 95.25 675 TYR A N 1
ATOM 4931 C CA . TYR A 1 675 ? -15.754 12.390 16.950 1.00 95.25 675 TYR A CA 1
ATOM 4932 C C . TYR A 1 675 ? -15.500 12.026 15.490 1.00 95.25 675 TYR A C 1
ATOM 4934 O O . TYR A 1 675 ? -15.014 10.935 15.210 1.00 95.25 675 TYR A O 1
ATOM 4942 N N . ILE A 1 676 ? -15.737 12.954 14.560 1.00 95.06 676 ILE A N 1
ATOM 4943 C CA . ILE A 1 676 ? -15.361 12.788 13.147 1.00 95.06 676 ILE A CA 1
ATOM 4944 C C . ILE A 1 676 ? -14.374 13.887 12.767 1.00 95.06 676 ILE A C 1
ATOM 4946 O O . ILE A 1 676 ? -14.750 15.051 12.612 1.00 95.06 676 ILE A O 1
ATOM 4950 N N . PHE A 1 677 ? -13.109 13.513 12.589 1.00 93.81 677 PHE A N 1
ATOM 4951 C CA . PHE A 1 677 ? -12.051 14.394 12.101 1.00 93.81 677 PHE A CA 1
ATOM 4952 C C . PHE A 1 677 ? -12.004 14.324 10.571 1.00 93.81 677 PHE A C 1
ATOM 4954 O O . PHE A 1 677 ? -11.763 13.261 10.001 1.00 93.81 677 PHE A O 1
ATOM 4961 N N . ASN A 1 678 ? -12.213 15.441 9.875 1.00 90.81 678 ASN A N 1
ATOM 4962 C CA . ASN A 1 678 ? -12.210 15.469 8.410 1.00 90.81 678 ASN A CA 1
ATOM 4963 C C . ASN A 1 678 ? -10.821 15.836 7.881 1.00 90.81 678 ASN A C 1
ATOM 4965 O O . ASN A 1 678 ? -10.324 16.925 8.144 1.00 90.81 678 ASN A O 1
ATOM 4969 N N . SER A 1 679 ? -10.197 14.955 7.099 1.00 87.31 679 SER A N 1
ATOM 4970 C CA . SER A 1 679 ? -8.848 15.145 6.538 1.00 87.31 679 SER A CA 1
ATOM 4971 C C . SER A 1 679 ? -7.731 15.472 7.558 1.00 87.31 679 SER A C 1
ATOM 4973 O O . SER A 1 679 ? -6.852 16.280 7.214 1.00 87.31 679 SER A O 1
ATOM 4975 N N . PRO A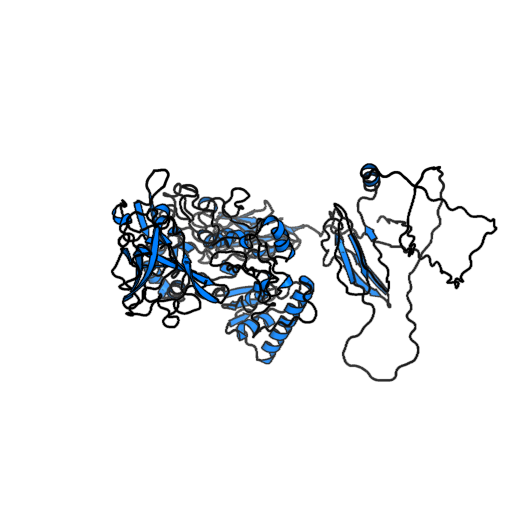 1 680 ? -7.704 14.854 8.766 1.00 89.62 680 PRO A N 1
ATOM 4976 C CA . PRO A 1 680 ? -6.714 15.137 9.812 1.00 89.62 680 PRO A CA 1
ATOM 4977 C C . PRO A 1 680 ? -5.292 14.920 9.295 1.00 89.62 680 PRO A C 1
ATOM 4979 O O . PRO A 1 680 ? -5.052 14.043 8.464 1.00 89.62 680 PRO A O 1
ATOM 4982 N N . LYS A 1 681 ? -4.319 15.719 9.740 1.00 83.38 681 LYS A N 1
ATOM 4983 C CA . LYS A 1 681 ? -2.948 15.617 9.211 1.00 83.38 681 LYS A CA 1
ATOM 4984 C C . LYS A 1 681 ? -2.124 14.637 10.052 1.00 83.38 681 LYS A C 1
ATOM 4986 O O . LYS A 1 681 ? -2.157 14.655 11.275 1.00 83.38 681 LYS A O 1
ATOM 4991 N N . HIS A 1 682 ? -1.319 13.799 9.400 1.00 80.44 682 HIS A N 1
ATOM 4992 C CA . HIS A 1 682 ? -0.327 12.972 10.102 1.00 80.44 682 HIS A CA 1
ATOM 4993 C C . HIS A 1 682 ? 0.937 13.775 10.474 1.00 80.44 682 HIS A C 1
ATOM 4995 O O . HIS A 1 682 ? 1.636 13.437 11.424 1.00 80.44 682 HIS A O 1
ATOM 5001 N N . LYS A 1 683 ? 1.226 14.873 9.756 1.00 77.31 683 LYS A N 1
ATOM 5002 C CA . LYS A 1 683 ? 2.434 15.699 9.958 1.00 77.31 683 LYS A CA 1
ATOM 5003 C C . LYS A 1 683 ? 2.367 16.667 11.144 1.00 77.31 683 LYS A C 1
ATOM 5005 O O . LYS A 1 683 ? 3.400 17.225 11.481 1.00 77.31 683 LYS A O 1
ATOM 5010 N N . ASN A 1 684 ? 1.200 16.865 11.761 1.00 81.06 684 ASN A N 1
ATOM 5011 C CA . ASN A 1 684 ? 1.028 17.682 12.971 1.00 81.06 684 ASN A CA 1
ATOM 5012 C C . ASN A 1 684 ? 0.635 16.838 14.204 1.00 81.06 684 ASN A C 1
ATOM 5014 O O . ASN A 1 684 ? 0.088 17.372 15.162 1.00 81.06 684 ASN A O 1
ATOM 5018 N N . ASN A 1 685 ? 0.859 15.518 14.155 1.00 88.88 685 ASN A N 1
ATOM 5019 C CA . ASN A 1 685 ? 0.393 14.510 15.121 1.00 88.88 685 ASN A CA 1
ATOM 5020 C C . ASN A 1 685 ? -1.141 14.359 15.246 1.00 88.88 685 ASN A C 1
ATOM 5022 O O . ASN A 1 685 ? -1.587 13.440 15.928 1.00 88.88 685 ASN A O 1
ATOM 5026 N N . GLY A 1 686 ? -1.953 15.180 14.568 1.00 90.25 686 GLY A N 1
ATOM 5027 C CA . GLY A 1 686 ? -3.411 15.220 14.723 1.00 90.25 686 GLY A CA 1
ATOM 5028 C C . GLY A 1 686 ? -4.122 13.907 14.385 1.00 90.25 686 GLY A C 1
ATOM 5029 O O . GLY A 1 686 ? -5.028 13.517 15.115 1.00 90.25 686 GLY A O 1
ATOM 5030 N N . LEU A 1 687 ? -3.690 13.195 13.335 1.00 91.75 687 LEU A N 1
ATOM 5031 C CA . LEU A 1 687 ? -4.203 11.853 13.014 1.00 91.75 687 LEU A CA 1
ATOM 5032 C C . LEU A 1 687 ? -3.827 10.823 14.093 1.00 91.75 687 LEU A C 1
ATOM 5034 O O . LEU A 1 687 ? -4.670 10.044 14.514 1.00 91.75 687 LEU A O 1
ATOM 5038 N N . CYS A 1 688 ? -2.575 10.822 14.555 1.00 91.81 688 CYS A N 1
ATOM 5039 C CA . CYS A 1 688 ? -2.095 9.839 15.531 1.00 91.81 688 CYS A CA 1
ATOM 5040 C C . CYS A 1 688 ? -2.793 10.031 16.886 1.00 91.81 688 CYS A C 1
ATOM 5042 O O . CYS A 1 688 ? -3.303 9.084 17.484 1.00 91.81 688 CYS A O 1
ATOM 5044 N N . LEU A 1 689 ? -2.864 11.279 17.354 1.00 93.62 689 LEU A N 1
ATOM 5045 C CA . LEU A 1 689 ? -3.503 11.628 18.620 1.00 93.62 689 LEU A CA 1
ATOM 5046 C C . LEU A 1 689 ? -5.028 11.457 18.581 1.00 93.62 689 LEU A C 1
ATOM 5048 O O . LEU A 1 689 ? -5.618 11.284 19.643 1.00 93.62 689 LEU A O 1
ATOM 5052 N N . ALA A 1 690 ? -5.670 11.423 17.406 1.00 92.31 690 ALA A N 1
ATOM 5053 C CA . ALA A 1 690 ? -7.098 11.115 17.312 1.00 92.31 690 ALA A CA 1
ATOM 5054 C C . ALA A 1 690 ? -7.426 9.755 17.958 1.00 92.31 690 ALA A C 1
ATOM 5056 O O . ALA A 1 690 ? -8.384 9.680 18.726 1.00 92.31 690 ALA A O 1
ATOM 5057 N N . CYS A 1 691 ? -6.575 8.734 17.787 1.00 90.50 691 CYS A N 1
ATOM 5058 C CA . CYS A 1 691 ? -6.635 7.501 18.583 1.00 90.50 691 CYS A CA 1
ATOM 5059 C C . CYS A 1 691 ? -5.870 7.629 19.907 1.00 90.50 691 CYS A C 1
ATOM 5061 O O . CYS A 1 691 ? -6.472 7.469 20.965 1.00 90.50 691 CYS A O 1
ATOM 5063 N N . HIS A 1 692 ? -4.571 7.949 19.865 1.00 91.94 692 HIS A N 1
ATOM 5064 C CA . HIS A 1 692 ? -3.672 7.780 21.015 1.00 91.94 692 HIS A CA 1
ATOM 5065 C C . HIS A 1 692 ? -3.877 8.765 22.175 1.00 91.94 692 HIS A C 1
ATOM 5067 O O . HIS A 1 692 ? -3.421 8.474 23.278 1.00 91.94 692 HIS A O 1
ATOM 5073 N N . SER A 1 693 ? -4.556 9.905 21.986 1.00 93.88 693 SER A N 1
ATOM 5074 C CA . SER A 1 693 ? -4.938 10.753 23.126 1.00 93.88 693 SER A CA 1
ATOM 5075 C C . SER A 1 693 ? -5.898 10.012 24.060 1.00 93.88 693 SER A C 1
ATOM 5077 O O . SER A 1 693 ? -6.590 9.090 23.631 1.00 93.88 693 SER A O 1
ATOM 5079 N N . THR A 1 694 ? -5.954 10.405 25.331 1.00 91.81 694 THR A N 1
ATOM 5080 C CA . THR A 1 694 ? -6.655 9.710 26.431 1.00 91.81 694 THR A CA 1
ATOM 5081 C C . THR A 1 694 ? -6.077 8.341 26.831 1.00 91.81 694 THR A C 1
ATOM 5083 O O . THR A 1 694 ? -6.592 7.727 27.759 1.00 91.81 694 THR A O 1
ATOM 5086 N N . PHE A 1 695 ? -4.955 7.899 26.242 1.00 88.31 695 PHE A N 1
ATOM 5087 C CA . PHE A 1 695 ? -4.281 6.640 26.595 1.00 88.31 695 PHE A CA 1
ATOM 5088 C C . PHE A 1 695 ? -2.808 6.833 26.983 1.00 88.31 695 PHE A C 1
ATOM 5090 O O . PHE A 1 695 ? -2.083 7.613 26.363 1.00 88.31 695 PHE A O 1
ATOM 5097 N N . GLY A 1 696 ? -2.343 6.064 27.976 1.00 89.06 696 GLY A N 1
ATOM 5098 C CA . GLY A 1 696 ? -0.927 5.967 28.352 1.00 89.06 696 GLY A CA 1
ATOM 5099 C C . GLY A 1 696 ? -0.264 7.337 28.593 1.00 89.06 696 GLY A C 1
ATOM 5100 O O . GLY A 1 696 ? -0.855 8.171 29.280 1.00 89.06 696 GLY A O 1
ATOM 5101 N N . PRO A 1 697 ? 0.914 7.620 27.997 1.00 88.12 697 PRO A N 1
ATOM 5102 C CA . PRO A 1 697 ? 1.588 8.923 28.104 1.00 88.12 697 PRO A CA 1
ATOM 5103 C C . PRO A 1 697 ? 0.757 10.131 27.634 1.00 88.12 697 PRO A C 1
ATOM 5105 O O . PRO A 1 697 ? 1.069 11.267 27.976 1.00 88.12 697 PRO A O 1
ATOM 5108 N N . PHE A 1 698 ? -0.314 9.908 26.866 1.00 94.50 698 PHE A N 1
ATOM 5109 C CA . PHE A 1 698 ? -1.220 10.950 26.377 1.00 94.50 698 PHE A CA 1
ATOM 5110 C C . PHE A 1 698 ? -2.577 10.952 27.100 1.00 94.50 698 PHE A C 1
ATOM 5112 O O . PHE A 1 698 ? -3.516 11.591 26.624 1.00 94.50 698 PHE A O 1
ATOM 5119 N N . ALA A 1 699 ? -2.695 10.287 28.259 1.00 93.19 699 ALA A N 1
ATOM 5120 C CA . ALA A 1 699 ? -3.918 10.253 29.068 1.00 93.19 699 ALA A CA 1
ATOM 5121 C C . ALA A 1 699 ? -4.444 11.652 29.441 1.00 93.19 699 ALA A C 1
ATOM 5123 O O . ALA A 1 699 ? -5.653 11.862 29.492 1.00 93.19 699 ALA A O 1
ATOM 5124 N N . GLY A 1 700 ? -3.550 12.629 29.638 1.00 93.69 700 GLY A N 1
ATOM 5125 C CA . GLY A 1 700 ? -3.933 14.021 29.896 1.00 93.69 700 GLY A CA 1
ATOM 5126 C C . GLY A 1 700 ? -4.528 14.752 28.683 1.00 93.69 700 GLY A C 1
ATOM 5127 O O . GLY A 1 700 ? -5.302 15.695 28.863 1.00 93.69 700 GLY A O 1
ATOM 5128 N N . VAL A 1 701 ? -4.199 14.340 27.454 1.00 95.81 701 VAL A N 1
ATOM 5129 C CA . VAL A 1 701 ? -4.677 14.971 26.212 1.00 95.81 701 VAL A CA 1
ATOM 5130 C C . VAL A 1 701 ? -6.081 14.458 25.893 1.00 95.81 701 VAL A C 1
ATOM 5132 O O . VAL A 1 701 ? -6.289 13.261 25.722 1.00 95.81 701 VAL A O 1
ATOM 5135 N N . THR A 1 702 ? -7.052 15.360 25.777 1.00 95.62 702 THR A N 1
ATOM 5136 C CA . THR A 1 702 ? -8.451 15.031 25.465 1.00 95.62 702 THR A CA 1
ATOM 5137 C C . THR A 1 702 ? -8.699 14.971 23.956 1.00 95.62 702 THR A C 1
ATOM 5139 O O . THR A 1 702 ? -7.880 15.406 23.145 1.00 95.62 702 THR A O 1
ATOM 5142 N N . LYS A 1 703 ? -9.864 14.458 23.544 1.00 94.94 703 LYS A N 1
ATOM 5143 C CA . LYS A 1 703 ? -10.298 14.516 22.138 1.00 94.94 703 LYS A CA 1
ATOM 5144 C C . LYS A 1 703 ? -10.640 15.946 21.689 1.00 94.94 703 LYS A C 1
ATOM 5146 O O . LYS A 1 703 ? -10.432 16.261 20.521 1.00 94.94 703 LYS A O 1
ATOM 5151 N N . ASP A 1 704 ? -11.073 16.823 22.601 1.00 96.12 704 ASP A N 1
ATOM 5152 C CA . ASP A 1 704 ? -11.326 18.240 22.294 1.00 96.12 704 ASP A CA 1
ATOM 5153 C C . ASP A 1 704 ? -10.005 19.010 22.056 1.00 96.12 704 ASP A C 1
ATOM 5155 O O . ASP A 1 704 ? -9.929 19.787 21.106 1.00 96.12 704 ASP A O 1
ATOM 5159 N N . ASP A 1 705 ? -8.928 18.711 22.803 1.00 96.12 705 ASP A N 1
ATOM 5160 C CA . ASP A 1 705 ? -7.580 19.260 22.535 1.00 96.12 705 ASP A CA 1
ATOM 5161 C C . ASP A 1 705 ? -7.092 18.879 21.119 1.00 96.12 705 ASP A C 1
ATOM 5163 O O . ASP A 1 705 ? -6.578 19.705 20.361 1.00 96.12 705 ASP A O 1
ATOM 5167 N N . VAL A 1 706 ? -7.297 17.615 20.724 1.00 95.38 706 VAL A N 1
ATOM 5168 C CA . VAL A 1 706 ? -6.949 17.127 19.377 1.00 95.38 706 VAL A CA 1
ATOM 5169 C C . VAL A 1 706 ? -7.850 17.751 18.305 1.00 95.38 706 VAL A C 1
ATOM 5171 O O . VAL A 1 706 ? -7.393 18.013 17.189 1.00 95.38 706 VAL A O 1
ATOM 5174 N N . ALA A 1 707 ? -9.119 18.023 18.617 1.00 95.88 707 ALA A N 1
ATOM 5175 C CA . ALA A 1 707 ? -10.027 18.702 17.700 1.00 95.88 707 ALA A CA 1
ATOM 5176 C C . ALA A 1 707 ? -9.582 20.146 17.424 1.00 95.88 707 ALA A C 1
ATOM 5178 O O . ALA A 1 707 ? -9.554 20.552 16.260 1.00 95.88 707 ALA A O 1
ATOM 5179 N N . ALA A 1 708 ? -9.154 20.877 18.459 1.00 95.62 708 ALA A N 1
ATOM 5180 C CA . ALA A 1 708 ? -8.657 22.246 18.339 1.00 95.62 708 ALA A CA 1
ATOM 5181 C C . ALA A 1 708 ? -7.462 22.352 17.373 1.00 95.62 708 ALA A C 1
ATOM 5183 O O . ALA A 1 708 ? -7.510 23.153 16.439 1.00 95.62 708 ALA A O 1
ATOM 5184 N N . ILE A 1 709 ? -6.441 21.491 17.504 1.00 91.75 709 ILE A N 1
ATOM 5185 C CA . ILE A 1 709 ? -5.271 21.527 16.600 1.00 91.75 709 ILE A CA 1
ATOM 5186 C C . ILE A 1 709 ? -5.577 21.075 15.163 1.00 91.75 709 ILE A C 1
ATOM 5188 O O . ILE A 1 709 ? -4.872 21.459 14.231 1.00 91.75 709 ILE A O 1
ATOM 5192 N N . ASN A 1 710 ? -6.614 20.257 14.951 1.00 91.50 710 ASN A N 1
ATOM 5193 C CA . ASN A 1 710 ? -7.044 19.896 13.599 1.00 91.50 710 ASN A CA 1
ATOM 5194 C C . ASN A 1 710 ? -7.811 21.054 12.940 1.00 91.50 710 ASN A C 1
ATOM 5196 O O . ASN A 1 710 ? -7.592 21.321 11.757 1.00 91.50 710 ASN A O 1
ATOM 5200 N N . ILE A 1 711 ? -8.660 21.759 13.696 1.00 93.56 711 ILE A N 1
ATOM 5201 C CA . ILE A 1 711 ? -9.401 22.937 13.217 1.00 93.56 711 ILE A CA 1
ATOM 5202 C C . ILE A 1 711 ? -8.451 24.093 12.887 1.00 93.56 711 ILE A C 1
ATOM 5204 O O . ILE A 1 711 ? -8.543 24.656 11.798 1.00 93.56 711 ILE A O 1
ATOM 5208 N N . ASP A 1 712 ? -7.482 24.378 13.759 1.00 91.88 712 ASP A N 1
ATOM 5209 C CA . ASP A 1 712 ? -6.421 25.364 13.508 1.00 91.88 712 ASP A CA 1
ATOM 5210 C C . ASP A 1 712 ? -5.597 25.028 12.248 1.00 91.88 712 ASP A C 1
ATOM 5212 O O . ASP A 1 712 ? -5.345 25.891 11.409 1.00 91.88 712 ASP A O 1
ATOM 5216 N N . ALA A 1 713 ? -5.307 23.742 12.016 1.00 87.25 713 ALA A N 1
ATOM 5217 C CA . ALA A 1 713 ? -4.678 23.248 10.787 1.00 87.25 713 ALA A CA 1
ATOM 5218 C C . ALA A 1 713 ? -5.606 23.233 9.543 1.00 87.25 713 ALA A C 1
ATOM 5220 O O . ALA A 1 713 ? -5.322 22.529 8.565 1.00 87.25 713 ALA A O 1
ATOM 5221 N N . GLY A 1 714 ? -6.724 23.967 9.568 1.00 88.94 714 GLY A N 1
ATOM 5222 C CA . GLY A 1 714 ? -7.656 24.136 8.446 1.00 88.94 714 GLY A CA 1
ATOM 5223 C C . GLY A 1 714 ? -8.530 22.916 8.142 1.00 88.94 714 GLY A C 1
ATOM 5224 O O . GLY A 1 714 ? -8.997 22.763 7.013 1.00 88.94 714 GLY A O 1
ATOM 5225 N N . SER A 1 715 ? -8.717 22.020 9.113 1.00 88.88 715 SER A N 1
ATOM 5226 C CA . SER A 1 715 ? -9.615 20.859 9.006 1.00 88.88 715 SER A CA 1
ATOM 5227 C C . SER A 1 715 ? -10.952 21.140 9.712 1.00 88.88 715 SER A C 1
ATOM 5229 O O . SER A 1 715 ? -11.118 22.175 10.349 1.00 88.88 715 SER A O 1
ATOM 5231 N N . SER A 1 716 ? -11.924 20.229 9.632 1.00 92.44 716 SER A N 1
ATOM 5232 C CA . SER A 1 716 ? -13.183 20.340 10.389 1.00 92.44 716 SER A CA 1
ATOM 5233 C C . SER A 1 716 ? -13.409 19.114 11.264 1.00 92.44 716 SER A C 1
ATOM 5235 O O . SER A 1 716 ? -13.122 17.987 10.852 1.00 92.44 716 SER A O 1
ATOM 5237 N N . VAL A 1 717 ? -13.952 19.316 12.465 1.00 96.06 717 VAL A N 1
ATOM 5238 C CA . VAL A 1 717 ? -14.253 18.233 13.412 1.00 96.06 717 VAL A CA 1
ATOM 5239 C C . VAL A 1 717 ? -15.688 18.371 13.905 1.00 96.06 717 VAL A C 1
ATOM 5241 O O . VAL A 1 717 ? -16.119 19.472 14.242 1.00 96.06 717 VAL A O 1
ATOM 5244 N N . THR A 1 718 ? -16.428 17.264 13.946 1.00 96.62 718 THR A N 1
ATOM 5245 C CA . THR A 1 718 ? -17.757 17.196 14.574 1.00 96.62 718 THR A CA 1
ATOM 5246 C C . THR A 1 718 ? -17.732 16.277 15.788 1.00 96.62 718 THR A C 1
ATOM 5248 O O . THR A 1 718 ? -17.030 15.268 15.769 1.00 96.62 718 THR A O 1
ATOM 5251 N N . LYS A 1 719 ? -18.539 16.592 16.802 1.00 96.38 719 LYS A N 1
ATOM 5252 C CA . LYS A 1 719 ? -18.774 15.794 18.011 1.00 96.38 719 LYS A CA 1
ATOM 5253 C C . LYS A 1 719 ? -20.266 15.478 18.091 1.00 96.38 719 LYS A C 1
ATOM 5255 O O . LYS A 1 719 ? -21.072 16.405 18.141 1.00 96.38 719 LYS A O 1
ATOM 5260 N N . ASN A 1 720 ? -20.647 14.202 18.033 1.00 94.69 720 ASN A N 1
ATOM 5261 C CA . ASN A 1 720 ? -22.045 13.753 17.922 1.00 94.69 720 ASN A CA 1
ATOM 5262 C C . ASN A 1 720 ? -22.811 14.481 16.790 1.00 94.69 720 ASN A C 1
ATOM 5264 O O . ASN A 1 720 ? -23.908 15.003 16.988 1.00 94.69 720 ASN A O 1
ATOM 5268 N N . GLY A 1 721 ? -22.179 14.607 15.617 1.00 94.25 721 GLY A N 1
ATOM 5269 C CA . GLY A 1 721 ? -22.705 15.343 14.457 1.00 94.25 721 GLY A CA 1
ATOM 5270 C C . GLY A 1 721 ? -22.682 16.880 14.552 1.00 94.25 721 GLY A C 1
ATOM 5271 O O . GLY A 1 721 ? -22.902 17.544 13.540 1.00 94.25 721 GLY A O 1
ATOM 5272 N N . VAL A 1 722 ? -22.378 17.471 15.713 1.00 96.12 722 VAL A N 1
ATOM 5273 C CA . VAL A 1 722 ? -22.305 18.933 15.895 1.00 96.12 722 VAL A CA 1
ATOM 5274 C C . VAL A 1 722 ? -20.897 19.440 15.553 1.00 96.12 722 VAL A C 1
ATOM 5276 O O . VAL A 1 722 ? -19.933 18.950 16.144 1.00 96.12 722 VAL A O 1
ATOM 5279 N N . PRO A 1 723 ? -20.724 20.411 14.634 1.00 97.12 723 PRO A N 1
ATOM 5280 C CA . PRO A 1 723 ? -19.421 21.020 14.364 1.00 97.12 723 PRO A CA 1
ATOM 5281 C C . PRO A 1 723 ? -18.818 21.679 15.608 1.00 97.12 723 PRO A C 1
ATOM 5283 O O . PRO A 1 723 ? -19.492 22.436 16.304 1.00 97.12 723 PRO A O 1
ATOM 5286 N N . LEU A 1 724 ? -17.539 21.408 15.860 1.00 97.25 724 LEU A N 1
ATOM 5287 C CA . LEU A 1 724 ? -16.761 22.078 16.897 1.00 97.25 724 LEU A CA 1
ATOM 5288 C C . LEU A 1 724 ? -16.114 23.357 16.353 1.00 97.25 724 LEU A C 1
ATOM 5290 O O . LEU A 1 724 ? -15.750 23.446 15.181 1.00 97.25 724 LEU A O 1
ATOM 5294 N N . SER A 1 725 ? -15.926 24.329 17.240 1.00 96.62 725 SER A N 1
ATOM 5295 C CA . SER A 1 725 ? -15.189 25.568 16.993 1.00 96.62 725 SER A CA 1
ATOM 5296 C C . SER A 1 725 ? -14.466 25.974 18.270 1.00 96.62 725 SER A C 1
ATOM 5298 O O . SER A 1 725 ? -15.053 25.871 19.347 1.00 96.62 725 SER A O 1
ATOM 5300 N N . PHE A 1 726 ? -13.239 26.468 18.138 1.00 96.81 726 PHE A N 1
ATOM 5301 C CA . PHE A 1 726 ? -12.400 26.886 19.257 1.00 96.81 726 PHE A CA 1
ATOM 5302 C C . PHE A 1 726 ? -11.878 28.303 19.011 1.00 96.81 726 PHE A C 1
ATOM 5304 O O . PHE A 1 726 ? -11.601 28.664 17.864 1.00 96.81 726 PHE A O 1
ATOM 5311 N N . ASP A 1 727 ? -11.756 29.103 20.068 1.00 96.81 727 ASP A N 1
ATOM 5312 C CA . ASP A 1 727 ? -11.078 30.398 19.999 1.00 96.81 727 ASP A CA 1
ATOM 5313 C C . ASP A 1 727 ? -9.543 30.248 20.049 1.00 96.81 727 ASP A C 1
ATOM 5315 O O . ASP A 1 727 ? -8.994 29.166 20.279 1.00 96.81 727 ASP A O 1
ATOM 5319 N N . SER A 1 728 ? -8.824 31.350 19.816 1.00 95.19 728 SER A N 1
ATOM 5320 C CA . SER A 1 728 ? -7.357 31.358 19.785 1.00 95.19 728 SER A CA 1
ATOM 5321 C C . SER A 1 728 ? -6.701 30.967 21.113 1.00 95.19 728 SER A C 1
ATOM 5323 O O . SER A 1 728 ? -5.579 30.465 21.102 1.00 95.19 728 SER A O 1
ATOM 5325 N N . THR A 1 729 ? -7.366 31.199 22.248 1.00 96.56 729 THR A N 1
ATOM 5326 C CA . THR A 1 729 ? -6.860 30.823 23.575 1.00 96.56 729 THR A CA 1
ATOM 5327 C C . THR A 1 729 ? -7.009 29.322 23.775 1.00 96.56 729 THR A C 1
ATOM 5329 O O . THR A 1 729 ? -6.029 28.657 24.091 1.00 96.56 729 THR A O 1
ATOM 5332 N N . GLN A 1 730 ? -8.181 28.764 23.467 1.00 96.94 730 GLN A N 1
ATOM 5333 C CA . GLN A 1 730 ? -8.427 27.319 23.524 1.00 96.94 730 GLN A CA 1
ATOM 5334 C C . GLN A 1 730 ? -7.479 26.530 22.605 1.00 96.94 730 GLN A C 1
ATOM 5336 O O . GLN A 1 730 ? -6.974 25.474 22.986 1.00 96.94 730 GLN A O 1
ATOM 5341 N N . VAL A 1 731 ? -7.197 27.052 21.406 1.00 95.12 731 VAL A N 1
ATOM 5342 C CA . VAL A 1 731 ? -6.202 26.472 20.490 1.00 95.12 731 VAL A CA 1
ATOM 5343 C C . VAL A 1 731 ? -4.787 26.547 21.075 1.00 95.12 731 VAL A C 1
ATOM 5345 O O . VAL A 1 731 ? -4.050 25.564 20.989 1.00 95.12 731 VAL A O 1
ATOM 5348 N N . ALA A 1 732 ? -4.397 27.673 21.680 1.00 94.06 732 ALA A N 1
ATOM 5349 C CA . ALA A 1 732 ? -3.082 27.823 22.307 1.00 94.06 732 ALA A CA 1
ATOM 5350 C C . ALA A 1 732 ? -2.899 26.878 23.509 1.00 94.06 732 ALA A C 1
ATOM 5352 O O . ALA A 1 732 ? -1.862 26.220 23.609 1.00 94.06 732 ALA A O 1
ATOM 5353 N N . ASP A 1 733 ? -3.916 26.745 24.362 1.00 95.00 733 ASP A N 1
ATOM 5354 C CA . ASP A 1 733 ? -3.917 25.831 25.509 1.00 95.00 733 ASP A CA 1
ATOM 5355 C C . ASP A 1 733 ? -3.796 24.368 25.049 1.00 95.00 733 ASP A C 1
ATOM 5357 O O . ASP A 1 733 ? -2.948 23.622 25.547 1.00 95.00 733 ASP A O 1
ATOM 5361 N N . ALA A 1 734 ? -4.572 23.966 24.033 1.00 95.06 734 ALA A N 1
ATOM 5362 C CA . ALA A 1 734 ? -4.491 22.631 23.439 1.00 95.06 734 ALA A CA 1
ATOM 5363 C C . ALA A 1 734 ? -3.102 22.343 22.836 1.00 95.06 734 ALA A C 1
ATOM 5365 O O . ALA A 1 734 ? -2.544 21.263 23.049 1.00 95.06 734 ALA A O 1
ATOM 5366 N N . LYS A 1 735 ? -2.509 23.314 22.125 1.00 92.50 735 LYS A N 1
ATOM 5367 C CA . LYS A 1 735 ? -1.145 23.224 21.574 1.00 92.50 735 LYS A CA 1
ATOM 5368 C C . LYS A 1 735 ? -0.092 23.066 22.670 1.00 92.50 735 LYS A C 1
ATOM 5370 O O . LYS A 1 735 ? 0.746 22.170 22.566 1.00 92.50 735 LYS A O 1
ATOM 5375 N N . ALA A 1 736 ? -0.152 23.887 23.719 1.00 91.88 736 ALA A N 1
ATOM 5376 C CA . ALA A 1 736 ? 0.775 23.829 24.848 1.00 91.88 736 ALA A CA 1
ATOM 5377 C C . ALA A 1 736 ? 0.699 22.473 25.565 1.00 91.88 736 ALA A C 1
ATOM 5379 O O . ALA A 1 736 ? 1.719 21.817 25.766 1.00 91.88 736 ALA A O 1
ATOM 5380 N N . LYS A 1 737 ? -0.519 22.009 25.854 1.00 93.19 737 LYS A N 1
ATOM 5381 C CA . LYS A 1 737 ? -0.797 20.740 26.536 1.00 93.19 737 LYS A CA 1
ATOM 5382 C C . LYS A 1 737 ? -0.378 19.510 25.724 1.00 93.19 737 LYS A C 1
ATOM 5384 O O . LYS A 1 737 ? 0.203 18.573 26.269 1.00 93.19 737 LYS A O 1
ATOM 5389 N N . ILE A 1 738 ? -0.632 19.512 24.412 1.00 92.38 738 ILE A N 1
ATOM 5390 C CA . ILE A 1 738 ? -0.128 18.469 23.506 1.00 92.38 738 ILE A CA 1
ATOM 5391 C C . ILE A 1 738 ? 1.403 18.499 23.464 1.00 92.38 738 ILE A C 1
ATOM 5393 O O . ILE A 1 738 ? 2.025 17.439 23.461 1.00 92.38 738 ILE A O 1
ATOM 5397 N N . GLY A 1 739 ? 2.017 19.685 23.460 1.00 90.06 739 GLY A N 1
ATOM 5398 C CA . GLY A 1 739 ? 3.470 19.811 23.460 1.00 90.06 739 GLY A CA 1
ATOM 5399 C C . GLY A 1 739 ? 4.132 19.319 24.742 1.00 90.06 739 GLY A C 1
ATOM 5400 O O . GLY A 1 739 ? 5.112 18.583 24.659 1.00 90.06 739 GLY A O 1
ATOM 5401 N N . GLU A 1 740 ? 3.561 19.630 25.905 1.00 89.44 740 GLU A N 1
ATOM 5402 C CA . GLU A 1 740 ? 4.006 19.098 27.197 1.00 89.44 740 GLU A CA 1
ATOM 5403 C C . GLU A 1 740 ? 3.935 17.564 27.220 1.00 89.44 740 GLU A C 1
ATOM 5405 O O . GLU A 1 740 ? 4.944 16.913 27.488 1.00 89.44 740 GLU A O 1
ATOM 5410 N N . ALA A 1 741 ? 2.799 16.974 26.828 1.00 92.00 741 ALA A N 1
ATOM 5411 C CA . ALA A 1 741 ? 2.636 15.518 26.776 1.00 92.00 741 ALA A CA 1
ATOM 5412 C C . ALA A 1 741 ? 3.603 14.841 25.781 1.00 92.00 741 ALA A C 1
ATOM 5414 O O . ALA A 1 741 ? 4.168 13.786 26.071 1.00 92.00 741 ALA A O 1
ATOM 5415 N N . VAL A 1 742 ? 3.845 15.455 24.616 1.00 90.62 742 VAL A N 1
ATOM 5416 C CA . VAL A 1 742 ? 4.817 14.971 23.618 1.00 90.62 742 VAL A CA 1
ATOM 5417 C C . VAL A 1 742 ? 6.255 15.045 24.151 1.00 90.62 742 VAL A C 1
ATOM 5419 O O . VAL A 1 742 ? 7.015 14.090 23.976 1.00 90.62 742 VAL A O 1
ATOM 5422 N N . VAL A 1 743 ? 6.634 16.125 24.843 1.00 87.88 743 VAL A N 1
ATOM 5423 C CA . VAL A 1 743 ? 7.957 16.263 25.482 1.00 87.88 743 VAL A CA 1
ATOM 5424 C C . VAL A 1 743 ? 8.127 15.273 26.636 1.00 87.88 743 VAL A C 1
ATOM 5426 O O . VAL A 1 743 ? 9.164 14.613 26.716 1.00 87.88 743 VAL A O 1
ATOM 5429 N N . GLN A 1 744 ? 7.113 15.106 27.490 1.00 88.31 744 GLN A N 1
ATOM 5430 C CA . GLN A 1 744 ? 7.116 14.114 28.567 1.00 88.31 744 GLN A CA 1
ATOM 5431 C C . GLN A 1 744 ? 7.298 12.699 28.006 1.00 88.31 744 GLN A C 1
ATOM 5433 O O . GLN A 1 744 ? 8.230 12.001 28.406 1.00 88.31 744 GLN A O 1
ATOM 5438 N N . HIS A 1 745 ? 6.497 12.312 27.010 1.00 90.69 745 HIS A N 1
ATOM 5439 C CA . HIS A 1 745 ? 6.597 11.009 26.354 1.00 90.69 745 HIS A CA 1
ATOM 5440 C C . HIS A 1 745 ? 7.994 10.751 25.757 1.00 90.69 745 HIS A C 1
ATOM 5442 O O . HIS A 1 745 ? 8.561 9.671 25.957 1.00 90.69 745 HIS A O 1
ATOM 5448 N N . MET A 1 746 ? 8.587 11.741 25.073 1.00 87.50 746 MET A N 1
ATOM 5449 C CA . MET A 1 746 ? 9.963 11.649 24.557 1.00 87.50 746 MET A CA 1
ATOM 5450 C C . MET A 1 746 ? 11.004 11.487 25.676 1.00 87.50 746 MET A C 1
ATOM 5452 O O . MET A 1 746 ? 11.978 10.747 25.516 1.00 87.50 746 MET A O 1
ATOM 5456 N N . ASN A 1 747 ? 10.810 12.151 26.814 1.00 84.25 747 ASN A N 1
ATOM 5457 C CA . ASN A 1 747 ? 11.735 12.088 27.942 1.00 84.25 747 ASN A CA 1
ATOM 5458 C C . ASN A 1 747 ? 11.653 10.763 28.701 1.00 84.25 747 ASN A C 1
ATOM 5460 O O . ASN A 1 747 ? 12.693 10.176 28.996 1.00 84.25 747 ASN A O 1
ATOM 5464 N N . GLU A 1 748 ? 10.449 10.261 28.959 1.00 81.94 748 GLU A N 1
ATOM 5465 C CA . GLU A 1 748 ? 10.224 8.983 29.642 1.00 81.94 748 GLU A CA 1
ATOM 5466 C C . GLU A 1 748 ? 10.649 7.786 28.781 1.00 81.94 748 GLU A C 1
ATOM 5468 O O . GLU A 1 748 ? 11.294 6.863 29.279 1.00 81.94 748 GLU A O 1
ATOM 5473 N N . THR A 1 749 ? 10.330 7.816 27.482 1.00 78.38 749 THR A N 1
ATOM 5474 C CA . THR A 1 749 ? 10.517 6.663 26.582 1.00 78.38 749 THR A CA 1
ATOM 5475 C C . THR A 1 749 ? 11.906 6.630 25.947 1.00 78.38 749 THR A C 1
ATOM 5477 O O . THR A 1 749 ? 12.520 5.568 25.858 1.00 78.38 749 THR A O 1
ATOM 5480 N N . ALA A 1 750 ? 12.421 7.781 25.500 1.00 74.25 750 ALA A N 1
ATOM 5481 C CA . ALA A 1 750 ? 13.691 7.875 24.772 1.00 74.25 750 ALA A CA 1
ATOM 5482 C C . ALA A 1 750 ? 14.828 8.525 25.585 1.00 74.25 750 ALA A C 1
ATOM 5484 O O . ALA A 1 750 ? 15.955 8.610 25.094 1.00 74.25 750 ALA A O 1
ATOM 5485 N N . GLY A 1 751 ? 14.572 8.970 26.823 1.00 75.06 751 GLY A N 1
ATOM 5486 C CA . GLY A 1 751 ? 15.599 9.549 27.699 1.00 75.06 751 GLY A CA 1
ATOM 5487 C C . GLY A 1 751 ? 16.190 10.861 27.174 1.00 75.06 751 GLY A C 1
ATOM 5488 O O . GLY A 1 751 ? 17.355 11.157 27.438 1.00 75.06 751 GLY A O 1
ATOM 5489 N N . MET A 1 752 ? 15.418 11.619 26.388 1.00 74.31 752 MET A N 1
ATOM 5490 C CA . MET A 1 752 ? 15.920 12.762 25.615 1.00 74.31 752 MET A CA 1
ATOM 5491 C C . MET A 1 752 ? 16.371 13.962 26.476 1.00 74.31 752 MET A C 1
ATOM 5493 O O . MET A 1 752 ? 17.266 14.704 26.069 1.00 74.31 752 MET A O 1
ATOM 5497 N N . GLY A 1 753 ? 15.826 14.108 27.687 1.00 66.44 753 GLY A N 1
ATOM 5498 C CA . GLY A 1 753 ? 16.285 15.045 28.715 1.00 66.44 753 GLY A CA 1
ATOM 5499 C C . GLY A 1 753 ? 15.551 16.393 28.752 1.00 66.44 753 GLY A C 1
ATOM 5500 O O . GLY A 1 753 ? 14.761 16.742 27.883 1.00 66.44 753 GLY A O 1
ATOM 5501 N N . LEU A 1 754 ? 15.844 17.192 29.783 1.00 56.88 754 LEU A N 1
ATOM 5502 C CA . LEU A 1 754 ? 15.098 18.411 30.153 1.00 56.88 754 LEU A CA 1
ATOM 5503 C C . LEU A 1 754 ? 15.111 19.569 29.127 1.00 56.88 754 LEU A C 1
ATOM 5505 O O . LEU A 1 754 ? 14.522 20.610 29.395 1.00 56.88 754 LEU A O 1
ATOM 5509 N N . TYR A 1 755 ? 15.778 19.420 27.980 1.00 61.12 755 TYR A N 1
ATOM 5510 C CA . TYR A 1 755 ? 15.981 20.488 26.990 1.00 61.12 755 TYR A CA 1
ATOM 5511 C C . TYR A 1 755 ? 15.297 20.236 25.638 1.00 61.12 755 TYR A C 1
ATOM 5513 O O . TYR A 1 755 ? 15.552 20.966 24.681 1.00 61.12 755 TYR A O 1
ATOM 5521 N N . VAL A 1 756 ? 14.440 19.215 25.530 1.00 69.00 756 VAL A N 1
ATOM 5522 C CA . VAL A 1 756 ? 13.629 19.015 24.322 1.00 69.00 756 VAL A CA 1
ATOM 5523 C C . VAL A 1 756 ? 12.461 19.992 24.320 1.00 69.00 756 VAL A C 1
ATOM 5525 O O . VAL A 1 756 ? 11.651 20.000 25.243 1.00 69.00 756 VAL A O 1
ATOM 5528 N N . VAL A 1 757 ? 12.349 20.772 23.250 1.00 67.81 757 VAL A N 1
ATOM 5529 C CA . VAL A 1 757 ? 11.174 21.593 22.953 1.00 67.81 757 VAL A CA 1
ATOM 5530 C C . VAL A 1 757 ? 10.458 20.962 21.767 1.00 67.81 757 VAL A C 1
ATOM 5532 O O . VAL A 1 757 ? 11.106 20.542 20.814 1.00 67.81 757 VAL A O 1
ATOM 5535 N N . TYR A 1 758 ? 9.130 20.913 21.822 1.00 77.00 758 TYR A N 1
ATOM 5536 C CA . TYR A 1 758 ? 8.287 20.624 20.668 1.00 77.00 758 TYR A CA 1
ATOM 5537 C C . TYR A 1 758 ? 7.419 21.847 20.383 1.00 77.00 758 TYR A C 1
ATOM 5539 O O . TYR A 1 758 ? 6.660 22.283 21.246 1.00 77.00 758 TYR A O 1
ATOM 5547 N N . ASP A 1 759 ? 7.526 22.379 19.169 1.00 74.19 759 ASP A N 1
ATOM 5548 C CA . ASP A 1 759 ? 6.654 23.437 18.662 1.00 74.19 759 ASP A CA 1
ATOM 5549 C C . ASP A 1 759 ? 5.628 22.808 17.697 1.00 74.19 759 ASP A C 1
ATOM 5551 O O . ASP A 1 759 ? 5.999 22.413 16.584 1.00 74.19 759 ASP A O 1
ATOM 5555 N N . PRO A 1 760 ? 4.341 22.688 18.079 1.00 70.25 760 PRO A N 1
ATOM 5556 C CA . PRO A 1 760 ? 3.327 22.102 17.209 1.00 70.25 760 PRO A CA 1
ATOM 5557 C C . PRO A 1 760 ? 3.172 22.837 15.871 1.00 70.25 760 PRO A C 1
ATOM 5559 O O . PRO A 1 760 ? 2.822 22.180 14.883 1.00 70.25 760 PRO A O 1
ATOM 5562 N N . ASP A 1 761 ? 3.501 24.127 15.809 1.00 69.44 761 ASP A N 1
ATOM 5563 C CA . ASP A 1 761 ? 3.276 24.995 14.654 1.00 69.44 761 ASP A CA 1
ATOM 5564 C C . ASP A 1 761 ? 4.502 25.059 13.740 1.00 69.44 761 ASP A C 1
ATOM 5566 O O . ASP A 1 761 ? 4.378 24.856 12.530 1.00 69.44 761 ASP A O 1
ATOM 5570 N N . ASN A 1 762 ? 5.696 25.273 14.306 1.00 64.12 762 ASN A N 1
ATOM 5571 C CA . ASN A 1 762 ? 6.895 25.573 13.514 1.00 64.12 762 ASN A CA 1
ATOM 5572 C C . ASN A 1 762 ? 7.934 24.441 13.438 1.00 64.12 762 ASN A C 1
ATOM 5574 O O . ASN A 1 762 ? 8.842 24.539 12.611 1.00 64.12 762 ASN A O 1
ATOM 5578 N N . GLU A 1 763 ? 7.854 23.363 14.235 1.00 57.66 763 GLU A N 1
ATOM 5579 C CA . GLU A 1 763 ? 8.890 22.318 14.175 1.00 57.66 763 GLU A CA 1
ATOM 5580 C C . GLU A 1 763 ? 8.785 21.422 12.919 1.00 57.66 763 GLU A C 1
ATOM 5582 O O . GLU A 1 763 ? 7.799 20.685 12.763 1.00 57.66 763 GLU A O 1
ATOM 5587 N N . PRO A 1 764 ? 9.867 21.311 12.116 1.00 55.16 764 PRO A N 1
ATOM 5588 C CA . PRO A 1 764 ? 10.181 20.102 11.348 1.00 55.16 764 PRO A CA 1
ATOM 5589 C C . PRO A 1 764 ? 10.843 19.001 12.216 1.00 55.16 764 PRO A C 1
ATOM 5591 O O . PRO A 1 764 ? 11.261 17.967 11.684 1.00 55.16 764 PRO A O 1
ATOM 5594 N N . GLY A 1 765 ? 10.996 19.255 13.522 1.00 62.03 765 GLY A N 1
ATOM 5595 C CA . GLY A 1 765 ? 11.840 18.532 14.472 1.00 62.03 765 GLY A CA 1
ATOM 5596 C C . GLY A 1 765 ? 11.199 17.349 15.204 1.00 62.03 765 GLY A C 1
ATOM 5597 O O . GLY A 1 765 ? 10.337 16.645 14.670 1.00 62.03 765 GLY A O 1
ATOM 5598 N N . VAL A 1 766 ? 11.749 17.025 16.377 1.00 71.75 766 VAL A N 1
ATOM 5599 C CA . VAL A 1 766 ? 11.779 15.638 16.877 1.00 71.75 766 VAL A CA 1
ATOM 5600 C C . VAL A 1 766 ? 10.415 15.138 17.352 1.00 71.75 766 VAL A C 1
ATOM 5602 O O . VAL A 1 766 ? 10.091 13.977 17.118 1.00 71.75 766 VAL A O 1
ATOM 5605 N N . GLY A 1 767 ? 9.574 16.004 17.928 1.00 82.12 767 GLY A N 1
ATOM 5606 C CA . GLY A 1 767 ? 8.301 15.598 18.545 1.00 82.12 767 GLY A CA 1
ATOM 5607 C C . GLY A 1 767 ? 7.184 15.182 17.577 1.00 82.12 767 GLY A C 1
ATOM 5608 O O . GLY A 1 767 ? 6.059 14.921 18.004 1.00 82.12 767 GLY A O 1
ATOM 5609 N N . ARG A 1 768 ? 7.443 15.097 16.266 1.00 87.12 768 ARG A N 1
ATOM 5610 C CA . ARG A 1 768 ? 6.482 14.526 15.308 1.00 87.12 768 ARG A CA 1
ATOM 5611 C C . ARG A 1 768 ? 6.500 13.000 15.413 1.00 87.12 768 ARG A C 1
ATOM 5613 O O . ARG A 1 768 ? 7.536 12.398 15.146 1.00 87.12 768 ARG A O 1
ATOM 5620 N N . CYS A 1 769 ? 5.365 12.356 15.702 1.00 89.56 769 CYS A N 1
ATOM 5621 C CA . CYS A 1 769 ? 5.287 10.900 15.921 1.00 89.56 769 CYS A CA 1
ATOM 5622 C C . CYS A 1 769 ? 5.953 10.101 14.785 1.00 89.56 769 CYS A C 1
ATOM 5624 O O . CYS A 1 769 ? 6.739 9.190 15.034 1.00 89.56 769 CYS A O 1
ATOM 5626 N N . ILE A 1 770 ? 5.717 10.508 13.533 1.00 88.81 770 ILE A N 1
ATOM 5627 C CA . ILE A 1 770 ? 6.284 9.875 12.333 1.00 88.81 770 ILE A CA 1
ATOM 5628 C C . ILE A 1 770 ? 7.818 9.955 12.232 1.00 88.81 770 ILE A C 1
ATOM 5630 O O . ILE A 1 770 ? 8.411 9.143 11.533 1.00 88.81 770 ILE A O 1
ATOM 5634 N N . ASN A 1 771 ? 8.485 10.905 12.902 1.00 86.31 771 ASN A N 1
ATOM 5635 C CA . ASN A 1 771 ? 9.949 10.994 12.877 1.00 86.31 771 ASN A CA 1
ATOM 5636 C C . ASN A 1 771 ? 10.595 9.867 13.698 1.00 86.31 771 ASN A C 1
ATOM 5638 O O . ASN A 1 771 ? 11.653 9.377 13.309 1.00 86.31 771 ASN A O 1
ATOM 5642 N N . CYS A 1 772 ? 9.950 9.445 14.791 1.00 88.44 772 CYS A N 1
ATOM 5643 C CA . CYS A 1 772 ? 10.450 8.387 15.670 1.00 88.44 772 CYS A CA 1
ATOM 5644 C C . CYS A 1 772 ? 9.861 7.009 15.340 1.00 88.44 772 CYS A C 1
ATOM 5646 O O . CYS A 1 772 ? 10.611 6.036 15.346 1.00 88.44 772 CYS A O 1
ATOM 5648 N N . HIS A 1 773 ? 8.558 6.951 15.037 1.00 92.56 773 HIS A N 1
ATOM 5649 C CA . HIS A 1 773 ? 7.788 5.717 14.820 1.00 92.56 773 HIS A CA 1
ATOM 5650 C C . HIS A 1 773 ? 7.639 5.312 13.348 1.00 92.56 773 HIS A C 1
ATOM 5652 O O . HIS A 1 773 ? 7.205 4.207 13.061 1.00 92.56 773 HIS A O 1
ATOM 5658 N N . MET A 1 774 ? 7.975 6.182 12.391 1.00 92.75 774 MET A N 1
ATOM 5659 C CA . MET A 1 774 ? 8.055 5.811 10.969 1.00 92.75 774 MET A CA 1
ATOM 5660 C C . MET A 1 774 ? 9.442 6.161 10.400 1.00 92.75 774 MET A C 1
ATOM 5662 O O . MET A 1 774 ? 9.543 6.891 9.403 1.00 92.75 774 MET A O 1
ATOM 5666 N N . PRO A 1 775 ? 10.536 5.694 11.043 1.00 90.75 775 PRO A N 1
ATOM 5667 C CA . PRO A 1 775 ? 11.899 6.002 10.623 1.00 90.75 775 PRO A CA 1
ATOM 5668 C C . PRO A 1 775 ? 12.134 5.542 9.185 1.00 90.75 775 PRO A C 1
ATOM 5670 O O . PRO A 1 775 ? 11.576 4.542 8.735 1.00 90.75 775 PRO A O 1
ATOM 5673 N N . LYS A 1 776 ? 12.956 6.277 8.432 1.00 89.38 776 LYS A N 1
ATOM 5674 C CA . LYS A 1 776 ? 13.181 5.961 7.020 1.00 89.38 776 LYS A CA 1
ATOM 5675 C C . LYS A 1 776 ? 14.181 4.821 6.850 1.00 89.38 776 LYS A C 1
ATOM 5677 O O . LYS A 1 776 ? 15.380 5.038 7.002 1.00 89.38 776 LYS A O 1
ATOM 5682 N N . THR A 1 777 ? 13.684 3.644 6.484 1.00 91.12 777 THR A N 1
ATOM 5683 C CA . THR A 1 777 ? 14.430 2.380 6.348 1.00 91.12 777 THR A CA 1
ATOM 5684 C C . THR A 1 777 ? 14.619 1.926 4.899 1.00 91.12 777 THR A C 1
ATOM 5686 O O . THR A 1 777 ? 15.682 1.395 4.563 1.00 91.12 777 THR A O 1
ATOM 5689 N N . GLY A 1 778 ? 13.624 2.150 4.033 1.00 88.44 778 GLY A N 1
ATOM 5690 C CA . GLY A 1 778 ? 13.629 1.678 2.644 1.00 88.44 778 GLY A CA 1
ATOM 5691 C C . GLY A 1 778 ? 14.431 2.581 1.698 1.00 88.44 778 GLY A C 1
ATOM 5692 O O . GLY A 1 778 ? 14.269 3.801 1.722 1.00 88.44 778 GLY A O 1
ATOM 5693 N N . LYS A 1 779 ? 15.266 1.979 0.837 1.00 79.88 779 LYS A N 1
ATOM 5694 C CA . LYS A 1 779 ? 16.266 2.615 -0.060 1.00 79.88 779 LYS A CA 1
ATOM 5695 C C . LYS A 1 779 ? 15.775 2.776 -1.507 1.00 79.88 779 LYS A C 1
ATOM 5697 O O . LYS A 1 779 ? 16.468 2.497 -2.484 1.00 79.88 779 LYS A O 1
ATOM 5702 N N . SER A 1 780 ? 14.513 3.134 -1.648 1.00 67.75 780 SER A N 1
ATOM 5703 C CA . SER A 1 780 ? 13.697 2.985 -2.853 1.00 67.75 780 SER A CA 1
ATOM 5704 C C . SER A 1 780 ? 13.947 4.021 -3.939 1.00 67.75 780 SER A C 1
ATOM 5706 O O . SER A 1 780 ? 13.854 3.719 -5.136 1.00 67.75 780 SER A O 1
ATOM 5708 N N . GLY A 1 781 ? 14.102 5.272 -3.521 1.00 60.41 781 GLY A N 1
ATOM 5709 C CA . GLY A 1 781 ? 14.280 6.463 -4.350 1.00 60.41 781 GLY A CA 1
ATOM 5710 C C . GLY A 1 781 ? 15.588 7.192 -4.079 1.00 60.41 781 GLY A C 1
ATOM 5711 O O . GLY A 1 781 ? 15.964 8.059 -4.860 1.00 60.41 781 GLY A O 1
ATOM 5712 N N . GLY A 1 782 ? 16.299 6.797 -3.028 1.00 65.50 782 GLY A N 1
ATOM 5713 C CA . GLY A 1 782 ? 17.627 7.279 -2.702 1.00 65.50 782 GLY A CA 1
ATOM 5714 C C . GLY A 1 782 ? 18.117 6.672 -1.395 1.00 65.50 782 GLY A C 1
ATOM 5715 O O . GLY A 1 782 ? 17.356 6.065 -0.640 1.00 65.50 782 GLY A O 1
ATOM 5716 N N . TYR A 1 783 ? 19.404 6.852 -1.145 1.00 72.81 783 TYR A N 1
ATOM 5717 C CA . TYR A 1 783 ? 20.033 6.586 0.136 1.00 72.81 783 TYR A CA 1
ATOM 5718 C C . TYR A 1 783 ? 21.111 7.653 0.312 1.00 72.81 783 TYR A C 1
ATOM 5720 O O . TYR A 1 783 ? 21.927 7.848 -0.591 1.00 72.81 783 TYR A O 1
ATOM 5728 N N . THR A 1 784 ? 21.070 8.392 1.414 1.00 72.50 784 THR A N 1
ATOM 5729 C CA . THR A 1 784 ? 22.124 9.348 1.756 1.00 72.50 784 THR A CA 1
ATOM 5730 C C . THR A 1 784 ? 23.184 8.587 2.538 1.00 72.50 784 THR A C 1
ATOM 5732 O O . THR A 1 784 ? 22.848 7.961 3.539 1.00 72.50 784 THR A O 1
ATOM 5735 N N . THR A 1 785 ? 24.425 8.622 2.048 1.00 73.69 785 THR A N 1
ATOM 5736 C CA . THR A 1 785 ? 25.635 8.054 2.669 1.00 73.69 785 THR A CA 1
ATOM 5737 C C . THR A 1 785 ? 26.804 9.000 2.448 1.00 73.69 785 THR A C 1
ATOM 5739 O O . THR A 1 785 ? 26.913 9.599 1.374 1.00 73.69 785 THR A O 1
ATOM 5742 N N . GLY A 1 786 ? 27.693 9.101 3.430 1.00 73.69 786 GLY A N 1
ATOM 5743 C CA . GLY A 1 786 ? 28.870 9.969 3.406 1.00 73.69 786 GLY A CA 1
ATOM 5744 C C . GLY A 1 786 ? 29.123 10.583 4.777 1.00 73.69 786 GLY A C 1
ATOM 5745 O O . GLY A 1 786 ? 28.254 10.547 5.639 1.00 73.69 786 GLY A O 1
ATOM 5746 N N . LEU A 1 787 ? 30.304 11.146 5.004 1.00 75.62 787 LEU A N 1
ATOM 5747 C CA . LEU A 1 787 ? 30.646 11.711 6.310 1.00 75.62 787 LEU A CA 1
ATOM 5748 C C . LEU A 1 787 ? 29.905 13.031 6.590 1.00 75.62 787 LEU A C 1
ATOM 5750 O O . LEU A 1 787 ? 29.551 13.773 5.672 1.00 75.62 787 LEU A O 1
ATOM 5754 N N . ASP A 1 788 ? 29.702 13.333 7.873 1.00 70.38 788 ASP A N 1
ATOM 5755 C CA . ASP A 1 788 ? 29.250 14.637 8.355 1.00 70.38 788 ASP A CA 1
ATOM 5756 C C . ASP A 1 788 ? 30.218 15.770 7.960 1.00 70.38 788 ASP A C 1
ATOM 5758 O O . ASP A 1 788 ? 31.339 15.544 7.497 1.00 70.38 788 ASP A O 1
ATOM 5762 N N . ALA A 1 789 ? 29.803 17.020 8.184 1.00 71.62 789 ALA A N 1
ATOM 5763 C CA . ALA A 1 789 ? 30.590 18.205 7.833 1.00 71.62 789 ALA A CA 1
ATOM 5764 C C . ALA A 1 789 ? 31.962 18.303 8.542 1.00 71.62 789 ALA A C 1
ATOM 5766 O O . ALA A 1 789 ? 32.778 19.148 8.175 1.00 71.62 789 ALA A O 1
ATOM 5767 N N . THR A 1 790 ? 32.227 17.463 9.549 1.00 70.50 790 THR A N 1
ATOM 5768 C CA . THR A 1 790 ? 33.506 17.371 10.274 1.00 70.50 790 THR A CA 1
ATOM 5769 C C . THR A 1 790 ? 34.337 16.139 9.899 1.00 70.50 790 THR A C 1
ATOM 5771 O O . THR A 1 790 ? 35.465 16.009 10.378 1.00 70.50 790 THR A O 1
ATOM 5774 N N . GLY A 1 791 ? 33.809 15.250 9.050 1.00 76.88 791 GLY A N 1
ATOM 5775 C CA . GLY A 1 791 ? 34.471 14.023 8.615 1.00 76.88 791 GLY A CA 1
ATOM 5776 C C . GLY A 1 791 ? 34.459 12.881 9.641 1.00 76.88 791 GLY A C 1
ATOM 5777 O O . GLY A 1 791 ? 35.346 12.035 9.569 1.00 76.88 791 GLY A O 1
ATOM 5778 N N . LYS A 1 792 ? 33.543 12.868 10.628 1.00 71.12 792 LYS A N 1
ATOM 5779 C CA . LYS A 1 792 ? 33.657 11.976 11.810 1.00 71.12 792 LYS A CA 1
ATOM 5780 C C . LYS A 1 792 ? 32.595 10.886 11.956 1.00 71.12 792 LYS A C 1
ATOM 5782 O O . LYS A 1 792 ? 32.896 9.842 12.527 1.00 71.12 792 LYS A O 1
ATOM 5787 N N . THR A 1 793 ? 31.371 11.112 11.496 1.00 72.81 793 THR A N 1
ATOM 5788 C CA . THR A 1 793 ? 30.260 10.145 11.525 1.00 72.81 793 THR A CA 1
ATOM 5789 C C . THR A 1 793 ? 29.613 10.057 10.148 1.00 72.81 793 THR A C 1
ATOM 5791 O O . THR A 1 793 ? 29.603 11.042 9.416 1.00 72.81 793 THR A O 1
ATOM 5794 N N . ALA A 1 794 ? 29.075 8.897 9.769 1.00 73.31 794 ALA A N 1
ATOM 5795 C CA . ALA A 1 794 ? 28.397 8.739 8.484 1.00 73.31 794 ALA A CA 1
ATOM 5796 C C . ALA A 1 794 ? 26.938 9.211 8.558 1.00 73.31 794 ALA A C 1
ATOM 5798 O O . ALA A 1 794 ? 26.156 8.696 9.347 1.00 73.31 794 ALA A O 1
ATOM 5799 N N . LEU A 1 795 ? 26.539 10.155 7.709 1.00 72.38 795 LEU A N 1
ATOM 5800 C CA . LEU A 1 795 ? 25.150 10.477 7.384 1.00 72.38 795 LEU A CA 1
ATOM 5801 C C . LEU A 1 795 ? 24.496 9.291 6.670 1.00 72.38 795 LEU A C 1
ATOM 5803 O O . LEU A 1 795 ? 24.653 9.165 5.462 1.00 72.38 795 LEU A O 1
ATOM 5807 N N . ILE A 1 796 ? 23.746 8.456 7.396 1.00 77.44 796 ILE A N 1
ATOM 5808 C CA . ILE A 1 796 ? 22.981 7.337 6.827 1.00 77.44 796 ILE A CA 1
ATOM 5809 C C . ILE A 1 796 ? 21.472 7.592 6.963 1.00 77.44 796 ILE A C 1
ATOM 5811 O O . ILE A 1 796 ? 20.926 7.513 8.064 1.00 77.44 796 ILE A O 1
ATOM 5815 N N . GLU A 1 797 ? 20.787 7.849 5.843 1.00 79.00 797 GLU A N 1
ATOM 5816 C CA . GLU A 1 797 ? 19.323 8.033 5.792 1.00 79.00 797 GLU A CA 1
ATOM 5817 C C . GLU A 1 797 ? 18.693 7.403 4.535 1.00 79.00 797 GLU A C 1
ATOM 5819 O O . GLU A 1 797 ? 19.189 7.590 3.422 1.00 79.00 797 GLU A O 1
ATOM 5824 N N . ALA A 1 798 ? 17.557 6.708 4.692 1.00 84.31 798 ALA A N 1
ATOM 5825 C CA . ALA A 1 798 ? 16.759 6.189 3.572 1.00 84.31 798 ALA A CA 1
ATOM 5826 C C . ALA A 1 798 ? 15.633 7.148 3.132 1.00 84.31 798 ALA A C 1
ATOM 5828 O O . ALA A 1 798 ? 15.491 8.247 3.674 1.00 84.31 798 ALA A O 1
ATOM 5829 N N . ASP A 1 799 ? 14.809 6.750 2.150 1.00 78.62 799 ASP A N 1
ATOM 5830 C CA . ASP A 1 799 ? 13.735 7.596 1.606 1.00 78.62 799 ASP A CA 1
ATOM 5831 C C . ASP A 1 799 ? 12.308 7.183 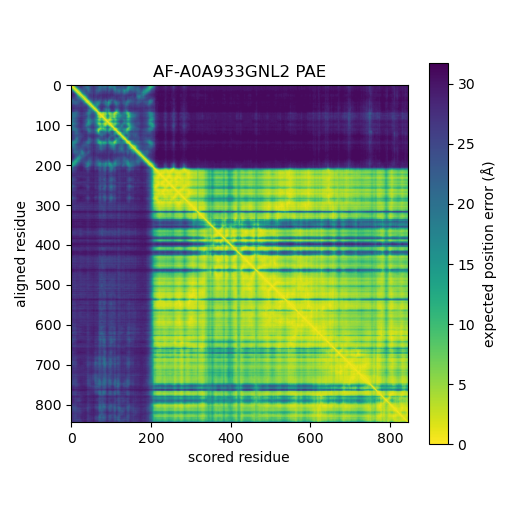2.013 1.00 78.62 799 ASP A C 1
ATOM 5833 O O . ASP A 1 799 ? 11.461 8.073 2.145 1.00 78.62 799 ASP A O 1
ATOM 5837 N N . GLN A 1 800 ? 12.039 5.895 2.275 1.00 84.75 800 GLN A N 1
ATOM 5838 C CA . GLN A 1 800 ? 10.708 5.403 2.683 1.00 84.75 800 GLN A CA 1
ATOM 5839 C C . GLN A 1 800 ? 10.625 5.135 4.188 1.00 84.75 800 GLN A C 1
ATOM 5841 O O . GLN A 1 800 ? 11.472 4.434 4.734 1.00 84.75 800 GLN A O 1
ATOM 5846 N N . GLY A 1 801 ? 9.601 5.696 4.842 1.00 89.69 801 GLY A N 1
ATOM 5847 C CA . GLY A 1 801 ? 9.299 5.467 6.259 1.00 89.69 801 GLY A CA 1
ATOM 5848 C C . GLY A 1 801 ? 8.747 4.066 6.519 1.00 89.69 801 GLY A C 1
ATOM 5849 O O . GLY A 1 801 ? 7.884 3.610 5.766 1.00 89.69 801 GLY A O 1
ATOM 5850 N N . SER A 1 802 ? 9.228 3.435 7.589 1.00 93.38 802 SER A N 1
ATOM 5851 C CA . SER A 1 802 ? 8.737 2.159 8.115 1.00 93.38 802 SER A CA 1
ATOM 5852 C C . SER A 1 802 ? 7.239 2.215 8.413 1.00 93.38 802 SER A C 1
ATOM 5854 O O . SER A 1 802 ? 6.750 3.184 9.000 1.00 93.38 802 SER A O 1
ATOM 5856 N N . HIS A 1 803 ? 6.520 1.159 8.033 1.00 94.94 803 HIS A N 1
ATOM 5857 C CA . HIS A 1 803 ? 5.129 0.909 8.424 1.00 94.94 803 HIS A CA 1
ATOM 5858 C C . HIS A 1 803 ? 5.017 -0.150 9.540 1.00 94.94 803 HIS A C 1
ATOM 5860 O O . HIS A 1 803 ? 3.936 -0.683 9.767 1.00 94.94 803 HIS A O 1
ATOM 5866 N N . VAL A 1 804 ? 6.108 -0.435 10.265 1.00 95.25 804 VAL A N 1
ATOM 5867 C CA . VAL A 1 804 ? 6.093 -1.259 11.495 1.00 95.25 804 VAL A CA 1
ATOM 5868 C C . VAL A 1 804 ? 5.582 -0.452 12.707 1.00 95.25 804 VAL A C 1
ATOM 5870 O O . VAL A 1 804 ? 5.022 -1.024 13.641 1.00 95.25 804 VAL A O 1
ATOM 5873 N N . PHE A 1 805 ? 5.665 0.885 12.644 1.00 93.75 805 PHE A N 1
ATOM 5874 C CA . PHE A 1 805 ? 5.209 1.853 13.660 1.00 93.75 805 PHE A CA 1
ATOM 5875 C C . PHE A 1 805 ? 5.975 1.849 15.003 1.00 93.75 805 PHE A C 1
ATOM 5877 O O . PHE A 1 805 ? 5.494 2.378 16.012 1.00 93.75 805 PHE A O 1
ATOM 5884 N N . ASP A 1 806 ? 7.185 1.295 15.025 1.00 92.75 806 ASP A N 1
ATOM 5885 C CA . ASP A 1 806 ? 8.070 1.224 16.186 1.00 92.75 806 ASP A CA 1
ATOM 5886 C C . ASP A 1 806 ? 9.296 2.153 16.072 1.00 92.75 806 ASP A C 1
ATOM 5888 O O . ASP A 1 806 ? 9.514 2.860 15.086 1.00 92.75 806 ASP A O 1
ATOM 5892 N N . ILE A 1 807 ? 10.080 2.203 17.151 1.00 91.25 807 ILE A N 1
ATOM 5893 C CA . ILE A 1 807 ? 11.332 2.958 17.218 1.00 91.25 807 ILE A CA 1
ATOM 5894 C C . ILE A 1 807 ? 12.479 1.990 16.949 1.00 91.25 807 ILE A C 1
ATOM 5896 O O . ILE A 1 807 ? 12.653 1.020 17.684 1.00 91.25 807 ILE A O 1
ATOM 5900 N N . ILE A 1 808 ? 13.320 2.304 15.965 1.00 92.44 808 ILE A N 1
ATOM 5901 C CA . ILE A 1 808 ? 14.571 1.581 15.728 1.00 92.44 808 ILE A CA 1
ATOM 5902 C C . ILE A 1 808 ? 15.637 2.198 16.643 1.00 92.44 808 ILE A C 1
ATOM 5904 O O . ILE A 1 808 ? 15.993 3.366 16.442 1.00 92.44 808 ILE A O 1
ATOM 5908 N N . PRO A 1 809 ? 16.171 1.471 17.642 1.00 90.38 809 PRO A N 1
ATOM 5909 C CA . PRO A 1 809 ? 17.169 2.018 18.549 1.00 90.38 809 PRO A CA 1
ATOM 5910 C C . PRO A 1 809 ? 18.566 2.038 17.891 1.00 90.38 809 PRO A C 1
ATOM 5912 O O . PRO A 1 809 ? 18.895 1.130 17.120 1.00 90.38 809 PRO A O 1
ATOM 5915 N N . PRO A 1 810 ? 19.444 3.008 18.222 1.00 90.19 810 PRO A N 1
ATOM 5916 C CA . PRO A 1 810 ? 20.799 3.125 17.656 1.00 90.19 810 PRO A CA 1
ATOM 5917 C C . PRO A 1 810 ? 21.642 1.840 17.726 1.00 90.19 810 PRO A C 1
ATOM 5919 O O . PRO A 1 810 ? 22.485 1.583 16.870 1.00 90.19 810 PRO A O 1
ATOM 5922 N N . GLN A 1 811 ? 21.399 1.007 18.737 1.00 91.06 811 GLN A N 1
ATOM 5923 C CA . GLN A 1 811 ? 22.053 -0.279 18.958 1.00 91.06 811 GLN A CA 1
ATOM 5924 C C . GLN A 1 811 ? 21.851 -1.257 17.789 1.00 91.06 811 GLN A C 1
ATOM 5926 O O . GLN A 1 811 ? 22.782 -1.999 17.483 1.00 91.06 811 GLN A O 1
ATOM 5931 N N . VAL A 1 812 ? 20.693 -1.231 17.114 1.00 91.94 812 VAL A N 1
ATOM 5932 C CA . VAL A 1 812 ? 20.419 -2.075 15.935 1.00 91.94 812 VAL A CA 1
ATOM 5933 C C . VAL A 1 812 ? 21.329 -1.665 14.780 1.00 91.94 812 VAL A C 1
ATOM 5935 O O . VAL A 1 812 ? 22.060 -2.502 14.259 1.00 91.94 812 VAL A O 1
ATOM 5938 N N . SER A 1 813 ? 21.393 -0.370 14.448 1.00 91.88 813 SER A N 1
ATOM 5939 C CA . SER A 1 813 ? 22.349 0.150 13.458 1.00 91.88 813 SER A CA 1
ATOM 5940 C C . SER A 1 813 ? 23.794 -0.196 13.825 1.00 91.88 813 SER A C 1
ATOM 5942 O O . SER A 1 813 ? 24.551 -0.671 12.982 1.00 91.88 813 SER A O 1
ATOM 5944 N N . LYS A 1 814 ? 24.178 -0.003 15.096 1.00 91.38 814 LYS A N 1
ATOM 5945 C CA . LYS A 1 814 ? 25.541 -0.269 15.570 1.00 91.38 814 LYS A CA 1
ATOM 5946 C C . LYS A 1 814 ? 25.937 -1.742 15.427 1.00 91.38 814 LYS A C 1
ATOM 5948 O O . LYS A 1 814 ? 27.076 -2.024 15.068 1.00 91.38 814 LYS A O 1
ATOM 5953 N N . ALA A 1 815 ? 25.022 -2.674 15.697 1.00 92.31 815 ALA A N 1
ATOM 5954 C CA . ALA A 1 815 ? 25.278 -4.110 15.565 1.00 92.31 815 ALA A CA 1
ATOM 5955 C C . ALA A 1 815 ? 25.556 -4.537 14.110 1.00 92.31 815 ALA A C 1
ATOM 5957 O O . ALA A 1 815 ? 26.251 -5.524 13.879 1.00 92.31 815 ALA A O 1
ATOM 5958 N N . LEU A 1 816 ? 25.063 -3.774 13.129 1.00 92.38 816 LEU A N 1
ATOM 5959 C CA . LEU A 1 816 ? 25.285 -4.039 11.707 1.00 92.38 816 LEU A CA 1
ATOM 5960 C C . LEU A 1 816 ? 26.654 -3.554 11.204 1.00 92.38 816 LEU A C 1
ATOM 5962 O O . LEU A 1 816 ? 27.120 -4.053 10.187 1.00 92.38 816 LEU A O 1
ATOM 5966 N N . VAL A 1 817 ? 27.341 -2.651 11.915 1.00 89.75 817 VAL A N 1
ATOM 5967 C CA . VAL A 1 817 ? 28.652 -2.100 11.502 1.00 89.75 817 VAL A CA 1
ATOM 5968 C C . VAL A 1 817 ? 29.681 -3.203 11.230 1.00 89.75 817 VAL A C 1
ATOM 5970 O O . VAL A 1 817 ? 30.285 -3.246 10.161 1.00 89.75 817 VAL A O 1
ATOM 5973 N N . SER A 1 818 ? 29.841 -4.148 12.160 1.00 87.69 818 SER A N 1
ATOM 5974 C CA . SER A 1 818 ? 30.825 -5.236 12.041 1.00 87.69 818 SER A CA 1
ATOM 5975 C C . SER A 1 818 ? 30.498 -6.250 10.939 1.00 87.69 818 SER A C 1
ATOM 5977 O O . SER A 1 818 ? 31.393 -6.947 10.468 1.00 87.69 818 SER A O 1
ATOM 5979 N N . THR A 1 819 ? 29.234 -6.334 10.514 1.00 88.50 819 THR A N 1
ATOM 5980 C CA . THR A 1 819 ? 28.765 -7.251 9.459 1.00 88.50 819 THR A CA 1
ATOM 5981 C C . THR A 1 819 ? 28.554 -6.555 8.111 1.00 88.50 819 THR A C 1
ATOM 5983 O O . THR A 1 819 ? 28.427 -7.220 7.081 1.00 88.50 819 THR A O 1
ATOM 5986 N N . ALA A 1 820 ? 28.588 -5.219 8.079 1.00 87.75 820 ALA A N 1
ATOM 5987 C CA . ALA A 1 820 ? 28.485 -4.423 6.864 1.00 87.75 820 ALA A CA 1
ATOM 5988 C C . ALA A 1 820 ? 29.702 -4.613 5.941 1.00 87.75 820 ALA A C 1
ATOM 5990 O O . ALA A 1 820 ? 29.540 -4.707 4.719 1.00 87.75 820 ALA A O 1
ATOM 5991 N N . GLY A 1 821 ? 30.903 -4.724 6.519 1.00 85.88 821 GLY A N 1
ATOM 5992 C CA . GLY A 1 821 ? 32.157 -4.927 5.789 1.00 85.88 821 GLY A CA 1
ATOM 5993 C C . GLY A 1 821 ? 32.482 -3.774 4.834 1.00 85.88 821 GLY A C 1
ATOM 5994 O O . GLY A 1 821 ? 32.581 -4.014 3.632 1.00 85.88 821 GLY A O 1
ATOM 5995 N N . GLY A 1 822 ? 32.588 -2.544 5.35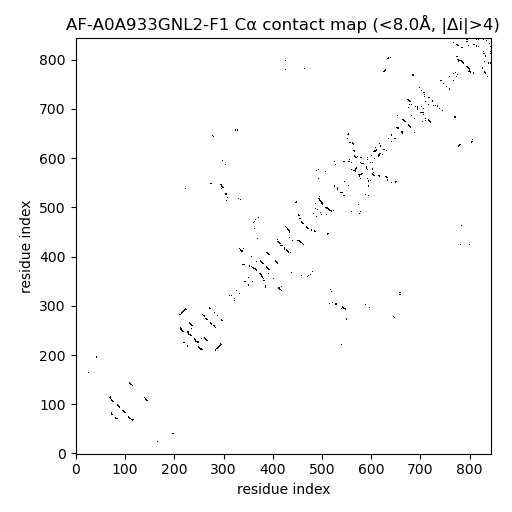9 1.00 83.88 822 GLY A N 1
ATOM 5996 C CA . GLY A 1 822 ? 32.900 -1.338 4.573 1.00 83.88 822 GLY A CA 1
ATOM 5997 C C . GLY A 1 822 ? 31.784 -0.913 3.613 1.00 83.88 822 GLY A C 1
ATOM 5998 O O . GLY A 1 822 ? 32.036 -0.579 2.458 1.00 83.88 822 GLY A O 1
ATOM 5999 N N . ALA A 1 823 ? 30.519 -1.055 4.027 1.00 86.88 823 ALA A N 1
ATOM 6000 C CA . ALA A 1 823 ? 29.368 -0.669 3.215 1.00 86.88 823 ALA A CA 1
ATOM 6001 C C . ALA A 1 823 ? 28.216 -0.109 4.065 1.00 86.88 823 ALA A C 1
ATOM 6003 O O . ALA A 1 823 ? 27.346 -0.858 4.512 1.00 86.88 823 ALA A O 1
ATOM 6004 N N . ASP A 1 824 ? 28.147 1.219 4.199 1.00 84.06 824 ASP A N 1
ATOM 6005 C CA . ASP A 1 824 ? 27.049 1.959 4.856 1.00 84.06 824 ASP A CA 1
ATOM 6006 C C . ASP A 1 824 ? 25.651 1.532 4.374 1.00 84.06 824 ASP A C 1
ATOM 6008 O O . ASP A 1 824 ? 24.675 1.496 5.124 1.00 84.06 824 ASP A O 1
ATOM 6012 N N . THR A 1 825 ? 25.548 1.122 3.108 1.00 84.44 825 THR A N 1
ATOM 6013 C CA . THR A 1 825 ? 24.318 0.582 2.507 1.00 84.44 825 THR A CA 1
ATOM 6014 C C . THR A 1 825 ? 23.822 -0.725 3.142 1.00 84.44 825 THR A C 1
ATOM 6016 O O . THR A 1 825 ? 22.719 -1.167 2.807 1.00 84.44 825 THR A O 1
ATOM 6019 N N . LYS A 1 826 ? 24.570 -1.333 4.072 1.00 88.88 826 LYS A N 1
ATOM 6020 C CA . LYS A 1 826 ? 24.166 -2.496 4.882 1.00 88.88 826 LYS A CA 1
ATOM 6021 C C . LYS A 1 826 ? 23.866 -2.162 6.352 1.00 88.88 826 LYS A C 1
ATOM 6023 O O . LYS A 1 826 ? 23.517 -3.067 7.105 1.00 88.88 826 LYS A O 1
ATOM 6028 N N . ILE A 1 827 ? 23.927 -0.893 6.755 1.00 90.25 827 ILE A N 1
ATOM 6029 C CA . ILE A 1 827 ? 23.513 -0.434 8.089 1.00 90.25 827 ILE A CA 1
ATOM 6030 C C . ILE A 1 827 ? 22.074 0.083 8.015 1.00 90.25 827 ILE A C 1
ATOM 6032 O O . ILE A 1 827 ? 21.795 1.001 7.251 1.00 90.25 827 ILE A O 1
ATOM 6036 N N . MET A 1 828 ? 21.161 -0.481 8.809 1.00 92.75 828 MET A N 1
ATOM 6037 C CA . MET A 1 828 ? 19.789 0.024 8.949 1.00 92.75 828 MET A CA 1
ATOM 6038 C C . MET A 1 828 ? 19.809 1.424 9.590 1.00 92.75 828 MET A C 1
ATOM 6040 O O . MET A 1 828 ? 20.406 1.560 10.661 1.00 92.75 828 MET A O 1
ATOM 6044 N N . PRO A 1 829 ? 19.159 2.454 9.017 1.00 91.56 829 PRO A N 1
ATOM 6045 C CA . PRO A 1 829 ? 18.994 3.745 9.685 1.00 91.56 829 PRO A CA 1
ATOM 6046 C C . PRO A 1 829 ? 18.129 3.608 10.944 1.00 91.56 829 PRO A C 1
ATOM 6048 O O . PRO A 1 829 ? 17.108 2.926 10.921 1.00 91.56 829 PRO A O 1
ATOM 6051 N N . ASN A 1 830 ? 18.513 4.276 12.035 1.00 91.62 830 ASN A N 1
ATOM 6052 C CA . ASN A 1 830 ? 17.735 4.311 13.279 1.00 91.62 830 ASN A CA 1
ATOM 6053 C C . ASN A 1 830 ? 16.946 5.617 13.437 1.00 91.62 830 ASN A C 1
ATOM 6055 O O . ASN A 1 830 ? 17.303 6.647 12.861 1.00 91.62 830 ASN A O 1
ATOM 6059 N N . SER A 1 831 ? 15.915 5.589 14.286 1.00 90.06 831 SER A N 1
ATOM 6060 C CA . SER A 1 831 ? 15.029 6.733 14.543 1.00 90.06 831 SER A CA 1
ATOM 6061 C C . SER A 1 831 ? 15.759 7.965 15.096 1.00 90.06 831 SER A C 1
ATOM 6063 O O . SER A 1 831 ? 15.331 9.094 14.866 1.00 90.06 831 SER A O 1
ATOM 6065 N N . CYS A 1 832 ? 16.876 7.779 15.806 1.00 87.06 832 CYS A N 1
ATOM 6066 C CA . CYS A 1 832 ? 17.607 8.871 16.453 1.00 87.06 832 CYS A CA 1
ATOM 6067 C C . CYS A 1 832 ? 18.638 9.546 15.529 1.00 87.06 832 CYS A C 1
ATOM 6069 O O . CYS A 1 832 ? 18.910 10.738 15.680 1.00 87.06 832 CYS A O 1
ATOM 6071 N N . GLY A 1 833 ? 19.226 8.800 14.588 1.00 82.19 833 GLY A N 1
ATOM 6072 C CA . GLY A 1 833 ? 20.366 9.232 13.772 1.00 82.19 833 GLY A CA 1
ATOM 6073 C C . GLY A 1 833 ? 20.085 10.472 12.922 1.00 82.19 833 GLY A C 1
ATOM 6074 O O . GLY A 1 833 ? 20.964 11.314 12.759 1.00 82.19 833 GLY A O 1
ATOM 6075 N N . LYS A 1 834 ? 18.841 10.654 12.466 1.00 79.06 834 LYS A N 1
ATOM 6076 C CA . LYS A 1 834 ? 18.404 11.856 11.737 1.00 79.06 834 LYS A CA 1
ATOM 6077 C C . LYS A 1 834 ? 18.771 13.149 12.483 1.00 79.06 834 LYS A C 1
ATOM 6079 O O . LYS A 1 834 ? 19.362 14.063 11.909 1.00 79.06 834 LYS A O 1
ATOM 6084 N N . CYS A 1 835 ? 18.480 13.198 13.784 1.00 79.94 835 CYS A N 1
ATOM 6085 C CA . CYS A 1 835 ? 18.645 14.390 14.624 1.00 79.94 835 CYS A CA 1
ATOM 6086 C C . CYS A 1 835 ? 19.913 14.370 15.495 1.00 79.94 835 CYS A C 1
ATOM 6088 O O . CYS A 1 835 ? 20.356 15.420 15.951 1.00 79.94 835 CYS A O 1
ATOM 6090 N N . HIS A 1 836 ? 20.515 13.200 15.721 1.00 80.88 836 HIS A N 1
ATOM 6091 C CA . HIS A 1 836 ? 21.673 13.036 16.598 1.00 80.88 836 HIS A CA 1
ATOM 6092 C C . HIS A 1 836 ? 22.849 12.401 15.859 1.00 80.88 836 HIS A C 1
ATOM 6094 O O . HIS A 1 836 ? 22.901 11.186 15.673 1.00 80.88 836 HIS A O 1
ATOM 6100 N N . GLU A 1 837 ? 23.848 13.217 15.525 1.00 79.56 837 GLU A N 1
ATOM 6101 C CA . GLU A 1 837 ? 25.015 12.797 14.734 1.00 79.56 837 GLU A CA 1
ATOM 6102 C C . GLU A 1 837 ? 25.764 11.620 15.385 1.00 79.56 837 GLU A C 1
ATOM 6104 O O . GLU A 1 837 ? 26.095 10.644 14.723 1.00 79.56 837 GLU A O 1
ATOM 6109 N N . ARG A 1 838 ? 25.879 11.627 16.723 1.00 81.31 838 ARG A N 1
ATOM 6110 C CA . ARG A 1 838 ? 26.478 10.542 17.532 1.00 81.31 838 ARG A CA 1
ATOM 6111 C C . ARG A 1 838 ? 25.792 9.167 17.427 1.00 81.31 838 ARG A C 1
ATOM 6113 O O . ARG A 1 838 ? 26.323 8.193 17.957 1.00 81.31 838 ARG A O 1
ATOM 6120 N N . TYR A 1 839 ? 24.588 9.104 16.858 1.00 86.12 839 TYR A N 1
ATOM 6121 C CA . TYR A 1 839 ? 23.821 7.871 16.641 1.00 86.12 839 TYR A CA 1
ATOM 6122 C C . TYR A 1 839 ? 23.730 7.487 15.163 1.00 86.12 839 TYR A C 1
ATOM 6124 O O . TYR A 1 839 ? 23.057 6.514 14.820 1.00 86.12 839 TYR A O 1
ATOM 6132 N N . ARG A 1 840 ? 24.418 8.219 14.285 1.00 86.50 840 ARG A N 1
ATOM 6133 C CA . ARG A 1 840 ? 24.676 7.780 12.920 1.00 86.50 840 ARG A CA 1
ATOM 6134 C C . ARG A 1 840 ? 25.957 6.940 12.930 1.00 86.50 840 ARG A C 1
ATOM 6136 O O . ARG A 1 840 ? 26.941 7.319 13.562 1.00 86.50 840 ARG A O 1
ATOM 6143 N N . TYR A 1 841 ? 25.928 5.774 12.292 1.00 85.88 841 TYR A N 1
ATOM 6144 C CA . TYR A 1 841 ? 27.030 4.808 12.324 1.00 85.88 841 TYR A CA 1
ATOM 6145 C C . TYR A 1 841 ? 27.602 4.618 10.930 1.00 85.88 841 TYR A C 1
ATOM 6147 O O . TYR A 1 841 ? 26.833 4.521 9.987 1.00 85.88 841 TYR A O 1
ATOM 6155 N N . SER A 1 842 ? 28.926 4.543 10.835 1.00 83.50 842 SER A N 1
ATOM 6156 C CA . SER A 1 842 ? 29.673 4.224 9.615 1.00 83.50 842 SER A CA 1
ATOM 6157 C C . SER A 1 842 ? 29.993 2.731 9.568 1.00 83.50 842 SER A C 1
ATOM 6159 O O . SER A 1 842 ? 30.180 2.118 10.623 1.00 83.50 842 SER A O 1
ATOM 6161 N N . ALA A 1 843 ? 30.064 2.156 8.370 1.00 82.25 843 ALA A N 1
ATOM 6162 C CA . ALA A 1 843 ? 30.698 0.859 8.123 1.00 82.25 843 ALA A CA 1
ATOM 6163 C C . ALA A 1 843 ? 32.204 0.977 7.816 1.00 82.25 843 ALA A C 1
ATOM 6165 O O . ALA A 1 843 ? 32.896 -0.045 7.855 1.00 82.25 843 ALA A O 1
ATOM 6166 N N . ASP A 1 844 ? 32.656 2.196 7.503 1.00 67.19 844 ASP A N 1
ATOM 6167 C CA . ASP A 1 844 ? 34.044 2.614 7.252 1.00 67.19 844 ASP A CA 1
ATOM 6168 C C . ASP A 1 844 ? 34.704 3.183 8.525 1.00 67.19 844 ASP A C 1
ATOM 6170 O O . ASP A 1 844 ? 33.997 3.915 9.267 1.00 67.19 844 ASP A O 1
#

Organism: Tectimicrobiota bacterium (NCBI:txid2528274)

Mean predicted aligned error: 16.08 Å